Protein AF-0000000071994808 (afdb_homodimer)

Sequence (1308 aa):
MTLQGPCRPLPPLVLPRLFELAALTHPTTPALRDAAHNTWLTYHHLNHAANKLARSLLRRVSGESCANPDGDRVVAVCLPPTARLVTCLLAIHKVGGAYLPLEDSFPAARVSHILRDARPALLLAESSSRAAGVALEEGVAVVQLEDLQEEVESAGEEDLSEEEVGLSLTGDSIAVILYTSGSTGVPKGVRVPNRAVVNRLAWQWRTFPYAPSEMCCFKTALTFVDSVCEIFGPLLTGHSLVVVPKAMTQAVDDLVSVLDEAKVGRLVLVPSLLRSILLHCSSPDAPKLHSLRLWVCSGEVLPADLLHAFFATFTNGQSICNFYGSTEVMGDVTFLQFHNLCDASAGMVNNSVPIGRPIDNCLIYLMGSDGGQVEEGKMGELYAAGLNVAQGYVGGTQPDKFLPNQHVNDPTYSVLYRTGDYARVVDGVLVFEGRADSQIKVRGHRVDMTEVEMAVKKVKGVDKVMIICYKPGEVDQALLAFYTTDNDDLTPGHLKHQLTSLLQPYMQPQVIPLQDFPLLVNGKIDRQELLKIYEGRGAGDVQDIQIDVSGAAPGQQGAARDLLLTVGRLLGPAVARGTTLTLDTNFFHVGGNSLNSVLAVTSLKDLSYTIVVTELKVTTPSDPLQLMQGGAAEELPARIILRQQRYASILPLLMTLQGPCRPLPPLVLPRLFELAALTHPTTPALRDAAHNTWLTYHHLNHAANKLARSLLRRVSGESCANPDGDRVVAVCLPPTARLVTCLLAIHKVGGAYLPLEDSFPAARVSHILRDARPALLLAESSSRAAGVALEEGVAVVQLEDLQEEVESAGEEDLSEEEVGLSLTGDSIAVILYTSGSTGVPKGVRVPNRAVVNRLAWQWRTFPYAPSEMCCFKTALTFVDSVCEIFGPLLTGHSLVVVPKAMTQAVDDLVSVLDEAKVGRLVLVPSLLRSILLHCSSPDAPKLHSLRLWVCSGEVLPADLLHAFFATFTNGQSICNFYGSTEVMGDVTFLQFHNLCDASAGMVNNSVPIGRPIDNCLIYLMGSDGGQVEEGKMGELYAAGLNVAQGYVGGTQPDKFLPNQHVNDPTYSVLYRTGDYARVVDGVLVFEGRADSQIKVRGHRVDMTEVEMAVKKVKGVDKVMIICYKPGEVDQALLAFYTTDNDDLTPGHLKHQLTSLLQPYMQPQVIPLQDFPLLVNGKIDRQELLKIYEGRGAGDVQDIQIDVSGAAPGQQGAARDLLLTVGRLLGPAVARGTTLTLDTNFFHVGGNSLNSVLAVTSLKDLSYTIVVTELKVTTPSDPLQLMQGGAAEELPARIILRQQRYASILPLL

Nearest PDB structures (foldseek):
  1amu-assembly1_A  TM=7.575E-01  e=2.355E-41  Brevibacillus brevis
  1amu-assembly2_B  TM=7.606E-01  e=1.285E-40  Brevibacillus brevis
  8k4r-assembly1_A  TM=8.659E-01  e=3.417E-39  Streptomyces halstedii
  5n9x-assembly1_A  TM=7.462E-01  e=3.177E-40  Streptomyces sp.
  4d4h-assembly1_A  TM=9.132E-01  e=3.313E-34  Planktothrix agardhii

pLDDT: mean 83.25, std 19.02, range [18.09, 98.81]

InterPro domains:
  IPR000873 AMP-dependent synthetase/ligase domain [PF00501] (20-393)
  IPR006162 Phosphopantetheine attachment site [PS00012] (589-604)
  IPR020845 AMP-binding, conserved site [PS00455] (177-188)
  IPR042099 ANL, N-terminal domain [G3DSA:3.40.50.12780] (14-435)
  IPR045851 AMP-binding enzyme domain superfamily [G3DSA:3.30.300.30] (437-536)

Organism: Chionoecetes opilio (NCBI:txid41210)

Foldseek 3Di:
DKFAAAADDFPFDFQLVLLVVLCVVFVQFFAEFALVDDDTDGSVRLLLLLQLVLLVVLVQQVPDQDPFLVRAAEEEEEEWFGSVRLSPLSSQVLLLHAYEYDYLLAFLVLLLQVCVQGVHSAYEYAPPGPSQVSCVVSVHHYDYPVVCVVSSVPGGRDRDDCVRSVDDAGQQRFHYWAWAQDLQLHIWTFGFGRLLLRQVLVLCCVVPNDDPAAEAEQADDPNALVNSCRSSSQSSNNYYYYYYTPLQLQALLSVQVSLQVRLHAEDEFALLSLLLNLLQLQDPPHDLSLSHQEYEHELAFNALVSVQSNQVRHPNFHKYKQFYDGVQLSGGFAMDIDRHPVSSVVQDDPRGHFNWHGTHFKMKFFADPVRHGDDAPDKGFIKMFFSSGTPDTRPNPPVVQWDADPPDPDPRGGIIGGPQWMWHHDPRTIHTDGGDAQWAGQRSGIERQVSVLVLLVPDPFWDDWDWDWDPGRDNPTFIEIETEGPDPPCDQVNSQVSSSSRDRPSHRGLYHYDNDFDADPVGHGDVVVVVVVVVVLQPPPLVQQAEDAVPPPPPCSVVQVLLSSLLDNLQTSSLRHPDHDYLQDDSVVSRHGNNSVSVSQVVVVVVQWHWPQFSPVPDPPPGTNPCDDPDDDDDDPRHRDTDRPPPDPPPPPD/DKFAAAADDFPFDFQLVLLVVLCVVFVQFFAEFALVDDDTDGSVRLLLLLQLVLLVVLVQQVPDQDPFLVRAAEEEEEEWFGSVRLSPLSSQVLLLHAYEYDYLLAFLVLLLLVCVQGVHSAYEYAPPRPSQVSCVVSVHHYDYPVVCVVSSVPGGRDRDDCVNSVDDAGQARFHYWAWAQDLQLHIWTFGFGRLLLRQVLVLCCVVPNDDPAAEAEQADDPNALVNSCRSSSQSSNNYYYYYYTPLQLQALLSVQVSLQVRLHAEDEFALLSLLLNLLQLQDPPHDLSLSHAEYEHELAFHALVSVQSNQVRHPNFHKYKQFYDGVQLSGGFAMDIDRHPVSSVVQDDPRGHFNHHGTHFKMKFFADPVRHGDDAPDKGFIKMFFSSGTPDTRPNPPVVQWDADPPDPDPRGGIIGGPQWMWHHDPRTIHTDGGDAQWAGQRSGIERQVSVLVLLVPDPFWDDWDWDWDPGRDNPTFIEIETEGPDPPCDQVNSQVSSSSRDRPSHRGLYHYDNDFDADPVGHGDVVVVVVVVVVLQPPDLVQAAEDAVPPPPPCSVVQVLLSSLLDNLQTSSLRHPDHDYLQDDSVVSRHGNNSVSVSQVVVVVVQWHWPQACVVPDPPPGGNPCDDPDDDDDDPRHRDGDRPPPDPPDPCD

Radius of gyration: 38.71 Å; Cα contacts (8 Å, |Δi|>4): 2682; chains: 2; bounding box: 62×126×94 Å

Structure (mmCIF, N/CA/C/O backbone):
data_AF-0000000071994808-model_v1
#
loop_
_entity.id
_entity.type
_entity.pdbx_description
1 polymer 'Mycosubtilin synthase subunit C'
#
loop_
_atom_site.group_PDB
_atom_site.id
_atom_site.type_symbol
_atom_site.label_atom_id
_atom_site.label_alt_id
_atom_site.label_comp_id
_atom_site.label_asym_id
_atom_site.label_entity_id
_atom_site.label_seq_id
_atom_site.pdbx_PDB_ins_code
_atom_site.Cartn_x
_atom_site.Cartn_y
_atom_site.Cartn_z
_atom_site.occupancy
_atom_site.B_iso_or_equiv
_atom_site.auth_seq_id
_atom_site.auth_comp_id
_atom_site.auth_asym_id
_atom_site.auth_atom_id
_atom_site.pdbx_PDB_model_num
ATOM 1 N N . MET A 1 1 ? 25.094 -29.656 2.654 1 80.44 1 MET A N 1
ATOM 2 C CA . MET A 1 1 ? 25.266 -28.234 2.322 1 80.44 1 MET A CA 1
ATOM 3 C C . MET A 1 1 ? 23.938 -27.5 2.438 1 80.44 1 MET A C 1
ATOM 5 O O . MET A 1 1 ? 22.875 -28.078 2.207 1 80.44 1 MET A O 1
ATOM 9 N N . THR A 1 2 ? 24.094 -26.328 2.943 1 86.44 2 THR A N 1
ATOM 10 C CA . THR A 1 2 ? 22.906 -25.5 3.154 1 86.44 2 THR A CA 1
ATOM 11 C C . THR A 1 2 ? 23.062 -24.141 2.484 1 86.44 2 THR A C 1
ATOM 13 O O . THR A 1 2 ? 24.156 -23.562 2.514 1 86.44 2 THR A O 1
ATOM 16 N N . LEU A 1 3 ? 22.078 -23.844 1.647 1 93.81 3 LEU A N 1
ATOM 17 C CA . LEU A 1 3 ? 21.984 -22.5 1.087 1 93.81 3 LEU A CA 1
ATOM 18 C C . LEU A 1 3 ? 20.812 -21.719 1.701 1 93.81 3 LEU A C 1
ATOM 20 O O . LEU A 1 3 ? 19.734 -22.281 1.9 1 93.81 3 LEU A O 1
ATOM 24 N N . GLN A 1 4 ? 21.094 -20.484 2.074 1 93.69 4 GLN A N 1
ATOM 25 C CA . GLN A 1 4 ? 20.062 -19.672 2.732 1 93.69 4 GLN A CA 1
ATOM 26 C C . GLN A 1 4 ? 19.875 -18.344 2.027 1 93.69 4 GLN A C 1
ATOM 28 O O . GLN A 1 4 ? 20.844 -17.688 1.653 1 93.69 4 GLN A O 1
ATOM 33 N N . GLY A 1 5 ? 18.609 -18.031 1.772 1 93.5 5 GLY A N 1
ATOM 34 C CA . GLY A 1 5 ? 18.312 -16.688 1.291 1 93.5 5 GLY A CA 1
ATOM 35 C C . GLY A 1 5 ? 18.312 -15.648 2.393 1 93.5 5 GLY A C 1
ATOM 36 O O . GLY A 1 5 ? 18.391 -15.992 3.574 1 93.5 5 GLY A O 1
ATOM 37 N N . PRO A 1 6 ? 18.234 -14.406 2.006 1 92.31 6 PRO A N 1
ATOM 38 C CA . PRO A 1 6 ? 18.219 -13.328 2.998 1 92.31 6 PRO A CA 1
ATOM 39 C C . PRO A 1 6 ? 17.031 -13.422 3.949 1 92.31 6 PRO A C 1
ATOM 41 O O . PRO A 1 6 ? 15.922 -13.781 3.529 1 92.31 6 PRO A O 1
ATOM 44 N N . CYS A 1 7 ? 17.203 -13.156 5.176 1 90.25 7 CYS A N 1
ATOM 45 C CA . CYS A 1 7 ? 16.125 -13.047 6.152 1 90.25 7 CYS A CA 1
ATOM 46 C C . CYS A 1 7 ? 15.484 -11.672 6.098 1 90.25 7 CYS A C 1
ATOM 48 O O . CYS A 1 7 ? 16.156 -10.656 6.281 1 90.25 7 CYS A O 1
ATOM 50 N N . ARG A 1 8 ? 14.242 -11.664 5.742 1 89.25 8 ARG A N 1
ATOM 51 C CA . ARG A 1 8 ? 13.508 -10.406 5.598 1 89.25 8 ARG A CA 1
ATOM 52 C C . ARG A 1 8 ? 12.211 -10.438 6.402 1 89.25 8 ARG A C 1
ATOM 54 O O . ARG A 1 8 ? 11.531 -11.461 6.461 1 89.25 8 ARG A O 1
ATOM 61 N N . PRO A 1 9 ? 11.82 -9.242 7.012 1 86.12 9 PRO A N 1
ATOM 62 C CA . PRO A 1 9 ? 10.508 -9.195 7.66 1 86.12 9 PRO A CA 1
ATOM 63 C C . PRO A 1 9 ? 9.352 -9.234 6.664 1 86.12 9 PRO A C 1
ATOM 65 O O . PRO A 1 9 ? 9.445 -8.641 5.582 1 86.12 9 PRO A O 1
ATOM 68 N N . LEU A 1 10 ? 8.266 -9.867 7.113 1 89.19 10 LEU A N 1
ATOM 69 C CA . LEU A 1 10 ? 7.059 -9.906 6.293 1 89.19 10 LEU A CA 1
ATOM 70 C C . LEU A 1 10 ? 6.141 -8.734 6.629 1 89.19 10 LEU A C 1
ATOM 72 O O . LEU A 1 10 ? 6.086 -8.289 7.777 1 89.19 10 LEU A O 1
ATOM 76 N N . PRO A 1 11 ? 5.398 -8.227 5.535 1 84.12 11 PRO A N 1
ATOM 77 C CA . PRO A 1 11 ? 4.293 -7.344 5.898 1 84.12 11 PRO A CA 1
ATOM 78 C C . PRO A 1 11 ? 3.314 -7.992 6.875 1 84.12 11 PRO A C 1
ATOM 80 O O . PRO A 1 11 ? 2.984 -9.172 6.734 1 84.12 11 PRO A O 1
ATOM 83 N N . PRO A 1 12 ? 2.947 -7.234 7.836 1 79.31 12 PRO A N 1
ATOM 84 C CA . PRO A 1 12 ? 2.059 -7.812 8.844 1 79.31 12 PRO A CA 1
ATOM 85 C C . PRO A 1 12 ? 0.598 -7.832 8.406 1 79.31 12 PRO A C 1
ATOM 87 O O . PRO A 1 12 ? -0.281 -7.387 9.148 1 79.31 12 PRO A O 1
ATOM 90 N N . LEU A 1 13 ? 0.325 -8.148 7.141 1 81.69 13 LEU A N 1
ATOM 91 C CA . LEU A 1 13 ? -1.031 -8.188 6.605 1 81.69 13 LEU A CA 1
ATOM 92 C C . LEU A 1 13 ? -1.259 -9.453 5.789 1 81.69 13 LEU A C 1
ATOM 94 O O . LEU A 1 13 ? -0.322 -9.992 5.195 1 81.69 13 LEU A O 1
ATOM 98 N N . VAL A 1 14 ? -2.504 -9.883 5.848 1 92.94 14 VAL A N 1
ATOM 99 C CA . VAL A 1 14 ? -2.947 -10.992 5.016 1 92.94 14 VAL A CA 1
ATOM 100 C C . VAL A 1 14 ? -3.482 -10.469 3.686 1 92.94 14 VAL A C 1
ATOM 102 O O . VAL A 1 14 ? -3.664 -9.258 3.518 1 92.94 14 VAL A O 1
ATOM 105 N N . LEU A 1 15 ? -3.83 -11.336 2.758 1 96.62 15 LEU A N 1
ATOM 106 C CA . LEU A 1 15 ? -4.094 -11.016 1.36 1 96.62 15 LEU A CA 1
ATOM 107 C C . LEU A 1 15 ? -5.289 -10.078 1.235 1 96.62 15 LEU A C 1
ATOM 109 O O . LEU A 1 15 ? -5.207 -9.047 0.566 1 96.62 15 LEU A O 1
ATOM 113 N N . PRO A 1 16 ? -6.457 -10.375 1.882 1 96.62 16 PRO A N 1
ATOM 114 C CA . PRO A 1 16 ? -7.598 -9.469 1.7 1 96.62 16 PRO A CA 1
ATOM 115 C C . PRO A 1 16 ? -7.324 -8.062 2.227 1 96.62 16 PRO A C 1
ATOM 117 O O . PRO A 1 16 ? -7.785 -7.082 1.64 1 96.62 16 PRO A O 1
ATOM 120 N N . ARG A 1 17 ? -6.527 -7.98 3.311 1 95.5 17 ARG A N 1
ATOM 121 C CA . ARG A 1 17 ? -6.199 -6.68 3.889 1 95.5 17 ARG A CA 1
ATOM 122 C C . ARG A 1 17 ? -5.223 -5.918 3.002 1 95.5 17 ARG A C 1
ATOM 124 O O . ARG A 1 17 ? -5.316 -4.695 2.873 1 95.5 17 ARG A O 1
ATOM 131 N N . LEU A 1 18 ? -4.273 -6.617 2.41 1 96.12 18 LEU A N 1
ATOM 132 C CA . LEU A 1 18 ? -3.348 -6 1.47 1 96.12 18 LEU A CA 1
ATOM 133 C C . LEU A 1 18 ? -4.094 -5.422 0.271 1 96.12 18 LEU A C 1
ATOM 135 O O . LEU A 1 18 ? -3.791 -4.316 -0.181 1 96.12 18 LEU A O 1
ATOM 139 N N . PHE A 1 19 ? -5.066 -6.152 -0.204 1 97.94 19 PHE A N 1
ATOM 140 C CA . PHE A 1 19 ? -5.84 -5.656 -1.338 1 97.94 19 PHE A CA 1
ATOM 141 C C . PHE A 1 19 ? -6.656 -4.434 -0.942 1 97.94 19 PHE A C 1
ATOM 143 O O . PHE A 1 19 ? -6.746 -3.467 -1.702 1 97.94 19 PHE A O 1
ATOM 150 N N . GLU A 1 20 ? -7.273 -4.496 0.21 1 96.69 20 GLU A N 1
ATOM 151 C CA . GLU A 1 20 ? -8.078 -3.373 0.686 1 96.69 20 GLU A CA 1
ATOM 152 C C . GLU A 1 20 ? -7.234 -2.107 0.823 1 96.69 20 GLU A C 1
ATOM 154 O O . GLU A 1 20 ? -7.699 -1.009 0.513 1 96.69 20 GLU A O 1
ATOM 159 N N . LEU A 1 21 ? -6.039 -2.285 1.308 1 94.5 21 LEU A N 1
ATOM 160 C CA . LEU A 1 21 ? -5.133 -1.144 1.414 1 94.5 21 LEU A CA 1
ATOM 161 C C . LEU A 1 21 ? -4.801 -0.583 0.035 1 94.5 21 LEU A C 1
ATOM 163 O O . LEU A 1 21 ? -4.75 0.636 -0.147 1 94.5 21 LEU A O 1
ATOM 167 N N . ALA A 1 22 ? -4.547 -1.438 -0.946 1 95.44 22 ALA A N 1
ATOM 168 C CA . ALA A 1 22 ? -4.297 -0.994 -2.314 1 95.44 22 ALA A CA 1
ATOM 169 C C . ALA A 1 22 ? -5.496 -0.227 -2.869 1 95.44 22 ALA A C 1
ATOM 171 O O . ALA A 1 22 ? -5.332 0.808 -3.52 1 95.44 22 ALA A O 1
ATOM 172 N N . ALA A 1 23 ? -6.711 -0.738 -2.594 1 96.19 23 ALA A N 1
ATOM 173 C CA . ALA A 1 23 ? -7.934 -0.089 -3.064 1 96.19 23 ALA A CA 1
ATOM 174 C C . ALA A 1 23 ? -8.125 1.271 -2.398 1 96.19 23 ALA A C 1
ATOM 176 O O . ALA A 1 23 ? -8.641 2.205 -3.016 1 96.19 23 ALA A O 1
ATOM 177 N N . LEU A 1 24 ? -7.719 1.341 -1.16 1 94.31 24 LEU A N 1
ATOM 178 C CA . LEU A 1 24 ? -7.848 2.584 -0.409 1 94.31 24 LEU A CA 1
ATOM 179 C C . LEU A 1 24 ? -6.875 3.637 -0.927 1 94.31 24 LEU A C 1
ATOM 181 O O . LEU A 1 24 ? -7.23 4.809 -1.058 1 94.31 24 LEU A O 1
ATOM 185 N N . THR A 1 25 ? -5.676 3.207 -1.271 1 92.38 25 THR A N 1
ATOM 186 C CA . THR A 1 25 ? -4.609 4.145 -1.598 1 92.38 25 THR A CA 1
ATOM 187 C C . THR A 1 25 ? -4.605 4.461 -3.092 1 92.38 25 THR A C 1
ATOM 189 O O . THR A 1 25 ? -4.051 5.477 -3.514 1 92.38 25 THR A O 1
ATOM 192 N N . HIS A 1 26 ? -5.219 3.568 -3.895 1 93.5 26 HIS A N 1
ATOM 193 C CA . HIS A 1 26 ? -5.281 3.764 -5.34 1 93.5 26 HIS A CA 1
ATOM 194 C C . HIS A 1 26 ? -6.691 3.508 -5.867 1 93.5 26 HIS A C 1
ATOM 196 O O . HIS A 1 26 ? -6.871 2.756 -6.824 1 93.5 26 HIS A O 1
ATOM 202 N N . PRO A 1 27 ? -7.648 4.203 -5.402 1 93.44 27 PRO A N 1
ATOM 203 C CA . PRO A 1 27 ? -9.031 3.857 -5.727 1 93.44 27 PRO A CA 1
ATOM 204 C C . PRO A 1 27 ? -9.375 4.098 -7.195 1 93.44 27 PRO A C 1
ATOM 206 O O . PRO A 1 27 ? -10.156 3.346 -7.781 1 93.44 27 PRO A O 1
ATOM 209 N N . THR A 1 28 ? -8.789 5.098 -7.875 1 92.44 28 THR A N 1
ATOM 210 C CA . THR A 1 28 ? -9.195 5.469 -9.227 1 92.44 28 THR A CA 1
ATOM 211 C C . THR A 1 28 ? -8.312 4.785 -10.266 1 92.44 28 THR A C 1
ATOM 213 O O . THR A 1 28 ? -8.578 4.875 -11.469 1 92.44 28 THR A O 1
ATOM 216 N N . THR A 1 29 ? -7.281 4.113 -9.836 1 93.81 29 THR A N 1
ATOM 217 C CA . THR A 1 29 ? -6.387 3.41 -10.75 1 93.81 29 THR A CA 1
ATOM 218 C C . THR A 1 29 ? -7.098 2.23 -11.406 1 93.81 29 THR A C 1
ATOM 220 O O . THR A 1 29 ? -7.859 1.518 -10.75 1 93.81 29 THR A O 1
ATOM 223 N N . PRO A 1 30 ? -6.91 2.029 -12.766 1 95.56 30 PRO A N 1
ATOM 224 C CA . PRO A 1 30 ? -7.426 0.804 -13.375 1 95.56 30 PRO A CA 1
ATOM 225 C C . PRO A 1 30 ? -6.844 -0.46 -12.75 1 95.56 30 PRO A C 1
ATOM 227 O O . PRO A 1 30 ? -5.621 -0.587 -12.633 1 95.56 30 PRO A O 1
ATOM 230 N N . ALA A 1 31 ? -7.723 -1.348 -12.328 1 97.69 31 ALA A N 1
ATOM 231 C CA . ALA A 1 31 ? -7.27 -2.545 -11.625 1 97.69 31 ALA A CA 1
ATOM 232 C C . ALA A 1 31 ? -7.32 -3.768 -12.539 1 97.69 31 ALA A C 1
ATOM 234 O O . ALA A 1 31 ? -6.344 -4.512 -12.648 1 97.69 31 ALA A O 1
ATOM 235 N N . LEU A 1 32 ? -8.484 -3.943 -13.195 1 97.69 32 LEU A N 1
ATOM 236 C CA . LEU A 1 32 ? -8.766 -5.227 -13.828 1 97.69 32 LEU A CA 1
ATOM 237 C C . LEU A 1 32 ? -9.555 -5.035 -15.117 1 97.69 32 LEU A C 1
ATOM 239 O O . LEU A 1 32 ? -10.492 -4.238 -15.164 1 97.69 32 LEU A O 1
ATOM 243 N N . ARG A 1 33 ? -9.117 -5.734 -16.188 1 96.81 33 ARG A N 1
ATOM 244 C CA . ARG A 1 33 ? -9.883 -5.754 -17.422 1 96.81 33 ARG A CA 1
ATOM 245 C C . ARG A 1 33 ? -9.719 -7.09 -18.141 1 96.81 33 ARG A C 1
ATOM 247 O O . ARG A 1 33 ? -8.664 -7.715 -18.078 1 96.81 33 ARG A O 1
ATOM 254 N N . ASP A 1 34 ? -10.766 -7.52 -18.812 1 96.06 34 ASP A N 1
ATOM 255 C CA . ASP A 1 34 ? -10.656 -8.656 -19.719 1 96.06 34 ASP A CA 1
ATOM 256 C C . ASP A 1 34 ? -9.961 -8.258 -21.016 1 96.06 34 ASP A C 1
ATOM 258 O O . ASP A 1 34 ? -10.242 -7.195 -21.578 1 96.06 34 ASP A O 1
ATOM 262 N N . ALA A 1 35 ? -9.086 -9.078 -21.422 1 93.19 35 ALA A N 1
ATOM 263 C CA . ALA A 1 35 ? -8.352 -8.789 -22.641 1 93.19 35 ALA A CA 1
ATOM 264 C C . ALA A 1 35 ? -9.312 -8.547 -23.812 1 93.19 35 ALA A C 1
ATOM 266 O O . ALA A 1 35 ? -9.023 -7.742 -24.703 1 93.19 35 ALA A O 1
ATOM 267 N N . ALA A 1 36 ? -10.422 -9.195 -23.781 1 87.19 36 ALA A N 1
ATOM 268 C CA . ALA A 1 36 ? -11.383 -9.125 -24.875 1 87.19 36 ALA A CA 1
ATOM 269 C C . ALA A 1 36 ? -12.219 -7.852 -24.797 1 87.19 36 ALA A C 1
ATOM 271 O O . ALA A 1 36 ? -12.93 -7.504 -25.75 1 87.19 36 ALA A O 1
ATOM 272 N N . HIS A 1 37 ? -12.125 -7.16 -23.672 1 86.31 37 HIS A N 1
ATOM 273 C CA . HIS A 1 37 ? -12.938 -5.961 -23.469 1 86.31 37 HIS A CA 1
ATOM 274 C C . HIS A 1 37 ? -12.055 -4.738 -23.219 1 86.31 37 HIS A C 1
ATOM 276 O O . HIS A 1 37 ? -10.891 -4.871 -22.844 1 86.31 37 HIS A O 1
ATOM 282 N N . ASN A 1 38 ? -12.656 -3.572 -23.438 1 86.44 38 ASN A N 1
ATOM 283 C CA . ASN A 1 38 ? -11.883 -2.348 -23.266 1 86.44 38 ASN A CA 1
ATOM 284 C C . ASN A 1 38 ? -12.258 -1.619 -21.984 1 86.44 38 ASN A C 1
ATOM 286 O O . ASN A 1 38 ? -11.656 -0.599 -21.641 1 86.44 38 ASN A O 1
ATOM 290 N N . THR A 1 39 ? -13.086 -2.166 -21.281 1 91.44 39 THR A N 1
ATOM 291 C CA . THR A 1 39 ? -13.531 -1.468 -20.078 1 91.44 39 THR A CA 1
ATOM 292 C C . THR A 1 39 ? -12.742 -1.929 -18.859 1 91.44 39 THR A C 1
ATOM 294 O O . THR A 1 39 ? -12.586 -3.131 -18.641 1 91.44 39 THR A O 1
ATOM 297 N N . TRP A 1 40 ? -12.281 -0.925 -18.109 1 95.25 40 TRP A N 1
ATOM 298 C CA . TRP A 1 40 ? -11.508 -1.197 -16.891 1 95.25 40 TRP A CA 1
ATOM 299 C C . TRP A 1 40 ? -12.383 -1.108 -15.648 1 95.25 40 TRP A C 1
ATOM 301 O O . TRP A 1 40 ? -13.25 -0.236 -15.555 1 95.25 40 TRP A O 1
ATOM 311 N N . LEU A 1 41 ? -12.203 -2.047 -14.711 1 96.75 41 LEU A N 1
ATOM 312 C CA . LEU A 1 41 ? -12.617 -1.859 -13.328 1 96.75 41 LEU A CA 1
ATOM 313 C C . LEU A 1 41 ? -11.523 -1.148 -12.531 1 96.75 41 LEU A C 1
ATOM 315 O O . LEU A 1 41 ? -10.367 -1.564 -12.547 1 96.75 41 LEU A O 1
ATOM 319 N N . THR A 1 42 ? -11.906 -0.07 -11.891 1 96.88 42 THR A N 1
ATOM 320 C CA . THR A 1 42 ? -10.953 0.589 -11.008 1 96.88 42 THR A CA 1
ATOM 321 C C . THR A 1 42 ? -10.805 -0.188 -9.703 1 96.88 42 THR A C 1
ATOM 323 O O . THR A 1 42 ? -11.602 -1.079 -9.406 1 96.88 42 THR A O 1
ATOM 326 N N . TYR A 1 43 ? -9.773 0.097 -8.961 1 97.62 43 TYR A N 1
ATOM 327 C CA . TYR A 1 43 ? -9.594 -0.526 -7.652 1 97.62 43 TYR A CA 1
ATOM 328 C C . TYR A 1 43 ? -10.805 -0.29 -6.762 1 97.62 43 TYR A C 1
ATOM 330 O O . TYR A 1 43 ? -11.234 -1.188 -6.035 1 97.62 43 TYR A O 1
ATOM 338 N N . HIS A 1 44 ? -11.375 0.899 -6.836 1 95.56 44 HIS A N 1
ATOM 339 C CA . HIS A 1 44 ? -12.562 1.235 -6.062 1 95.56 44 HIS A CA 1
ATOM 340 C C . HIS A 1 44 ? -13.734 0.331 -6.434 1 95.56 44 HIS A C 1
ATOM 342 O O . HIS A 1 44 ? -14.359 -0.278 -5.559 1 95.56 44 HIS A O 1
ATOM 348 N N . HIS A 1 45 ? -13.992 0.199 -7.684 1 96.88 45 HIS A N 1
ATOM 349 C CA . HIS A 1 45 ? -15.125 -0.592 -8.148 1 96.88 45 HIS A CA 1
ATOM 350 C C . HIS A 1 45 ? -14.891 -2.082 -7.93 1 96.88 45 HIS A C 1
ATOM 352 O O . HIS A 1 45 ? -15.82 -2.824 -7.602 1 96.88 45 HIS A O 1
ATOM 358 N N . LEU A 1 46 ? -13.672 -2.531 -8.133 1 98.19 46 LEU A N 1
ATOM 359 C CA . LEU A 1 46 ? -13.336 -3.932 -7.902 1 98.19 46 LEU A CA 1
ATOM 360 C C . LEU A 1 46 ? -13.523 -4.305 -6.434 1 98.19 46 LEU A C 1
ATOM 362 O O . LEU A 1 46 ? -14.078 -5.355 -6.121 1 98.19 46 LEU A O 1
ATOM 366 N N . ASN A 1 47 ? -13.047 -3.443 -5.551 1 98.06 47 ASN A N 1
ATOM 367 C CA . ASN A 1 47 ? -13.195 -3.686 -4.121 1 98.06 47 ASN A CA 1
ATOM 368 C C . ASN A 1 47 ? -14.664 -3.73 -3.713 1 98.06 47 ASN A C 1
ATOM 370 O O . ASN A 1 47 ? -15.07 -4.59 -2.932 1 98.06 47 ASN A O 1
ATOM 374 N N . HIS A 1 48 ? -15.453 -2.779 -4.234 1 97.19 48 HIS A N 1
ATOM 375 C CA . HIS A 1 48 ? -16.875 -2.738 -3.938 1 97.19 48 HIS A CA 1
ATOM 376 C C . HIS A 1 48 ? -17.578 -4.004 -4.418 1 97.19 48 HIS A C 1
ATOM 378 O O . HIS A 1 48 ? -18.391 -4.586 -3.691 1 97.19 48 HIS A O 1
ATOM 384 N N . ALA A 1 49 ? -17.266 -4.402 -5.625 1 97.25 49 ALA A N 1
ATOM 385 C CA . ALA A 1 49 ? -17.859 -5.617 -6.184 1 97.25 49 ALA A CA 1
ATOM 386 C C . ALA A 1 49 ? -17.484 -6.84 -5.355 1 97.25 49 ALA A C 1
ATOM 388 O O . ALA A 1 49 ? -18.328 -7.699 -5.09 1 97.25 49 ALA A O 1
ATOM 389 N N . ALA A 1 50 ? -16.25 -6.945 -4.961 1 98.19 50 ALA A N 1
ATOM 390 C CA . ALA A 1 50 ? -15.781 -8.062 -4.145 1 98.19 50 ALA A CA 1
ATOM 391 C C . ALA A 1 50 ? -16.469 -8.07 -2.783 1 98.19 50 ALA A C 1
ATOM 393 O O . ALA A 1 50 ? -16.828 -9.133 -2.264 1 98.19 50 ALA A O 1
ATOM 394 N N . ASN A 1 51 ? -16.641 -6.867 -2.186 1 97.75 51 ASN A N 1
ATOM 395 C CA . ASN A 1 51 ? -17.312 -6.762 -0.892 1 97.75 51 ASN A CA 1
ATOM 396 C C . ASN A 1 51 ? -18.75 -7.234 -0.964 1 97.75 51 ASN A C 1
ATOM 398 O O . ASN A 1 51 ? -19.219 -7.949 -0.078 1 97.75 51 ASN A O 1
ATOM 402 N N . LYS A 1 52 ? -19.469 -6.797 -1.988 1 97.56 52 LYS A N 1
ATOM 403 C CA . LYS A 1 52 ? -20.859 -7.199 -2.178 1 97.56 52 LYS A CA 1
ATOM 404 C C . LYS A 1 52 ? -20.969 -8.711 -2.346 1 97.56 52 LYS A C 1
ATOM 406 O O . LYS A 1 52 ? -21.812 -9.352 -1.71 1 97.56 52 LYS A O 1
ATOM 411 N N . LEU A 1 53 ? -20.156 -9.227 -3.16 1 97.5 53 LEU A N 1
ATOM 412 C CA . LEU A 1 53 ? -20.156 -10.664 -3.375 1 97.5 53 LEU A CA 1
ATOM 413 C C . LEU A 1 53 ? -19.766 -11.406 -2.1 1 97.5 53 LEU A C 1
ATOM 415 O O . LEU A 1 53 ? -20.328 -12.469 -1.799 1 97.5 53 LEU A O 1
ATOM 419 N N . ALA A 1 54 ? -18.781 -10.914 -1.377 1 98 54 ALA A N 1
ATOM 420 C CA . ALA A 1 54 ? -18.328 -11.516 -0.126 1 98 54 ALA A CA 1
ATOM 421 C C . ALA A 1 54 ? -19.469 -11.641 0.872 1 98 54 ALA A C 1
ATOM 423 O O . ALA A 1 54 ? -19.609 -12.656 1.55 1 98 54 ALA A O 1
ATOM 424 N N . ARG A 1 55 ? -20.312 -10.633 0.986 1 97.12 55 ARG A N 1
ATOM 425 C CA . ARG A 1 55 ? -21.422 -10.672 1.92 1 97.12 55 ARG A CA 1
ATOM 426 C C . ARG A 1 55 ? -22.438 -11.742 1.52 1 97.12 55 ARG A C 1
ATOM 428 O O . ARG A 1 55 ? -23.016 -12.414 2.379 1 97.12 55 ARG A O 1
ATOM 435 N N . SER A 1 56 ? -22.625 -11.852 0.219 1 95.75 56 SER A N 1
ATOM 436 C CA . SER A 1 56 ? -23.5 -12.922 -0.26 1 95.75 56 SER A CA 1
ATOM 437 C C . SER A 1 56 ? -22.922 -14.297 0.078 1 95.75 56 SER A C 1
ATOM 439 O O . SER A 1 56 ? -23.656 -15.195 0.488 1 95.75 56 SER A O 1
ATOM 441 N N . LEU A 1 57 ? -21.625 -14.461 -0.091 1 95.44 57 LEU A N 1
ATOM 442 C CA . LEU A 1 57 ? -20.938 -15.711 0.228 1 95.44 57 LEU A CA 1
ATOM 443 C C . LEU A 1 57 ? -20.984 -15.984 1.728 1 95.44 57 LEU A C 1
ATOM 445 O O . LEU A 1 57 ? -21.172 -17.125 2.148 1 95.44 57 LEU A O 1
ATOM 449 N N . LEU A 1 58 ? -20.75 -14.906 2.471 1 95.56 58 LEU A N 1
ATOM 450 C CA . LEU A 1 58 ? -20.688 -15.039 3.924 1 95.56 58 LEU A CA 1
ATOM 451 C C . LEU A 1 58 ? -22 -15.617 4.461 1 95.56 58 LEU A C 1
ATOM 453 O O . LEU A 1 58 ? -21.984 -16.438 5.387 1 95.56 58 LEU A O 1
ATOM 457 N N . ARG A 1 59 ? -23.125 -15.273 3.936 1 92.94 59 ARG A N 1
ATOM 458 C CA . ARG A 1 59 ? -24.438 -15.789 4.34 1 92.94 59 ARG A CA 1
ATOM 459 C C . ARG A 1 59 ? -24.531 -17.297 4.117 1 92.94 59 ARG A C 1
ATOM 461 O O . ARG A 1 59 ? -25.25 -17.984 4.836 1 92.94 59 ARG A O 1
ATOM 468 N N . ARG A 1 60 ? -23.766 -17.797 3.295 1 92 60 ARG A N 1
ATOM 469 C CA . ARG A 1 60 ? -23.844 -19.203 2.908 1 92 60 ARG A CA 1
ATOM 470 C C . ARG A 1 60 ? -22.781 -20.031 3.623 1 92 60 ARG A C 1
ATOM 472 O O . ARG A 1 60 ? -22.984 -21.203 3.891 1 92 60 ARG A O 1
ATOM 479 N N . VAL A 1 61 ? -21.609 -19.406 3.986 1 91.62 61 VAL A N 1
ATOM 480 C CA . VAL A 1 61 ? -20.5 -20.172 4.539 1 91.62 61 VAL A CA 1
ATOM 481 C C . VAL A 1 61 ? -20.5 -20.047 6.062 1 91.62 61 VAL A C 1
ATOM 483 O O . VAL A 1 61 ? -19.875 -20.859 6.754 1 91.62 61 VAL A O 1
ATOM 486 N N . SER A 1 62 ? -20.969 -18.984 6.715 1 82.62 62 SER A N 1
ATOM 487 C CA . SER A 1 62 ? -20.922 -18.75 8.156 1 82.62 62 SER A CA 1
ATOM 488 C C . SER A 1 62 ? -21.797 -19.75 8.906 1 82.62 62 SER A C 1
ATOM 490 O O . SER A 1 62 ? -21.469 -20.141 10.023 1 82.62 62 SER A O 1
ATOM 492 N N . GLY A 1 63 ? -22.906 -20.125 8.547 1 67.25 63 GLY A N 1
ATOM 493 C CA . GLY A 1 63 ? -23.844 -20.938 9.305 1 67.25 63 GLY A CA 1
ATOM 494 C C . GLY A 1 63 ? -23.5 -22.422 9.281 1 67.25 63 GLY A C 1
ATOM 495 O O . GLY A 1 63 ? -24.047 -23.203 10.07 1 67.25 63 GLY A O 1
ATOM 496 N N . GLU A 1 64 ? -22.609 -22.75 8.531 1 63.19 64 GLU A N 1
ATOM 497 C CA . GLU A 1 64 ? -22.391 -24.188 8.375 1 63.19 64 GLU A CA 1
ATOM 498 C C . GLU A 1 64 ? -21.109 -24.625 9.078 1 63.19 64 GLU A C 1
ATOM 500 O O . GLU A 1 64 ? -20.172 -23.844 9.211 1 63.19 64 GLU A O 1
ATOM 505 N N . SER A 1 65 ? -21.297 -25.641 9.836 1 73.88 65 SER A N 1
ATOM 506 C CA . SER A 1 65 ? -20.109 -26.266 10.391 1 73.88 65 SER A CA 1
ATOM 507 C C . SER A 1 65 ? -19.062 -26.531 9.312 1 73.88 65 SER A C 1
ATOM 509 O O . SER A 1 65 ? -19.422 -26.859 8.172 1 73.88 65 SER A O 1
ATOM 511 N N . CYS A 1 66 ? -17.844 -26.266 9.625 1 79.25 66 CYS A N 1
ATOM 512 C CA . CYS A 1 66 ? -16.766 -26.5 8.672 1 79.25 66 CYS A CA 1
ATOM 513 C C . CYS A 1 66 ? -16.578 -27.984 8.422 1 79.25 66 CYS A C 1
ATOM 515 O O . CYS A 1 66 ? -16.219 -28.734 9.344 1 79.25 66 CYS A O 1
ATOM 517 N N . ALA A 1 67 ? -16.812 -28.422 7.227 1 87.62 67 ALA A N 1
ATOM 518 C CA . ALA A 1 67 ? -16.719 -29.844 6.871 1 87.62 67 ALA A CA 1
ATOM 519 C C . ALA A 1 67 ? -15.297 -30.219 6.496 1 87.62 67 ALA A C 1
ATOM 521 O O . ALA A 1 67 ? -14.93 -31.406 6.535 1 87.62 67 ALA A O 1
ATOM 522 N N . ASN A 1 68 ? -14.5 -29.297 6.109 1 95.5 68 ASN A N 1
ATOM 523 C CA . ASN A 1 68 ? -13.117 -29.578 5.727 1 95.5 68 ASN A CA 1
ATOM 524 C C . ASN A 1 68 ? -12.352 -30.266 6.852 1 95.5 68 ASN A C 1
ATOM 526 O O . ASN A 1 68 ? -12.453 -29.875 8.016 1 95.5 68 ASN A O 1
ATOM 530 N N . PRO A 1 69 ? -11.625 -31.297 6.527 1 96.25 69 PRO A N 1
ATOM 531 C CA . PRO A 1 69 ? -10.992 -32.094 7.578 1 96.25 69 PRO A CA 1
ATOM 532 C C . PRO A 1 69 ? -9.945 -31.297 8.359 1 96.25 69 PRO A C 1
ATOM 534 O O . PRO A 1 69 ? -9.617 -31.672 9.492 1 96.25 69 PRO A O 1
ATOM 537 N N . ASP A 1 70 ? -9.398 -30.297 7.824 1 97.06 70 ASP A N 1
ATOM 538 C CA . ASP A 1 70 ? -8.352 -29.516 8.477 1 97.06 70 ASP A CA 1
ATOM 539 C C . ASP A 1 70 ? -8.93 -28.281 9.172 1 97.06 70 ASP A C 1
ATOM 541 O O . ASP A 1 70 ? -8.195 -27.531 9.812 1 97.06 70 ASP A O 1
ATOM 545 N N . GLY A 1 71 ? -10.203 -28.031 8.992 1 94.88 71 GLY A N 1
ATOM 546 C CA . GLY A 1 71 ? -10.867 -26.906 9.633 1 94.88 71 GLY A CA 1
ATOM 547 C C . GLY A 1 71 ? -10.773 -25.625 8.828 1 94.88 71 GLY A C 1
ATOM 548 O O . GLY A 1 71 ? -11.094 -24.547 9.336 1 94.88 71 GLY A O 1
ATOM 549 N N . ASP A 1 72 ? -10.383 -25.688 7.582 1 95.81 72 ASP A N 1
ATOM 550 C CA . ASP A 1 72 ? -10.273 -24.516 6.715 1 95.81 72 ASP A CA 1
ATOM 551 C C . ASP A 1 72 ? -11.617 -24.172 6.086 1 95.81 72 ASP A C 1
ATOM 553 O O . ASP A 1 72 ? -12.391 -25.062 5.727 1 95.81 72 ASP A O 1
ATOM 557 N N . ARG A 1 73 ? -11.984 -22.922 6.082 1 94.88 73 ARG A N 1
ATOM 558 C CA . ARG A 1 73 ? -13.102 -22.484 5.25 1 94.88 73 ARG A CA 1
ATOM 559 C C . ARG A 1 73 ? -12.734 -22.531 3.771 1 94.88 73 ARG A C 1
ATOM 561 O O . ARG A 1 73 ? -11.914 -21.734 3.305 1 94.88 73 ARG A O 1
ATOM 568 N N . VAL A 1 74 ? -13.352 -23.5 3.049 1 97.56 74 VAL A N 1
ATOM 569 C CA . VAL A 1 74 ? -12.953 -23.719 1.662 1 97.56 74 VAL A CA 1
ATOM 570 C C . VAL A 1 74 ? -14.133 -23.438 0.733 1 97.56 74 VAL A C 1
ATOM 572 O O . VAL A 1 74 ? -15.25 -23.875 0.989 1 97.56 74 VAL A O 1
ATOM 575 N N . VAL A 1 75 ? -13.875 -22.641 -0.284 1 97.75 75 VAL A N 1
ATOM 576 C CA . VAL A 1 75 ? -14.852 -22.375 -1.339 1 97.75 75 VAL A CA 1
ATOM 577 C C . VAL A 1 75 ? -14.289 -22.828 -2.684 1 97.75 75 VAL A C 1
ATOM 579 O O . VAL A 1 75 ? -13.266 -22.328 -3.139 1 97.75 75 VAL A O 1
ATOM 582 N N . ALA A 1 76 ? -14.914 -23.812 -3.314 1 98.12 76 ALA A N 1
ATOM 583 C CA . ALA A 1 76 ? -14.508 -24.266 -4.637 1 98.12 76 ALA A CA 1
ATOM 584 C C . ALA A 1 76 ? -14.977 -23.297 -5.723 1 98.12 76 ALA A C 1
ATOM 586 O O . ALA A 1 76 ? -16.016 -22.656 -5.578 1 98.12 76 ALA A O 1
ATOM 587 N N . VAL A 1 77 ? -14.156 -23.172 -6.738 1 97.81 77 VAL A N 1
ATOM 588 C CA . VAL A 1 77 ? -14.477 -22.266 -7.828 1 97.81 77 VAL A CA 1
ATOM 589 C C . VAL A 1 77 ? -14.266 -22.969 -9.172 1 97.81 77 VAL A C 1
ATOM 591 O O . VAL A 1 77 ? -13.242 -23.609 -9.383 1 97.81 77 VAL A O 1
ATOM 594 N N . CYS A 1 78 ? -15.211 -22.922 -10.008 1 96.5 78 CYS A N 1
ATOM 595 C CA . CYS A 1 78 ? -15.125 -23.375 -11.391 1 96.5 78 CYS A CA 1
ATOM 596 C C . CYS A 1 78 ? -15.695 -22.328 -12.352 1 96.5 78 CYS A C 1
ATOM 598 O O . CYS A 1 78 ? -16.859 -22.406 -12.727 1 96.5 78 CYS A O 1
ATOM 600 N N . LEU A 1 79 ? -14.867 -21.375 -12.68 1 94.81 79 LEU A N 1
ATOM 601 C CA . LEU A 1 79 ? -15.211 -20.25 -13.555 1 94.81 79 LEU A CA 1
ATOM 602 C C . LEU A 1 79 ? -14.125 -20.031 -14.602 1 94.81 79 LEU A C 1
ATOM 604 O O . LEU A 1 79 ? -12.953 -20.344 -14.367 1 94.81 79 LEU A O 1
ATOM 608 N N . PRO A 1 80 ? -14.523 -19.562 -15.812 1 92.31 80 PRO A N 1
ATOM 609 C CA . PRO A 1 80 ? -13.492 -19.203 -16.797 1 92.31 80 PRO A CA 1
ATOM 610 C C . PRO A 1 80 ? -12.68 -17.984 -16.375 1 92.31 80 PRO A C 1
ATOM 612 O O . PRO A 1 80 ? -13.125 -17.203 -15.531 1 92.31 80 PRO A O 1
ATOM 615 N N . PRO A 1 81 ? -11.492 -17.844 -16.953 1 94.25 81 PRO A N 1
ATOM 616 C CA . PRO A 1 81 ? -10.664 -16.688 -16.609 1 94.25 81 PRO A CA 1
ATOM 617 C C . PRO A 1 81 ? -11.234 -15.367 -17.141 1 94.25 81 PRO A C 1
ATOM 619 O O . PRO A 1 81 ? -11.039 -15.023 -18.312 1 94.25 81 PRO A O 1
ATOM 622 N N . THR A 1 82 ? -11.898 -14.656 -16.359 1 94.62 82 THR A N 1
ATOM 623 C CA . THR A 1 82 ? -12.445 -13.328 -16.594 1 94.62 82 THR A CA 1
ATOM 624 C C . THR A 1 82 ? -12.305 -12.453 -15.344 1 94.62 82 THR A C 1
ATOM 626 O O . THR A 1 82 ? -11.859 -12.93 -14.297 1 94.62 82 THR A O 1
ATOM 629 N N . ALA A 1 83 ? -12.688 -11.227 -15.547 1 95.75 83 ALA A N 1
ATOM 630 C CA . ALA A 1 83 ? -12.688 -10.312 -14.414 1 95.75 83 ALA A CA 1
ATOM 631 C C . ALA A 1 83 ? -13.602 -10.82 -13.297 1 95.75 83 ALA A C 1
ATOM 633 O O . ALA A 1 83 ? -13.312 -10.617 -12.117 1 95.75 83 ALA A O 1
ATOM 634 N N . ARG A 1 84 ? -14.578 -11.539 -13.633 1 94.75 84 ARG A N 1
ATOM 635 C CA . ARG A 1 84 ? -15.508 -12.094 -12.656 1 94.75 84 ARG A CA 1
ATOM 636 C C . ARG A 1 84 ? -14.82 -13.125 -11.766 1 94.75 84 ARG A C 1
ATOM 638 O O . ARG A 1 84 ? -15.086 -13.195 -10.562 1 94.75 84 ARG A O 1
ATOM 645 N N . LEU A 1 85 ? -14.008 -13.945 -12.375 1 97.06 85 LEU A N 1
ATOM 646 C CA . LEU A 1 85 ? -13.266 -14.93 -11.602 1 97.06 85 LEU A CA 1
ATOM 647 C C . LEU A 1 85 ? -12.398 -14.25 -10.539 1 97.06 85 LEU A C 1
ATOM 649 O O . LEU A 1 85 ? -12.414 -14.648 -9.375 1 97.06 85 LEU A O 1
ATOM 653 N N . VAL A 1 86 ? -11.68 -13.242 -10.953 1 98.44 86 VAL A N 1
ATOM 654 C CA . VAL A 1 86 ? -10.781 -12.539 -10.039 1 98.44 86 VAL A CA 1
ATOM 655 C C . VAL A 1 86 ? -11.594 -11.898 -8.922 1 98.44 86 VAL A C 1
ATOM 657 O O . VAL A 1 86 ? -11.195 -11.938 -7.754 1 98.44 86 VAL A O 1
ATOM 660 N N . THR A 1 87 ? -12.75 -11.312 -9.242 1 97.88 87 THR A N 1
ATOM 661 C CA . THR A 1 87 ? -13.633 -10.727 -8.242 1 97.88 87 THR A CA 1
ATOM 662 C C . THR A 1 87 ? -14.078 -11.781 -7.23 1 97.88 87 THR A C 1
ATOM 664 O O . THR A 1 87 ? -14.125 -11.508 -6.027 1 97.88 87 THR A O 1
ATOM 667 N N . CYS A 1 88 ? -14.328 -12.977 -7.703 1 98.19 88 CYS A N 1
ATOM 668 C CA . CYS A 1 88 ? -14.742 -14.078 -6.852 1 98.19 88 CYS A CA 1
ATOM 669 C C . CYS A 1 88 ? -13.625 -14.484 -5.895 1 98.19 88 CYS A C 1
ATOM 671 O O . CYS A 1 88 ? -13.875 -14.734 -4.715 1 98.19 88 CYS A O 1
ATOM 673 N N . LEU A 1 89 ? -12.453 -14.555 -6.422 1 98.81 89 LEU A N 1
ATOM 674 C CA . LEU A 1 89 ? -11.32 -14.938 -5.582 1 98.81 89 LEU A CA 1
ATOM 675 C C . LEU A 1 89 ? -11.117 -13.93 -4.453 1 98.81 89 LEU A C 1
ATOM 677 O O . LEU A 1 89 ? -10.875 -14.32 -3.307 1 98.81 89 LEU A O 1
ATOM 681 N N . LEU A 1 90 ? -11.211 -12.648 -4.793 1 98.69 90 LEU A N 1
ATOM 682 C CA . LEU A 1 90 ? -11.094 -11.602 -3.785 1 98.69 90 LEU A CA 1
ATOM 683 C C . LEU A 1 90 ? -12.203 -11.719 -2.742 1 98.69 90 LEU A C 1
ATOM 685 O O . LEU A 1 90 ? -11.953 -11.562 -1.545 1 98.69 90 LEU A O 1
ATOM 689 N N . ALA A 1 91 ? -13.422 -11.977 -3.186 1 98.56 91 ALA A N 1
ATOM 690 C CA . ALA A 1 91 ? -14.555 -12.133 -2.281 1 98.56 91 ALA A CA 1
ATOM 691 C C . ALA A 1 91 ? -14.344 -13.297 -1.326 1 98.56 91 ALA A C 1
ATOM 693 O O . ALA A 1 91 ? -14.633 -13.195 -0.132 1 98.56 91 ALA A O 1
ATOM 694 N N . ILE A 1 92 ? -13.844 -14.383 -1.843 1 98.31 92 ILE A N 1
ATOM 695 C CA . ILE A 1 92 ? -13.586 -15.57 -1.038 1 98.31 92 ILE A CA 1
ATOM 696 C C . ILE A 1 92 ? -12.562 -15.25 0.049 1 98.31 92 ILE A C 1
ATOM 698 O O . ILE A 1 92 ? -12.75 -15.617 1.213 1 98.31 92 ILE A O 1
ATOM 702 N N . HIS A 1 93 ? -11.492 -14.57 -0.322 1 98.31 93 HIS A N 1
ATOM 703 C CA . HIS A 1 93 ? -10.484 -14.172 0.656 1 98.31 93 HIS A CA 1
ATOM 704 C C . HIS A 1 93 ? -11.078 -13.258 1.721 1 98.31 93 HIS A C 1
ATOM 706 O O . HIS A 1 93 ? -10.719 -13.352 2.896 1 98.31 93 HIS A O 1
ATOM 712 N N . LYS A 1 94 ? -12 -12.383 1.335 1 97.44 94 LYS A N 1
ATOM 713 C CA . LYS A 1 94 ? -12.586 -11.398 2.246 1 97.44 94 LYS A CA 1
ATOM 714 C C . LYS A 1 94 ? -13.469 -12.078 3.287 1 97.44 94 LYS A C 1
ATOM 716 O O . LYS A 1 94 ? -13.656 -11.547 4.387 1 97.44 94 LYS A O 1
ATOM 721 N N . VAL A 1 95 ? -13.984 -13.234 3.027 1 96.62 95 VAL A N 1
ATOM 722 C CA . VAL A 1 95 ? -14.805 -13.938 4.004 1 96.62 95 VAL A CA 1
ATOM 723 C C . VAL A 1 95 ? -13.953 -14.938 4.777 1 96.62 95 VAL A C 1
ATOM 725 O O . VAL A 1 95 ? -14.477 -15.789 5.5 1 96.62 95 VAL A O 1
ATOM 728 N N . GLY A 1 96 ? -12.609 -14.875 4.523 1 95.38 96 GLY A N 1
ATOM 729 C CA . GLY A 1 96 ? -11.68 -15.734 5.246 1 95.38 96 GLY A CA 1
ATOM 730 C C . GLY A 1 96 ? -11.57 -17.125 4.645 1 95.38 96 GLY A C 1
ATOM 731 O O . GLY A 1 96 ? -11.133 -18.062 5.32 1 95.38 96 GLY A O 1
ATOM 732 N N . GLY A 1 97 ? -11.938 -17.297 3.451 1 96.62 97 GLY A N 1
ATOM 733 C CA . GLY A 1 97 ? -11.914 -18.594 2.816 1 96.62 97 GLY A CA 1
ATOM 734 C C . GLY A 1 97 ? -10.695 -18.812 1.938 1 96.62 97 GLY A C 1
ATOM 735 O O . GLY A 1 97 ? -10.086 -17.859 1.47 1 96.62 97 GLY A O 1
ATOM 736 N N . ALA A 1 98 ? -10.344 -20.094 1.734 1 98.25 98 ALA A N 1
ATOM 737 C CA . ALA A 1 98 ? -9.406 -20.547 0.706 1 98.25 98 ALA A CA 1
ATOM 738 C C . ALA A 1 98 ? -10.141 -20.938 -0.57 1 98.25 98 ALA A C 1
ATOM 740 O O . ALA A 1 98 ? -11.148 -21.656 -0.516 1 98.25 98 ALA A O 1
ATOM 741 N N . TYR A 1 99 ? -9.703 -20.422 -1.653 1 98.69 99 TYR A N 1
ATOM 742 C CA . TYR A 1 99 ? -10.344 -20.891 -2.873 1 98.69 99 TYR A CA 1
ATOM 743 C C . TYR A 1 99 ? -9.719 -22.203 -3.342 1 98.69 99 TYR A C 1
ATOM 745 O O . TYR A 1 99 ? -8.531 -22.453 -3.109 1 98.69 99 TYR A O 1
ATOM 753 N N . LEU A 1 100 ? -10.516 -23.047 -3.891 1 98.69 100 LEU A N 1
ATOM 754 C CA . LEU A 1 100 ? -10.172 -24.344 -4.465 1 98.69 100 LEU A CA 1
ATOM 755 C C . LEU A 1 100 ? -10.609 -24.422 -5.926 1 98.69 100 LEU A C 1
ATOM 757 O O . LEU A 1 100 ? -11.789 -24.625 -6.223 1 98.69 100 LEU A O 1
ATOM 761 N N . PRO A 1 101 ? -9.625 -24.297 -6.816 1 97.81 101 PRO A N 1
ATOM 762 C CA . PRO A 1 101 ? -10 -24.234 -8.234 1 97.81 101 PRO A CA 1
ATOM 763 C C . PRO A 1 101 ? -10.328 -25.609 -8.812 1 97.81 101 PRO A C 1
ATOM 765 O O . PRO A 1 101 ? -9.664 -26.594 -8.484 1 97.81 101 PRO A O 1
ATOM 768 N N . LEU A 1 102 ? -11.336 -25.641 -9.562 1 95.06 102 LEU A N 1
ATOM 769 C CA . LEU A 1 102 ? -11.727 -26.766 -10.422 1 95.06 102 LEU A CA 1
ATOM 770 C C . LEU A 1 102 ? -11.805 -26.312 -11.883 1 95.06 102 LEU A C 1
ATOM 772 O O . LEU A 1 102 ? -11.883 -25.125 -12.164 1 95.06 102 LEU A O 1
ATOM 776 N N . GLU A 1 103 ? -11.656 -27.281 -12.719 1 88.69 103 GLU A N 1
ATOM 777 C CA . GLU A 1 103 ? -11.812 -27 -14.148 1 88.69 103 GLU A CA 1
ATOM 778 C C . GLU A 1 103 ? -12.875 -27.906 -14.766 1 88.69 103 GLU A C 1
ATOM 780 O O . GLU A 1 103 ? -13.008 -29.062 -14.391 1 88.69 103 GLU A O 1
ATOM 785 N N . ASP A 1 104 ? -13.523 -27.344 -15.695 1 85.88 104 ASP A N 1
ATOM 786 C CA . ASP A 1 104 ? -14.555 -28.109 -16.391 1 85.88 104 ASP A CA 1
ATOM 787 C C . ASP A 1 104 ? -13.93 -29.234 -17.203 1 85.88 104 ASP A C 1
ATOM 789 O O . ASP A 1 104 ? -14.594 -30.234 -17.5 1 85.88 104 ASP A O 1
ATOM 793 N N . SER A 1 105 ? -12.727 -29.062 -17.531 1 79.12 105 SER A N 1
ATOM 794 C CA . SER A 1 105 ? -12.047 -30.078 -18.328 1 79.12 105 SER A CA 1
ATOM 795 C C . SER A 1 105 ? -11.664 -31.281 -17.469 1 79.12 105 SER A C 1
ATOM 797 O O . SER A 1 105 ? -11.305 -32.344 -18.016 1 79.12 105 SER A O 1
ATOM 799 N N . PHE A 1 106 ? -11.859 -31.188 -16.172 1 84.62 106 PHE A N 1
ATOM 800 C CA . PHE A 1 106 ? -11.531 -32.312 -15.305 1 84.62 106 PHE A CA 1
ATOM 801 C C . PHE A 1 106 ? -12.516 -33.469 -15.508 1 84.62 106 PHE A C 1
ATOM 803 O O . PHE A 1 106 ? -13.719 -33.25 -15.633 1 84.62 106 PHE A O 1
ATOM 810 N N . PRO A 1 107 ? -11.938 -34.656 -15.523 1 83.19 107 PRO A N 1
ATOM 811 C CA . PRO A 1 107 ? -12.859 -35.812 -15.469 1 83.19 107 PRO A CA 1
ATOM 812 C C . PRO A 1 107 ? -13.719 -35.812 -14.211 1 83.19 107 PRO A C 1
ATOM 814 O O . PRO A 1 107 ? -13.258 -35.406 -13.141 1 83.19 107 PRO A O 1
ATOM 817 N N . ALA A 1 108 ? -14.906 -36.344 -14.32 1 87.62 108 ALA A N 1
ATOM 818 C CA . ALA A 1 108 ? -15.859 -36.344 -13.219 1 87.62 108 ALA A CA 1
ATOM 819 C C . ALA A 1 108 ? -15.273 -37.031 -11.992 1 87.62 108 ALA A C 1
ATOM 821 O O . ALA A 1 108 ? -15.5 -36.625 -10.859 1 87.62 108 ALA A O 1
ATOM 822 N N . ALA A 1 109 ? -14.562 -38.094 -12.25 1 84.81 109 ALA A N 1
ATOM 823 C CA . ALA A 1 109 ? -13.977 -38.875 -11.148 1 84.81 109 ALA A CA 1
ATOM 824 C C . ALA A 1 109 ? -12.984 -38.031 -10.367 1 84.81 109 ALA A C 1
ATOM 826 O O . ALA A 1 109 ? -12.883 -38.125 -9.141 1 84.81 109 ALA A O 1
ATOM 827 N N . ARG A 1 110 ? -12.242 -37.281 -11.062 1 87.25 110 ARG A N 1
ATOM 828 C CA . ARG A 1 110 ? -11.273 -36.406 -10.422 1 87.25 110 ARG A CA 1
ATOM 829 C C . ARG A 1 110 ? -11.969 -35.312 -9.602 1 87.25 110 ARG A C 1
ATOM 831 O O . ARG A 1 110 ? -11.57 -35.031 -8.461 1 87.25 110 ARG A O 1
ATOM 838 N N . VAL A 1 111 ? -12.992 -34.75 -10.195 1 92.94 111 VAL A N 1
ATOM 839 C CA . VAL A 1 111 ? -13.758 -33.719 -9.5 1 92.94 111 VAL A CA 1
ATOM 840 C C . VAL A 1 111 ? -14.359 -34.312 -8.227 1 92.94 111 VAL A C 1
ATOM 842 O O . VAL A 1 111 ? -14.281 -33.688 -7.156 1 92.94 111 VAL A O 1
ATOM 845 N N . SER A 1 112 ? -14.906 -35.469 -8.383 1 94 112 SER A N 1
ATOM 846 C CA . SER A 1 112 ? -15.516 -36.156 -7.242 1 94 112 SER A CA 1
ATOM 847 C C . SER A 1 112 ? -14.5 -36.375 -6.133 1 94 112 SER A C 1
ATOM 849 O O . SER A 1 112 ? -14.781 -36.125 -4.957 1 94 112 SER A O 1
ATOM 851 N N . HIS A 1 113 ? -13.383 -36.812 -6.512 1 90.56 113 HIS A N 1
ATOM 852 C CA . HIS A 1 113 ? -12.328 -37.062 -5.531 1 90.56 113 HIS A CA 1
ATOM 853 C C . HIS A 1 113 ? -11.961 -35.781 -4.793 1 90.56 113 HIS A C 1
ATOM 855 O O . HIS A 1 113 ? -11.859 -35.781 -3.562 1 90.56 113 HIS A O 1
ATOM 861 N N . ILE A 1 114 ? -11.719 -34.75 -5.523 1 95.06 114 ILE A N 1
ATOM 862 C CA . ILE A 1 114 ? -11.297 -33.469 -4.949 1 95.06 114 ILE A CA 1
ATOM 863 C C . ILE A 1 114 ? -12.367 -32.969 -3.979 1 95.06 114 ILE A C 1
ATOM 865 O O . ILE A 1 114 ? -12.047 -32.562 -2.863 1 95.06 114 ILE A O 1
ATOM 869 N N . LEU A 1 115 ? -13.602 -33.062 -4.328 1 96.75 115 LEU A N 1
ATOM 870 C CA . LEU A 1 115 ? -14.703 -32.594 -3.508 1 96.75 115 LEU A CA 1
ATOM 871 C C . LEU A 1 115 ? -14.852 -33.406 -2.238 1 96.75 115 LEU A C 1
ATOM 873 O O . LEU A 1 115 ? -15.125 -32.875 -1.165 1 96.75 115 LEU A O 1
ATOM 877 N N . ARG A 1 116 ? -14.641 -34.656 -2.359 1 95.88 116 ARG A N 1
ATOM 878 C CA . ARG A 1 116 ? -14.742 -35.562 -1.201 1 95.88 116 ARG A CA 1
ATOM 879 C C . ARG A 1 116 ? -13.578 -35.344 -0.242 1 95.88 116 ARG A C 1
ATOM 881 O O . ARG A 1 116 ? -13.734 -35.469 0.974 1 95.88 116 ARG A O 1
ATOM 888 N N . ASP A 1 117 ? -12.484 -35.062 -0.882 1 95.69 117 ASP A N 1
ATOM 889 C CA . ASP A 1 117 ? -11.266 -34.906 -0.094 1 95.69 117 ASP A CA 1
ATOM 890 C C . ASP A 1 117 ? -11.258 -33.562 0.631 1 95.69 117 ASP A C 1
ATOM 892 O O . ASP A 1 117 ? -11.023 -33.5 1.842 1 95.69 117 ASP A O 1
ATOM 896 N N . ALA A 1 118 ? -11.539 -32.469 -0.027 1 97.5 118 ALA A N 1
ATOM 897 C CA . ALA A 1 118 ? -11.43 -31.109 0.503 1 97.5 118 ALA A CA 1
ATOM 898 C C . ALA A 1 118 ? -12.711 -30.703 1.215 1 97.5 118 ALA A C 1
ATOM 900 O O . ALA A 1 118 ? -12.695 -29.812 2.07 1 97.5 118 ALA A O 1
ATOM 901 N N . ARG A 1 119 ? -13.836 -31.219 0.831 1 96.62 119 ARG A N 1
ATOM 902 C CA . ARG A 1 119 ? -15.148 -30.938 1.396 1 96.62 119 ARG A CA 1
ATOM 903 C C . ARG A 1 119 ? -15.383 -29.438 1.5 1 96.62 119 ARG A C 1
ATOM 905 O O . ARG A 1 119 ? -15.617 -28.922 2.592 1 96.62 119 ARG A O 1
ATOM 912 N N . PRO A 1 120 ? -15.391 -28.734 0.36 1 97.19 120 PRO A N 1
ATOM 913 C CA . PRO A 1 120 ? -15.656 -27.281 0.383 1 97.19 120 PRO A CA 1
ATOM 914 C C . PRO A 1 120 ? -17.078 -26.953 0.854 1 97.19 120 PRO A C 1
ATOM 916 O O . PRO A 1 120 ? -17.969 -27.797 0.749 1 97.19 120 PRO A O 1
ATOM 919 N N . ALA A 1 121 ? -17.219 -25.734 1.398 1 96 121 ALA A N 1
ATOM 920 C CA . ALA A 1 121 ? -18.531 -25.266 1.867 1 96 121 ALA A CA 1
ATOM 921 C C . ALA A 1 121 ? -19.516 -25.125 0.706 1 96 121 ALA A C 1
ATOM 923 O O . ALA A 1 121 ? -20.703 -25.391 0.857 1 96 121 ALA A O 1
ATOM 924 N N . LEU A 1 122 ? -19 -24.703 -0.398 1 95.69 122 LEU A N 1
ATOM 925 C CA . LEU A 1 122 ? -19.828 -24.547 -1.598 1 95.69 122 LEU A CA 1
ATOM 926 C C . LEU A 1 122 ? -18.953 -24.484 -2.846 1 95.69 122 LEU A C 1
ATOM 928 O O . LEU A 1 122 ? -17.719 -24.406 -2.748 1 95.69 122 LEU A O 1
ATOM 932 N N . LEU A 1 123 ? -19.594 -24.672 -4.012 1 96.69 123 LEU A N 1
ATOM 933 C CA . LEU A 1 123 ? -18.984 -24.484 -5.32 1 96.69 123 LEU A CA 1
ATOM 934 C C . LEU A 1 123 ? -19.594 -23.297 -6.047 1 96.69 123 LEU A C 1
ATOM 936 O O . LEU A 1 123 ? -20.797 -23.25 -6.262 1 96.69 123 LEU A O 1
ATOM 940 N N . LEU A 1 124 ? -18.703 -22.281 -6.297 1 96.38 124 LEU A N 1
ATOM 941 C CA . LEU A 1 124 ? -19.094 -21.172 -7.18 1 96.38 124 LEU A CA 1
ATOM 942 C C . LEU A 1 124 ? -18.859 -21.547 -8.641 1 96.38 124 LEU A C 1
ATOM 944 O O . LEU A 1 124 ? -17.734 -21.844 -9.039 1 96.38 124 LEU A O 1
ATOM 948 N N . ALA A 1 125 ? -19.922 -21.594 -9.43 1 94.94 125 ALA A N 1
ATOM 949 C CA . ALA A 1 125 ? -19.797 -22.016 -10.82 1 94.94 125 ALA A CA 1
ATOM 950 C C . ALA A 1 125 ? -20.75 -21.234 -11.727 1 94.94 125 ALA A C 1
ATOM 952 O O . ALA A 1 125 ? -21.641 -20.531 -11.242 1 94.94 125 ALA A O 1
ATOM 953 N N . GLU A 1 126 ? -20.375 -21.25 -12.93 1 88 126 GLU A N 1
ATOM 954 C CA . GLU A 1 126 ? -21.344 -20.766 -13.914 1 88 126 GLU A CA 1
ATOM 955 C C . GLU A 1 126 ? -22.422 -21.828 -14.195 1 88 126 GLU A C 1
ATOM 957 O O . GLU A 1 126 ? -22.234 -23 -13.867 1 88 126 GLU A O 1
ATOM 962 N N . SER A 1 127 ? -23.547 -21.469 -14.828 1 80.5 127 SER A N 1
ATOM 963 C CA . SER A 1 127 ? -24.703 -22.344 -15.055 1 80.5 127 SER A CA 1
ATOM 964 C C . SER A 1 127 ? -24.328 -23.531 -15.938 1 80.5 127 SER A C 1
ATOM 966 O O . SER A 1 127 ? -24.828 -24.641 -15.734 1 80.5 127 SER A O 1
ATOM 968 N N . SER A 1 128 ? -23.391 -23.438 -16.719 1 80.88 128 SER A N 1
ATOM 969 C CA . SER A 1 128 ? -23.094 -24.484 -17.688 1 80.88 128 SER A CA 1
ATOM 970 C C . SER A 1 128 ? -21.922 -25.344 -17.234 1 80.88 128 SER A C 1
ATOM 972 O O . SER A 1 128 ? -21.469 -26.234 -17.969 1 80.88 128 SER A O 1
ATOM 974 N N . SER A 1 129 ? -21.641 -25.344 -16.016 1 86.31 129 SER A N 1
ATOM 975 C CA . SER A 1 129 ? -20.438 -26.031 -15.555 1 86.31 129 SER A CA 1
ATOM 976 C C . SER A 1 129 ? -20.719 -27.516 -15.289 1 86.31 129 SER A C 1
ATOM 978 O O . SER A 1 129 ? -21.656 -27.844 -14.578 1 86.31 129 SER A O 1
ATOM 980 N N . ARG A 1 130 ? -19.906 -28.406 -15.805 1 86.25 130 ARG A N 1
ATOM 981 C CA . ARG A 1 130 ? -20 -29.844 -15.562 1 86.25 130 ARG A CA 1
ATOM 982 C C . ARG A 1 130 ? -19.641 -30.172 -14.117 1 86.25 130 ARG A C 1
ATOM 984 O O . ARG A 1 130 ? -20.203 -31.109 -13.539 1 86.25 130 ARG A O 1
ATOM 991 N N . ALA A 1 131 ? -18.781 -29.438 -13.602 1 90.31 131 ALA A N 1
ATOM 992 C CA . ALA A 1 131 ? -18.359 -29.641 -12.219 1 90.31 131 ALA A CA 1
ATOM 993 C C . ALA A 1 131 ? -19.531 -29.453 -11.258 1 90.31 131 ALA A C 1
ATOM 995 O O . ALA A 1 131 ? -19.578 -30.094 -10.211 1 90.31 131 ALA A O 1
ATOM 996 N N . ALA A 1 132 ? -20.484 -28.641 -11.625 1 92.31 132 ALA A N 1
ATOM 997 C CA . ALA A 1 132 ? -21.656 -28.391 -10.789 1 92.31 132 ALA A CA 1
ATOM 998 C C . ALA A 1 132 ? -22.469 -29.656 -10.586 1 92.31 132 ALA A C 1
ATOM 1000 O O . ALA A 1 132 ? -22.969 -29.922 -9.492 1 92.31 132 ALA A O 1
ATOM 1001 N N . GLY A 1 133 ? -22.625 -30.359 -11.695 1 91.56 133 GLY A N 1
ATOM 1002 C CA . GLY A 1 133 ? -23.359 -31.625 -11.586 1 91.56 133 GLY A CA 1
ATOM 1003 C C . GLY A 1 133 ? -22.703 -32.594 -10.633 1 91.56 133 GLY A C 1
ATOM 1004 O O . GLY A 1 133 ? -23.375 -33.25 -9.82 1 91.56 133 GLY A O 1
ATOM 1005 N N . VAL A 1 134 ? -21.422 -32.75 -10.758 1 93.12 134 VAL A N 1
ATOM 1006 C CA . VAL A 1 134 ? -20.672 -33.656 -9.898 1 93.12 134 VAL A CA 1
ATOM 1007 C C . VAL A 1 134 ? -20.781 -33.188 -8.445 1 93.12 134 VAL A C 1
ATOM 1009 O O . VAL A 1 134 ? -20.906 -34.031 -7.535 1 93.12 134 VAL A O 1
ATOM 1012 N N . ALA A 1 135 ? -20.719 -31.938 -8.203 1 94.44 135 ALA A N 1
ATOM 1013 C CA . ALA A 1 135 ? -20.781 -31.375 -6.859 1 94.44 135 ALA A CA 1
ATOM 1014 C C . ALA A 1 135 ? -22.109 -31.703 -6.184 1 94.44 135 ALA A C 1
ATOM 1016 O O . ALA A 1 135 ? -22.141 -32.094 -5.008 1 94.44 135 ALA A O 1
ATOM 1017 N N . LEU A 1 136 ? -23.156 -31.578 -6.875 1 93.38 136 LEU A N 1
ATOM 1018 C CA . LEU A 1 136 ? -24.469 -31.906 -6.332 1 93.38 136 LEU A CA 1
ATOM 1019 C C . LEU A 1 136 ? -24.547 -33.375 -5.93 1 93.38 136 LEU A C 1
ATOM 1021 O O . LEU A 1 136 ? -25.125 -33.719 -4.898 1 93.38 136 LEU A O 1
ATOM 1025 N N . GLU A 1 137 ? -23.984 -34.125 -6.742 1 94.19 137 GLU A N 1
ATOM 1026 C CA . GLU A 1 137 ? -23.969 -35.562 -6.453 1 94.19 137 GLU A CA 1
ATOM 1027 C C . GLU A 1 137 ? -23.156 -35.875 -5.188 1 94.19 137 GLU A C 1
ATOM 1029 O O . GLU A 1 137 ? -23.484 -36.812 -4.449 1 94.19 137 GLU A O 1
ATOM 1034 N N . GLU A 1 138 ? -22.141 -35.125 -4.98 1 93.94 138 GLU A N 1
ATOM 1035 C CA . GLU A 1 138 ? -21.266 -35.344 -3.826 1 93.94 138 GLU A CA 1
ATOM 1036 C C . GLU A 1 138 ? -21.797 -34.594 -2.602 1 93.94 138 GLU A C 1
ATOM 1038 O O . GLU A 1 138 ? -21.156 -34.594 -1.55 1 93.94 138 GLU A O 1
ATOM 1043 N N . GLY A 1 139 ? -22.938 -33.844 -2.727 1 92.88 139 GLY A N 1
ATOM 1044 C CA . GLY A 1 139 ? -23.578 -33.188 -1.603 1 92.88 139 GLY A CA 1
ATOM 1045 C C . GLY A 1 139 ? -23 -31.812 -1.321 1 92.88 139 GLY A C 1
ATOM 1046 O O . GLY A 1 139 ? -23.141 -31.281 -0.217 1 92.88 139 GLY A O 1
ATOM 1047 N N . VAL A 1 140 ? -22.266 -31.25 -2.223 1 94.31 140 VAL A N 1
ATOM 1048 C CA . VAL A 1 140 ? -21.703 -29.906 -2.068 1 94.31 140 VAL A CA 1
ATOM 1049 C C . VAL A 1 140 ? -22.672 -28.875 -2.641 1 94.31 140 VAL A C 1
ATOM 1051 O O . VAL A 1 140 ? -23.172 -29.031 -3.758 1 94.31 140 VAL A O 1
ATOM 1054 N N . ALA A 1 141 ? -23 -27.828 -1.867 1 93.56 141 ALA A N 1
ATOM 1055 C CA . ALA A 1 141 ? -23.891 -26.766 -2.344 1 93.56 141 ALA A CA 1
ATOM 1056 C C . ALA A 1 141 ? -23.297 -26.047 -3.555 1 93.56 141 ALA A C 1
ATOM 1058 O O . ALA A 1 141 ? -22.094 -25.797 -3.604 1 93.56 141 ALA A O 1
ATOM 1059 N N . VAL A 1 142 ? -24.125 -25.859 -4.586 1 95.19 142 VAL A N 1
ATOM 1060 C CA . VAL A 1 142 ? -23.688 -25.156 -5.789 1 95.19 142 VAL A CA 1
ATOM 1061 C C . VAL A 1 142 ? -24.375 -23.797 -5.875 1 95.19 142 VAL A C 1
ATOM 1063 O O . VAL A 1 142 ? -25.594 -23.688 -5.711 1 95.19 142 VAL A O 1
ATOM 1066 N N . VAL A 1 143 ? -23.578 -22.797 -6.035 1 94.19 143 VAL A N 1
ATOM 1067 C CA . VAL A 1 143 ? -24.078 -21.438 -6.219 1 94.19 143 VAL A CA 1
ATOM 1068 C C . VAL A 1 143 ? -23.672 -20.922 -7.598 1 94.19 143 VAL A C 1
ATOM 1070 O O . VAL A 1 143 ? -22.484 -20.828 -7.914 1 94.19 143 VAL A O 1
ATOM 1073 N N . GLN A 1 144 ? -24.703 -20.625 -8.359 1 92.56 144 GLN A N 1
ATOM 1074 C CA . GLN A 1 144 ? -24.438 -20.016 -9.656 1 92.56 144 GLN A CA 1
ATOM 1075 C C . GLN A 1 144 ? -24.328 -18.5 -9.539 1 92.56 144 GLN A C 1
ATOM 1077 O O . GLN A 1 144 ? -25.188 -17.859 -8.93 1 92.56 144 GLN A O 1
ATOM 1082 N N . LEU A 1 145 ? -23.266 -17.938 -10.086 1 89.62 145 LEU A N 1
ATOM 1083 C CA . LEU A 1 145 ? -23 -16.516 -9.93 1 89.62 145 LEU A CA 1
ATOM 1084 C C . LEU A 1 145 ? -24.172 -15.672 -10.438 1 89.62 145 LEU A C 1
ATOM 1086 O O . LEU A 1 145 ? -24.453 -14.609 -9.891 1 89.62 145 LEU A O 1
ATOM 1090 N N . GLU A 1 146 ? -24.766 -16.125 -11.453 1 88.06 146 GLU A N 1
ATOM 1091 C CA . GLU A 1 146 ? -25.891 -15.414 -12.039 1 88.06 146 GLU A CA 1
ATOM 1092 C C . GLU A 1 146 ? -27.062 -15.328 -11.062 1 88.06 146 GLU A C 1
ATOM 1094 O O . GLU A 1 146 ? -27.828 -14.367 -11.086 1 88.06 146 GLU A O 1
ATOM 1099 N N . ASP A 1 147 ? -27.141 -16.297 -10.227 1 90 147 ASP A N 1
ATOM 1100 C CA . ASP A 1 147 ? -28.234 -16.359 -9.266 1 90 147 ASP A CA 1
ATOM 1101 C C . ASP A 1 147 ? -28.031 -15.367 -8.125 1 90 147 ASP A C 1
ATOM 1103 O O . ASP A 1 147 ? -28.953 -15.055 -7.383 1 90 147 ASP A O 1
ATOM 1107 N N . LEU A 1 148 ? -26.828 -14.867 -7.996 1 92.06 148 LEU A N 1
ATOM 1108 C CA . LEU A 1 148 ? -26.5 -13.992 -6.875 1 92.06 148 LEU A CA 1
ATOM 1109 C C . LEU A 1 148 ? -26.672 -12.531 -7.25 1 92.06 148 LEU A C 1
ATOM 1111 O O . LEU A 1 148 ? -26.531 -11.641 -6.402 1 92.06 148 LEU A O 1
ATOM 1115 N N . GLN A 1 149 ? -27.016 -12.25 -8.43 1 89.88 149 GLN A N 1
ATOM 1116 C CA . GLN A 1 149 ? -26.984 -10.898 -8.961 1 89.88 149 GLN A CA 1
ATOM 1117 C C . GLN A 1 149 ? -27.828 -9.953 -8.109 1 89.88 149 GLN A C 1
ATOM 1119 O O . GLN A 1 149 ? -27.359 -8.891 -7.699 1 89.88 149 GLN A O 1
ATOM 1124 N N . GLU A 1 150 ? -29.031 -10.32 -7.781 1 90.31 150 GLU A N 1
ATOM 1125 C CA . GLU A 1 150 ? -29.922 -9.461 -7.004 1 90.31 150 GLU A CA 1
ATOM 1126 C C . GLU A 1 150 ? -29.391 -9.258 -5.586 1 90.31 150 GLU A C 1
ATOM 1128 O O . GLU A 1 150 ? -29.422 -8.141 -5.062 1 90.31 150 GLU A O 1
ATOM 1133 N N . GLU A 1 151 ? -29 -10.312 -5.055 1 93.12 151 GLU A N 1
ATOM 1134 C CA . GLU A 1 151 ? -28.469 -10.258 -3.697 1 93.12 151 GLU A CA 1
ATOM 1135 C C . GLU A 1 151 ? -27.219 -9.398 -3.631 1 93.12 151 GLU A C 1
ATOM 1137 O O . GLU A 1 151 ? -27.047 -8.609 -2.699 1 93.12 151 GLU A O 1
ATOM 1142 N N . VAL A 1 152 ? -26.359 -9.523 -4.559 1 93.31 152 VAL A N 1
ATOM 1143 C CA . VAL A 1 152 ? -25.094 -8.805 -4.609 1 93.31 152 VAL A CA 1
ATOM 1144 C C . VAL A 1 152 ? -25.359 -7.312 -4.828 1 93.31 152 VAL A C 1
ATOM 1146 O O . VAL A 1 152 ? -24.703 -6.465 -4.223 1 93.31 152 VAL A O 1
ATOM 1149 N N . GLU A 1 153 ? -26.297 -6.98 -5.621 1 91.56 153 GLU A N 1
ATOM 1150 C CA . GLU A 1 153 ? -26.609 -5.586 -5.914 1 91.56 153 GLU A CA 1
ATOM 1151 C C . GLU A 1 153 ? -27.141 -4.863 -4.676 1 91.56 153 GLU A C 1
ATOM 1153 O O . GLU A 1 153 ? -26.906 -3.666 -4.5 1 91.56 153 GLU A O 1
ATOM 1158 N N . SER A 1 154 ? -27.75 -5.586 -3.801 1 93.69 154 SER A N 1
ATOM 1159 C CA . SER A 1 154 ? -28.359 -4.973 -2.625 1 93.69 154 SER A CA 1
ATOM 1160 C C . SER A 1 154 ? -27.406 -4.973 -1.439 1 93.69 154 SER A C 1
ATOM 1162 O O . SER A 1 154 ? -27.672 -4.344 -0.416 1 93.69 154 SER A O 1
ATOM 1164 N N . ALA A 1 155 ? -26.297 -5.613 -1.607 1 93.38 155 ALA A N 1
ATOM 1165 C CA . ALA A 1 155 ? -25.359 -5.766 -0.492 1 93.38 155 ALA A CA 1
ATOM 1166 C C . ALA A 1 155 ? -24.516 -4.508 -0.301 1 93.38 155 ALA A C 1
ATOM 1168 O O . ALA A 1 155 ? -24.359 -3.713 -1.231 1 93.38 155 ALA A O 1
ATOM 1169 N N . GLY A 1 156 ? -23.984 -4.379 0.919 1 92.06 156 GLY A N 1
ATOM 1170 C CA . GLY A 1 156 ? -23.156 -3.227 1.244 1 92.06 156 GLY A CA 1
ATOM 1171 C C . GLY A 1 156 ? -21.828 -3.227 0.518 1 92.06 156 GLY A C 1
ATOM 1172 O O . GLY A 1 156 ? -21.234 -4.285 0.302 1 92.06 156 GLY A O 1
ATOM 1173 N N . GLU A 1 157 ? -21.297 -2.023 0.236 1 92.44 157 GLU A N 1
ATOM 1174 C CA . GLU A 1 157 ? -20.078 -1.869 -0.563 1 92.44 157 GLU A CA 1
ATOM 1175 C C . GLU A 1 157 ? -18.859 -1.729 0.325 1 92.44 157 GLU A C 1
ATOM 1177 O O . GLU A 1 157 ? -17.719 -1.821 -0.156 1 92.44 157 GLU A O 1
ATOM 1182 N N . GLU A 1 158 ? -19.047 -1.614 1.599 1 90.56 158 GLU A N 1
ATOM 1183 C CA . GLU A 1 158 ? -17.938 -1.358 2.516 1 90.56 158 GLU A CA 1
ATOM 1184 C C . GLU A 1 158 ? -17.172 -2.637 2.812 1 90.56 158 GLU A C 1
ATOM 1186 O O . GLU A 1 158 ? -17.703 -3.74 2.67 1 90.56 158 GLU A O 1
ATOM 1191 N N . ASP A 1 159 ? -15.891 -2.432 3.164 1 93.12 159 ASP A N 1
ATOM 1192 C CA . ASP A 1 159 ? -15.086 -3.582 3.564 1 93.12 159 ASP A CA 1
ATOM 1193 C C . ASP A 1 159 ? -15.719 -4.316 4.742 1 93.12 159 ASP A C 1
ATOM 1195 O O . ASP A 1 159 ? -16.328 -3.693 5.617 1 93.12 159 ASP A O 1
ATOM 1199 N N . LEU A 1 160 ? -15.602 -5.621 4.719 1 93.06 160 LEU A N 1
ATOM 1200 C CA . LEU A 1 160 ? -16.141 -6.43 5.809 1 93.06 160 LEU A CA 1
ATOM 1201 C C . LEU A 1 160 ? -15.25 -6.344 7.043 1 93.06 160 LEU A C 1
ATOM 1203 O O . LEU A 1 160 ? -14.031 -6.453 6.938 1 93.06 160 LEU A O 1
ATOM 1207 N N . SER A 1 161 ? -15.898 -6.184 8.195 1 88.44 161 SER A N 1
ATOM 1208 C CA . SER A 1 161 ? -15.156 -6.207 9.445 1 88.44 161 SER A CA 1
ATOM 1209 C C . SER A 1 161 ? -14.898 -7.637 9.914 1 88.44 161 SER A C 1
ATOM 1211 O O . SER A 1 161 ? -15.578 -8.57 9.469 1 88.44 161 SER A O 1
ATOM 1213 N N . GLU A 1 162 ? -13.914 -7.758 10.773 1 87.56 162 GLU A N 1
ATOM 1214 C CA . GLU A 1 162 ? -13.641 -9.078 11.344 1 87.56 162 GLU A CA 1
ATOM 1215 C C . GLU A 1 162 ? -14.852 -9.609 12.109 1 87.56 162 GLU A C 1
ATOM 1217 O O . GLU A 1 162 ? -15.102 -10.812 12.117 1 87.56 162 GLU A O 1
ATOM 1222 N N . GLU A 1 163 ? -15.531 -8.695 12.727 1 87.56 163 GLU A N 1
ATOM 1223 C CA . GLU A 1 163 ? -16.734 -9.078 13.461 1 87.56 163 GLU A CA 1
ATOM 1224 C C . GLU A 1 163 ? -17.797 -9.633 12.523 1 87.56 163 GLU A C 1
ATOM 1226 O O . GLU A 1 163 ? -18.453 -10.633 12.836 1 87.56 163 GLU A O 1
ATOM 1231 N N . GLU A 1 164 ? -17.953 -8.961 11.445 1 90.25 164 GLU A N 1
ATOM 1232 C CA . GLU A 1 164 ? -18.906 -9.406 10.445 1 90.25 164 GLU A CA 1
ATOM 1233 C C . GLU A 1 164 ? -18.531 -10.773 9.891 1 90.25 164 GLU A C 1
ATOM 1235 O O . GLU A 1 164 ? -19.406 -11.633 9.703 1 90.25 164 GLU A O 1
ATOM 1240 N N . VAL A 1 165 ? -17.266 -11.023 9.641 1 92.5 165 VAL A N 1
ATOM 1241 C CA . VAL A 1 165 ? -16.766 -12.25 9.023 1 92.5 165 VAL A CA 1
ATOM 1242 C C . VAL A 1 165 ? -16.766 -13.375 10.047 1 92.5 165 VAL A C 1
ATOM 1244 O O . VAL A 1 165 ? -16.938 -14.547 9.695 1 92.5 165 VAL A O 1
ATOM 1247 N N . GLY A 1 166 ? -16.562 -13.023 11.352 1 89.5 166 GLY A N 1
ATOM 1248 C CA . GLY A 1 166 ? -16.594 -14 12.43 1 89.5 166 GLY A CA 1
ATOM 1249 C C . GLY A 1 166 ? -15.297 -14.758 12.586 1 89.5 166 GLY A C 1
ATOM 1250 O O . GLY A 1 166 ? -15.258 -15.82 13.211 1 89.5 166 GLY A O 1
ATOM 1251 N N . LEU A 1 167 ? -14.305 -14.32 11.844 1 87.94 167 LEU A N 1
ATOM 1252 C CA . LEU A 1 167 ? -13 -14.969 11.914 1 87.94 167 LEU A CA 1
ATOM 1253 C C . LEU A 1 167 ? -11.875 -13.945 11.797 1 87.94 167 LEU A C 1
ATOM 1255 O O . LEU A 1 167 ? -12 -12.953 11.078 1 87.94 167 LEU A O 1
ATOM 1259 N N . SER A 1 168 ? -10.789 -14.219 12.578 1 88.44 168 SER A N 1
ATOM 1260 C CA . SER A 1 168 ? -9.578 -13.414 12.461 1 88.44 168 SER A CA 1
ATOM 1261 C C . SER A 1 168 ? -8.523 -14.125 11.617 1 88.44 168 SER A C 1
ATOM 1263 O O . SER A 1 168 ? -8.078 -15.227 11.961 1 88.44 168 SER A O 1
ATOM 1265 N N . LEU A 1 169 ? -8.172 -13.5 10.57 1 91.88 169 LEU A N 1
ATOM 1266 C CA . LEU A 1 169 ? -7.188 -14.086 9.672 1 91.88 169 LEU A CA 1
ATOM 1267 C C . LEU A 1 169 ? -5.77 -13.82 10.172 1 91.88 169 LEU A C 1
ATOM 1269 O O . LEU A 1 169 ? -5.484 -12.742 10.695 1 91.88 169 LEU A O 1
ATOM 1273 N N . THR A 1 170 ? -4.938 -14.805 10.047 1 92.75 170 THR A N 1
ATOM 1274 C CA . THR A 1 170 ? -3.518 -14.703 10.375 1 92.75 170 THR A CA 1
ATOM 1275 C C . THR A 1 170 ? -2.66 -15.18 9.203 1 92.75 170 THR A C 1
ATOM 1277 O O . THR A 1 170 ? -3.188 -15.609 8.172 1 92.75 170 THR A O 1
ATOM 1280 N N . GLY A 1 171 ? -1.391 -15.086 9.359 1 94.44 171 GLY A N 1
ATOM 1281 C CA . GLY A 1 171 ? -0.476 -15.578 8.344 1 94.44 171 GLY A CA 1
ATOM 1282 C C . GLY A 1 171 ? -0.632 -17.062 8.078 1 94.44 171 GLY A C 1
ATOM 1283 O O . GLY A 1 171 ? -0.344 -17.531 6.977 1 94.44 171 GLY A O 1
ATOM 1284 N N . ASP A 1 172 ? -1.185 -17.766 9.008 1 95 172 ASP A N 1
ATOM 1285 C CA . ASP A 1 172 ? -1.285 -19.219 8.891 1 95 172 ASP A CA 1
ATOM 1286 C C . ASP A 1 172 ? -2.633 -19.641 8.312 1 95 172 ASP A C 1
ATOM 1288 O O . ASP A 1 172 ? -2.84 -20.797 7.977 1 95 172 ASP A O 1
ATOM 1292 N N . SER A 1 173 ? -3.572 -18.672 8.164 1 97.06 173 SER A N 1
ATOM 1293 C CA . SER A 1 173 ? -4.82 -18.969 7.469 1 97.06 173 SER A CA 1
ATOM 1294 C C . SER A 1 173 ? -4.559 -19.375 6.02 1 97.06 173 SER A C 1
ATOM 1296 O O . SER A 1 173 ? -3.699 -18.797 5.355 1 97.06 173 SER A O 1
ATOM 1298 N N . ILE A 1 174 ? -5.305 -20.422 5.551 1 98.44 174 ILE A N 1
ATOM 1299 C CA . ILE A 1 174 ? -5.055 -20.953 4.219 1 98.44 174 ILE A CA 1
ATOM 1300 C C . ILE A 1 174 ? -5.656 -20.031 3.166 1 98.44 174 ILE A C 1
ATOM 1302 O O . ILE A 1 174 ? -6.809 -19.609 3.287 1 98.44 174 ILE A O 1
ATOM 1306 N N . ALA A 1 175 ? -4.863 -19.703 2.158 1 98.56 175 ALA A N 1
ATOM 1307 C CA . ALA A 1 175 ? -5.289 -18.781 1.097 1 98.56 175 ALA A CA 1
ATOM 1308 C C . ALA A 1 175 ? -5.832 -19.562 -0.101 1 98.56 175 ALA A C 1
ATOM 1310 O O . ALA A 1 175 ? -6.762 -19.094 -0.772 1 98.56 175 ALA A O 1
ATOM 1311 N N . VAL A 1 176 ? -5.23 -20.688 -0.365 1 98.75 176 VAL A N 1
ATOM 1312 C CA . VAL A 1 176 ? -5.609 -21.453 -1.542 1 98.75 176 VAL A CA 1
ATOM 1313 C C . VAL A 1 176 ? -5.262 -22.938 -1.327 1 98.75 176 VAL A C 1
ATOM 1315 O O . VAL A 1 176 ? -4.312 -23.25 -0.609 1 98.75 176 VAL A O 1
ATOM 1318 N N . ILE A 1 177 ? -6.062 -23.812 -1.846 1 98.75 177 ILE A N 1
ATOM 1319 C CA . ILE A 1 177 ? -5.785 -25.234 -1.909 1 98.75 177 ILE A CA 1
ATOM 1320 C C . ILE A 1 177 ? -5.664 -25.672 -3.367 1 98.75 17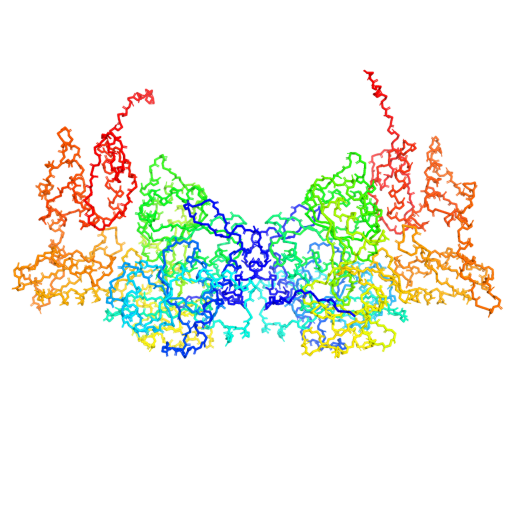7 ILE A C 1
ATOM 1322 O O . ILE A 1 177 ? -6.598 -25.5 -4.152 1 98.75 177 ILE A O 1
ATOM 1326 N N . LEU A 1 178 ? -4.523 -26.203 -3.709 1 97.94 178 LEU A N 1
ATOM 1327 C CA . LEU A 1 178 ? -4.258 -26.641 -5.074 1 97.94 178 LEU A CA 1
ATOM 1328 C C . LEU A 1 178 ? -3.973 -28.141 -5.125 1 97.94 178 LEU A C 1
ATOM 1330 O O . LEU A 1 178 ? -3.084 -28.625 -4.422 1 97.94 178 LEU A O 1
ATOM 1334 N N . TYR A 1 179 ? -4.68 -28.859 -5.938 1 94.31 179 TYR A N 1
ATOM 1335 C CA . TYR A 1 179 ? -4.477 -30.297 -6.055 1 94.31 179 TYR A CA 1
ATOM 1336 C C . TYR A 1 179 ? -3.42 -30.625 -7.105 1 94.31 179 TYR A C 1
ATOM 1338 O O . TYR A 1 179 ? -3.434 -30.047 -8.195 1 94.31 179 TYR A O 1
ATOM 1346 N N . THR A 1 180 ? -2.51 -31.422 -6.727 1 88.31 180 THR A N 1
ATOM 1347 C CA . THR A 1 180 ? -1.433 -31.891 -7.586 1 88.31 180 THR A CA 1
ATOM 1348 C C . THR A 1 180 ? -1.479 -33.406 -7.73 1 88.31 180 THR A C 1
ATOM 1350 O O . THR A 1 180 ? -2.186 -34.094 -6.98 1 88.31 180 THR A O 1
ATOM 1353 N N . SER A 1 181 ? -0.757 -33.938 -8.789 1 80.5 181 SER A N 1
ATOM 1354 C CA . SER A 1 181 ? -0.672 -35.375 -8.961 1 80.5 181 SER A CA 1
ATOM 1355 C C . SER A 1 181 ? 0.1 -36.031 -7.816 1 80.5 181 SER A C 1
ATOM 1357 O O . SER A 1 181 ? 1.003 -35.406 -7.246 1 80.5 181 SER A O 1
ATOM 1359 N N . GLY A 1 182 ? -0.39 -37.156 -7.301 1 67.56 182 GLY A N 1
ATOM 1360 C CA . GLY A 1 182 ? 0.24 -37.844 -6.176 1 67.56 182 GLY A CA 1
ATOM 1361 C C . GLY A 1 182 ? 0.961 -39.125 -6.57 1 67.56 182 GLY A C 1
ATOM 1362 O O . GLY A 1 182 ? 0.624 -39.75 -7.582 1 67.56 182 GLY A O 1
ATOM 1363 N N . SER A 1 183 ? 1.991 -39.406 -5.84 1 60.91 183 SER A N 1
ATOM 1364 C CA . SER A 1 183 ? 2.783 -40.594 -6.051 1 60.91 183 SER A CA 1
ATOM 1365 C C . SER A 1 183 ? 1.934 -41.875 -5.887 1 60.91 183 SER A C 1
ATOM 1367 O O . SER A 1 183 ? 2.283 -42.938 -6.398 1 60.91 183 SER A O 1
ATOM 1369 N N . THR A 1 184 ? 0.829 -41.688 -5.254 1 62.66 184 THR A N 1
ATOM 1370 C CA . THR A 1 184 ? -0.041 -42.844 -5.02 1 62.66 184 THR A CA 1
ATOM 1371 C C . THR A 1 184 ? -1.08 -42.969 -6.129 1 62.66 184 THR A C 1
ATOM 1373 O O . THR A 1 184 ? -1.896 -43.875 -6.121 1 62.66 184 THR A O 1
ATOM 1376 N N . GLY A 1 185 ? -0.96 -42.094 -6.977 1 68.12 185 GLY A N 1
ATOM 1377 C CA . GLY A 1 185 ? -1.928 -42.094 -8.062 1 68.12 185 GLY A CA 1
ATOM 1378 C C . GLY A 1 185 ? -3.17 -41.281 -7.773 1 68.12 185 GLY A C 1
ATOM 1379 O O . GLY A 1 185 ? -4.016 -41.094 -8.656 1 68.12 185 GLY A O 1
ATOM 1380 N N . VAL A 1 186 ? -3.242 -40.844 -6.57 1 76.75 186 VAL A N 1
ATOM 1381 C CA . VAL A 1 186 ? -4.395 -40.031 -6.164 1 76.75 186 VAL A CA 1
ATOM 1382 C C . VAL A 1 186 ? -3.98 -38.594 -5.98 1 76.75 186 VAL A C 1
ATOM 1384 O O . VAL A 1 186 ? -3.012 -38.281 -5.273 1 76.75 186 VAL A O 1
ATOM 1387 N N . PRO A 1 187 ? -4.762 -37.719 -6.582 1 86.31 187 PRO A N 1
ATOM 1388 C CA . PRO A 1 187 ? -4.418 -36.312 -6.418 1 86.31 187 PRO A CA 1
ATOM 1389 C C . PRO A 1 187 ? -4.477 -35.844 -4.965 1 86.31 187 PRO A C 1
ATOM 1391 O O . PRO A 1 187 ? -5.336 -36.312 -4.203 1 86.31 187 PRO A O 1
ATOM 1394 N N . LYS A 1 188 ? -3.551 -34.906 -4.539 1 92.44 188 LYS A N 1
ATOM 1395 C CA . LYS A 1 188 ? -3.479 -34.375 -3.178 1 92.44 188 LYS A CA 1
ATOM 1396 C C . LYS A 1 188 ? -3.605 -32.875 -3.172 1 92.44 188 LYS A C 1
ATOM 1398 O O . LYS A 1 188 ? -3.086 -32.188 -4.062 1 92.44 188 LYS A O 1
ATOM 1403 N N . GLY A 1 189 ? -4.324 -32.406 -2.195 1 97.12 189 GLY A N 1
ATOM 1404 C CA . GLY A 1 189 ? -4.535 -30.969 -2.088 1 97.12 189 GLY A CA 1
ATOM 1405 C C . GLY A 1 189 ? -3.502 -30.281 -1.217 1 97.12 189 GLY A C 1
ATOM 1406 O O . GLY A 1 189 ? -3.434 -30.531 -0.011 1 97.12 189 GLY A O 1
ATOM 1407 N N . VAL A 1 190 ? -2.707 -29.359 -1.799 1 98.06 190 VAL A N 1
ATOM 1408 C CA . VAL A 1 190 ? -1.693 -28.609 -1.07 1 98.06 190 VAL A CA 1
ATOM 1409 C C . VAL A 1 190 ? -2.342 -27.406 -0.369 1 98.06 190 VAL A C 1
ATOM 1411 O O . VAL A 1 190 ? -3 -26.594 -1.01 1 98.06 190 VAL A O 1
ATOM 1414 N N . ARG A 1 191 ? -2.18 -27.297 0.947 1 98.62 191 ARG A N 1
ATOM 1415 C CA . ARG A 1 191 ? -2.727 -26.203 1.743 1 98.62 191 ARG A CA 1
ATOM 1416 C C . ARG A 1 191 ? -1.733 -25.047 1.846 1 98.62 191 ARG A C 1
ATOM 1418 O O . ARG A 1 191 ? -0.812 -25.094 2.662 1 98.62 191 ARG A O 1
ATOM 1425 N N . VAL A 1 192 ? -1.938 -24 1.048 1 98.69 192 VAL A N 1
ATOM 1426 C CA . VAL A 1 192 ? -1.005 -22.875 0.976 1 98.69 192 VAL A CA 1
ATOM 1427 C C . VAL A 1 192 ? -1.487 -21.75 1.875 1 98.69 192 VAL A C 1
ATOM 1429 O O . VAL A 1 192 ? -2.545 -21.156 1.632 1 98.69 192 VAL A O 1
ATOM 1432 N N . PRO A 1 193 ? -0.738 -21.406 2.893 1 98.5 193 PRO A N 1
ATOM 1433 C CA . PRO A 1 193 ? -1.174 -20.359 3.818 1 98.5 193 PRO A CA 1
ATOM 1434 C C . PRO A 1 193 ? -0.875 -18.953 3.303 1 98.5 193 PRO A C 1
ATOM 1436 O O . PRO A 1 193 ? -0.078 -18.781 2.375 1 98.5 193 PRO A O 1
ATOM 1439 N N . ASN A 1 194 ? -1.492 -17.938 3.916 1 98.31 194 ASN A N 1
ATOM 1440 C CA . ASN A 1 194 ? -1.276 -16.531 3.578 1 98.31 194 ASN A CA 1
ATOM 1441 C C . ASN A 1 194 ? 0.196 -16.156 3.686 1 98.31 194 ASN A C 1
ATOM 1443 O O . ASN A 1 194 ? 0.726 -15.453 2.82 1 98.31 194 ASN A O 1
ATOM 1447 N N . ARG A 1 195 ? 0.884 -16.594 4.715 1 97.25 195 ARG A N 1
ATOM 1448 C CA . ARG A 1 195 ? 2.277 -16.219 4.938 1 97.25 195 ARG A CA 1
ATOM 1449 C C . ARG A 1 195 ? 3.154 -16.656 3.77 1 97.25 195 ARG A C 1
ATOM 1451 O O . ARG A 1 195 ? 4.09 -15.945 3.391 1 97.25 195 ARG A O 1
ATOM 1458 N N . ALA A 1 196 ? 2.912 -17.828 3.211 1 98.31 196 ALA A N 1
ATOM 1459 C CA . ALA A 1 196 ? 3.703 -18.312 2.082 1 98.31 196 ALA A CA 1
ATOM 1460 C C . ALA A 1 196 ? 3.496 -17.438 0.849 1 98.31 196 ALA A C 1
ATOM 1462 O O . ALA A 1 196 ? 4.457 -17.109 0.151 1 98.31 196 ALA A O 1
ATOM 1463 N N . VAL A 1 197 ? 2.24 -17.094 0.651 1 98.56 197 VAL A N 1
ATOM 1464 C CA . VAL A 1 197 ? 1.92 -16.234 -0.492 1 98.56 197 VAL A CA 1
ATOM 1465 C C . VAL A 1 197 ? 2.557 -14.859 -0.308 1 98.56 197 VAL A C 1
ATOM 1467 O O . VAL A 1 197 ? 3.201 -14.344 -1.222 1 98.56 197 VAL A O 1
ATOM 1470 N N . VAL A 1 198 ? 2.426 -14.305 0.867 1 97.81 198 VAL A N 1
ATOM 1471 C CA . VAL A 1 198 ? 2.93 -12.969 1.139 1 97.81 198 VAL A CA 1
ATOM 1472 C C . VAL A 1 198 ? 4.453 -12.953 1.037 1 97.81 198 VAL A C 1
ATOM 1474 O O . VAL A 1 198 ? 5.039 -12.008 0.509 1 97.81 198 VAL A O 1
ATOM 1477 N N . ASN A 1 199 ? 5.129 -13.969 1.535 1 97.75 199 ASN A N 1
ATOM 1478 C CA . ASN A 1 199 ? 6.582 -14.039 1.427 1 97.75 199 ASN A CA 1
ATOM 1479 C C . ASN A 1 199 ? 7.035 -14.062 -0.031 1 97.75 199 ASN A C 1
ATOM 1481 O O . ASN A 1 199 ? 7.969 -13.352 -0.408 1 97.75 199 ASN A O 1
ATOM 1485 N N . ARG A 1 200 ? 6.375 -14.898 -0.774 1 98.12 200 ARG A N 1
ATOM 1486 C CA . ARG A 1 200 ? 6.734 -15.008 -2.184 1 98.12 200 ARG A CA 1
ATOM 1487 C C . ARG A 1 200 ? 6.516 -13.688 -2.916 1 98.12 200 ARG A C 1
ATOM 1489 O O . ARG A 1 200 ? 7.328 -13.297 -3.754 1 98.12 200 ARG A O 1
ATOM 1496 N N . LEU A 1 201 ? 5.457 -13.078 -2.641 1 98 201 LEU A N 1
ATOM 1497 C CA . LEU A 1 201 ? 5.137 -11.82 -3.309 1 98 201 LEU A CA 1
ATOM 1498 C C . LEU A 1 201 ? 6.062 -10.703 -2.838 1 98 201 LEU A C 1
ATOM 1500 O O . LEU A 1 201 ? 6.543 -9.906 -3.646 1 98 201 LEU A O 1
ATOM 1504 N N . ALA A 1 202 ? 6.285 -10.633 -1.519 1 96.81 202 ALA A N 1
ATOM 1505 C CA . ALA A 1 202 ? 7.176 -9.609 -0.974 1 96.81 202 ALA A CA 1
ATOM 1506 C C . ALA A 1 202 ? 8.57 -9.727 -1.578 1 96.81 202 ALA A C 1
ATOM 1508 O O . ALA A 1 202 ? 9.195 -8.719 -1.919 1 96.81 202 ALA A O 1
ATOM 1509 N N . TRP A 1 203 ? 9.039 -10.922 -1.7 1 97.25 203 TRP A N 1
ATOM 1510 C CA . TRP A 1 203 ? 10.32 -11.148 -2.354 1 97.25 203 TRP A CA 1
ATOM 1511 C C . TRP A 1 203 ? 10.305 -10.633 -3.787 1 97.25 203 TRP A C 1
ATOM 1513 O O . TRP A 1 203 ? 11.242 -9.961 -4.227 1 97.25 203 TRP A O 1
ATOM 1523 N N . GLN A 1 204 ? 9.312 -10.93 -4.488 1 97.38 204 GLN A N 1
ATOM 1524 C CA . GLN A 1 204 ? 9.195 -10.5 -5.875 1 97.38 204 GLN A CA 1
ATOM 1525 C C . GLN A 1 204 ? 9.156 -8.977 -5.98 1 97.38 204 GLN A C 1
ATOM 1527 O O . GLN A 1 204 ? 9.766 -8.398 -6.883 1 97.38 204 GLN A O 1
ATOM 1532 N N . TRP A 1 205 ? 8.391 -8.32 -5.133 1 96.19 205 TRP A N 1
ATOM 1533 C CA . TRP A 1 205 ? 8.273 -6.867 -5.152 1 96.19 205 TRP A CA 1
ATOM 1534 C C . TRP A 1 205 ? 9.625 -6.207 -4.895 1 96.19 205 TRP A C 1
ATOM 1536 O O . TRP A 1 205 ? 9.914 -5.133 -5.434 1 96.19 205 TRP A O 1
ATOM 1546 N N . ARG A 1 206 ? 10.453 -6.848 -4.113 1 93.19 206 ARG A N 1
ATOM 1547 C CA . ARG A 1 206 ? 11.773 -6.332 -3.783 1 93.19 206 ARG A CA 1
ATOM 1548 C C . ARG A 1 206 ? 12.766 -6.609 -4.906 1 93.19 206 ARG A C 1
ATOM 1550 O O . ARG A 1 206 ? 13.547 -5.73 -5.285 1 93.19 206 ARG A O 1
ATOM 1557 N N . THR A 1 207 ? 12.727 -7.824 -5.398 1 95.94 207 THR A N 1
ATOM 1558 C CA . THR A 1 207 ? 13.742 -8.305 -6.328 1 95.94 207 THR A CA 1
ATOM 1559 C C . THR A 1 207 ? 13.445 -7.824 -7.75 1 95.94 207 THR A C 1
ATOM 1561 O O . THR A 1 207 ? 14.359 -7.52 -8.516 1 95.94 207 THR A O 1
ATOM 1564 N N . PHE A 1 208 ? 12.188 -7.848 -8.078 1 97 208 PHE A N 1
ATOM 1565 C CA . PHE A 1 208 ? 11.719 -7.418 -9.391 1 97 208 PHE A CA 1
ATOM 1566 C C . PHE A 1 208 ? 10.625 -6.359 -9.25 1 97 208 PHE A C 1
ATOM 1568 O O . PHE A 1 208 ? 9.477 -6.59 -9.633 1 97 208 PHE A O 1
ATOM 1575 N N . PRO A 1 209 ? 10.992 -5.203 -8.891 1 95.5 209 PRO A N 1
ATOM 1576 C CA . PRO A 1 209 ? 9.984 -4.164 -8.664 1 95.5 209 PRO A CA 1
ATOM 1577 C C . PRO A 1 209 ? 9.18 -3.848 -9.93 1 95.5 209 PRO A C 1
ATOM 1579 O O . PRO A 1 209 ? 9.734 -3.826 -11.031 1 95.5 209 PRO A O 1
ATOM 1582 N N . TYR A 1 210 ? 7.891 -3.578 -9.695 1 95.25 210 TYR A N 1
ATOM 1583 C CA . TYR A 1 210 ? 7.066 -3.098 -10.797 1 95.25 210 TYR A CA 1
ATOM 1584 C C . TYR A 1 210 ? 7.445 -1.671 -11.18 1 95.25 210 TYR A C 1
ATOM 1586 O O . TYR A 1 210 ? 7.727 -0.842 -10.312 1 95.25 210 TYR A O 1
ATOM 1594 N N . ALA A 1 211 ? 7.402 -1.454 -12.43 1 91.25 211 ALA A N 1
ATOM 1595 C CA . ALA A 1 211 ? 7.457 -0.062 -12.867 1 91.25 211 ALA A CA 1
ATOM 1596 C C . ALA A 1 211 ? 6.16 0.669 -12.539 1 91.25 211 ALA A C 1
ATOM 1598 O O . ALA A 1 211 ? 5.102 0.045 -12.406 1 91.25 211 ALA A O 1
ATOM 1599 N N . PRO A 1 212 ? 6.023 2.037 -12.219 1 82 212 PRO A N 1
ATOM 1600 C CA . PRO A 1 212 ? 4.824 2.779 -11.82 1 82 212 PRO A CA 1
ATOM 1601 C C . PRO A 1 212 ? 3.633 2.512 -12.742 1 82 212 PRO A C 1
ATOM 1603 O O . PRO A 1 212 ? 2.506 2.352 -12.266 1 82 212 PRO A O 1
ATOM 1606 N N . SER A 1 213 ? 3.645 2.156 -13.914 1 85.69 213 SER A N 1
ATOM 1607 C CA . SER A 1 213 ? 2.545 1.918 -14.836 1 85.69 213 SER A CA 1
ATOM 1608 C C . SER A 1 213 ? 2.738 0.611 -15.602 1 85.69 213 SER A C 1
ATOM 1610 O O . SER A 1 213 ? 2.27 0.47 -16.734 1 85.69 213 SER A O 1
ATOM 1612 N N . GLU A 1 214 ? 3.361 -0.237 -14.891 1 93.81 214 GLU A N 1
ATOM 1613 C CA . GLU A 1 214 ? 3.562 -1.529 -15.539 1 93.81 214 GLU A CA 1
ATOM 1614 C C . GLU A 1 214 ? 2.242 -2.277 -15.695 1 93.81 214 GLU A C 1
ATOM 1616 O O . GLU A 1 214 ? 1.412 -2.287 -14.789 1 93.81 214 GLU A O 1
ATOM 1621 N N . MET A 1 215 ? 2.045 -2.793 -16.938 1 97.19 215 MET A N 1
ATOM 1622 C CA . MET A 1 215 ? 0.881 -3.629 -17.219 1 97.19 215 MET A CA 1
ATOM 1623 C C . MET A 1 215 ? 1.199 -5.102 -16.984 1 97.19 215 MET A C 1
ATOM 1625 O O . MET A 1 215 ? 2.262 -5.582 -17.375 1 97.19 215 MET A O 1
ATOM 1629 N N . CYS A 1 216 ? 0.281 -5.805 -16.25 1 98.06 216 CYS A N 1
ATOM 1630 C CA . CYS A 1 216 ? 0.472 -7.223 -15.969 1 98.06 216 CYS A CA 1
ATOM 1631 C C . CYS A 1 216 ? -0.631 -8.055 -16.609 1 98.06 216 CYS A C 1
ATOM 1633 O O . CYS A 1 216 ? -1.617 -7.512 -17.109 1 98.06 216 CYS A O 1
ATOM 1635 N N . CYS A 1 217 ? -0.401 -9.383 -16.641 1 96.94 217 CYS A N 1
ATOM 1636 C CA . CYS A 1 217 ? -1.411 -10.25 -17.234 1 96.94 217 CYS A CA 1
ATOM 1637 C C . CYS A 1 217 ? -1.594 -11.523 -16.422 1 96.94 217 CYS A C 1
ATOM 1639 O O . CYS A 1 217 ? -0.651 -11.992 -15.781 1 96.94 217 CYS A O 1
ATOM 1641 N N . PHE A 1 218 ? -2.84 -11.953 -16.406 1 97.88 218 PHE A N 1
ATOM 1642 C CA . PHE A 1 218 ? -3.234 -13.25 -15.852 1 97.88 218 PHE A CA 1
ATOM 1643 C C . PHE A 1 218 ? -3.66 -14.203 -16.953 1 97.88 218 PHE A C 1
ATOM 1645 O O . PHE A 1 218 ? -4.711 -14.016 -17.578 1 97.88 218 PHE A O 1
ATOM 1652 N N . LYS A 1 219 ? -2.799 -15.203 -17.156 1 95.94 219 LYS A N 1
ATOM 1653 C CA . LYS A 1 219 ? -3.074 -16.141 -18.234 1 95.94 219 LYS A CA 1
ATOM 1654 C C . LYS A 1 219 ? -2.979 -17.594 -17.75 1 95.94 219 LYS A C 1
ATOM 1656 O O . LYS A 1 219 ? -3.531 -18.5 -18.375 1 95.94 219 LYS A O 1
ATOM 1661 N N . THR A 1 220 ? -2.301 -17.828 -16.688 1 93.94 220 THR A N 1
ATOM 1662 C CA . THR A 1 220 ? -2.057 -19.172 -16.172 1 93.94 220 THR A CA 1
ATOM 1663 C C . THR A 1 220 ? -3.342 -19.781 -15.625 1 93.94 220 THR A C 1
ATOM 1665 O O . THR A 1 220 ? -4.156 -19.078 -15.023 1 93.94 220 THR A O 1
ATOM 1668 N N . ALA A 1 221 ? -3.486 -21.141 -15.922 1 92.06 221 ALA A N 1
ATOM 1669 C CA . ALA A 1 221 ? -4.629 -21.844 -15.328 1 92.06 221 ALA A CA 1
ATOM 1670 C C . ALA A 1 221 ? -4.656 -21.656 -13.812 1 92.06 221 ALA A C 1
ATOM 1672 O O . ALA A 1 221 ? -3.611 -21.703 -13.156 1 92.06 221 ALA A O 1
ATOM 1673 N N . LEU A 1 222 ? -5.879 -21.469 -13.266 1 95.75 222 LEU A N 1
ATOM 1674 C CA . LEU A 1 222 ? -6.031 -21.172 -11.852 1 95.75 222 LEU A CA 1
ATOM 1675 C C . LEU A 1 222 ? -5.555 -22.344 -11 1 95.75 222 LEU A C 1
ATOM 1677 O O . LEU A 1 222 ? -5.254 -22.188 -9.812 1 95.75 222 LEU A O 1
ATOM 1681 N N . THR A 1 223 ? -5.48 -23.516 -11.57 1 93.69 223 THR A N 1
ATOM 1682 C CA . THR A 1 223 ? -5.094 -24.719 -10.852 1 93.69 223 THR A CA 1
ATOM 1683 C C . THR A 1 223 ? -3.576 -24.797 -10.695 1 93.69 223 THR A C 1
ATOM 1685 O O . THR A 1 223 ? -3.061 -25.656 -9.984 1 93.69 223 THR A O 1
ATOM 1688 N N . PHE A 1 224 ? -2.893 -23.844 -11.359 1 92.06 224 PHE A N 1
ATOM 1689 C CA . PHE A 1 224 ? -1.439 -23.766 -11.258 1 92.06 224 PHE A CA 1
ATOM 1690 C C . PHE A 1 224 ? -1.024 -22.672 -10.273 1 92.06 224 PHE A C 1
ATOM 1692 O O . PHE A 1 224 ? -1.594 -21.578 -10.273 1 92.06 224 PHE A O 1
ATOM 1699 N N . VAL A 1 225 ? -0.029 -23.016 -9.484 1 96.75 225 VAL A N 1
ATOM 1700 C CA . VAL A 1 225 ? 0.374 -22.156 -8.383 1 96.75 225 VAL A CA 1
ATOM 1701 C C . VAL A 1 225 ? 0.858 -20.812 -8.93 1 96.75 225 VAL A C 1
ATOM 1703 O O . VAL A 1 225 ? 0.729 -19.781 -8.273 1 96.75 225 VAL A O 1
ATOM 1706 N N . ASP A 1 226 ? 1.358 -20.75 -10.156 1 96.38 226 ASP A N 1
ATOM 1707 C CA . ASP A 1 226 ? 1.856 -19.516 -10.742 1 96.38 226 ASP A CA 1
ATOM 1708 C C . ASP A 1 226 ? 0.729 -18.5 -10.93 1 96.38 226 ASP A C 1
ATOM 1710 O O . ASP A 1 226 ? 0.98 -17.312 -11.07 1 96.38 226 ASP A O 1
ATOM 1714 N N . SER A 1 227 ? -0.516 -19 -10.953 1 97.56 227 SER A N 1
ATOM 1715 C CA . SER A 1 227 ? -1.654 -18.094 -11.062 1 97.56 227 SER A CA 1
ATOM 1716 C C . SER A 1 227 ? -1.715 -17.141 -9.875 1 97.56 227 SER A C 1
ATOM 1718 O O . SER A 1 227 ? -2.148 -16 -10.008 1 97.56 227 SER A O 1
ATOM 1720 N N . VAL A 1 228 ? -1.258 -17.594 -8.727 1 98.38 228 VAL A N 1
ATOM 1721 C CA . VAL A 1 228 ? -1.308 -16.797 -7.5 1 98.38 228 VAL A CA 1
ATOM 1722 C C . VAL A 1 228 ? -0.472 -15.539 -7.676 1 98.38 228 VAL A C 1
ATOM 1724 O O . VAL A 1 228 ? -0.938 -14.43 -7.383 1 98.38 228 VAL A O 1
ATOM 1727 N N . CYS A 1 229 ? 0.757 -15.695 -8.211 1 97.81 229 CYS A N 1
ATOM 1728 C CA . CYS A 1 229 ? 1.655 -14.555 -8.359 1 97.81 229 CYS A CA 1
ATOM 1729 C C . CYS A 1 229 ? 1.2 -13.648 -9.5 1 97.81 229 CYS A C 1
ATOM 1731 O O . CYS A 1 229 ? 1.395 -12.43 -9.445 1 97.81 229 CYS A O 1
ATOM 1733 N N . GLU A 1 230 ? 0.574 -14.266 -10.516 1 98 230 GLU A N 1
ATOM 1734 C CA . GLU A 1 230 ? 0.091 -13.469 -11.641 1 98 230 GLU A CA 1
ATOM 1735 C C . GLU A 1 230 ? -1.056 -12.555 -11.211 1 98 230 GLU A C 1
ATOM 1737 O O . GLU A 1 230 ? -1.143 -11.406 -11.664 1 98 230 GLU A O 1
ATOM 1742 N N . ILE A 1 231 ? -1.883 -13.047 -10.375 1 98.62 231 ILE A N 1
ATOM 1743 C CA . ILE A 1 231 ? -3.092 -12.32 -10 1 98.62 231 ILE A CA 1
ATOM 1744 C C . ILE A 1 231 ? -2.777 -11.336 -8.875 1 98.62 231 ILE A C 1
ATOM 1746 O O . ILE A 1 231 ? -3.006 -10.133 -9.008 1 98.62 231 ILE A O 1
ATOM 1750 N N . PHE A 1 232 ? -2.201 -11.844 -7.844 1 98.62 232 PHE A N 1
ATOM 1751 C CA . PHE A 1 232 ? -2.119 -11.055 -6.617 1 98.62 232 PHE A CA 1
ATOM 1752 C C . PHE A 1 232 ? -0.84 -10.227 -6.594 1 98.62 232 PHE A C 1
ATOM 1754 O O . PHE A 1 232 ? -0.754 -9.234 -5.875 1 98.62 232 PHE A O 1
ATOM 1761 N N . GLY A 1 233 ? 0.201 -10.602 -7.375 1 98 233 GLY A N 1
ATOM 1762 C CA . GLY A 1 233 ? 1.403 -9.781 -7.453 1 98 233 GLY A CA 1
ATOM 1763 C C . GLY A 1 233 ? 1.119 -8.328 -7.777 1 98 233 GLY A C 1
ATOM 1764 O O . GLY A 1 233 ? 1.445 -7.438 -6.988 1 98 233 GLY A O 1
ATOM 1765 N N . PRO A 1 234 ? 0.431 -8.102 -8.875 1 98 234 PRO A N 1
ATOM 1766 C CA . PRO A 1 234 ? 0.138 -6.723 -9.266 1 98 234 PRO A CA 1
ATOM 1767 C C . PRO A 1 234 ? -1.028 -6.125 -8.484 1 98 234 PRO A C 1
ATOM 1769 O O . PRO A 1 234 ? -0.962 -4.969 -8.062 1 98 234 PRO A O 1
ATOM 1772 N N . LEU A 1 235 ? -2.084 -6.859 -8.148 1 97.94 235 LEU A N 1
ATOM 1773 C CA . LEU A 1 235 ? -3.316 -6.316 -7.586 1 97.94 235 LEU A CA 1
ATOM 1774 C C . LEU A 1 235 ? -3.092 -5.828 -6.16 1 97.94 235 LEU A C 1
ATOM 1776 O O . LEU A 1 235 ? -3.779 -4.914 -5.695 1 97.94 235 LEU A O 1
ATOM 1780 N N . LEU A 1 236 ? -2.139 -6.414 -5.48 1 97.5 236 LEU A N 1
ATOM 1781 C CA . LEU A 1 236 ? -1.932 -6.031 -4.086 1 97.5 236 LEU A CA 1
ATOM 1782 C C . LEU A 1 236 ? -1.043 -4.797 -3.992 1 97.5 236 LEU A C 1
ATOM 1784 O O . LEU A 1 236 ? -0.833 -4.262 -2.9 1 97.5 236 LEU A O 1
ATOM 1788 N N . THR A 1 237 ? -0.531 -4.281 -5.121 1 95.06 237 THR A N 1
ATOM 1789 C CA . THR A 1 237 ? 0.371 -3.137 -5.098 1 95.06 237 THR A CA 1
ATOM 1790 C C . THR A 1 237 ? -0.199 -1.981 -5.918 1 95.06 237 THR A C 1
ATOM 1792 O O . THR A 1 237 ? 0.497 -1.001 -6.184 1 95.06 237 THR A O 1
ATOM 1795 N N . GLY A 1 238 ? -1.415 -2.111 -6.398 1 94.31 238 GLY A N 1
ATOM 1796 C CA . GLY A 1 238 ? -2.064 -1.025 -7.113 1 94.31 238 GLY A CA 1
ATOM 1797 C C . GLY A 1 238 ? -1.772 -1.034 -8.602 1 94.31 238 GLY A C 1
ATOM 1798 O O . GLY A 1 238 ? -1.976 -0.029 -9.289 1 94.31 238 GLY A O 1
ATOM 1799 N N . HIS A 1 239 ? -1.279 -2.133 -9.18 1 96.31 239 HIS A N 1
ATOM 1800 C CA . HIS A 1 239 ? -0.973 -2.229 -10.602 1 96.31 239 HIS A CA 1
ATOM 1801 C C . HIS A 1 239 ? -2.115 -2.885 -11.367 1 96.31 239 HIS A C 1
ATOM 1803 O O . HIS A 1 239 ? -2.967 -3.549 -10.773 1 96.31 239 HIS A O 1
ATOM 1809 N N . SER A 1 240 ? -2.107 -2.689 -12.641 1 97.12 240 SER A N 1
ATOM 1810 C CA . SER A 1 240 ? -3.209 -3.117 -13.5 1 97.12 240 SER A CA 1
ATOM 1811 C C . SER A 1 240 ? -2.984 -4.535 -14.023 1 97.12 240 SER A C 1
ATOM 1813 O O . SER A 1 240 ? -1.846 -4.945 -14.242 1 97.12 240 SER A O 1
ATOM 1815 N N . LEU A 1 241 ? -4.086 -5.215 -14.172 1 98.12 241 LEU A N 1
ATOM 1816 C CA . LEU A 1 241 ? -4.047 -6.613 -14.578 1 98.12 241 LEU A CA 1
ATOM 1817 C C . LEU A 1 241 ? -5.016 -6.879 -15.727 1 98.12 241 LEU A C 1
ATOM 1819 O O . LEU A 1 241 ? -6.203 -6.559 -15.625 1 98.12 241 LEU A O 1
ATOM 1823 N N . VAL A 1 242 ? -4.5 -7.441 -16.828 1 97.94 242 VAL A N 1
ATOM 1824 C CA . VAL A 1 242 ? -5.324 -7.887 -17.953 1 97.94 242 VAL A CA 1
ATOM 1825 C C . VAL A 1 242 ? -5.547 -9.391 -17.859 1 97.94 242 VAL A C 1
ATOM 1827 O O . VAL A 1 242 ? -4.586 -10.164 -17.766 1 97.94 242 VAL A O 1
ATOM 1830 N N . VAL A 1 243 ? -6.793 -9.852 -17.906 1 97.81 243 VAL A N 1
ATOM 1831 C CA . VAL A 1 243 ? -7.129 -11.266 -17.844 1 97.81 243 VAL A CA 1
ATOM 1832 C C . VAL A 1 243 ? -7.219 -11.836 -19.25 1 97.81 243 VAL A C 1
ATOM 1834 O O . VAL A 1 243 ? -8.023 -11.375 -20.062 1 97.81 243 VAL A O 1
ATOM 1837 N N . VAL A 1 244 ? -6.43 -12.836 -19.516 1 95.44 244 VAL A N 1
ATOM 1838 C CA . VAL A 1 244 ? -6.387 -13.453 -20.844 1 95.44 244 VAL A CA 1
ATOM 1839 C C . VAL A 1 244 ? -7.25 -14.711 -20.859 1 95.44 244 VAL A C 1
ATOM 1841 O O . VAL A 1 244 ? -7.031 -15.633 -20.062 1 95.44 244 VAL A O 1
ATOM 1844 N N . PRO A 1 245 ? -8.148 -14.805 -21.688 1 90.31 245 PRO A N 1
ATOM 1845 C CA . PRO A 1 245 ? -8.992 -16 -21.766 1 90.31 245 PRO A CA 1
ATOM 1846 C C . PRO A 1 245 ? -8.227 -17.234 -22.219 1 90.31 245 PRO A C 1
ATOM 1848 O O . PRO A 1 245 ? -7.223 -17.125 -22.922 1 90.31 245 PRO A O 1
ATOM 1851 N N . LYS A 1 246 ? -8.734 -18.375 -21.906 1 82.56 246 LYS A N 1
ATOM 1852 C CA . LYS A 1 246 ? -8.086 -19.656 -22.188 1 82.56 246 LYS A CA 1
ATOM 1853 C C . LYS A 1 246 ? -7.895 -19.859 -23.688 1 82.56 246 LYS A C 1
ATOM 1855 O O . LYS A 1 246 ? -6.867 -20.391 -24.125 1 82.56 246 LYS A O 1
ATOM 1860 N N . ALA A 1 247 ? -8.805 -19.453 -24.422 1 71.19 247 ALA A N 1
ATOM 1861 C CA . ALA A 1 247 ? -8.758 -19.625 -25.875 1 71.19 247 ALA A CA 1
ATOM 1862 C C . ALA A 1 247 ? -7.555 -18.922 -26.469 1 71.19 247 ALA A C 1
ATOM 1864 O O . ALA A 1 247 ? -6.941 -19.406 -27.422 1 71.19 247 ALA A O 1
ATOM 1865 N N . MET A 1 248 ? -7.203 -17.891 -25.922 1 72.62 248 MET A N 1
ATOM 1866 C CA . MET A 1 248 ? -6.105 -17.078 -26.453 1 72.62 248 MET A CA 1
ATOM 1867 C C . MET A 1 248 ? -4.758 -17.625 -25.984 1 72.62 248 MET A C 1
ATOM 1869 O O . MET A 1 248 ? -3.738 -17.406 -26.641 1 72.62 248 MET A O 1
ATOM 1873 N N . THR A 1 249 ? -4.73 -18.344 -24.953 1 74.38 249 THR A N 1
ATOM 1874 C CA . THR A 1 249 ? -3.482 -18.891 -24.422 1 74.38 249 THR A CA 1
ATOM 1875 C C . THR A 1 249 ? -3.082 -20.156 -25.188 1 74.38 249 THR A C 1
ATOM 1877 O O . THR A 1 249 ? -1.903 -20.516 -25.219 1 74.38 249 THR A O 1
ATOM 1880 N N . GLN A 1 250 ? -4.023 -20.703 -25.766 1 70.19 250 GLN A N 1
ATOM 1881 C CA . GLN A 1 250 ? -3.779 -21.969 -26.469 1 70.19 250 GLN A CA 1
ATOM 1882 C C . GLN A 1 250 ? -3.203 -21.703 -27.859 1 70.19 250 GLN A C 1
ATOM 1884 O O . GLN A 1 250 ? -2.525 -22.578 -28.422 1 70.19 250 GLN A O 1
ATOM 1889 N N . ALA A 1 251 ? -3.459 -20.5 -28.281 1 71.12 251 ALA A N 1
ATOM 1890 C CA . ALA A 1 251 ? -2.869 -20.062 -29.547 1 71.12 251 ALA A CA 1
ATOM 1891 C C . ALA A 1 251 ? -1.752 -19.062 -29.312 1 71.12 251 ALA A C 1
ATOM 1893 O O . ALA A 1 251 ? -2.008 -17.922 -28.891 1 71.12 251 ALA A O 1
ATOM 1894 N N . VAL A 1 252 ? -0.588 -19.422 -29.656 1 81.94 252 VAL A N 1
ATOM 1895 C CA . VAL A 1 252 ? 0.586 -18.609 -29.328 1 81.94 252 VAL A CA 1
ATOM 1896 C C . VAL A 1 252 ? 0.495 -17.25 -30.016 1 81.94 252 VAL A C 1
ATOM 1898 O O . VAL A 1 252 ? 0.911 -16.234 -29.453 1 81.94 252 VAL A O 1
ATOM 1901 N N . ASP A 1 253 ? -0.055 -17.25 -31.281 1 81.62 253 ASP A N 1
ATOM 1902 C CA . ASP A 1 253 ? -0.169 -15.992 -32 1 81.62 253 ASP A CA 1
ATOM 1903 C C . ASP A 1 253 ? -1.104 -15.016 -31.297 1 81.62 253 ASP A C 1
ATOM 1905 O O . ASP A 1 253 ? -0.802 -13.828 -31.172 1 81.62 253 ASP A O 1
ATOM 1909 N N . ASP A 1 254 ? -2.215 -15.609 -30.844 1 85.19 254 ASP A N 1
ATOM 1910 C CA . ASP A 1 254 ? -3.162 -14.789 -30.094 1 85.19 254 ASP A CA 1
ATOM 1911 C C . ASP A 1 254 ? -2.545 -14.289 -28.797 1 85.19 254 ASP A C 1
ATOM 1913 O O . ASP A 1 254 ? -2.738 -13.133 -28.422 1 85.19 254 ASP A O 1
ATOM 1917 N N . LEU A 1 255 ? -1.857 -15.141 -28.172 1 91.06 255 LEU A N 1
ATOM 1918 C CA . LEU A 1 255 ? -1.231 -14.758 -26.922 1 91.06 255 LEU A CA 1
ATOM 1919 C C . LEU A 1 255 ? -0.221 -13.633 -27.125 1 91.06 255 LEU A C 1
ATOM 1921 O O . LEU A 1 255 ? -0.225 -12.648 -26.391 1 91.06 255 LEU A O 1
ATOM 1925 N N . VAL A 1 256 ? 0.622 -13.758 -28.109 1 92.31 256 VAL A N 1
ATOM 1926 C CA . VAL A 1 256 ? 1.646 -12.766 -28.406 1 92.31 256 VAL A CA 1
ATOM 1927 C C . VAL A 1 256 ? 0.988 -11.43 -28.75 1 92.31 256 VAL A C 1
ATOM 1929 O O . VAL A 1 256 ? 1.464 -10.367 -28.344 1 92.31 256 VAL A O 1
ATOM 1932 N N . SER A 1 257 ? -0.099 -11.539 -29.469 1 91.19 257 SER A N 1
ATOM 1933 C CA . SER A 1 257 ? -0.825 -10.328 -29.844 1 91.19 257 SER A CA 1
ATOM 1934 C C . SER A 1 257 ? -1.365 -9.609 -28.609 1 91.19 257 SER A C 1
ATOM 1936 O O . SER A 1 257 ? -1.268 -8.391 -28.5 1 91.19 257 SER A O 1
ATOM 1938 N N . VAL A 1 258 ? -1.924 -10.352 -27.719 1 93.56 258 VAL A N 1
ATOM 1939 C CA . VAL A 1 258 ? -2.48 -9.773 -26.5 1 93.56 258 VAL A CA 1
ATOM 1940 C C . VAL A 1 258 ? -1.367 -9.141 -25.672 1 93.56 258 VAL A C 1
ATOM 1942 O O . VAL A 1 258 ? -1.528 -8.031 -25.156 1 93.56 258 VAL A O 1
ATOM 1945 N N . LEU A 1 259 ? -0.254 -9.781 -25.578 1 96.38 259 LEU A N 1
ATOM 1946 C CA . LEU A 1 259 ? 0.874 -9.281 -24.797 1 96.38 259 LEU A CA 1
ATOM 1947 C C . LEU A 1 259 ? 1.406 -7.98 -25.375 1 96.38 259 LEU A C 1
ATOM 1949 O O . LEU A 1 259 ? 1.731 -7.051 -24.641 1 96.38 259 LEU A O 1
ATOM 1953 N N . ASP A 1 260 ? 1.467 -7.969 -26.656 1 95.75 260 ASP A N 1
ATOM 1954 C CA . ASP A 1 260 ? 2.01 -6.801 -27.344 1 95.75 260 ASP A CA 1
ATOM 1955 C C . ASP A 1 260 ? 1.047 -5.621 -27.266 1 95.75 260 ASP A C 1
ATOM 1957 O O . ASP A 1 260 ? 1.46 -4.496 -26.984 1 95.75 260 ASP A O 1
ATOM 1961 N N . GLU A 1 261 ? -0.217 -5.887 -27.547 1 93.81 261 GLU A N 1
ATOM 1962 C CA . GLU A 1 261 ? -1.235 -4.844 -27.562 1 93.81 261 GLU A CA 1
ATOM 1963 C C . GLU A 1 261 ? -1.416 -4.23 -26.172 1 93.81 261 GLU A C 1
ATOM 1965 O O . GLU A 1 261 ? -1.576 -3.014 -26.047 1 93.81 261 GLU A O 1
ATOM 1970 N N . ALA A 1 262 ? -1.372 -5.031 -25.188 1 94.88 262 ALA A N 1
ATOM 1971 C CA . ALA A 1 262 ? -1.582 -4.559 -23.828 1 94.88 262 ALA A CA 1
ATOM 1972 C C . ALA A 1 262 ? -0.288 -4.008 -23.234 1 94.88 262 ALA A C 1
ATOM 1974 O O . ALA A 1 262 ? -0.297 -3.418 -22.141 1 94.88 262 ALA A O 1
ATOM 1975 N N . LYS A 1 263 ? 0.815 -4.211 -23.891 1 96.31 263 LYS A N 1
ATOM 1976 C CA . LYS A 1 263 ? 2.135 -3.77 -23.453 1 96.31 263 LYS A CA 1
ATOM 1977 C C . LYS A 1 263 ? 2.486 -4.375 -22.094 1 96.31 263 LYS A C 1
ATOM 1979 O O . LYS A 1 263 ? 2.875 -3.658 -21.172 1 96.31 263 LYS A O 1
ATOM 1984 N N . VAL A 1 264 ? 2.301 -5.66 -22 1 97.75 264 VAL A N 1
ATOM 1985 C CA . VAL A 1 264 ? 2.578 -6.391 -20.766 1 97.75 264 VAL A CA 1
ATOM 1986 C C . VAL A 1 264 ? 4.07 -6.316 -20.453 1 97.75 264 VAL A C 1
ATOM 1988 O O . VAL A 1 264 ? 4.91 -6.426 -21.344 1 97.75 264 VAL A O 1
ATOM 1991 N N . GLY A 1 265 ? 4.391 -6.172 -19.172 1 97.81 265 GLY A N 1
ATOM 1992 C CA . GLY A 1 265 ? 5.77 -5.91 -18.797 1 97.81 265 GLY A CA 1
ATOM 1993 C C . GLY A 1 265 ? 6.492 -7.141 -18.281 1 97.81 265 GLY A C 1
ATOM 1994 O O . GLY A 1 265 ? 7.727 -7.18 -18.266 1 97.81 265 GLY A O 1
ATOM 1995 N N . ARG A 1 266 ? 5.805 -8.156 -17.875 1 98.06 266 ARG A N 1
ATOM 1996 C CA . ARG A 1 266 ? 6.41 -9.383 -17.375 1 98.06 266 ARG A CA 1
ATOM 1997 C C . ARG A 1 266 ? 5.539 -10.594 -17.672 1 98.06 266 ARG A C 1
ATOM 1999 O O . ARG A 1 266 ? 4.32 -10.469 -17.828 1 98.06 266 ARG A O 1
ATOM 2006 N N . LEU A 1 267 ? 6.16 -11.734 -17.766 1 97.44 267 LEU A N 1
ATOM 2007 C CA . LEU A 1 267 ? 5.445 -12.961 -18.109 1 97.44 267 LEU A CA 1
ATOM 2008 C C . LEU A 1 267 ? 6.074 -14.172 -17.438 1 97.44 267 LEU A C 1
ATOM 2010 O O . LEU A 1 267 ? 7.289 -14.367 -17.5 1 97.44 267 LEU A O 1
ATOM 2014 N N . VAL A 1 268 ? 5.242 -14.93 -16.75 1 96.88 268 VAL A N 1
ATOM 2015 C CA . VAL A 1 268 ? 5.629 -16.234 -16.219 1 96.88 268 VAL A CA 1
ATOM 2016 C C . VAL A 1 268 ? 5.16 -17.328 -17.172 1 96.88 268 VAL A C 1
ATOM 2018 O O . VAL A 1 268 ? 4.008 -17.328 -17.609 1 96.88 268 VAL A O 1
ATOM 2021 N N . LEU A 1 269 ? 6.086 -18.219 -17.5 1 93.62 269 LEU A N 1
ATOM 2022 C CA . LEU A 1 269 ? 5.703 -19.266 -18.422 1 93.62 269 LEU A CA 1
ATOM 2023 C C . LEU A 1 269 ? 6.59 -20.5 -18.25 1 93.62 269 LEU A C 1
ATOM 2025 O O . LEU A 1 269 ? 7.66 -20.406 -17.641 1 93.62 269 LEU A O 1
ATOM 2029 N N . VAL A 1 270 ? 6.109 -21.578 -18.766 1 88.81 270 VAL A N 1
ATOM 2030 C CA . VAL A 1 270 ? 6.922 -22.781 -18.812 1 88.81 270 VAL A CA 1
ATOM 2031 C C . VAL A 1 270 ? 7.824 -22.766 -20.031 1 88.81 270 VAL A C 1
ATOM 2033 O O . VAL A 1 270 ? 7.477 -22.156 -21.062 1 88.81 270 VAL A O 1
ATOM 2036 N N . PRO A 1 271 ? 8.945 -23.391 -19.953 1 89.31 271 PRO A N 1
ATOM 2037 C CA . PRO A 1 271 ? 9.875 -23.406 -21.078 1 89.31 271 PRO A CA 1
ATOM 2038 C C . PRO A 1 271 ? 9.227 -23.906 -22.375 1 89.31 271 PRO A C 1
ATOM 2040 O O . PRO A 1 271 ? 9.547 -23.422 -23.453 1 89.31 271 PRO A O 1
ATOM 2043 N N . SER A 1 272 ? 8.258 -24.844 -22.281 1 80.44 272 SER A N 1
ATOM 2044 C CA . SER A 1 272 ? 7.566 -25.312 -23.484 1 80.44 272 SER A CA 1
ATOM 2045 C C . SER A 1 272 ? 6.809 -24.188 -24.172 1 80.44 272 SER A C 1
ATOM 2047 O O . SER A 1 272 ? 6.801 -24.109 -25.406 1 80.44 272 SER A O 1
ATOM 2049 N N . LEU A 1 273 ? 6.176 -23.375 -23.406 1 85.75 273 LEU A N 1
ATOM 2050 C CA . LEU A 1 273 ? 5.488 -22.219 -23.969 1 85.75 273 LEU A CA 1
ATOM 2051 C C . LEU A 1 273 ? 6.484 -21.203 -24.516 1 85.75 273 LEU A C 1
ATOM 2053 O O . LEU A 1 273 ? 6.238 -20.578 -25.547 1 85.75 273 LEU A O 1
ATOM 2057 N N . LEU A 1 274 ? 7.578 -21 -23.828 1 91.88 274 LEU A N 1
ATOM 2058 C CA . LEU A 1 274 ? 8.625 -20.125 -24.312 1 91.88 274 LEU A CA 1
ATOM 2059 C C . LEU A 1 274 ? 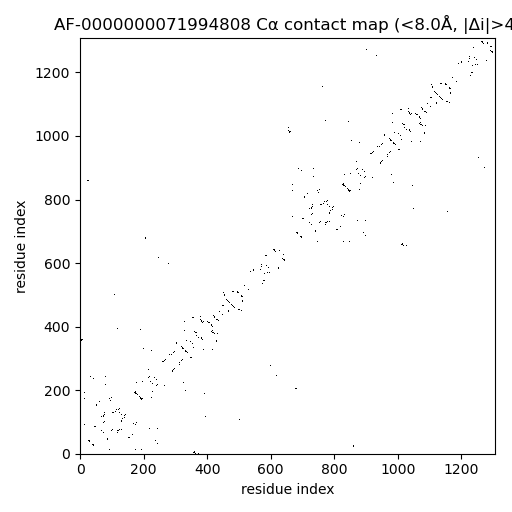9.094 -20.531 -25.703 1 91.88 274 LEU A C 1
ATOM 2061 O O . LEU A 1 274 ? 9.281 -19.688 -26.578 1 91.88 274 LEU A O 1
ATOM 2065 N N . ARG A 1 275 ? 9.32 -21.781 -25.844 1 85.19 275 ARG A N 1
ATOM 2066 C CA . ARG A 1 275 ? 9.766 -22.297 -27.125 1 85.19 275 ARG A CA 1
ATOM 2067 C C . ARG A 1 275 ? 8.789 -21.922 -28.25 1 85.19 275 ARG A C 1
ATOM 2069 O O . ARG A 1 275 ? 9.211 -21.484 -29.328 1 85.19 275 ARG A O 1
ATOM 2076 N N . SER A 1 276 ? 7.508 -22.078 -27.938 1 81.44 276 SER A N 1
ATOM 2077 C CA . SER A 1 276 ? 6.477 -21.734 -28.906 1 81.44 276 SER A CA 1
ATOM 2078 C C . SER A 1 276 ? 6.496 -20.25 -29.234 1 81.44 276 SER A C 1
ATOM 2080 O O . SER A 1 276 ? 6.352 -19.859 -30.406 1 81.44 276 SER A O 1
ATOM 2082 N N . ILE A 1 277 ? 6.707 -19.438 -28.266 1 89.44 277 ILE A N 1
ATOM 2083 C CA . ILE A 1 277 ? 6.715 -18 -28.469 1 89.44 277 ILE A CA 1
ATOM 2084 C C . ILE A 1 277 ? 7.941 -17.594 -29.281 1 89.44 277 ILE A C 1
ATOM 2086 O O . ILE A 1 277 ? 7.848 -16.75 -30.172 1 89.44 277 ILE A O 1
ATOM 2090 N N . LEU A 1 278 ? 9.062 -18.203 -28.984 1 89.25 278 LEU A N 1
ATOM 2091 C CA . LEU A 1 278 ? 10.297 -17.891 -29.703 1 89.25 278 LEU A CA 1
ATOM 2092 C C . LEU A 1 278 ? 10.18 -18.266 -31.172 1 89.25 278 LEU A C 1
ATOM 2094 O O . LEU A 1 278 ? 10.641 -17.531 -32.031 1 89.25 278 LEU A O 1
ATOM 2098 N N . LEU A 1 279 ? 9.602 -19.391 -31.406 1 79.5 279 LEU A N 1
ATOM 2099 C CA . LEU A 1 279 ? 9.406 -19.812 -32.781 1 79.5 279 LEU A CA 1
ATOM 2100 C C . LEU A 1 279 ? 8.547 -18.812 -33.531 1 79.5 279 LEU A C 1
ATOM 2102 O O . LEU A 1 279 ? 8.844 -18.484 -34.688 1 79.5 279 LEU A O 1
ATOM 2106 N N . HIS A 1 280 ? 7.531 -18.359 -32.875 1 81.81 280 HIS A N 1
ATOM 2107 C CA . HIS A 1 280 ? 6.645 -17.391 -33.5 1 81.81 280 HIS A CA 1
ATOM 2108 C C . HIS A 1 280 ? 7.352 -16.047 -33.688 1 81.81 280 HIS A C 1
ATOM 2110 O O . HIS A 1 280 ? 7.273 -15.445 -34.75 1 81.81 280 HIS A O 1
ATOM 2116 N N . CYS A 1 281 ? 8.062 -15.648 -32.719 1 90.62 281 CYS A N 1
ATOM 2117 C CA . CYS A 1 281 ? 8.648 -14.312 -32.688 1 90.62 281 CYS A CA 1
ATOM 2118 C C . CYS A 1 281 ? 9.953 -14.266 -33.469 1 90.62 281 CYS A C 1
ATOM 2120 O O . CYS A 1 281 ? 10.492 -13.188 -33.75 1 90.62 281 CYS A O 1
ATOM 2122 N 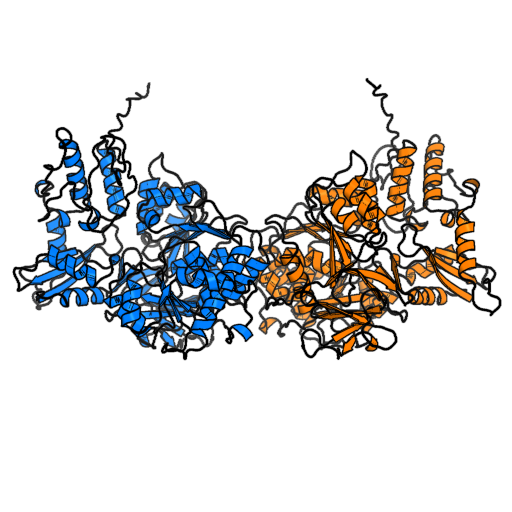N . SER A 1 282 ? 10.398 -15.43 -33.844 1 82.75 282 SER A N 1
ATOM 2123 C CA . SER A 1 282 ? 11.633 -15.477 -34.625 1 82.75 282 SER A CA 1
ATOM 2124 C C . SER A 1 282 ? 11.43 -14.922 -36.031 1 82.75 282 SER A C 1
ATOM 2126 O O . SER A 1 282 ? 12.383 -14.492 -36.688 1 82.75 282 SER A O 1
ATOM 2128 N N . SER A 1 283 ? 10.195 -14.93 -36.438 1 81 283 SER A N 1
ATOM 2129 C CA . SER A 1 283 ? 9.891 -14.312 -37.719 1 81 283 SER A CA 1
ATOM 2130 C C . SER A 1 283 ? 10.141 -12.805 -37.688 1 81 283 SER A C 1
ATOM 2132 O O . SER A 1 283 ? 9.812 -12.141 -36.688 1 81 283 SER A O 1
ATOM 2134 N N . PRO A 1 284 ? 10.734 -12.281 -38.75 1 80.56 284 PRO A N 1
ATOM 2135 C CA . PRO A 1 284 ? 11.078 -10.859 -38.781 1 80.56 284 PRO A CA 1
ATOM 2136 C C . PRO A 1 284 ? 9.867 -9.945 -38.625 1 80.56 284 PRO A C 1
ATOM 2138 O O . PRO A 1 284 ? 9.961 -8.875 -38.031 1 80.56 284 PRO A O 1
ATOM 2141 N N . ASP A 1 285 ? 8.711 -10.383 -39.094 1 83.44 285 ASP A N 1
ATOM 2142 C CA . ASP A 1 285 ? 7.531 -9.531 -39.062 1 83.44 285 ASP A CA 1
ATOM 2143 C C . ASP A 1 285 ? 6.719 -9.742 -37.781 1 83.44 285 ASP A C 1
ATOM 2145 O O . ASP A 1 285 ? 5.738 -9.031 -37.562 1 83.44 285 ASP A O 1
ATOM 2149 N N . ALA A 1 286 ? 7.18 -10.594 -37 1 87.25 286 ALA A N 1
ATOM 2150 C CA . ALA A 1 286 ? 6.445 -10.883 -35.781 1 87.25 286 ALA A CA 1
ATOM 2151 C C . ALA A 1 286 ? 6.766 -9.859 -34.688 1 87.25 286 ALA A C 1
ATOM 2153 O O . ALA A 1 286 ? 7.844 -9.266 -34.688 1 87.25 286 ALA A O 1
ATOM 2154 N N . PRO A 1 287 ? 5.773 -9.594 -33.781 1 91.19 287 PRO A N 1
ATOM 2155 C CA . PRO A 1 287 ? 6.055 -8.703 -32.656 1 91.19 287 PRO A CA 1
ATOM 2156 C C . PRO A 1 287 ? 7.258 -9.156 -31.828 1 91.19 287 PRO A C 1
ATOM 2158 O O . PRO A 1 287 ? 7.438 -10.359 -31.609 1 91.19 287 PRO A O 1
ATOM 2161 N N . LYS A 1 288 ? 8.055 -8.195 -31.375 1 93.69 288 LYS A N 1
ATOM 2162 C CA . LYS A 1 288 ? 9.227 -8.516 -30.578 1 93.69 288 LYS A CA 1
ATOM 2163 C C . LYS A 1 288 ? 8.977 -8.242 -29.094 1 93.69 288 LYS A C 1
ATOM 2165 O O . LYS A 1 288 ? 9.891 -8.352 -28.281 1 93.69 288 LYS A O 1
ATOM 2170 N N . LEU A 1 289 ? 7.789 -7.879 -28.719 1 96.12 289 LEU A N 1
ATOM 2171 C CA . LEU A 1 289 ? 7.352 -7.727 -27.344 1 96.12 289 LEU A CA 1
ATOM 2172 C C . LEU A 1 289 ? 8.305 -6.824 -26.562 1 96.12 289 LEU A C 1
ATOM 2174 O O . LEU A 1 289 ? 8.797 -7.199 -25.5 1 96.12 289 LEU A O 1
ATOM 2178 N N . HIS A 1 290 ? 8.516 -5.621 -26.984 1 94.75 290 HIS A N 1
ATOM 2179 C CA . HIS A 1 290 ? 9.516 -4.699 -26.453 1 94.75 290 HIS A CA 1
ATOM 2180 C C . HIS A 1 290 ? 9.156 -4.258 -25.047 1 94.75 290 HIS A C 1
ATOM 2182 O O . HIS A 1 290 ? 10.039 -3.936 -24.25 1 94.75 290 HIS A O 1
ATOM 2188 N N . SER A 1 291 ? 7.902 -4.281 -24.688 1 96.06 291 SER A N 1
ATOM 2189 C CA . SER A 1 291 ? 7.473 -3.873 -23.359 1 96.06 291 SER A CA 1
ATOM 2190 C C . SER A 1 291 ? 7.703 -4.984 -22.328 1 96.06 291 SER A C 1
ATOM 2192 O O . SER A 1 291 ? 7.723 -4.734 -21.125 1 96.06 291 SER A O 1
ATOM 2194 N N . LEU A 1 292 ? 7.793 -6.207 -22.844 1 97.56 292 LEU A N 1
ATOM 2195 C CA . LEU A 1 292 ? 7.953 -7.363 -21.969 1 97.56 292 LEU A CA 1
ATOM 2196 C C . LEU A 1 292 ? 9.406 -7.512 -21.531 1 97.56 292 LEU A C 1
ATOM 2198 O O . LEU A 1 292 ? 10.148 -8.312 -22.094 1 97.56 292 LEU A O 1
ATOM 2202 N N . ARG A 1 293 ? 9.727 -6.922 -20.438 1 96.81 293 ARG A N 1
ATOM 2203 C CA . ARG A 1 293 ? 11.117 -6.785 -20.016 1 96.81 293 ARG A CA 1
ATOM 2204 C C . ARG A 1 293 ? 11.555 -7.977 -19.172 1 96.81 293 ARG A C 1
ATOM 2206 O O . ARG A 1 293 ? 12.727 -8.336 -19.156 1 96.81 293 ARG A O 1
ATOM 2213 N N . LEU A 1 294 ? 10.617 -8.523 -18.391 1 98.06 294 LEU A N 1
ATOM 2214 C CA . LEU A 1 294 ? 10.977 -9.609 -17.484 1 98.06 294 LEU A CA 1
ATOM 2215 C C . LEU A 1 294 ? 10.258 -10.898 -17.859 1 98.06 294 LEU A C 1
ATOM 2217 O O . LEU A 1 294 ? 9.031 -10.953 -17.859 1 98.06 294 LEU A O 1
ATOM 2221 N N . TRP A 1 295 ? 11.023 -11.914 -18.234 1 98.25 295 TRP A N 1
ATOM 2222 C CA . TRP A 1 295 ? 10.516 -13.25 -18.516 1 98.25 295 TRP A CA 1
ATOM 2223 C C . TRP A 1 295 ? 10.891 -14.219 -17.406 1 98.25 295 TRP A C 1
ATOM 2225 O O . TRP A 1 295 ? 12.047 -14.266 -16.969 1 98.25 295 TRP A O 1
ATOM 2235 N N . VAL A 1 296 ? 9.922 -15 -16.922 1 98.19 296 VAL A N 1
ATOM 2236 C CA . VAL A 1 296 ? 10.172 -15.93 -15.828 1 98.19 296 VAL A CA 1
ATOM 2237 C C . VAL A 1 296 ? 9.797 -17.344 -16.266 1 98.19 296 VAL A C 1
ATOM 2239 O O . VAL A 1 296 ? 8.617 -17.641 -16.453 1 98.19 296 VAL A O 1
ATOM 2242 N N . CYS A 1 297 ? 10.781 -18.156 -16.375 1 96 297 CYS A N 1
ATOM 2243 C CA . CYS A 1 297 ? 10.539 -19.578 -16.641 1 96 297 CYS A CA 1
ATOM 2244 C C . CYS A 1 297 ? 10.469 -20.359 -15.336 1 96 297 CYS A C 1
ATOM 2246 O O . CYS A 1 297 ? 11.281 -20.141 -14.43 1 96 297 CYS A O 1
ATOM 2248 N N . SER A 1 298 ? 9.508 -21.188 -15.258 1 93.69 298 SER A N 1
ATOM 2249 C CA . SER A 1 298 ? 9.312 -22.078 -14.109 1 93.69 298 SER A CA 1
ATOM 2250 C C . SER A 1 298 ? 8.531 -23.328 -14.492 1 93.69 298 SER A C 1
ATOM 2252 O O . SER A 1 298 ? 8.008 -23.422 -15.602 1 93.69 298 SER A O 1
ATOM 2254 N N . GLY A 1 299 ? 8.633 -24.375 -13.727 1 87.88 299 GLY A N 1
ATOM 2255 C CA . GLY A 1 299 ? 7.766 -25.531 -13.875 1 87.88 299 GLY A CA 1
ATOM 2256 C C . GLY A 1 299 ? 8.391 -26.641 -14.688 1 87.88 299 GLY A C 1
ATOM 2257 O O . GLY A 1 299 ? 7.945 -27.797 -14.625 1 87.88 299 GLY A O 1
ATOM 2258 N N . GLU A 1 300 ? 9.375 -26.266 -15.547 1 84.5 300 GLU A N 1
ATOM 2259 C CA . GLU A 1 300 ? 10.156 -27.203 -16.344 1 84.5 300 GLU A CA 1
ATOM 2260 C C . GLU A 1 300 ? 11.633 -26.812 -16.359 1 84.5 300 GLU A C 1
ATOM 2262 O O . GLU A 1 300 ? 11.984 -25.688 -16 1 84.5 300 GLU A O 1
ATOM 2267 N N . VAL A 1 301 ? 12.398 -27.828 -16.672 1 87.25 301 VAL A N 1
ATOM 2268 C CA . VAL A 1 301 ? 13.812 -27.516 -16.844 1 87.25 301 VAL A CA 1
ATOM 2269 C C . VAL A 1 301 ? 13.977 -26.547 -18.031 1 87.25 301 VAL A C 1
ATOM 2271 O O . VAL A 1 301 ? 13.375 -26.75 -19.078 1 87.25 301 VAL A O 1
ATOM 2274 N N . LEU A 1 302 ? 14.695 -25.5 -17.828 1 91.56 302 LEU A N 1
ATOM 2275 C CA . LEU A 1 302 ? 15.031 -24.562 -18.906 1 91.56 302 LEU A CA 1
ATOM 2276 C C . LEU A 1 302 ? 16.281 -25.031 -19.641 1 91.56 302 LEU A C 1
ATOM 2278 O O . LEU A 1 302 ? 17.391 -24.969 -19.094 1 91.56 302 LEU A O 1
ATOM 2282 N N . PRO A 1 303 ? 16.125 -25.453 -20.875 1 87.38 303 PRO A N 1
ATOM 2283 C CA . PRO A 1 303 ? 17.297 -25.922 -21.609 1 87.38 303 PRO A CA 1
ATOM 2284 C C . PRO A 1 303 ? 18.219 -24.781 -22.047 1 87.38 303 PRO A C 1
ATOM 2286 O O . PRO A 1 303 ? 17.75 -23.672 -22.344 1 87.38 303 PRO A O 1
ATOM 2289 N N . ALA A 1 304 ? 19.484 -25.141 -22.141 1 89.81 304 ALA A N 1
ATOM 2290 C CA . ALA A 1 304 ? 20.484 -24.156 -22.531 1 89.81 304 ALA A CA 1
ATOM 2291 C C . ALA A 1 304 ? 20.203 -23.578 -23.922 1 89.81 304 ALA A C 1
ATOM 2293 O O . ALA A 1 304 ? 20.406 -22.391 -24.172 1 89.81 304 ALA A O 1
ATOM 2294 N N . ASP A 1 305 ? 19.812 -24.391 -24.781 1 87.12 305 ASP A N 1
ATOM 2295 C CA . ASP A 1 305 ? 19.547 -23.953 -26.141 1 87.12 305 ASP A CA 1
ATOM 2296 C C . ASP A 1 305 ? 18.391 -22.953 -26.188 1 87.12 305 ASP A C 1
ATOM 2298 O O . ASP A 1 305 ? 18.406 -22 -26.984 1 87.12 305 ASP A O 1
ATOM 2302 N N . LEU A 1 306 ? 17.422 -23.219 -25.391 1 90.88 306 LEU A N 1
ATOM 2303 C CA . LEU A 1 306 ? 16.297 -22.297 -25.312 1 90.88 306 LEU A CA 1
ATOM 2304 C C . LEU A 1 306 ? 16.719 -20.953 -24.766 1 90.88 306 LEU A C 1
ATOM 2306 O O . LEU A 1 306 ? 16.25 -19.906 -25.219 1 90.88 306 LEU A O 1
ATOM 2310 N N . LEU A 1 307 ? 17.547 -20.938 -23.766 1 95.25 307 LEU A N 1
ATOM 2311 C CA . LEU A 1 307 ? 18.094 -19.719 -23.188 1 95.25 307 LEU A CA 1
ATOM 2312 C C . LEU A 1 307 ? 18.844 -18.906 -24.25 1 95.25 307 LEU A C 1
ATOM 2314 O O . LEU A 1 307 ? 18.688 -17.688 -24.328 1 95.25 307 LEU A O 1
ATOM 2318 N N . HIS A 1 308 ? 19.656 -19.594 -25.062 1 91.81 308 HIS A N 1
ATOM 2319 C CA . HIS A 1 308 ? 20.391 -18.938 -26.141 1 91.81 308 HIS A CA 1
ATOM 2320 C C . HIS A 1 308 ? 19.438 -18.375 -27.188 1 91.81 308 HIS A C 1
ATOM 2322 O O . HIS A 1 308 ? 19.625 -17.234 -27.656 1 91.81 308 HIS A O 1
ATOM 2328 N N . ALA A 1 309 ? 18.453 -19.188 -27.531 1 91.12 309 ALA A N 1
ATOM 2329 C CA . ALA A 1 309 ? 17.469 -18.75 -28.516 1 91.12 309 ALA A CA 1
ATOM 2330 C C . ALA A 1 309 ? 16.734 -17.5 -28.047 1 91.12 309 ALA A C 1
ATOM 2332 O O . ALA A 1 309 ? 16.375 -16.625 -28.844 1 91.12 309 ALA A O 1
ATOM 2333 N N . PHE A 1 310 ? 16.484 -17.391 -26.797 1 96.56 310 PHE A N 1
ATOM 2334 C CA . PHE A 1 310 ? 15.812 -16.234 -26.219 1 96.56 310 PHE A CA 1
ATOM 2335 C C . PHE A 1 310 ? 16.578 -14.961 -26.5 1 96.56 310 PHE A C 1
ATOM 2337 O O . PHE A 1 310 ? 16.016 -13.992 -27.016 1 96.56 310 PHE A O 1
ATOM 2344 N N . PHE A 1 311 ? 17.859 -14.953 -26.219 1 96 311 PHE A N 1
ATOM 2345 C CA . PHE A 1 311 ? 18.656 -13.742 -26.359 1 96 311 PHE A CA 1
ATOM 2346 C C . PHE A 1 311 ? 18.953 -13.461 -27.828 1 96 311 PHE A C 1
ATOM 2348 O O . PHE A 1 311 ? 19.297 -12.336 -28.188 1 96 311 PHE A O 1
ATOM 2355 N N . ALA A 1 312 ? 18.812 -14.484 -28.641 1 91.94 312 ALA A N 1
ATOM 2356 C CA . ALA A 1 312 ? 18.938 -14.266 -30.078 1 91.94 312 ALA A CA 1
ATOM 2357 C C . ALA A 1 312 ? 17.703 -13.578 -30.641 1 91.94 312 ALA A C 1
ATOM 2359 O O . ALA A 1 312 ? 17.797 -12.789 -31.594 1 91.94 312 ALA A O 1
ATOM 2360 N N . THR A 1 313 ? 16.578 -13.875 -30.078 1 93.75 313 THR A N 1
ATOM 2361 C CA . THR A 1 313 ? 15.305 -13.375 -30.578 1 93.75 313 THR A CA 1
ATOM 2362 C C . THR A 1 313 ? 14.992 -12 -30 1 93.75 313 THR A C 1
ATOM 2364 O O . THR A 1 313 ? 14.516 -11.109 -30.703 1 93.75 313 THR A O 1
ATOM 2367 N N . PHE A 1 314 ? 15.203 -11.812 -28.734 1 95.12 314 PHE A N 1
ATOM 2368 C CA . PHE A 1 314 ? 14.883 -10.57 -28.031 1 95.12 314 PHE A CA 1
ATOM 2369 C C . PHE A 1 314 ? 16.156 -9.812 -27.672 1 95.12 314 PHE A C 1
ATOM 2371 O O . PHE A 1 314 ? 16.797 -10.102 -26.656 1 95.12 314 PHE A O 1
ATOM 2378 N N . THR A 1 315 ? 16.438 -8.695 -28.312 1 91.12 315 THR A N 1
ATOM 2379 C CA . THR A 1 315 ? 17.719 -8.031 -28.219 1 91.12 315 THR A CA 1
ATOM 2380 C C . THR A 1 315 ? 17.562 -6.625 -27.641 1 91.12 315 THR A C 1
ATOM 2382 O O . THR A 1 315 ? 18.484 -5.809 -27.719 1 91.12 315 THR A O 1
ATOM 2385 N N . ASN A 1 316 ? 16.422 -6.324 -27.109 1 92.56 316 ASN A N 1
ATOM 2386 C CA . ASN A 1 316 ? 16.172 -4.961 -26.641 1 92.56 316 ASN A CA 1
ATOM 2387 C C . ASN A 1 316 ? 16.172 -4.871 -25.125 1 92.56 316 ASN A C 1
ATOM 2389 O O . ASN A 1 316 ? 15.312 -4.211 -24.531 1 92.56 316 ASN A O 1
ATOM 2393 N N . GLY A 1 317 ? 17.016 -5.633 -24.453 1 93.06 317 GLY A N 1
ATOM 2394 C CA . GLY A 1 317 ? 17.219 -5.484 -23.016 1 93.06 317 GLY A CA 1
ATOM 2395 C C . GLY A 1 317 ? 16.281 -6.363 -22.203 1 93.06 317 GLY A C 1
ATOM 2396 O O . GLY A 1 317 ? 16.156 -6.184 -20.984 1 93.06 317 GLY A O 1
ATOM 2397 N N . GLN A 1 318 ? 15.609 -7.281 -22.812 1 96.44 318 GLN A N 1
ATOM 2398 C CA . GLN A 1 318 ? 14.766 -8.227 -22.078 1 96.44 318 GLN A CA 1
ATOM 2399 C C . GLN A 1 318 ? 15.617 -9.188 -21.25 1 96.44 318 GLN A C 1
ATOM 2401 O O . GLN A 1 318 ? 16.703 -9.594 -21.672 1 96.44 318 GLN A O 1
ATOM 2406 N N . SER A 1 319 ? 15.195 -9.453 -20.078 1 97.69 319 SER A N 1
ATOM 2407 C CA . SER A 1 319 ? 15.875 -10.406 -19.188 1 97.69 319 SER A CA 1
ATOM 2408 C C . SER A 1 319 ? 15.008 -11.633 -18.938 1 97.69 319 SER A C 1
ATOM 2410 O O . SER A 1 319 ? 13.781 -11.578 -19.094 1 97.69 319 SER A O 1
ATOM 2412 N N . ILE A 1 320 ? 15.656 -12.766 -18.562 1 98.06 320 ILE A N 1
ATOM 2413 C CA . ILE A 1 320 ? 14.938 -14.008 -18.344 1 98.06 320 ILE A CA 1
ATOM 2414 C C . ILE A 1 320 ? 15.438 -14.68 -17.062 1 98.06 320 ILE A C 1
ATOM 2416 O O . ILE A 1 320 ? 16.625 -14.602 -16.75 1 98.06 320 ILE A O 1
ATOM 2420 N N . CYS A 1 321 ? 14.5 -15.266 -16.328 1 98.31 321 CYS A N 1
ATOM 2421 C CA . CYS A 1 321 ? 14.82 -15.961 -15.078 1 98.31 321 CYS A CA 1
ATOM 2422 C C . CYS A 1 321 ? 14.484 -17.438 -15.188 1 98.31 321 CYS A C 1
ATOM 2424 O O . CYS A 1 321 ? 13.578 -17.828 -15.93 1 98.31 321 CYS A O 1
ATOM 2426 N N . ASN A 1 322 ? 15.234 -18.25 -14.477 1 97.75 322 ASN A N 1
ATOM 2427 C CA . ASN A 1 322 ? 14.906 -19.641 -14.18 1 97.75 322 ASN A CA 1
ATOM 2428 C C . ASN A 1 322 ? 14.539 -19.828 -12.719 1 97.75 322 ASN A C 1
ATOM 2430 O O . ASN A 1 322 ? 15.391 -19.703 -11.836 1 97.75 322 ASN A O 1
ATOM 2434 N N . PHE A 1 323 ? 13.289 -20.078 -12.492 1 98.06 323 PHE A N 1
ATOM 2435 C CA . PHE A 1 323 ? 12.773 -20.281 -11.148 1 98.06 323 PHE A CA 1
ATOM 2436 C C . PHE A 1 323 ? 12.594 -21.781 -10.867 1 98.06 323 PHE A C 1
ATOM 2438 O O . PHE A 1 323 ? 12.367 -22.562 -11.781 1 98.06 323 PHE A O 1
ATOM 2445 N N . TYR A 1 324 ? 12.75 -22.172 -9.602 1 97 324 TYR A N 1
ATOM 2446 C CA . TYR A 1 324 ? 12.539 -23.562 -9.195 1 97 324 TYR A CA 1
ATOM 2447 C C . TYR A 1 324 ? 11.641 -23.641 -7.961 1 97 324 TYR A C 1
ATOM 2449 O O . TYR A 1 324 ? 11.82 -22.875 -7.012 1 97 324 TYR A O 1
ATOM 2457 N N . GLY A 1 325 ? 10.727 -24.516 -8.062 1 95.88 325 GLY A N 1
ATOM 2458 C CA . GLY A 1 325 ? 9.844 -24.781 -6.934 1 95.88 325 GLY A CA 1
ATOM 2459 C C . GLY A 1 325 ? 8.719 -25.734 -7.262 1 95.88 325 GLY A C 1
ATOM 2460 O O . GLY A 1 325 ? 8.875 -26.609 -8.125 1 95.88 325 GLY A O 1
ATOM 2461 N N . SER A 1 326 ? 7.742 -25.75 -6.461 1 94.56 326 SER A N 1
ATOM 2462 C CA . SER A 1 326 ? 6.539 -26.562 -6.578 1 94.56 326 SER A CA 1
ATOM 2463 C C . SER A 1 326 ? 5.367 -25.922 -5.836 1 94.56 326 SER A C 1
ATOM 2465 O O . SER A 1 326 ? 5.527 -24.891 -5.188 1 94.56 326 SER A O 1
ATOM 2467 N N . THR A 1 327 ? 4.242 -26.5 -6.004 1 96.38 327 THR A N 1
ATOM 2468 C CA . THR A 1 327 ? 3.059 -26 -5.316 1 96.38 327 THR A CA 1
ATOM 2469 C C . THR A 1 327 ? 3.258 -26.047 -3.803 1 96.38 327 THR A C 1
ATOM 2471 O O . THR A 1 327 ? 2.807 -25.141 -3.086 1 96.38 327 THR A O 1
ATOM 2474 N N . GLU A 1 328 ? 3.998 -27.031 -3.301 1 97.19 328 GLU A N 1
ATOM 2475 C CA . GLU A 1 328 ? 4.195 -27.266 -1.874 1 97.19 328 GLU A CA 1
ATOM 2476 C C . GLU A 1 328 ? 5.031 -26.172 -1.236 1 97.19 328 GLU A C 1
ATOM 2478 O O . GLU A 1 328 ? 5.055 -26.031 -0.012 1 97.19 328 GLU A O 1
ATOM 2483 N N . VAL A 1 329 ? 5.719 -25.375 -2.057 1 97.94 329 VAL A N 1
ATOM 2484 C CA . VAL A 1 329 ? 6.52 -24.266 -1.535 1 97.94 329 VAL A CA 1
ATOM 2485 C C . VAL A 1 329 ? 6.059 -22.953 -2.164 1 97.94 329 VAL A C 1
ATOM 2487 O O . VAL A 1 329 ? 6.859 -22.031 -2.338 1 97.94 329 VAL A O 1
ATOM 2490 N N . MET A 1 330 ? 4.855 -22.953 -2.631 1 97.81 330 MET A N 1
ATOM 2491 C CA . MET A 1 330 ? 4.176 -21.781 -3.174 1 97.81 330 MET A CA 1
ATOM 2492 C C . MET A 1 330 ? 4.902 -21.25 -4.406 1 97.81 330 MET A C 1
ATOM 2494 O O . MET A 1 330 ? 5.234 -20.062 -4.477 1 97.81 330 MET A O 1
ATOM 2498 N N . GLY A 1 331 ? 5.25 -22.188 -5.293 1 94.81 331 GLY A N 1
ATOM 2499 C CA . GLY A 1 331 ? 5.719 -21.812 -6.621 1 94.81 331 GLY A CA 1
ATOM 2500 C C . GLY A 1 331 ? 7.23 -21.828 -6.742 1 94.81 331 GLY A C 1
ATOM 2501 O O . GLY A 1 331 ? 7.785 -22.531 -7.582 1 94.81 331 GLY A O 1
ATOM 2502 N N . ASP A 1 332 ? 7.961 -20.969 -5.863 1 96.62 332 ASP A N 1
ATOM 2503 C CA . ASP A 1 332 ? 9.398 -20.844 -6.098 1 96.62 332 ASP A CA 1
ATOM 2504 C C . ASP A 1 332 ? 10.156 -20.703 -4.781 1 96.62 332 ASP A C 1
ATOM 2506 O O . ASP A 1 332 ? 9.703 -20 -3.865 1 96.62 332 ASP A O 1
ATOM 2510 N N . VAL A 1 333 ? 11.375 -21.375 -4.762 1 97.81 333 VAL A N 1
ATOM 2511 C CA . VAL A 1 333 ? 12.227 -21.219 -3.59 1 97.81 333 VAL A CA 1
ATOM 2512 C C . VAL A 1 333 ? 13.633 -20.812 -4.023 1 97.81 333 VAL A C 1
ATOM 2514 O O . VAL A 1 333 ? 14.43 -20.344 -3.201 1 97.81 333 VAL A O 1
ATOM 2517 N N . THR A 1 334 ? 14.008 -20.969 -5.312 1 98.19 334 THR A N 1
ATOM 2518 C CA . THR A 1 334 ? 15.273 -20.469 -5.844 1 98.19 334 THR A CA 1
ATOM 2519 C C . THR A 1 334 ? 15.062 -19.781 -7.188 1 98.19 334 THR A C 1
ATOM 2521 O O . THR A 1 334 ? 14.016 -19.938 -7.812 1 98.19 334 THR A O 1
ATOM 2524 N N . PHE A 1 335 ? 16.047 -18.969 -7.586 1 98.25 335 PHE A N 1
ATOM 2525 C CA . PHE A 1 335 ? 15.938 -18.281 -8.867 1 98.25 335 PHE A CA 1
ATOM 2526 C C . PHE A 1 335 ? 17.312 -17.875 -9.375 1 98.25 335 PHE A C 1
ATOM 2528 O O . PHE A 1 335 ? 18.266 -17.781 -8.602 1 98.25 335 PHE A O 1
ATOM 2535 N N . LEU A 1 336 ? 17.422 -17.719 -10.625 1 97.44 336 LEU A N 1
ATOM 2536 C CA . LEU A 1 336 ? 18.578 -17.156 -11.289 1 97.44 336 LEU A CA 1
ATOM 2537 C C . LEU A 1 336 ? 18.156 -16.312 -12.484 1 97.44 336 LEU A C 1
ATOM 2539 O O . LEU A 1 336 ? 17.312 -16.734 -13.281 1 97.44 336 LEU A O 1
ATOM 2543 N N . GLN A 1 337 ? 18.719 -15.117 -12.578 1 97.31 337 GLN A N 1
ATOM 2544 C CA . GLN A 1 337 ? 18.344 -14.188 -13.648 1 97.31 337 GLN A CA 1
ATOM 2545 C C . GLN A 1 337 ? 19.5 -14.016 -14.641 1 97.31 337 GLN A C 1
ATOM 2547 O O . GLN A 1 337 ? 20.656 -13.93 -14.234 1 97.31 337 GLN A O 1
ATOM 2552 N N . PHE A 1 338 ? 19.172 -13.953 -15.914 1 97.38 338 PHE A N 1
ATOM 2553 C CA . PHE A 1 338 ? 20.109 -13.656 -17 1 97.38 338 PHE A CA 1
ATOM 2554 C C . PHE A 1 338 ? 19.703 -12.375 -17.719 1 97.38 338 PHE A C 1
ATOM 2556 O O . PHE A 1 338 ? 18.562 -12.227 -18.141 1 97.38 338 PHE A O 1
ATOM 2563 N N . HIS A 1 339 ? 20.672 -11.516 -17.969 1 96.06 339 HIS A N 1
ATOM 2564 C CA . HIS A 1 339 ? 20.344 -10.203 -18.531 1 96.06 339 HIS A CA 1
ATOM 2565 C C . HIS A 1 339 ? 20.719 -10.133 -20 1 96.06 339 HIS A C 1
ATOM 2567 O O . HIS A 1 339 ? 20.203 -9.281 -20.734 1 96.06 339 HIS A O 1
ATOM 2573 N N . ASN A 1 340 ? 21.672 -10.953 -20.359 1 94.44 340 ASN A N 1
ATOM 2574 C CA . ASN A 1 340 ? 22.156 -10.984 -21.734 1 94.44 340 ASN A CA 1
ATOM 2575 C C . ASN A 1 340 ? 22.859 -12.297 -22.062 1 94.44 340 ASN A C 1
ATOM 2577 O O . ASN A 1 340 ? 22.922 -13.195 -21.219 1 94.44 340 ASN A O 1
ATOM 2581 N N . LEU A 1 341 ? 23.328 -12.422 -23.25 1 91.56 341 LEU A N 1
ATOM 2582 C CA . LEU A 1 341 ? 23.953 -13.656 -23.719 1 91.56 341 LEU A CA 1
ATOM 2583 C C . LEU A 1 341 ? 25.25 -13.93 -22.953 1 91.56 341 LEU A C 1
ATOM 2585 O O . LEU A 1 341 ? 25.578 -15.086 -22.688 1 91.56 341 LEU A O 1
ATOM 2589 N N . CYS A 1 342 ? 25.906 -12.891 -22.609 1 90.81 342 CYS A N 1
ATOM 2590 C CA . CYS A 1 342 ? 27.141 -13.047 -21.859 1 90.81 342 CYS A CA 1
ATOM 2591 C C . CYS A 1 342 ? 26.875 -13.617 -20.484 1 90.81 342 CYS A C 1
ATOM 2593 O O . CYS A 1 342 ? 27.578 -14.523 -20.031 1 90.81 342 CYS A O 1
ATOM 2595 N N . ASP A 1 343 ? 25.828 -13.094 -19.875 1 89.81 343 ASP A N 1
ATOM 2596 C CA . ASP A 1 343 ? 25.391 -13.602 -18.578 1 89.81 343 ASP A CA 1
ATOM 2597 C C . ASP A 1 343 ? 24.984 -15.07 -18.672 1 89.81 343 ASP A C 1
ATOM 2599 O O . ASP A 1 343 ? 25.281 -15.867 -17.781 1 89.81 343 ASP A O 1
ATOM 2603 N N . ALA A 1 344 ? 24.344 -15.391 -19.75 1 91.56 344 ALA A N 1
ATOM 2604 C CA . ALA A 1 344 ? 23.859 -16.75 -19.953 1 91.56 344 ALA A CA 1
ATOM 2605 C C . ALA A 1 344 ? 25.031 -17.734 -20.094 1 91.56 344 ALA A C 1
ATOM 2607 O O . ALA A 1 344 ? 25.016 -18.797 -19.484 1 91.56 344 ALA A O 1
ATOM 2608 N N . SER A 1 345 ? 26 -17.359 -20.812 1 89.38 345 SER A N 1
ATOM 2609 C CA . SER A 1 345 ? 27.156 -18.219 -21.031 1 89.38 345 SER A CA 1
ATOM 2610 C C . SER A 1 345 ? 27.984 -18.391 -19.766 1 89.38 345 SER A C 1
ATOM 2612 O O . SER A 1 345 ? 28.453 -19.484 -19.453 1 89.38 345 SER A O 1
ATOM 2614 N N . ALA A 1 346 ? 28.078 -17.344 -19.062 1 88.31 346 ALA A N 1
ATOM 2615 C CA . ALA A 1 346 ? 28.875 -17.359 -17.828 1 88.31 346 ALA A CA 1
ATOM 2616 C C . ALA A 1 346 ? 28.141 -18.078 -16.703 1 88.31 346 ALA A C 1
ATOM 2618 O O . ALA A 1 346 ? 28.781 -18.688 -15.836 1 88.31 346 ALA A O 1
ATOM 2619 N N . GLY A 1 347 ? 26.906 -18.062 -16.812 1 87.81 347 GLY A N 1
ATOM 2620 C CA . GLY A 1 347 ? 26.109 -18.562 -15.711 1 87.81 347 GLY A CA 1
ATOM 2621 C C . GLY A 1 347 ? 25.766 -20.047 -15.859 1 87.81 347 GLY A C 1
ATOM 2622 O O . GLY A 1 347 ? 25.297 -20.672 -14.906 1 87.81 347 GLY A O 1
ATOM 2623 N N . MET A 1 348 ? 26.031 -20.656 -16.922 1 90.31 348 MET A N 1
ATOM 2624 C CA . MET A 1 348 ? 25.734 -22.062 -17.156 1 90.31 348 MET A CA 1
ATOM 2625 C C . MET A 1 348 ? 26.781 -22.953 -16.5 1 90.31 348 MET A C 1
ATOM 2627 O O . MET A 1 348 ? 27.922 -22.547 -16.328 1 90.31 348 MET A O 1
ATOM 2631 N N . VAL A 1 349 ? 26.297 -24.062 -16.047 1 89.06 349 VAL A N 1
ATOM 2632 C CA . VAL A 1 349 ? 27.172 -25.078 -15.477 1 89.06 349 VAL A CA 1
ATOM 2633 C C . VAL A 1 349 ? 27.094 -26.359 -16.312 1 89.06 349 VAL A C 1
ATOM 2635 O O . VAL A 1 349 ? 26.031 -27.016 -16.344 1 89.06 349 VAL A O 1
ATOM 2638 N N . ASN A 1 350 ? 28.156 -26.812 -16.969 1 83.81 350 ASN A N 1
ATOM 2639 C CA . ASN A 1 350 ? 28.203 -28 -17.812 1 83.81 350 ASN A CA 1
ATOM 2640 C C . ASN A 1 350 ? 27.047 -28 -18.812 1 83.81 350 ASN A C 1
ATOM 2642 O O . ASN A 1 350 ? 26.297 -28.984 -18.891 1 83.81 350 ASN A O 1
ATOM 2646 N N . ASN A 1 351 ? 26.75 -26.859 -19.406 1 82.12 351 ASN A N 1
ATOM 2647 C CA . ASN A 1 351 ? 25.75 -26.672 -20.438 1 82.12 351 ASN A CA 1
ATOM 2648 C C . ASN A 1 351 ? 24.344 -26.828 -19.906 1 82.12 351 ASN A C 1
ATOM 2650 O O . ASN A 1 351 ? 23.422 -27.172 -20.641 1 82.12 351 ASN A O 1
ATOM 2654 N N . SER A 1 352 ? 24.203 -26.688 -18.641 1 90.12 352 SER A N 1
ATOM 2655 C CA . SER A 1 352 ? 22.891 -26.703 -18 1 90.12 352 SER A CA 1
ATOM 2656 C C . SER A 1 352 ? 22.594 -25.391 -17.297 1 90.12 352 SER A C 1
ATOM 2658 O O . SER A 1 352 ? 23.5 -24.781 -16.719 1 90.12 352 SER A O 1
ATOM 2660 N N . VAL A 1 353 ? 21.344 -24.953 -17.406 1 93.81 353 VAL A N 1
ATOM 2661 C CA . VAL A 1 353 ? 20.938 -23.734 -16.719 1 93.81 353 VAL A CA 1
ATOM 2662 C C . VAL A 1 353 ? 20.672 -24.031 -15.25 1 93.81 353 VAL A C 1
ATOM 2664 O O . VAL A 1 353 ? 19.781 -24.812 -14.906 1 93.81 353 VAL A O 1
ATOM 2667 N N . PRO A 1 354 ? 21.406 -23.422 -14.352 1 96.06 354 PRO A N 1
ATOM 2668 C CA . PRO A 1 354 ? 21.203 -23.688 -12.922 1 96.06 354 PRO A CA 1
ATOM 2669 C C . PRO A 1 354 ? 19.859 -23.172 -12.422 1 96.06 354 PRO A C 1
ATOM 2671 O O . PRO A 1 354 ? 19.234 -22.328 -13.07 1 96.06 354 PRO A O 1
ATOM 2674 N N . ILE A 1 355 ? 19.422 -23.688 -11.266 1 96.56 355 ILE A N 1
ATOM 2675 C CA . ILE A 1 355 ? 18.172 -23.234 -10.672 1 96.56 355 ILE A CA 1
ATOM 2676 C C . ILE A 1 355 ? 18.453 -22.156 -9.625 1 96.56 355 ILE A C 1
ATOM 2678 O O . ILE A 1 355 ? 17.531 -21.656 -8.977 1 96.56 355 ILE A O 1
ATOM 2682 N N . GLY A 1 356 ? 19.656 -21.828 -9.445 1 96.81 356 GLY A N 1
ATOM 2683 C CA . GLY A 1 356 ? 20.016 -20.562 -8.828 1 96.81 356 GLY A CA 1
ATOM 2684 C C . GLY A 1 356 ? 20.156 -20.656 -7.32 1 96.81 356 GLY A C 1
ATOM 2685 O O . GLY A 1 356 ? 20.734 -21.609 -6.801 1 96.81 356 GLY A O 1
ATOM 2686 N N . ARG A 1 357 ? 19.766 -19.578 -6.656 1 97.5 357 ARG A N 1
ATOM 2687 C CA . ARG A 1 357 ? 19.953 -19.391 -5.219 1 97.5 357 ARG A CA 1
ATOM 2688 C C . ARG A 1 357 ? 18.609 -19.203 -4.523 1 97.5 357 ARG A C 1
ATOM 2690 O O . ARG A 1 357 ? 17.625 -18.766 -5.148 1 97.5 357 ARG A O 1
ATOM 2697 N N . PRO A 1 358 ? 18.547 -19.5 -3.211 1 98.19 358 PRO A N 1
ATOM 2698 C CA . PRO A 1 358 ? 17.281 -19.406 -2.484 1 98.19 358 PRO A CA 1
ATOM 2699 C C . PRO A 1 358 ? 16.734 -17.969 -2.424 1 98.19 358 PRO A C 1
ATOM 2701 O O . PRO A 1 358 ? 17.516 -17.016 -2.285 1 98.19 358 PRO A O 1
ATOM 2704 N N . ILE A 1 359 ? 15.422 -17.844 -2.445 1 98.06 359 ILE A N 1
ATOM 2705 C CA . ILE A 1 359 ? 14.758 -16.547 -2.297 1 98.06 359 ILE A CA 1
ATOM 2706 C C . ILE A 1 359 ? 14.688 -16.172 -0.818 1 98.06 359 ILE A C 1
ATOM 2708 O O . ILE A 1 359 ? 15.219 -16.891 0.037 1 98.06 359 ILE A O 1
ATOM 2712 N N . ASP A 1 360 ? 14.008 -15.062 -0.511 1 96.81 360 ASP A N 1
ATOM 2713 C CA . ASP A 1 360 ? 13.93 -14.555 0.856 1 96.81 360 ASP A CA 1
ATOM 2714 C C . ASP A 1 360 ? 13.297 -15.594 1.785 1 96.81 360 ASP A C 1
ATOM 2716 O O . ASP A 1 360 ? 12.312 -16.25 1.421 1 96.81 360 ASP A O 1
ATOM 2720 N N . ASN A 1 361 ? 13.867 -15.773 2.941 1 96.62 361 ASN A N 1
ATOM 2721 C CA . ASN A 1 361 ? 13.328 -16.547 4.047 1 96.62 361 ASN A CA 1
ATOM 2722 C C . ASN A 1 361 ? 13.195 -18.031 3.678 1 96.62 361 ASN A C 1
ATOM 2724 O O . ASN A 1 361 ? 12.273 -18.703 4.133 1 96.62 361 ASN A O 1
ATOM 2728 N N . CYS A 1 362 ? 14.07 -18.469 2.752 1 97.5 362 CYS A N 1
ATOM 2729 C CA . CYS A 1 362 ? 14.094 -19.875 2.348 1 97.5 362 CYS A CA 1
ATOM 2730 C C . CYS A 1 362 ? 15.461 -20.5 2.619 1 97.5 362 CYS A C 1
ATOM 2732 O O . CYS A 1 362 ? 16.484 -19.828 2.473 1 97.5 362 CYS A O 1
ATOM 2734 N N . LEU A 1 363 ? 15.406 -21.719 3.066 1 97.25 363 LEU A N 1
ATOM 2735 C CA . LEU A 1 363 ? 16.594 -22.547 3.266 1 97.25 363 LEU A CA 1
ATOM 2736 C C . LEU A 1 363 ? 16.516 -23.812 2.416 1 97.25 363 LEU A C 1
ATOM 2738 O O . LEU A 1 363 ? 15.461 -24.453 2.342 1 97.25 363 LEU A O 1
ATOM 2742 N N . ILE A 1 364 ? 17.641 -24.109 1.718 1 97.44 364 ILE A N 1
ATOM 2743 C CA . ILE A 1 364 ? 17.734 -25.312 0.896 1 97.44 364 ILE A CA 1
ATOM 2744 C C . ILE A 1 364 ? 18.797 -26.25 1.456 1 97.44 364 ILE A C 1
ATOM 2746 O O . ILE A 1 364 ? 19.922 -25.828 1.716 1 97.44 364 ILE A O 1
ATOM 2750 N N . TYR A 1 365 ? 18.422 -27.469 1.683 1 96.19 365 TYR A N 1
ATOM 2751 C CA . TYR A 1 365 ? 19.344 -28.5 2.115 1 96.19 365 TYR A CA 1
ATOM 2752 C C . TYR A 1 365 ? 19.562 -29.547 1.014 1 96.19 365 TYR A C 1
ATOM 2754 O O . TYR A 1 365 ? 18.625 -29.906 0.302 1 96.19 365 TYR A O 1
ATOM 2762 N N . LEU A 1 366 ? 20.734 -29.969 0.868 1 96.31 366 LEU A N 1
ATOM 2763 C CA . LEU A 1 366 ? 21.047 -31.156 0.099 1 96.31 366 LEU A CA 1
ATOM 2764 C C . LEU A 1 366 ? 21.484 -32.281 1.016 1 96.31 366 LEU A C 1
ATOM 2766 O O . LEU A 1 366 ? 22.516 -32.188 1.685 1 96.31 366 LEU A O 1
ATOM 2770 N N . MET A 1 367 ? 20.656 -33.312 0.973 1 94.5 367 MET A N 1
ATOM 2771 C CA . MET A 1 367 ? 20.891 -34.406 1.907 1 94.5 367 MET A CA 1
ATOM 2772 C C . MET A 1 367 ? 21.297 -35.656 1.165 1 94.5 367 MET A C 1
ATOM 2774 O O . MET A 1 367 ? 20.781 -35.969 0.087 1 94.5 367 MET A O 1
ATOM 2778 N N . GLY A 1 368 ? 22.188 -36.312 1.809 1 90.88 368 GLY A N 1
ATOM 2779 C CA . GLY A 1 368 ? 22.609 -37.594 1.264 1 90.88 368 GLY A CA 1
ATOM 2780 C C . GLY A 1 368 ? 21.766 -38.781 1.768 1 90.88 368 GLY A C 1
ATOM 2781 O O . GLY A 1 368 ? 20.812 -38.562 2.525 1 90.88 368 GLY A O 1
ATOM 2782 N N . SER A 1 369 ? 22.125 -40 1.32 1 86.25 369 SER A N 1
ATOM 2783 C CA . SER A 1 369 ? 21.391 -41.219 1.663 1 86.25 369 SER A CA 1
ATOM 2784 C C . SER A 1 369 ? 21.5 -41.531 3.152 1 86.25 369 SER A C 1
ATOM 2786 O O . SER A 1 369 ? 20.656 -42.219 3.713 1 86.25 369 SER A O 1
ATOM 2788 N N . ASP A 1 370 ? 22.5 -41.031 3.717 1 83.81 370 ASP A N 1
ATOM 2789 C CA . ASP A 1 370 ? 22.734 -41.281 5.137 1 83.81 370 ASP A CA 1
ATOM 2790 C C . ASP A 1 370 ? 21.969 -40.281 6.004 1 83.81 370 ASP A C 1
ATOM 2792 O O . ASP A 1 370 ? 22.016 -40.344 7.234 1 83.81 370 ASP A O 1
ATOM 2796 N N . GLY A 1 371 ? 21.297 -39.406 5.371 1 82.44 371 GLY A N 1
ATOM 2797 C CA . GLY A 1 371 ? 20.516 -38.438 6.113 1 82.44 371 GLY A CA 1
ATOM 2798 C C . GLY A 1 371 ? 21.297 -37.188 6.438 1 82.44 371 GLY A C 1
ATOM 2799 O O . GLY A 1 371 ? 20.719 -36.219 6.953 1 82.44 371 GLY A O 1
ATOM 2800 N N . GLY A 1 372 ? 22.562 -37.219 6.152 1 88.12 372 GLY A N 1
ATOM 2801 C CA . GLY A 1 372 ? 23.391 -36.031 6.406 1 88.12 372 GLY A CA 1
ATOM 2802 C C . GLY A 1 372 ? 23.5 -35.125 5.207 1 88.12 372 GLY A C 1
ATOM 2803 O O . GLY A 1 372 ? 23.125 -35.5 4.094 1 88.12 372 GLY A O 1
ATOM 2804 N N . GLN A 1 373 ? 23.906 -33.875 5.449 1 92.69 373 GLN A N 1
ATOM 2805 C CA . GLN A 1 373 ? 24.125 -32.906 4.391 1 92.69 373 GLN A CA 1
ATOM 2806 C C . GLN A 1 373 ? 25.312 -33.281 3.516 1 92.69 373 GLN A C 1
ATOM 2808 O O . GLN A 1 373 ? 26.328 -33.781 4.016 1 92.69 373 GLN A O 1
ATOM 2813 N N . VAL A 1 374 ? 25.188 -33.094 2.293 1 94.19 374 VAL A N 1
ATOM 2814 C CA . VAL A 1 374 ? 26.266 -33.438 1.375 1 94.19 374 VAL A CA 1
ATOM 2815 C C . VAL A 1 374 ? 27.203 -32.25 1.212 1 94.19 374 VAL A C 1
ATOM 2817 O O . VAL A 1 374 ? 26.844 -31.109 1.498 1 94.19 374 VAL A O 1
ATOM 2820 N N . GLU A 1 375 ? 28.453 -32.5 0.758 1 91.38 375 GLU A N 1
ATOM 2821 C CA . GLU A 1 375 ? 29.438 -31.453 0.489 1 91.38 375 GLU A CA 1
ATOM 2822 C C . GLU A 1 375 ? 29.172 -30.797 -0.865 1 91.38 375 GLU A C 1
ATOM 2824 O O . GLU A 1 375 ? 28.453 -31.344 -1.696 1 91.38 375 GLU A O 1
ATOM 2829 N N . GLU A 1 376 ? 29.75 -29.625 -1.019 1 91.19 376 GLU A N 1
ATOM 2830 C CA . GLU A 1 376 ? 29.641 -28.938 -2.301 1 91.19 376 GLU A CA 1
ATOM 2831 C C . GLU A 1 376 ? 30.125 -29.812 -3.443 1 91.19 376 GLU A C 1
ATOM 2833 O O . GLU A 1 376 ? 31.141 -30.516 -3.305 1 91.19 376 GLU A O 1
ATOM 2838 N N . GLY A 1 377 ? 29.422 -29.812 -4.52 1 91 377 GLY A N 1
ATOM 2839 C CA . GLY A 1 377 ? 29.797 -30.609 -5.688 1 91 377 GLY A CA 1
ATOM 2840 C C . GLY A 1 377 ? 29.141 -31.969 -5.711 1 91 377 GLY A C 1
ATOM 2841 O O . GLY A 1 377 ? 29.047 -32.594 -6.77 1 91 377 GLY A O 1
ATOM 2842 N N . LYS A 1 378 ? 28.703 -32.406 -4.586 1 92.75 378 LYS A N 1
ATOM 2843 C CA . LYS A 1 378 ? 28.094 -33.75 -4.504 1 92.75 378 LYS A CA 1
ATOM 2844 C C . LYS A 1 378 ? 26.578 -33.656 -4.656 1 92.75 378 LYS A C 1
ATOM 2846 O O . LYS A 1 378 ? 25.953 -32.719 -4.172 1 92.75 378 LYS A O 1
ATOM 2851 N N . MET A 1 379 ? 26.094 -34.688 -5.289 1 92.69 379 MET A N 1
ATOM 2852 C CA . MET A 1 379 ? 24.641 -34.75 -5.504 1 92.69 379 MET A CA 1
ATOM 2853 C C . MET A 1 379 ? 23.922 -35.156 -4.219 1 92.69 379 MET A C 1
ATOM 2855 O O . MET A 1 379 ? 24.391 -36 -3.479 1 92.69 379 MET A O 1
ATOM 2859 N N . GLY A 1 380 ? 22.812 -34.469 -3.922 1 94.5 380 GLY A N 1
ATOM 2860 C CA . GLY A 1 380 ? 21.938 -34.781 -2.795 1 94.5 380 GLY A CA 1
ATOM 2861 C C . GLY A 1 380 ? 20.469 -34.531 -3.078 1 94.5 380 GLY A C 1
ATOM 2862 O O . GLY A 1 380 ? 20.141 -33.875 -4.07 1 94.5 380 GLY A O 1
ATOM 2863 N N . GLU A 1 381 ? 19.625 -35.125 -2.211 1 94.88 381 GLU A N 1
ATOM 2864 C CA . GLU A 1 381 ? 18.203 -34.844 -2.297 1 94.88 381 GLU A CA 1
ATOM 2865 C C . GLU A 1 381 ? 17.891 -33.438 -1.784 1 94.88 381 GLU A C 1
ATOM 2867 O O . GLU A 1 381 ? 18.438 -33 -0.762 1 94.88 381 GLU A O 1
ATOM 2872 N N . LEU A 1 382 ? 17.109 -32.75 -2.557 1 96.12 382 LEU A N 1
ATOM 2873 C CA . LEU A 1 382 ? 16.812 -31.344 -2.256 1 96.12 382 LEU A CA 1
ATOM 2874 C C . LEU A 1 382 ? 15.648 -31.234 -1.277 1 96.12 382 LEU A C 1
ATOM 2876 O O . LEU A 1 382 ? 14.578 -31.797 -1.513 1 96.12 382 LEU A O 1
ATOM 2880 N N . TYR A 1 383 ? 15.867 -30.531 -0.13 1 96.5 383 TYR A N 1
ATOM 2881 C CA . TYR A 1 383 ? 14.852 -30.172 0.849 1 96.5 383 TYR A CA 1
ATOM 2882 C C . TYR A 1 383 ? 14.727 -28.656 0.966 1 96.5 383 TYR A C 1
ATOM 2884 O O . TYR A 1 383 ? 15.719 -27.938 0.874 1 96.5 383 TYR A O 1
ATOM 2892 N N . ALA A 1 384 ? 13.539 -28.25 1.136 1 97.75 384 ALA A N 1
ATOM 2893 C CA . ALA A 1 384 ? 13.305 -26.812 1.292 1 97.75 384 ALA A CA 1
ATOM 2894 C C . ALA A 1 384 ? 12.648 -26.5 2.639 1 97.75 384 ALA A C 1
ATOM 2896 O O . ALA A 1 384 ? 11.789 -27.266 3.104 1 97.75 384 ALA A O 1
ATOM 2897 N N . ALA A 1 385 ? 13.039 -25.422 3.271 1 97.94 385 ALA A N 1
ATOM 2898 C CA . ALA A 1 385 ? 12.453 -24.906 4.504 1 97.94 385 ALA A CA 1
ATOM 2899 C C . ALA A 1 385 ? 12.25 -23.391 4.422 1 97.94 385 ALA A C 1
ATOM 2901 O O . ALA A 1 385 ? 12.922 -22.719 3.645 1 97.94 385 ALA A O 1
ATOM 2902 N N . GLY A 1 386 ? 11.328 -22.922 5.211 1 97.62 386 GLY A N 1
ATOM 2903 C CA . GLY A 1 386 ? 11.133 -21.484 5.262 1 97.62 386 GLY A CA 1
ATOM 2904 C C . GLY A 1 386 ? 9.672 -21.078 5.184 1 97.62 386 GLY A C 1
ATOM 2905 O O . GLY A 1 386 ? 8.781 -21.922 5.352 1 97.62 386 GLY A O 1
ATOM 2906 N N . LEU A 1 387 ? 9.43 -19.812 4.953 1 96.94 387 LEU A N 1
ATOM 2907 C CA . LEU A 1 387 ? 8.094 -19.219 5.035 1 96.94 387 LEU A CA 1
ATOM 2908 C C . LEU A 1 387 ? 7.25 -19.625 3.832 1 96.94 387 LEU A C 1
ATOM 2910 O O . LEU A 1 387 ? 6.023 -19.484 3.855 1 96.94 387 LEU A O 1
ATOM 2914 N N . ASN A 1 388 ? 7.859 -20.141 2.781 1 97.56 388 ASN A N 1
ATOM 2915 C CA . ASN A 1 388 ? 7.148 -20.5 1.559 1 97.56 388 ASN A CA 1
ATOM 2916 C C . ASN A 1 388 ? 6.539 -21.891 1.658 1 97.56 388 ASN A C 1
ATOM 2918 O O . ASN A 1 388 ? 5.77 -22.297 0.788 1 97.56 388 ASN A O 1
ATOM 2922 N N . VAL A 1 389 ? 6.867 -22.625 2.721 1 98.31 389 VAL A N 1
ATOM 2923 C CA . VAL A 1 389 ? 6.434 -24.016 2.828 1 98.31 389 VAL A CA 1
ATOM 2924 C C . VAL A 1 389 ? 4.949 -24.062 3.18 1 98.31 389 VAL A C 1
ATOM 2926 O O . VAL A 1 389 ? 4.492 -23.359 4.082 1 98.31 389 VAL A O 1
ATOM 2929 N N . ALA A 1 390 ? 4.23 -24.906 2.439 1 98.38 390 ALA A N 1
ATOM 2930 C CA . ALA A 1 390 ? 2.801 -25.094 2.666 1 98.38 390 ALA A CA 1
ATOM 2931 C C . ALA A 1 390 ? 2.543 -25.781 4.004 1 98.38 390 ALA A C 1
ATOM 2933 O O . ALA A 1 390 ? 3.48 -26.234 4.668 1 98.38 390 ALA A O 1
ATOM 2934 N N . GLN A 1 391 ? 1.25 -25.797 4.402 1 97.56 391 GLN A N 1
ATOM 2935 C CA . GLN A 1 391 ? 0.853 -26.438 5.648 1 97.56 391 GLN A CA 1
ATOM 2936 C C . GLN A 1 391 ? 0.35 -27.859 5.398 1 97.56 391 GLN A C 1
ATOM 2938 O O . GLN A 1 391 ? -0.75 -28.219 5.82 1 97.56 391 GLN A O 1
ATOM 2943 N N . GLY A 1 392 ? 1.093 -28.578 4.629 1 97.38 392 GLY A N 1
ATOM 2944 C CA . GLY A 1 392 ? 0.783 -29.984 4.371 1 97.38 392 GLY A CA 1
ATOM 2945 C C . GLY A 1 392 ? -0.309 -30.172 3.332 1 97.38 392 GLY A C 1
ATOM 2946 O O . GLY A 1 392 ? -0.583 -29.266 2.543 1 97.38 392 GLY A O 1
ATOM 2947 N N . TYR A 1 393 ? -0.79 -31.438 3.289 1 97.12 393 TYR A N 1
ATOM 2948 C CA . TYR A 1 393 ? -1.856 -31.812 2.367 1 97.12 393 TYR A CA 1
ATOM 2949 C C . TYR A 1 393 ? -3.193 -31.922 3.09 1 97.12 393 TYR A C 1
ATOM 2951 O O . TYR A 1 393 ? -3.234 -32.156 4.301 1 97.12 393 TYR A O 1
ATOM 2959 N N . VAL A 1 394 ? -4.238 -31.734 2.33 1 97.75 394 VAL A N 1
ATOM 2960 C CA . VAL A 1 394 ? -5.582 -31.891 2.873 1 97.75 394 VAL A CA 1
ATOM 2961 C C . VAL A 1 394 ? -5.711 -33.25 3.568 1 97.75 394 VAL A C 1
ATOM 2963 O O . VAL A 1 394 ? -5.297 -34.25 3.023 1 97.75 394 VAL A O 1
ATOM 2966 N N . GLY A 1 395 ? -6.16 -33.188 4.789 1 96.12 395 GLY A N 1
ATOM 2967 C CA . GLY A 1 395 ? -6.383 -34.438 5.543 1 96.12 395 GLY A CA 1
ATOM 2968 C C . GLY A 1 395 ? -5.121 -34.969 6.184 1 96.12 395 GLY A C 1
ATOM 2969 O O . GLY A 1 395 ? -5.148 -36.031 6.82 1 96.12 395 GLY A O 1
ATOM 2970 N N . GLY A 1 396 ? -4.066 -34.312 5.98 1 93.56 396 GLY A N 1
ATOM 2971 C CA . GLY A 1 396 ? -2.812 -34.719 6.582 1 93.56 396 GLY A CA 1
ATOM 2972 C C . GLY A 1 396 ? -2.189 -35.938 5.891 1 93.56 396 GLY A C 1
ATOM 2973 O O . GLY A 1 396 ? -1.493 -36.719 6.523 1 93.56 396 GLY A O 1
ATOM 2974 N N . THR A 1 397 ? -2.467 -36.031 4.688 1 89.38 397 THR A N 1
ATOM 2975 C CA . THR A 1 397 ? -1.919 -37.156 3.941 1 89.38 397 THR A CA 1
ATOM 2976 C C . THR A 1 397 ? -0.431 -36.938 3.672 1 89.38 397 THR A C 1
ATOM 2978 O O . THR A 1 397 ? 0.076 -35.844 3.762 1 89.38 397 THR A O 1
ATOM 2981 N N . GLN A 1 398 ? 0.349 -38.062 3.564 1 89 398 GLN A N 1
ATOM 2982 C CA . GLN A 1 398 ? 1.769 -38.125 3.23 1 89 398 GLN A CA 1
ATOM 2983 C C . GLN A 1 398 ? 2.584 -37.25 4.203 1 89 398 GLN A C 1
ATOM 2985 O O . GLN A 1 398 ? 3.348 -36.406 3.785 1 89 398 GLN A O 1
ATOM 2990 N N . PRO A 1 399 ? 2.488 -37.5 5.422 1 90.12 399 PRO A N 1
ATOM 2991 C CA . PRO A 1 399 ? 3.236 -36.719 6.422 1 90.12 399 PRO A CA 1
ATOM 2992 C C . PRO A 1 399 ? 4.746 -36.844 6.227 1 90.12 399 PRO A C 1
ATOM 2994 O O . PRO A 1 399 ? 5.496 -36 6.754 1 90.12 399 PRO A O 1
ATOM 2997 N N . ASP A 1 400 ? 5.18 -37.781 5.48 1 91.69 400 ASP A N 1
ATOM 2998 C CA . ASP A 1 400 ? 6.605 -38 5.25 1 91.69 400 ASP A CA 1
ATOM 2999 C C . ASP A 1 400 ? 7.184 -36.938 4.328 1 91.69 400 ASP A C 1
ATOM 3001 O O . ASP A 1 400 ? 8.398 -36.781 4.219 1 91.69 400 ASP A O 1
ATOM 3005 N N . LYS A 1 401 ? 6.355 -36.188 3.725 1 93.5 401 LYS A N 1
ATOM 3006 C CA . LYS A 1 401 ? 6.816 -35.125 2.824 1 93.5 401 LYS A CA 1
ATOM 3007 C C . LYS A 1 401 ? 7.105 -33.844 3.586 1 93.5 401 LYS A C 1
ATOM 3009 O O . LYS A 1 401 ? 7.906 -33 3.139 1 93.5 401 LYS A O 1
ATOM 3014 N N . PHE A 1 402 ? 6.445 -33.625 4.684 1 96.94 402 PHE A N 1
ATOM 3015 C CA . PHE A 1 402 ? 6.637 -32.469 5.559 1 96.94 402 PHE A CA 1
ATOM 3016 C C . PHE A 1 402 ? 7.188 -32.906 6.91 1 96.94 402 PHE A C 1
ATOM 3018 O O . PHE A 1 402 ? 6.426 -33.312 7.793 1 96.94 402 PHE A O 1
ATOM 3025 N N . LEU A 1 403 ? 8.477 -32.688 7.098 1 95.25 403 LEU A N 1
ATOM 3026 C CA . LEU A 1 403 ? 9.172 -33.219 8.258 1 95.25 403 LEU A CA 1
ATOM 3027 C C . LEU A 1 403 ? 9.609 -32.094 9.203 1 95.25 403 LEU A C 1
ATOM 3029 O O . LEU A 1 403 ? 9.844 -30.984 8.766 1 95.25 403 LEU A O 1
ATOM 3033 N N . PRO A 1 404 ? 9.711 -32.438 10.43 1 94.69 404 PRO A N 1
ATOM 3034 C CA . PRO A 1 404 ? 10.359 -31.469 11.32 1 94.69 404 PRO A CA 1
ATOM 3035 C C . PRO A 1 404 ? 11.82 -31.219 10.953 1 94.69 404 PRO A C 1
ATOM 3037 O O . PRO A 1 404 ? 12.547 -32.156 10.633 1 94.69 404 PRO A O 1
ATOM 3040 N N . ASN A 1 405 ? 12.148 -29.984 10.906 1 94.06 405 ASN A N 1
ATOM 3041 C CA . ASN A 1 405 ? 13.531 -29.609 10.625 1 94.06 405 ASN A CA 1
ATOM 3042 C C . ASN A 1 405 ? 14.406 -29.688 11.867 1 94.06 405 ASN A C 1
ATOM 3044 O O . ASN A 1 405 ? 14.312 -28.844 12.758 1 94.06 405 ASN A O 1
ATOM 3048 N N . GLN A 1 406 ? 15.336 -30.562 11.961 1 90.31 406 GLN A N 1
ATOM 3049 C CA . GLN A 1 406 ? 16.172 -30.797 13.133 1 90.31 406 GLN A CA 1
ATOM 3050 C C . GLN A 1 406 ? 17.516 -30.062 12.992 1 90.31 406 GLN A C 1
ATOM 3052 O O . GLN A 1 406 ? 18.328 -30.062 13.922 1 90.31 406 GLN A O 1
ATOM 3057 N N . HIS A 1 407 ? 17.703 -29.438 11.922 1 89.25 407 HIS A N 1
ATOM 3058 C CA . HIS A 1 407 ? 19 -28.859 11.641 1 89.25 407 HIS A CA 1
ATOM 3059 C C . HIS A 1 407 ? 19.078 -27.422 12.164 1 89.25 407 HIS A C 1
ATOM 3061 O O . HIS A 1 407 ? 20.172 -26.859 12.258 1 89.25 407 HIS A O 1
ATOM 3067 N N . VAL A 1 408 ? 17.969 -26.781 12.383 1 87.5 408 VAL A N 1
ATOM 3068 C CA . VAL A 1 408 ? 17.969 -25.391 12.852 1 87.5 408 VAL A CA 1
ATOM 3069 C C . VAL A 1 408 ? 16.922 -25.219 13.945 1 87.5 408 VAL A C 1
ATOM 3071 O O . VAL A 1 408 ? 15.875 -25.891 13.922 1 87.5 408 VAL A O 1
ATOM 3074 N N . ASN A 1 409 ? 17.188 -24.281 14.977 1 85.75 409 ASN A N 1
ATOM 3075 C CA . ASN A 1 409 ? 16.234 -23.984 16.047 1 85.75 409 ASN A CA 1
ATOM 3076 C C . ASN A 1 409 ? 15.484 -22.688 15.781 1 85.75 409 ASN A C 1
ATOM 3078 O O . ASN A 1 409 ? 15.055 -22.016 16.719 1 85.75 409 ASN A O 1
ATOM 3082 N N . ASP A 1 410 ? 15.242 -22.297 14.656 1 89.56 410 ASP A N 1
ATOM 3083 C CA . ASP A 1 410 ? 14.477 -21.125 14.25 1 89.56 410 ASP A CA 1
ATOM 3084 C C . ASP A 1 410 ? 13.078 -21.531 13.773 1 89.56 410 ASP A C 1
ATOM 3086 O O . ASP A 1 410 ? 12.938 -22.281 12.812 1 89.56 410 ASP A O 1
ATOM 3090 N N . PRO A 1 411 ? 12.109 -21.016 14.461 1 88.5 411 PRO A N 1
ATOM 3091 C CA . PRO A 1 411 ? 10.734 -21.391 14.125 1 88.5 411 PRO A CA 1
ATOM 3092 C C . PRO A 1 411 ? 10.383 -21.094 12.664 1 88.5 411 PRO A C 1
ATOM 3094 O O . PRO A 1 411 ? 9.516 -21.75 12.086 1 88.5 411 PRO A O 1
ATOM 3097 N N . THR A 1 412 ? 11.008 -20.188 12.016 1 90.19 412 THR A N 1
ATOM 3098 C CA . THR A 1 412 ? 10.773 -19.812 10.625 1 90.19 412 THR A CA 1
ATOM 3099 C C . THR A 1 412 ? 11.055 -21 9.703 1 90.19 412 THR A C 1
ATOM 3101 O O . THR A 1 412 ? 10.414 -21.141 8.656 1 90.19 412 THR A O 1
ATOM 3104 N N . TYR A 1 413 ? 11.953 -21.844 10.117 1 94.94 413 TYR A N 1
ATOM 3105 C CA . TYR A 1 413 ? 12.406 -22.938 9.273 1 94.94 413 TYR A CA 1
ATOM 3106 C C . TYR A 1 413 ? 12.086 -24.281 9.898 1 94.94 413 TYR A C 1
ATOM 3108 O O . TYR A 1 413 ? 12.797 -25.266 9.68 1 94.94 413 TYR A O 1
ATOM 3116 N N . SER A 1 414 ? 11.055 -24.375 10.695 1 94.5 414 SER A N 1
ATOM 3117 C CA . SER A 1 414 ? 10.773 -25.531 11.531 1 94.5 414 SER A CA 1
ATOM 3118 C C . SER A 1 414 ? 10.312 -26.719 10.703 1 94.5 414 SER A C 1
ATOM 3120 O O . SER A 1 414 ? 10.375 -27.875 11.156 1 94.5 414 SER A O 1
ATOM 3122 N N . VAL A 1 415 ? 9.852 -26.562 9.492 1 96.56 415 VAL A N 1
ATOM 3123 C CA . VAL A 1 415 ? 9.336 -27.641 8.664 1 96.56 415 VAL A CA 1
ATOM 3124 C C . VAL A 1 415 ? 10.227 -27.812 7.434 1 96.56 415 VAL A C 1
ATOM 3126 O O . VAL A 1 415 ? 10.602 -26.828 6.789 1 96.56 415 VAL A O 1
ATOM 3129 N N . LEU A 1 416 ? 10.578 -29.062 7.184 1 95.81 416 LEU A N 1
ATOM 3130 C CA . LEU A 1 416 ? 11.328 -29.453 5.996 1 95.81 416 LEU A CA 1
ATOM 3131 C C . LEU A 1 416 ? 10.422 -30.125 4.977 1 95.81 416 LEU A C 1
ATOM 3133 O O . LEU A 1 416 ? 9.766 -31.125 5.285 1 95.81 416 LEU A O 1
ATOM 3137 N N . TYR A 1 417 ? 10.391 -29.547 3.809 1 97.31 417 TYR A N 1
ATOM 3138 C CA . TYR A 1 417 ? 9.672 -30.203 2.717 1 97.31 417 TYR A CA 1
ATOM 3139 C C . TYR A 1 417 ? 10.617 -31.047 1.87 1 97.31 417 TYR A C 1
ATOM 3141 O O . TYR A 1 417 ? 11.602 -30.547 1.328 1 97.31 417 TYR A O 1
ATOM 3149 N N . ARG A 1 418 ? 10.273 -32.25 1.792 1 95 418 ARG A N 1
ATOM 3150 C CA . ARG A 1 418 ? 11.031 -33.188 0.961 1 95 418 ARG A CA 1
ATOM 3151 C C . ARG A 1 418 ? 10.555 -33.125 -0.487 1 95 418 ARG A C 1
ATOM 3153 O O . ARG A 1 418 ? 9.539 -33.719 -0.832 1 95 418 ARG A O 1
ATOM 3160 N N . THR A 1 419 ? 11.344 -32.562 -1.398 1 92.94 419 THR A N 1
ATOM 3161 C CA . THR A 1 419 ? 10.875 -32.25 -2.748 1 92.94 419 THR A CA 1
ATOM 3162 C C . THR A 1 419 ? 10.883 -33.531 -3.609 1 92.94 419 THR A C 1
ATOM 3164 O O . THR A 1 419 ? 10.117 -33.625 -4.57 1 92.94 419 THR A O 1
ATOM 3167 N N . GLY A 1 420 ? 11.812 -34.469 -3.336 1 90.31 420 GLY A N 1
ATOM 3168 C CA . GLY A 1 420 ? 12.023 -35.625 -4.195 1 90.31 420 GLY A CA 1
ATOM 3169 C C . GLY A 1 420 ? 12.969 -35.344 -5.352 1 90.31 420 GLY A C 1
ATOM 3170 O O . GLY A 1 420 ? 13.312 -36.25 -6.113 1 90.31 420 GLY A O 1
ATOM 3171 N N . ASP A 1 421 ? 13.43 -34.125 -5.453 1 91.38 421 ASP A N 1
ATOM 3172 C CA . ASP A 1 421 ? 14.383 -33.75 -6.488 1 91.38 421 ASP A CA 1
ATOM 3173 C C . ASP A 1 421 ? 15.82 -33.844 -5.988 1 91.38 421 ASP A C 1
ATOM 3175 O O . ASP A 1 421 ? 16.078 -33.781 -4.781 1 91.38 421 ASP A O 1
ATOM 3179 N N . TYR A 1 422 ? 16.734 -34.031 -6.93 1 92.88 422 TYR A N 1
ATOM 3180 C CA . TYR A 1 422 ? 18.156 -34.094 -6.613 1 92.88 422 TYR A CA 1
ATOM 3181 C C . TYR A 1 422 ? 18.906 -32.906 -7.258 1 92.88 422 TYR A C 1
ATOM 3183 O O . TYR A 1 422 ? 18.547 -32.469 -8.344 1 92.88 422 TYR A O 1
ATOM 3191 N N . ALA A 1 423 ? 19.891 -32.406 -6.551 1 95 423 ALA A N 1
ATOM 3192 C CA . ALA A 1 423 ? 20.656 -31.281 -7.039 1 95 423 ALA A CA 1
ATOM 3193 C C . ALA A 1 423 ? 22.078 -31.312 -6.484 1 95 423 ALA A C 1
ATOM 3195 O O . ALA A 1 423 ? 22.422 -32.156 -5.668 1 95 423 ALA A O 1
ATOM 3196 N N . ARG A 1 424 ? 22.922 -30.516 -7.023 1 95.06 424 ARG A N 1
ATOM 3197 C CA . ARG A 1 424 ? 24.266 -30.25 -6.527 1 95.06 424 ARG A CA 1
ATOM 3198 C C . ARG A 1 424 ? 24.562 -28.75 -6.504 1 95.06 424 ARG A C 1
ATOM 3200 O O . ARG A 1 424 ? 23.969 -27.984 -7.266 1 95.06 424 ARG A O 1
ATOM 3207 N N . VAL A 1 425 ? 25.438 -28.391 -5.637 1 95.44 425 VAL A N 1
ATOM 3208 C CA . VAL A 1 425 ? 25.859 -27 -5.566 1 95.44 425 VAL A CA 1
ATOM 3209 C C . VAL A 1 425 ? 27.203 -26.828 -6.262 1 95.44 425 VAL A C 1
ATOM 3211 O O . VAL A 1 425 ? 28.156 -27.562 -5.973 1 95.44 425 VAL A O 1
ATOM 3214 N N . VAL A 1 426 ? 27.25 -25.953 -7.203 1 93.81 426 VAL A N 1
ATOM 3215 C CA . VAL A 1 426 ? 28.484 -25.594 -7.887 1 93.81 426 VAL A CA 1
ATOM 3216 C C . VAL A 1 426 ? 28.719 -24.094 -7.793 1 93.81 426 VAL A C 1
ATOM 3218 O O . VAL A 1 426 ? 27.922 -23.297 -8.305 1 93.81 426 VAL A O 1
ATOM 3221 N N . ASP A 1 427 ? 29.812 -23.625 -7.156 1 90.62 427 ASP A N 1
ATOM 3222 C CA . ASP A 1 427 ? 30.141 -22.203 -6.977 1 90.62 427 ASP A CA 1
ATOM 3223 C C . ASP A 1 427 ? 28.984 -21.438 -6.359 1 90.62 427 ASP A C 1
ATOM 3225 O O . ASP A 1 427 ? 28.609 -20.375 -6.844 1 90.62 427 ASP A O 1
ATOM 3229 N N . GLY A 1 428 ? 28.266 -22.062 -5.512 1 91.44 428 GLY A N 1
ATOM 3230 C CA . GLY A 1 428 ? 27.234 -21.406 -4.73 1 91.44 428 GLY A CA 1
ATOM 3231 C C . GLY A 1 428 ? 25.891 -21.391 -5.418 1 91.44 428 GLY A C 1
ATOM 3232 O O . GLY A 1 428 ? 24.938 -20.766 -4.926 1 91.44 428 GLY A O 1
ATOM 3233 N N . VAL A 1 429 ? 25.812 -22.078 -6.555 1 94.62 429 VAL A N 1
ATOM 3234 C CA . VAL A 1 429 ? 24.547 -22.094 -7.281 1 94.62 429 VAL A CA 1
ATOM 3235 C C . VAL A 1 429 ? 24.016 -23.531 -7.395 1 94.62 429 VAL A C 1
ATOM 3237 O O . VAL A 1 429 ? 24.812 -24.469 -7.527 1 94.62 429 VAL A O 1
ATOM 3240 N N . LEU A 1 430 ? 22.719 -23.688 -7.328 1 96.56 430 LEU A N 1
ATOM 3241 C CA . LEU A 1 430 ? 22.094 -25 -7.395 1 96.56 430 LEU A CA 1
ATOM 3242 C C . LEU A 1 430 ? 21.922 -25.453 -8.844 1 96.56 430 LEU A C 1
ATOM 3244 O O . LEU A 1 430 ? 21.422 -24.688 -9.672 1 96.56 430 LEU A O 1
ATOM 3248 N N . VAL A 1 431 ? 22.281 -26.656 -9.047 1 94.88 431 VAL A N 1
ATOM 3249 C CA . VAL A 1 431 ? 22.078 -27.281 -10.344 1 94.88 431 VAL A CA 1
ATOM 3250 C C . VAL A 1 431 ? 21.156 -28.484 -10.195 1 94.88 431 VAL A C 1
ATOM 3252 O O . VAL A 1 431 ? 21.406 -29.375 -9.375 1 94.88 431 VAL A O 1
ATOM 3255 N N . PHE A 1 432 ? 20.141 -28.516 -10.93 1 92.62 432 PHE A N 1
ATOM 3256 C CA . PHE A 1 432 ? 19.156 -29.594 -10.898 1 92.62 432 PHE A CA 1
ATOM 3257 C C . PHE A 1 432 ? 19.734 -30.859 -11.516 1 92.62 432 PHE A C 1
ATOM 3259 O O . PHE A 1 432 ? 20.328 -30.828 -12.586 1 92.62 432 PHE A O 1
ATOM 3266 N N . GLU A 1 433 ? 19.516 -31.984 -10.867 1 87.62 433 GLU A N 1
ATOM 3267 C CA . GLU A 1 433 ? 20.094 -33.219 -11.336 1 87.62 433 GLU A CA 1
ATOM 3268 C C . GLU A 1 433 ? 19.016 -34.25 -11.703 1 87.62 433 GLU A C 1
ATOM 3270 O O . GLU A 1 433 ? 19.312 -35.312 -12.227 1 87.62 433 GLU A O 1
ATOM 3275 N N . GLY A 1 434 ? 17.859 -33.969 -11.477 1 84.31 434 GLY A N 1
ATOM 3276 C CA . GLY A 1 434 ? 16.766 -34.875 -11.828 1 84.31 434 GLY A CA 1
ATOM 3277 C C . GLY A 1 434 ? 15.922 -35.281 -10.641 1 84.31 434 GLY A C 1
ATOM 3278 O O . GLY A 1 434 ? 16.016 -34.656 -9.57 1 84.31 434 GLY A O 1
ATOM 3279 N N . ARG A 1 435 ? 14.945 -36.219 -10.875 1 80.19 435 ARG A N 1
ATOM 3280 C CA . ARG A 1 435 ? 14.047 -36.688 -9.828 1 80.19 435 ARG A CA 1
ATOM 3281 C C . ARG A 1 435 ? 14.211 -38.188 -9.57 1 80.19 435 ARG A C 1
ATOM 3283 O O . ARG A 1 435 ? 14.594 -38.938 -10.477 1 80.19 435 ARG A O 1
ATOM 3290 N N . ALA A 1 436 ? 13.977 -38.469 -8.312 1 67.88 436 ALA A N 1
ATOM 3291 C CA . ALA A 1 436 ? 14.062 -39.844 -7.891 1 67.88 436 ALA A CA 1
ATOM 3292 C C . ALA A 1 436 ? 12.789 -40.625 -8.242 1 67.88 436 ALA A C 1
ATOM 3294 O O . ALA A 1 436 ? 12.828 -41.812 -8.477 1 67.88 436 ALA A O 1
ATOM 3295 N N . ASP A 1 437 ? 11.719 -39.938 -8.273 1 67 437 ASP A N 1
ATOM 3296 C CA . ASP A 1 437 ? 10.438 -40.625 -8.375 1 67 437 ASP A CA 1
ATOM 3297 C C . ASP A 1 437 ? 9.922 -40.625 -9.812 1 67 437 ASP A C 1
ATOM 3299 O O . ASP A 1 437 ? 10.664 -40.281 -10.742 1 67 437 ASP A O 1
ATOM 3303 N N . SER A 1 438 ? 8.781 -41.25 -9.906 1 71.06 438 SER A N 1
ATOM 3304 C CA . SER A 1 438 ? 8.172 -41.438 -11.211 1 71.06 438 SER A CA 1
ATOM 3305 C C . SER A 1 438 ? 7.426 -40.219 -11.688 1 71.06 438 SER A C 1
ATOM 3307 O O . SER A 1 438 ? 6.629 -40.281 -12.625 1 71.06 438 SER A O 1
ATOM 3309 N N . GLN A 1 439 ? 7.773 -39.188 -11.055 1 79.56 439 GLN A N 1
ATOM 3310 C CA . GLN A 1 439 ? 7.051 -37.969 -11.43 1 79.56 439 GLN A CA 1
ATOM 3311 C C . GLN A 1 439 ? 7.824 -37.188 -12.469 1 79.56 439 GLN A C 1
ATOM 3313 O O . GLN A 1 439 ? 9.055 -37.125 -12.43 1 79.56 439 GLN A O 1
ATOM 3318 N N . ILE A 1 440 ? 7.125 -36.688 -13.438 1 80.31 440 ILE A N 1
ATOM 3319 C CA . ILE A 1 440 ? 7.707 -35.875 -14.492 1 80.31 440 ILE A CA 1
ATOM 3320 C C . ILE A 1 440 ? 6.863 -34.594 -14.695 1 80.31 440 ILE A C 1
ATOM 3322 O O . ILE A 1 440 ? 5.715 -34.531 -14.234 1 80.31 440 ILE A O 1
ATOM 3326 N N . LYS A 1 441 ? 7.457 -33.625 -15.234 1 78.88 441 LYS A N 1
ATOM 3327 C CA . LYS A 1 441 ? 6.695 -32.406 -15.602 1 78.88 441 LYS A CA 1
ATOM 3328 C C . LYS A 1 441 ? 6.309 -32.438 -17.078 1 78.88 441 LYS A C 1
ATOM 3330 O O . LYS A 1 441 ? 7.145 -32.719 -17.938 1 78.88 441 LYS A O 1
ATOM 3335 N N . VAL A 1 442 ? 5.02 -32.344 -17.328 1 78.94 442 VAL A N 1
ATOM 3336 C CA . VAL A 1 442 ? 4.473 -32.25 -18.688 1 78.94 442 VAL A CA 1
ATOM 3337 C C . VAL A 1 442 ? 3.814 -30.906 -18.875 1 78.94 442 VAL A C 1
ATOM 3339 O O . VAL A 1 442 ? 2.738 -30.641 -18.344 1 78.94 442 VAL A O 1
ATOM 3342 N N . ARG A 1 443 ? 4.465 -30.062 -19.641 1 76.31 443 ARG A N 1
ATOM 3343 C CA . ARG A 1 443 ? 3.957 -28.719 -19.891 1 76.31 443 ARG A CA 1
ATOM 3344 C C . ARG A 1 443 ? 3.703 -27.984 -18.578 1 76.31 443 ARG A C 1
ATOM 3346 O O . ARG A 1 443 ? 2.625 -27.422 -18.375 1 76.31 443 ARG A O 1
ATOM 3353 N N . GLY A 1 444 ? 4.574 -28.266 -17.734 1 77.69 444 GLY A N 1
ATOM 3354 C CA . GLY A 1 444 ? 4.559 -27.516 -16.484 1 77.69 444 GLY A CA 1
ATOM 3355 C C . GLY A 1 444 ? 3.771 -28.219 -15.398 1 77.69 444 GLY A C 1
ATOM 3356 O O . GLY A 1 444 ? 3.855 -27.844 -14.227 1 77.69 444 GLY A O 1
ATOM 3357 N N . HIS A 1 445 ? 3.033 -29.203 -15.828 1 77.88 445 HIS A N 1
ATOM 3358 C CA . HIS A 1 445 ? 2.23 -29.922 -14.844 1 77.88 445 HIS A CA 1
ATOM 3359 C C . HIS A 1 445 ? 2.98 -31.125 -14.305 1 77.88 445 HIS A C 1
ATOM 3361 O O . HIS A 1 445 ? 3.67 -31.828 -15.055 1 77.88 445 HIS A O 1
ATOM 3367 N N . ARG A 1 446 ? 2.84 -31.219 -13.055 1 80.31 446 ARG A N 1
ATOM 3368 C CA . ARG A 1 446 ? 3.396 -32.438 -12.461 1 80.31 446 ARG A CA 1
ATOM 3369 C C . ARG A 1 446 ? 2.506 -33.625 -12.742 1 80.31 446 ARG A C 1
ATOM 3371 O O . ARG A 1 446 ? 1.292 -33.562 -12.539 1 80.31 446 ARG A O 1
ATOM 3378 N N . VAL A 1 447 ? 3.178 -34.688 -13.32 1 84.56 447 VAL A N 1
ATOM 3379 C CA . VAL A 1 447 ? 2.451 -35.906 -13.664 1 84.56 447 VAL A CA 1
ATOM 3380 C C . VAL A 1 447 ? 3.139 -37.094 -13.023 1 84.56 447 VAL A C 1
ATOM 3382 O O . VAL A 1 447 ? 4.348 -37.281 -13.18 1 84.56 447 VAL A O 1
ATOM 3385 N N . ASP A 1 448 ? 2.426 -37.781 -12.188 1 85.88 448 ASP A N 1
ATOM 3386 C CA . ASP A 1 448 ? 2.939 -39.062 -11.656 1 85.88 448 ASP A CA 1
ATOM 3387 C C . ASP A 1 448 ? 2.631 -40.219 -12.602 1 85.88 448 ASP A C 1
ATOM 3389 O O . ASP A 1 448 ? 1.466 -40.562 -12.812 1 85.88 448 ASP A O 1
ATOM 3393 N N . MET A 1 449 ? 3.678 -40.812 -13.102 1 85.75 449 MET A N 1
ATOM 3394 C CA . MET A 1 449 ? 3.498 -41.906 -14.062 1 85.75 449 MET A CA 1
ATOM 3395 C C . MET A 1 449 ? 2.705 -43.031 -13.445 1 85.75 449 MET A C 1
ATOM 3397 O O . MET A 1 449 ? 1.985 -43.75 -14.156 1 85.75 449 MET A O 1
ATOM 3401 N N . THR A 1 450 ? 2.701 -43.094 -12.109 1 83.12 450 THR A N 1
ATOM 3402 C CA . THR A 1 450 ? 1.906 -44.094 -11.438 1 83.12 450 THR A CA 1
ATOM 3403 C C . THR A 1 450 ? 0.416 -43.812 -11.586 1 83.12 450 THR A C 1
ATOM 3405 O O . THR A 1 450 ? -0.391 -44.719 -11.734 1 83.12 450 THR A O 1
ATOM 3408 N N . GLU A 1 451 ? 0.128 -42.594 -11.492 1 84.75 451 GLU A N 1
ATOM 3409 C CA . GLU A 1 451 ? -1.262 -42.188 -11.703 1 84.75 451 GLU A CA 1
ATOM 3410 C C . GLU A 1 451 ? -1.735 -42.562 -13.102 1 84.75 451 GLU A C 1
ATOM 3412 O O . GLU A 1 451 ? -2.852 -43.062 -13.281 1 84.75 451 GLU A O 1
ATOM 3417 N N . VAL A 1 452 ? -0.918 -42.375 -14.016 1 89.25 452 VAL A N 1
ATOM 3418 C CA . VAL A 1 452 ? -1.241 -42.688 -15.398 1 89.25 452 VAL A CA 1
ATOM 3419 C C . VAL A 1 452 ? -1.35 -44.219 -15.562 1 89.25 452 VAL A C 1
ATOM 3421 O O . VAL A 1 452 ? -2.27 -44.719 -16.219 1 89.25 452 VAL A O 1
ATOM 3424 N N . GLU A 1 453 ? -0.446 -44.906 -14.977 1 89.31 453 GLU A N 1
ATOM 3425 C CA . GLU A 1 453 ? -0.445 -46.344 -15.039 1 89.31 453 GLU A CA 1
ATOM 3426 C C . GLU A 1 453 ? -1.736 -46.938 -14.461 1 89.31 453 GLU A C 1
ATOM 3428 O O . GLU A 1 453 ? -2.346 -47.812 -15.062 1 89.31 453 GLU A O 1
ATOM 3433 N N . MET A 1 454 ? -2.09 -46.406 -13.352 1 86.38 454 MET A N 1
ATOM 3434 C CA . MET A 1 454 ? -3.303 -46.875 -12.695 1 86.38 454 MET A CA 1
ATOM 3435 C C . MET A 1 454 ? -4.531 -46.594 -13.555 1 86.38 454 MET A C 1
ATOM 3437 O O . MET A 1 454 ? -5.453 -47.406 -13.609 1 86.38 454 MET A O 1
ATOM 3441 N N . ALA A 1 455 ? -4.551 -45.5 -14.148 1 88.75 455 ALA A N 1
ATOM 3442 C CA . ALA A 1 455 ? -5.668 -45.156 -15.016 1 88.75 455 ALA A CA 1
ATOM 3443 C C . ALA A 1 455 ? -5.77 -46.125 -16.203 1 88.75 455 ALA A C 1
ATOM 3445 O O . ALA A 1 455 ? -6.863 -46.562 -16.547 1 88.75 455 ALA A O 1
ATOM 3446 N N . VAL A 1 456 ? -4.645 -46.438 -16.828 1 91.44 456 VAL A N 1
ATOM 3447 C CA . VAL A 1 456 ? -4.625 -47.344 -17.969 1 91.44 456 VAL A CA 1
ATOM 3448 C C . VAL A 1 456 ? -5.059 -48.75 -17.531 1 91.44 456 VAL A C 1
ATOM 3450 O O . VAL A 1 456 ? -5.816 -49.406 -18.234 1 91.44 456 VAL A O 1
ATOM 3453 N N . LYS A 1 457 ? -4.66 -49.094 -16.391 1 89.69 457 LYS A N 1
ATOM 3454 C CA . LYS A 1 457 ? -4.98 -50.438 -15.859 1 89.69 457 LYS A CA 1
ATOM 3455 C C . LYS A 1 457 ? -6.473 -50.562 -15.562 1 89.69 457 LYS A C 1
ATOM 3457 O O . LYS A 1 457 ? -7.023 -51.656 -15.578 1 89.69 457 LYS A O 1
ATOM 3462 N N . LYS A 1 458 ? -7.047 -49.531 -15.305 1 87.94 458 LYS A N 1
ATOM 3463 C CA . LYS A 1 458 ? -8.469 -49.531 -14.961 1 87.94 458 LYS A CA 1
ATOM 3464 C C . LYS A 1 458 ? -9.328 -49.781 -16.188 1 87.94 458 LYS A C 1
ATOM 3466 O O . LYS A 1 458 ? -10.492 -50.156 -16.078 1 87.94 458 LYS A O 1
ATOM 3471 N N . VAL A 1 459 ? -8.773 -49.562 -17.312 1 90.38 459 VAL A N 1
ATOM 3472 C CA . VAL A 1 459 ? -9.531 -49.781 -18.547 1 90.38 459 VAL A CA 1
ATOM 3473 C C . VAL A 1 459 ? -9.703 -51.281 -18.797 1 90.38 459 VAL A C 1
ATOM 3475 O O . VAL A 1 459 ? -8.719 -52.031 -18.797 1 90.38 459 VAL A O 1
ATOM 3478 N N . LYS A 1 460 ? -10.93 -51.656 -19.078 1 89.25 460 LYS A N 1
ATOM 3479 C CA . LYS A 1 460 ? -11.227 -53.062 -19.328 1 89.25 460 LYS A CA 1
ATOM 3480 C C . LYS A 1 460 ? -10.516 -53.562 -20.578 1 89.25 460 LYS A C 1
ATOM 3482 O O . LYS A 1 460 ? -10.578 -52.938 -21.625 1 89.25 460 LYS A O 1
ATOM 3487 N N . GLY A 1 461 ? -9.867 -54.719 -20.422 1 89.88 461 GLY A N 1
ATOM 3488 C CA . GLY A 1 461 ? -9.203 -55.312 -21.562 1 89.88 461 GLY A CA 1
ATOM 3489 C C . GLY A 1 461 ? -7.695 -55.156 -21.531 1 89.88 461 GLY A C 1
ATOM 3490 O O . GLY A 1 461 ? -6.98 -55.844 -22.266 1 89.88 461 GLY A O 1
ATOM 3491 N N . VAL A 1 462 ? -7.223 -54.25 -20.703 1 93 462 VAL A N 1
ATOM 3492 C CA . VAL A 1 462 ? -5.777 -54.094 -20.578 1 93 462 VAL A CA 1
ATOM 3493 C C . VAL A 1 462 ? -5.207 -55.188 -19.688 1 93 462 VAL A C 1
ATOM 3495 O O . VAL A 1 462 ? -5.68 -55.406 -18.578 1 93 462 VAL A O 1
ATOM 3498 N N . ASP A 1 463 ? -4.258 -55.875 -20.172 1 89.75 463 ASP A N 1
ATOM 3499 C CA . ASP A 1 463 ? -3.615 -56.969 -19.406 1 89.75 463 ASP A CA 1
ATOM 3500 C C . ASP A 1 463 ? -2.389 -56.438 -18.656 1 89.75 463 ASP A C 1
ATOM 3502 O O . ASP A 1 463 ? -2.361 -56.438 -17.422 1 89.75 463 ASP A O 1
ATOM 3506 N N . LYS A 1 464 ? -1.441 -55.938 -19.406 1 90.69 464 LYS A N 1
ATOM 3507 C CA . LYS A 1 464 ? -0.235 -55.344 -18.844 1 90.69 464 LYS A CA 1
ATOM 3508 C C . LYS A 1 464 ? -0.01 -53.938 -19.406 1 90.69 464 LYS A C 1
ATOM 3510 O O . LYS A 1 464 ? -0.432 -53.625 -20.516 1 90.69 464 LYS A O 1
ATOM 3515 N N . VAL A 1 465 ? 0.548 -53.094 -18.547 1 93.06 465 VAL A N 1
ATOM 3516 C CA . VAL A 1 465 ? 0.826 -51.719 -18.984 1 93.06 465 VAL A CA 1
ATOM 3517 C C . VAL A 1 465 ? 2.146 -51.25 -18.391 1 93.06 465 VAL A C 1
ATOM 3519 O O . VAL A 1 465 ? 2.51 -51.625 -17.281 1 93.06 465 VAL A O 1
ATOM 3522 N N . MET A 1 466 ? 2.904 -50.469 -19.188 1 90.75 466 MET A N 1
ATOM 3523 C CA . MET A 1 466 ? 4.113 -49.781 -18.734 1 90.75 466 MET A CA 1
ATOM 3524 C C . MET A 1 466 ? 4.152 -48.375 -19.25 1 90.75 466 MET A C 1
ATOM 3526 O O . MET A 1 466 ? 4.012 -48.125 -20.453 1 90.75 466 MET A O 1
ATOM 3530 N N . ILE A 1 467 ? 4.297 -47.406 -18.25 1 90.69 467 ILE A N 1
ATOM 3531 C CA . ILE A 1 467 ? 4.383 -46 -18.609 1 90.69 467 ILE A CA 1
ATOM 3532 C C . ILE A 1 467 ? 5.848 -45.562 -18.656 1 90.69 467 ILE A C 1
ATOM 3534 O O . ILE A 1 467 ? 6.594 -45.781 -17.703 1 90.69 467 ILE A O 1
ATOM 3538 N N . ILE A 1 468 ? 6.281 -44.969 -19.766 1 86.62 468 ILE A N 1
ATOM 3539 C CA . ILE A 1 468 ? 7.645 -44.469 -19.922 1 86.62 468 ILE A CA 1
ATOM 3540 C C . ILE A 1 468 ? 7.613 -43.031 -20.438 1 86.62 468 ILE A C 1
ATOM 3542 O O . ILE A 1 468 ? 6.801 -42.688 -21.312 1 86.62 468 ILE A O 1
ATOM 3546 N N . CYS A 1 469 ? 8.375 -42.25 -19.828 1 86.56 469 CYS A N 1
ATOM 3547 C CA . CYS A 1 469 ? 8.57 -40.906 -20.375 1 86.56 469 CYS A CA 1
ATOM 3548 C C . CYS A 1 469 ? 9.742 -40.875 -21.359 1 86.56 469 CYS A C 1
ATOM 3550 O O . CYS A 1 469 ? 10.883 -41.156 -20.969 1 86.56 469 CYS A O 1
ATOM 3552 N N . TYR A 1 470 ? 9.375 -40.625 -22.609 1 81.88 470 TYR A N 1
ATOM 3553 C CA . TYR A 1 470 ? 10.398 -40.5 -23.641 1 81.88 470 TYR A CA 1
ATOM 3554 C C . TYR A 1 470 ? 11.062 -39.156 -23.609 1 81.88 470 TYR A C 1
ATOM 3556 O O . TYR A 1 470 ? 10.383 -38.125 -23.641 1 81.88 470 TYR A O 1
ATOM 3564 N N . LYS A 1 471 ? 12.398 -39.031 -23.484 1 75.75 471 LYS A N 1
ATOM 3565 C CA . LYS A 1 471 ? 13.234 -37.812 -23.516 1 75.75 471 LYS A CA 1
ATOM 3566 C C . LYS A 1 471 ? 12.695 -36.781 -22.547 1 75.75 471 LYS A C 1
ATOM 3568 O O . LYS A 1 471 ? 12.367 -35.656 -22.953 1 75.75 471 LYS A O 1
ATOM 3573 N N . PRO A 1 472 ? 12.648 -37.219 -21.281 1 72.5 472 PRO A N 1
ATOM 3574 C CA . PRO A 1 472 ? 12.125 -36.312 -20.281 1 72.5 472 PRO A CA 1
ATOM 3575 C C . PRO A 1 472 ? 12.859 -34.969 -20.281 1 72.5 472 PRO A C 1
ATOM 3577 O O . PRO A 1 472 ? 14.094 -34.938 -20.25 1 72.5 472 PRO A O 1
ATOM 3580 N N . GLY A 1 473 ? 12.047 -33.906 -20.344 1 65.62 473 GLY A N 1
ATOM 3581 C CA . GLY A 1 473 ? 12.633 -32.594 -20.25 1 65.62 473 GLY A CA 1
ATOM 3582 C C . GLY A 1 473 ? 13.031 -32 -21.594 1 65.62 473 GLY A C 1
ATOM 3583 O O . GLY A 1 473 ? 13.391 -30.828 -21.688 1 65.62 473 GLY A O 1
ATOM 3584 N N . GLU A 1 474 ? 12.977 -32.781 -22.562 1 65.5 474 GLU A N 1
ATOM 3585 C CA . GLU A 1 474 ? 13.352 -32.344 -23.906 1 65.5 474 GLU A CA 1
ATOM 3586 C C . GLU A 1 474 ? 12.125 -31.938 -24.703 1 65.5 474 GLU A C 1
ATOM 3588 O O . GLU A 1 474 ? 10.984 -32.094 -24.25 1 65.5 474 GLU A O 1
ATOM 3593 N N . VAL A 1 475 ? 12.453 -31.344 -25.812 1 61.78 475 VAL A N 1
ATOM 3594 C CA . VAL A 1 475 ? 11.414 -30.812 -26.688 1 61.78 475 VAL A CA 1
ATOM 3595 C C . VAL A 1 475 ? 10.5 -31.953 -27.141 1 61.78 475 VAL A C 1
ATOM 3597 O O . VAL A 1 475 ? 9.289 -31.766 -27.266 1 61.78 475 VAL A O 1
ATOM 3600 N N . ASP A 1 476 ? 11.086 -33 -27.328 1 63.72 476 ASP A N 1
ATOM 3601 C CA . ASP A 1 476 ? 10.336 -34.125 -27.891 1 63.72 476 ASP A CA 1
ATOM 3602 C C . ASP A 1 476 ? 9.852 -35.062 -26.781 1 63.72 476 ASP A C 1
ATOM 3604 O O . ASP A 1 476 ? 9.57 -36.25 -27.031 1 63.72 476 ASP A O 1
ATOM 3608 N N . GLN A 1 477 ? 9.766 -34.5 -25.641 1 78.25 477 GLN A N 1
ATOM 3609 C CA . GLN A 1 477 ? 9.273 -35.312 -24.531 1 78.25 477 GLN A CA 1
ATOM 3610 C C . GLN A 1 477 ? 7.891 -35.875 -24.844 1 78.25 477 GLN A C 1
ATOM 3612 O O . GLN A 1 477 ? 7.043 -35.188 -25.422 1 78.25 477 GLN A O 1
ATOM 3617 N N . ALA A 1 478 ? 7.707 -37.188 -24.594 1 80.94 478 ALA A N 1
ATOM 3618 C CA . ALA A 1 478 ? 6.414 -37.844 -24.797 1 80.94 478 ALA A CA 1
ATOM 3619 C C . ALA A 1 478 ? 6.137 -38.875 -23.688 1 80.94 478 ALA A C 1
ATOM 3621 O O . ALA A 1 478 ? 7.039 -39.594 -23.266 1 80.94 478 ALA A O 1
ATOM 3622 N N . LEU A 1 479 ? 4.941 -38.781 -23.203 1 86.94 479 LEU A N 1
ATOM 3623 C CA . LEU A 1 479 ? 4.48 -39.844 -22.281 1 86.94 479 LEU A CA 1
ATOM 3624 C C . LEU A 1 479 ? 3.932 -41.031 -23.047 1 86.94 479 LEU A C 1
ATOM 3626 O O . LEU A 1 479 ? 3.01 -40.875 -23.859 1 86.94 479 LEU A O 1
ATOM 3630 N N . LEU A 1 480 ? 4.555 -42.219 -22.797 1 88.06 480 LEU A N 1
ATOM 3631 C CA . LEU A 1 480 ? 4.211 -43.406 -23.562 1 88.06 480 LEU A CA 1
ATOM 3632 C C . LEU A 1 480 ? 3.57 -44.469 -22.656 1 88.06 480 LEU A C 1
ATOM 3634 O O . LEU A 1 480 ? 4.023 -44.688 -21.531 1 88.06 480 LEU A O 1
ATOM 3638 N N . ALA A 1 481 ? 2.498 -44.969 -23.141 1 92.75 481 ALA A N 1
ATOM 3639 C CA . ALA A 1 481 ? 1.88 -46.125 -22.484 1 92.75 481 ALA A CA 1
ATOM 3640 C C . ALA A 1 481 ? 1.945 -47.375 -23.375 1 92.75 481 ALA A C 1
ATOM 3642 O O . ALA A 1 481 ? 1.157 -47.5 -24.312 1 92.75 481 ALA A O 1
ATOM 3643 N N . PHE A 1 482 ? 2.859 -48.219 -23.016 1 91.81 482 PHE A N 1
ATOM 3644 C CA . PHE A 1 482 ? 2.898 -49.531 -23.672 1 91.81 482 PHE A CA 1
ATOM 3645 C C . PHE A 1 482 ? 1.927 -50.5 -23 1 91.81 482 PHE A C 1
ATOM 3647 O O . PHE A 1 482 ? 1.885 -50.594 -21.781 1 91.81 482 PHE A O 1
ATOM 3654 N N . TYR A 1 483 ? 1.092 -51.188 -23.859 1 92.81 483 TYR A N 1
ATOM 3655 C CA . TYR A 1 483 ? 0.121 -52.062 -23.219 1 92.81 483 TYR A CA 1
ATOM 3656 C C . TYR A 1 483 ? -0.099 -53.344 -24.047 1 92.81 483 TYR A C 1
ATOM 3658 O O . TYR A 1 483 ? 0.201 -53.375 -25.234 1 92.81 483 TYR A O 1
ATOM 3666 N N . THR A 1 484 ? -0.528 -54.406 -23.344 1 91.06 484 THR A N 1
ATOM 3667 C CA . THR A 1 484 ? -1.007 -55.625 -23.984 1 91.06 484 THR A CA 1
ATOM 3668 C C . THR A 1 484 ? -2.48 -55.875 -23.672 1 91.06 484 THR A C 1
ATOM 3670 O O . THR A 1 484 ? -3.008 -55.312 -22.703 1 91.06 484 THR A O 1
ATOM 3673 N N . THR A 1 485 ? -3.146 -56.438 -24.531 1 89.94 485 THR A N 1
ATOM 3674 C CA . THR A 1 485 ? -4.57 -56.688 -24.328 1 89.94 485 THR A CA 1
ATOM 3675 C C . THR A 1 485 ? -4.934 -58.125 -24.688 1 89.94 485 THR A C 1
ATOM 3677 O O . THR A 1 485 ? -4.305 -58.719 -25.562 1 89.94 485 THR A O 1
ATOM 3680 N N . ASP A 1 486 ? -5.816 -58.719 -23.938 1 79.75 486 ASP A N 1
ATOM 3681 C CA . ASP A 1 486 ? -6.391 -60 -24.266 1 79.75 486 ASP A CA 1
ATOM 3682 C C . ASP A 1 486 ? -7.688 -59.844 -25.062 1 79.75 486 ASP A C 1
ATOM 3684 O O . ASP A 1 486 ? -8.32 -60.844 -25.422 1 79.75 486 ASP A O 1
ATOM 3688 N N . ASN A 1 487 ? -8.062 -58.656 -25.203 1 80.56 487 ASN A N 1
ATOM 3689 C CA . ASN A 1 487 ? -9.273 -58.312 -25.938 1 80.56 487 ASN A CA 1
ATOM 3690 C C . ASN A 1 487 ? -8.938 -57.656 -27.281 1 80.56 487 ASN A C 1
ATOM 3692 O O . ASN A 1 487 ? -8.469 -56.531 -27.328 1 80.56 487 ASN A O 1
ATOM 3696 N N . ASP A 1 488 ? -9.195 -58.312 -28.312 1 71.06 488 ASP A N 1
ATOM 3697 C CA . ASP A 1 488 ? -8.859 -57.875 -29.656 1 71.06 488 ASP A CA 1
ATOM 3698 C C . ASP A 1 488 ? -9.609 -56.562 -30 1 71.06 488 ASP A C 1
ATOM 3700 O O . ASP A 1 488 ? -9.203 -55.844 -30.891 1 71.06 488 ASP A O 1
ATOM 3704 N N . ASP A 1 489 ? -10.555 -56.25 -29.219 1 77.12 489 ASP A N 1
ATOM 3705 C CA . ASP A 1 489 ? -11.383 -55.094 -29.531 1 77.12 489 ASP A CA 1
ATOM 3706 C C . ASP A 1 489 ? -10.789 -53.812 -28.938 1 77.12 489 ASP A C 1
ATOM 3708 O O . ASP A 1 489 ? -11.203 -52.719 -29.281 1 77.12 489 ASP A O 1
ATOM 3712 N N . LEU A 1 490 ? -9.805 -53.969 -28.141 1 84.81 490 LEU A N 1
ATOM 3713 C CA . LEU A 1 490 ? -9.234 -52.781 -27.516 1 84.81 490 LEU A CA 1
ATOM 3714 C C . LEU A 1 490 ? -8.156 -52.156 -28.391 1 84.81 490 LEU A C 1
ATOM 3716 O O . LEU A 1 490 ? -6.965 -52.375 -28.172 1 84.81 490 LEU A O 1
ATOM 3720 N N . THR A 1 491 ? -8.555 -51.281 -29.312 1 79.94 491 THR A N 1
ATOM 3721 C CA . THR A 1 491 ? -7.652 -50.562 -30.188 1 79.94 491 THR A CA 1
ATOM 3722 C C . THR A 1 491 ? -7.043 -49.344 -29.469 1 79.94 491 THR A C 1
ATOM 3724 O O . THR A 1 491 ? -7.566 -48.906 -28.438 1 79.94 491 THR A O 1
ATOM 3727 N N . PRO A 1 492 ? -5.883 -48.938 -29.938 1 82.12 492 PRO A N 1
ATOM 3728 C CA . PRO A 1 492 ? -5.305 -47.719 -29.359 1 82.12 492 PRO A CA 1
ATOM 3729 C C . PRO A 1 492 ? -6.293 -46.562 -29.297 1 82.12 492 PRO A C 1
ATOM 3731 O O . PRO A 1 492 ? -6.312 -45.812 -28.312 1 82.12 492 PRO A O 1
ATOM 3734 N N . GLY A 1 493 ? -7.086 -46.438 -30.266 1 79.62 493 GLY A N 1
ATOM 3735 C CA . GLY A 1 493 ? -8.086 -45.375 -30.281 1 79.62 493 GLY A CA 1
ATOM 3736 C C . GLY A 1 493 ? -9.117 -45.531 -29.172 1 79.62 493 GLY A C 1
ATOM 3737 O O . GLY A 1 493 ? -9.477 -44.531 -28.531 1 79.62 493 GLY A O 1
ATOM 3738 N N . HIS A 1 494 ? -9.531 -46.688 -29.016 1 82.44 494 HIS A N 1
ATOM 3739 C CA . HIS A 1 494 ? -10.508 -46.969 -27.953 1 82.44 494 HIS A CA 1
ATOM 3740 C C . HIS A 1 494 ? -9.906 -46.719 -26.578 1 82.44 494 HIS A C 1
ATOM 3742 O O . HIS A 1 494 ? -10.57 -46.156 -25.703 1 82.44 494 HIS A O 1
ATOM 3748 N N . LEU A 1 495 ? -8.742 -47.188 -26.422 1 87.62 495 LEU A N 1
ATOM 3749 C CA . LEU A 1 495 ? -8.062 -47 -25.156 1 87.62 495 LEU A CA 1
ATOM 3750 C C . LEU A 1 495 ? -7.891 -45.5 -24.875 1 87.62 495 LEU A C 1
ATOM 3752 O O . LEU A 1 495 ? -8.148 -45.031 -23.766 1 87.62 495 LEU A O 1
ATOM 3756 N N . LYS A 1 496 ? -7.516 -44.75 -25.844 1 85.19 496 LYS A N 1
ATOM 3757 C CA . LYS A 1 496 ? -7.34 -43.312 -25.688 1 85.19 496 LYS A CA 1
ATOM 3758 C C . LYS A 1 496 ? -8.656 -42.625 -25.312 1 85.19 496 LYS A C 1
ATOM 3760 O O . LYS A 1 496 ? -8.672 -41.75 -24.453 1 85.19 496 LYS A O 1
ATOM 3765 N N . HIS A 1 497 ? -9.602 -43.031 -25.906 1 81.81 497 HIS A N 1
ATOM 3766 C CA . HIS A 1 497 ? -10.922 -42.5 -25.609 1 81.81 497 HIS A CA 1
ATOM 3767 C C . HIS A 1 497 ? -11.328 -42.75 -24.172 1 81.81 497 HIS A C 1
ATOM 3769 O O . HIS A 1 497 ? -11.859 -41.875 -23.5 1 81.81 497 HIS A O 1
ATOM 3775 N N . GLN A 1 498 ? -11.078 -43.875 -23.719 1 84.94 498 GLN A N 1
ATOM 3776 C CA . GLN A 1 498 ? -11.422 -44.219 -22.328 1 84.94 498 GLN A CA 1
ATOM 3777 C C . GLN A 1 498 ? -10.57 -43.438 -21.344 1 84.94 498 GLN A C 1
ATOM 3779 O O . GLN A 1 498 ? -11.047 -43.062 -20.266 1 84.94 498 GLN A O 1
ATOM 3784 N N . LEU A 1 499 ? -9.391 -43.188 -21.734 1 88.06 499 LEU A N 1
ATOM 3785 C CA . LEU A 1 499 ? -8.469 -42.5 -20.844 1 88.06 499 LEU A CA 1
ATOM 3786 C C . LEU A 1 499 ? -8.859 -41.031 -20.703 1 88.06 499 LEU A C 1
ATOM 3788 O O . LEU A 1 499 ? -8.5 -40.375 -19.703 1 88.06 499 LEU A O 1
ATOM 3792 N N . THR A 1 500 ? -9.602 -40.5 -21.641 1 82.06 500 THR A N 1
ATOM 3793 C CA . THR A 1 500 ? -10.039 -39.094 -21.578 1 82.06 500 THR A CA 1
ATOM 3794 C C . THR A 1 500 ? -10.961 -38.875 -20.391 1 82.06 500 THR A C 1
ATOM 3796 O O . THR A 1 500 ? -11.031 -37.781 -19.844 1 82.06 500 THR A O 1
ATOM 3799 N N . SER A 1 501 ? -11.508 -39.906 -19.938 1 82.38 501 SER A N 1
ATOM 3800 C CA . SER A 1 501 ? -12.43 -39.812 -18.812 1 82.38 501 SER A CA 1
ATOM 3801 C C . SER A 1 501 ? -11.703 -40.031 -17.484 1 82.38 501 SER A C 1
ATOM 3803 O O . SER A 1 501 ? -12.25 -39.75 -16.422 1 82.38 501 SER A O 1
ATOM 3805 N N . LEU A 1 502 ? -10.5 -40.469 -17.578 1 84.06 502 LEU A N 1
ATOM 3806 C CA . LEU A 1 502 ? -9.789 -40.844 -16.375 1 84.06 502 LEU A CA 1
ATOM 3807 C C . LEU A 1 502 ? -8.633 -39.906 -16.094 1 84.06 502 LEU A C 1
ATOM 3809 O O . LEU A 1 502 ? -8.203 -39.75 -14.945 1 84.06 502 LEU A O 1
ATOM 3813 N N . LEU A 1 503 ? -8.102 -39.344 -17.141 1 86.06 503 LEU A N 1
ATOM 3814 C CA . LEU A 1 503 ? -6.898 -38.531 -17.016 1 86.06 503 LEU A CA 1
ATOM 3815 C C . LEU A 1 503 ? -7.121 -37.156 -17.594 1 86.06 503 LEU A C 1
ATOM 3817 O O . LEU A 1 503 ? -7.887 -36.969 -18.547 1 86.06 503 LEU A O 1
ATOM 3821 N N . GLN A 1 504 ? -6.441 -36.188 -16.969 1 82.44 504 GLN A N 1
ATOM 3822 C CA . GLN A 1 504 ? -6.418 -34.844 -17.516 1 82.44 504 GLN A CA 1
ATOM 3823 C C . GLN A 1 504 ? -5.727 -34.844 -18.875 1 82.44 504 GLN A C 1
ATOM 3825 O O . GLN A 1 504 ? -4.926 -35.719 -19.188 1 82.44 504 GLN A O 1
ATOM 3830 N N . PRO A 1 505 ? -6.062 -33.781 -19.641 1 75.12 505 PRO A N 1
ATOM 3831 C CA . PRO A 1 505 ? -5.504 -33.719 -21 1 75.12 505 PRO A CA 1
ATOM 3832 C C . PRO A 1 505 ? -3.979 -33.75 -21 1 75.12 505 PRO A C 1
ATOM 3834 O O . PRO A 1 505 ? -3.379 -34.469 -21.812 1 75.12 505 PRO A O 1
ATOM 3837 N N . TYR A 1 506 ? -3.389 -33.156 -20.078 1 77.5 506 TYR A N 1
ATOM 3838 C CA . TYR A 1 506 ? -1.931 -33.062 -20.094 1 77.5 506 TYR A CA 1
ATOM 3839 C C . TYR A 1 506 ? -1.321 -34.375 -19.609 1 77.5 506 TYR A C 1
ATOM 3841 O O . TYR A 1 506 ? -0.13 -34.625 -19.812 1 77.5 506 TYR A O 1
ATOM 3849 N N . MET A 1 507 ? -2.098 -35.188 -19.078 1 83.94 507 MET A N 1
ATOM 3850 C CA . MET A 1 507 ? -1.64 -36.469 -18.531 1 83.94 507 MET A CA 1
ATOM 3851 C C . MET A 1 507 ? -1.828 -37.594 -19.547 1 83.94 507 MET A C 1
ATOM 3853 O O . MET A 1 507 ? -1.366 -38.719 -19.344 1 83.94 507 MET A O 1
ATOM 3857 N N . GLN A 1 508 ? -2.441 -37.312 -20.672 1 84.25 508 GLN A N 1
ATOM 3858 C CA . GLN A 1 508 ? -2.771 -38.344 -21.641 1 84.25 508 GLN A CA 1
ATOM 3859 C C . GLN A 1 508 ? -1.516 -38.906 -22.312 1 84.25 508 GLN A C 1
ATOM 3861 O O . GLN A 1 508 ? -0.776 -38.156 -22.953 1 84.25 508 GLN A O 1
ATOM 3866 N N . PRO A 1 509 ? -1.23 -40.188 -22.234 1 88.56 509 PRO A N 1
ATOM 3867 C CA . PRO A 1 509 ? -0.061 -40.781 -22.891 1 88.56 509 PRO A CA 1
ATOM 3868 C C . PRO A 1 509 ? -0.344 -41.219 -24.328 1 88.56 509 PRO A C 1
ATOM 3870 O O . PRO A 1 509 ? -1.504 -41.406 -24.703 1 88.56 509 PRO A O 1
ATOM 3873 N N . GLN A 1 510 ? 0.703 -41.25 -25.125 1 83.62 510 GLN A N 1
ATOM 3874 C CA . GLN A 1 510 ? 0.617 -42.031 -26.359 1 83.62 510 GLN A CA 1
ATOM 3875 C C . GLN A 1 510 ? 0.502 -43.5 -26.078 1 83.62 510 GLN A C 1
ATOM 3877 O O . GLN A 1 510 ? 1.251 -44.062 -25.266 1 83.62 510 GLN A O 1
ATOM 3882 N N . VAL A 1 511 ? -0.511 -44.156 -26.672 1 88.44 511 VAL A N 1
ATOM 3883 C CA . VAL A 1 511 ? -0.753 -45.562 -26.359 1 88.44 511 VAL A CA 1
ATOM 3884 C C . VAL A 1 511 ? -0.169 -46.438 -27.453 1 88.44 511 VAL A C 1
ATOM 3886 O O . VAL A 1 511 ? -0.398 -46.188 -28.641 1 88.44 511 VAL A O 1
ATOM 3889 N N . ILE A 1 512 ? 0.66 -47.375 -27.062 1 86.69 512 ILE A N 1
ATOM 3890 C CA . ILE A 1 512 ? 1.35 -48.281 -27.984 1 86.69 512 ILE A CA 1
ATOM 3891 C C . ILE A 1 512 ? 1.024 -49.719 -27.656 1 86.69 512 ILE A C 1
ATOM 3893 O O . ILE A 1 512 ? 1.476 -50.25 -26.625 1 86.69 512 ILE A O 1
ATOM 3897 N N . PRO A 1 513 ? 0.226 -50.406 -28.5 1 88.44 513 PRO A N 1
ATOM 3898 C CA . PRO A 1 513 ? -0.089 -51.812 -28.234 1 88.44 513 PRO A CA 1
ATOM 3899 C C . PRO A 1 513 ? 1.087 -52.75 -28.531 1 88.44 513 PRO A C 1
ATOM 3901 O O . PRO A 1 513 ? 1.831 -52.531 -29.484 1 88.44 513 PRO A O 1
ATOM 3904 N N . LEU A 1 514 ? 1.24 -53.719 -27.672 1 87.44 514 LEU A N 1
ATOM 3905 C CA . LEU A 1 514 ? 2.252 -54.75 -27.828 1 87.44 514 LEU A CA 1
ATOM 3906 C C . LEU A 1 514 ? 1.621 -56.125 -27.766 1 87.44 514 LEU A C 1
ATOM 3908 O O . LEU A 1 514 ? 0.583 -56.312 -27.125 1 87.44 514 LEU A O 1
ATOM 3912 N N . GLN A 1 515 ? 2.221 -57 -28.578 1 85.12 515 GLN A N 1
ATOM 3913 C CA . GLN A 1 515 ? 1.795 -58.375 -28.438 1 85.12 515 GLN A CA 1
ATOM 3914 C C . GLN A 1 515 ? 2.273 -58.969 -27.109 1 85.12 515 GLN A C 1
ATOM 3916 O O . GLN A 1 515 ? 1.521 -59.656 -26.422 1 85.12 515 GLN A O 1
ATOM 3921 N N . ASP A 1 516 ? 3.51 -58.75 -26.828 1 85.06 516 ASP A N 1
ATOM 3922 C CA . ASP A 1 516 ? 4.117 -59.125 -25.547 1 85.06 516 ASP A CA 1
ATOM 3923 C C . ASP A 1 516 ? 5.199 -58.125 -25.156 1 85.06 516 ASP A C 1
ATOM 3925 O O . ASP A 1 516 ? 5.84 -57.5 -26.016 1 85.06 516 ASP A O 1
ATOM 3929 N N . PHE A 1 517 ? 5.434 -58.062 -23.891 1 91.19 517 PHE A N 1
ATOM 3930 C CA . PHE A 1 517 ? 6.48 -57.156 -23.422 1 91.19 517 PHE A CA 1
ATOM 3931 C C . PHE A 1 517 ? 7.855 -57.812 -23.547 1 91.19 517 PHE A C 1
ATOM 3933 O O . PHE A 1 517 ? 8.031 -58.969 -23.219 1 91.19 517 PHE A O 1
ATOM 3940 N N . PRO A 1 518 ? 8.719 -57.031 -24.141 1 88.88 518 PRO A N 1
ATOM 3941 C CA . PRO A 1 518 ? 10.086 -57.562 -24.141 1 88.88 518 PRO A CA 1
ATOM 3942 C C . PRO A 1 518 ? 10.672 -57.688 -22.734 1 88.88 518 PRO A C 1
ATOM 3944 O O . PRO A 1 518 ? 10.531 -56.75 -21.922 1 88.88 518 PRO A O 1
ATOM 3947 N N . LEU A 1 519 ? 11.242 -58.781 -22.438 1 84.12 519 LEU A N 1
ATOM 3948 C CA . LEU A 1 519 ? 11.766 -59.031 -21.094 1 84.12 519 LEU A CA 1
ATOM 3949 C C . LEU A 1 519 ? 13.289 -59.156 -21.125 1 84.12 519 LEU A C 1
ATOM 3951 O O . LEU A 1 519 ? 13.859 -59.594 -22.125 1 84.12 519 LEU A O 1
ATOM 3955 N N . LEU A 1 520 ? 13.875 -58.656 -20.156 1 77.69 520 LEU A N 1
ATOM 3956 C CA . LEU A 1 520 ? 15.289 -58.938 -19.938 1 77.69 520 LEU A CA 1
ATOM 3957 C C . LEU A 1 520 ? 15.5 -60.375 -19.484 1 77.69 520 LEU A C 1
ATOM 3959 O O . LEU A 1 520 ? 14.539 -61.094 -19.172 1 77.69 520 LEU A O 1
ATOM 3963 N N . VAL A 1 521 ? 16.797 -60.781 -19.438 1 74.31 521 VAL A N 1
ATOM 3964 C CA . VAL A 1 521 ? 17.156 -62.156 -19.062 1 74.31 521 VAL A CA 1
ATOM 3965 C C . VAL A 1 521 ? 16.609 -62.469 -17.672 1 74.31 521 VAL A C 1
ATOM 3967 O O . VAL A 1 521 ? 16.203 -63.594 -17.406 1 74.31 521 VAL A O 1
ATOM 3970 N N . ASN A 1 522 ? 16.562 -61.469 -16.812 1 73.38 522 ASN A N 1
ATOM 3971 C CA . ASN A 1 522 ? 16.109 -61.656 -15.438 1 73.38 522 ASN A CA 1
ATOM 3972 C C . ASN A 1 522 ? 14.594 -61.562 -15.32 1 73.38 522 ASN A C 1
ATOM 3974 O O . ASN A 1 522 ? 14.055 -61.656 -14.219 1 73.38 522 ASN A O 1
ATOM 3978 N N . GLY A 1 523 ? 13.828 -61.344 -16.359 1 73.31 523 GLY A N 1
ATOM 3979 C CA . GLY A 1 523 ? 12.375 -61.375 -16.359 1 73.31 523 GLY A CA 1
ATOM 3980 C C . GLY A 1 523 ? 11.742 -60 -16.281 1 73.31 523 GLY A C 1
ATOM 3981 O O . GLY A 1 523 ? 10.516 -59.875 -16.344 1 73.31 523 GLY A O 1
ATOM 3982 N N . LYS A 1 524 ? 12.555 -58.938 -15.992 1 78.69 524 LYS A N 1
ATOM 3983 C CA . LYS A 1 524 ? 12.008 -57.594 -15.93 1 78.69 524 LYS A CA 1
ATOM 3984 C C . LYS A 1 524 ? 11.75 -57.031 -17.328 1 78.69 524 LYS A C 1
ATOM 3986 O O . LYS A 1 524 ? 12.336 -57.5 -18.312 1 78.69 524 LYS A O 1
ATOM 3991 N N . ILE A 1 525 ? 10.812 -56.156 -17.375 1 84.81 525 ILE A N 1
ATOM 3992 C CA . ILE A 1 525 ? 10.477 -55.531 -18.656 1 84.81 525 ILE A CA 1
ATOM 3993 C C . ILE A 1 525 ? 11.68 -54.75 -19.188 1 84.81 525 ILE A C 1
ATOM 3995 O O . ILE A 1 525 ? 12.344 -54.062 -18.422 1 84.81 525 ILE A O 1
ATOM 3999 N N . ASP A 1 526 ? 12.102 -54.906 -20.406 1 82.81 526 ASP A N 1
ATOM 4000 C CA . ASP A 1 526 ? 13.195 -54.219 -21.078 1 82.81 526 ASP A CA 1
ATOM 4001 C C . ASP A 1 526 ? 12.75 -52.812 -21.547 1 82.81 526 ASP A C 1
ATOM 4003 O O . ASP A 1 526 ? 12.289 -52.656 -22.672 1 82.81 526 ASP A O 1
ATOM 4007 N N . ARG A 1 527 ? 12.977 -51.875 -20.766 1 85.94 527 ARG A N 1
ATOM 4008 C CA . ARG A 1 527 ? 12.562 -50.5 -21.047 1 85.94 527 ARG A CA 1
ATOM 4009 C C . ARG A 1 527 ? 13.273 -49.969 -22.281 1 85.94 527 ARG A C 1
ATOM 4011 O O . ARG A 1 527 ? 12.688 -49.219 -23.047 1 85.94 527 ARG A O 1
ATOM 4018 N N . GLN A 1 528 ? 14.5 -50.312 -22.438 1 83.94 528 GLN A N 1
ATOM 4019 C CA . GLN A 1 528 ? 15.281 -49.812 -23.578 1 83.94 528 GLN A CA 1
ATOM 4020 C C . GLN A 1 528 ? 14.703 -50.344 -24.891 1 83.94 528 GLN A C 1
ATOM 4022 O O . GLN A 1 528 ? 14.664 -49.625 -25.891 1 83.94 528 GLN A O 1
ATOM 4027 N N . GLU A 1 529 ? 14.383 -51.562 -24.812 1 83.88 529 GLU A N 1
ATOM 4028 C CA . GLU A 1 529 ? 13.773 -52.156 -26 1 83.88 529 GLU A CA 1
ATOM 4029 C C . GLU A 1 529 ? 12.438 -51.469 -26.328 1 83.88 529 GLU A C 1
ATOM 4031 O O . GLU A 1 529 ? 12.094 -51.281 -27.484 1 83.88 529 GLU A O 1
ATOM 4036 N N . LEU A 1 530 ? 11.695 -51.156 -25.328 1 87.25 530 LEU A N 1
ATOM 4037 C CA . LEU A 1 530 ? 10.43 -50.469 -25.531 1 87.25 530 LEU A CA 1
ATOM 4038 C C . LEU A 1 530 ? 10.656 -49.094 -26.188 1 87.25 530 LEU A C 1
ATOM 4040 O O . LEU A 1 530 ? 9.914 -48.719 -27.094 1 87.25 530 LEU A O 1
ATOM 4044 N N . LEU A 1 531 ? 11.641 -48.375 -25.781 1 87.31 531 LEU A N 1
ATOM 4045 C CA . LEU A 1 531 ? 11.961 -47.062 -26.344 1 87.31 531 LEU A CA 1
ATOM 4046 C C . LEU A 1 531 ? 12.406 -47.219 -27.797 1 87.31 531 LEU A C 1
ATOM 4048 O O . LEU A 1 531 ? 12.078 -46.375 -28.641 1 87.31 531 LEU A O 1
ATOM 4052 N N . LYS A 1 532 ? 13.164 -48.25 -28.016 1 80.88 532 LYS A N 1
ATOM 4053 C CA . LYS A 1 532 ? 13.57 -48.531 -29.391 1 80.88 532 LYS A CA 1
ATOM 4054 C C . LYS A 1 532 ? 12.367 -48.812 -30.281 1 80.88 532 LYS A C 1
ATOM 4056 O O . LYS A 1 532 ? 12.336 -48.406 -31.438 1 80.88 532 LYS A O 1
ATOM 4061 N N . ILE A 1 533 ? 11.469 -49.562 -29.719 1 80.75 533 ILE A N 1
ATOM 4062 C CA . ILE A 1 533 ? 10.234 -49.844 -30.438 1 80.75 533 ILE A CA 1
ATOM 4063 C C . ILE A 1 533 ? 9.531 -48.531 -30.797 1 80.75 533 ILE A C 1
ATOM 4065 O O . ILE A 1 533 ? 9.062 -48.375 -31.938 1 80.75 533 ILE A O 1
ATOM 4069 N N . TYR A 1 534 ? 9.461 -47.688 -29.906 1 83.75 534 TYR A N 1
ATOM 4070 C CA . TYR A 1 534 ? 8.828 -46.375 -30.141 1 83.75 534 TYR A CA 1
ATOM 4071 C C . TYR A 1 534 ? 9.609 -45.594 -31.172 1 83.75 534 TYR A C 1
ATOM 4073 O O . TYR A 1 534 ? 9.023 -45 -32.094 1 83.75 534 TYR A O 1
ATOM 4081 N N . GLU A 1 535 ? 10.898 -45.531 -31.031 1 77.38 535 GLU A N 1
ATOM 4082 C CA . GLU A 1 535 ? 11.742 -44.781 -31.953 1 77.38 535 GLU A CA 1
ATOM 4083 C C . GLU A 1 535 ? 11.672 -45.375 -33.375 1 77.38 535 GLU A C 1
ATOM 4085 O O . GLU A 1 535 ? 11.719 -44.625 -34.344 1 77.38 535 GLU A O 1
ATOM 4090 N N . GLY A 1 536 ? 11.75 -46.688 -33.406 1 63.78 536 GLY A N 1
ATOM 4091 C CA . GLY A 1 536 ? 11.648 -47.375 -34.656 1 63.78 536 GLY A CA 1
ATOM 4092 C C . GLY A 1 536 ? 10.328 -47.156 -35.375 1 63.78 536 GLY A C 1
ATOM 4093 O O . GLY A 1 536 ? 10.258 -47.188 -36.594 1 63.78 536 GLY A O 1
ATOM 4094 N N . ARG A 1 537 ? 9.32 -47.125 -34.594 1 60.56 537 ARG A N 1
ATOM 4095 C CA . ARG A 1 537 ? 8.008 -46.812 -35.188 1 60.56 537 ARG A CA 1
ATOM 4096 C C . ARG A 1 537 ? 7.977 -45.438 -35.812 1 60.56 537 ARG A C 1
ATOM 4098 O O . ARG A 1 537 ? 7.258 -45.188 -36.781 1 60.56 537 ARG A O 1
ATOM 4105 N N . GLY A 1 538 ? 8.688 -44.562 -35.25 1 51.28 538 GLY A N 1
ATOM 4106 C CA . GLY A 1 538 ? 8.812 -43.188 -35.719 1 51.28 538 GLY A CA 1
ATOM 4107 C C . GLY A 1 538 ? 9.586 -43.062 -37.031 1 51.28 538 GLY A C 1
ATOM 4108 O O . GLY A 1 538 ? 9.438 -42.094 -37.75 1 51.28 538 GLY A O 1
ATOM 4109 N N . ALA A 1 539 ? 10.727 -43.844 -37.188 1 42.31 539 ALA A N 1
ATOM 4110 C CA . ALA A 1 539 ? 11.531 -43.875 -38.406 1 42.31 539 ALA A CA 1
ATOM 4111 C C . ALA A 1 539 ? 10.734 -44.406 -39.594 1 42.31 539 ALA A C 1
ATOM 4113 O O . ALA A 1 539 ? 11.297 -44.656 -40.656 1 42.31 539 ALA A O 1
ATOM 4114 N N . GLY A 1 540 ? 9.633 -44.812 -39.375 1 40.28 540 GLY A N 1
ATOM 4115 C CA . GLY A 1 540 ? 8.922 -45.25 -40.562 1 40.28 540 GLY A CA 1
ATOM 4116 C C . GLY A 1 540 ? 8.891 -44.188 -41.656 1 40.28 540 GLY A C 1
ATOM 4117 O O . GLY A 1 540 ? 9.047 -43 -41.375 1 40.28 540 GLY A O 1
ATOM 4118 N N . ASP A 1 541 ? 9.273 -44.594 -42.844 1 38.84 541 ASP A N 1
ATOM 4119 C CA . ASP A 1 541 ? 9.391 -43.844 -44.125 1 38.84 541 ASP A CA 1
ATOM 4120 C C . ASP A 1 541 ? 8.188 -42.938 -44.312 1 38.84 541 ASP A C 1
ATOM 4122 O O . ASP A 1 541 ? 7.066 -43.281 -43.938 1 38.84 541 ASP A O 1
ATOM 4126 N N . VAL A 1 542 ? 8.344 -41.625 -44.469 1 46.19 542 VAL A N 1
ATOM 4127 C CA . VAL A 1 542 ? 7.391 -40.688 -45.062 1 46.19 542 VAL A CA 1
ATOM 4128 C C . VAL A 1 542 ? 6.324 -41.469 -45.844 1 46.19 542 VAL A C 1
ATOM 4130 O O . VAL A 1 542 ? 5.207 -40.969 -46.031 1 46.19 542 VAL A O 1
ATOM 4133 N N . GLN A 1 543 ? 6.707 -42.594 -46.281 1 46.69 543 GLN A N 1
ATOM 4134 C CA . GLN A 1 543 ? 5.887 -43.375 -47.219 1 46.69 543 GLN A CA 1
ATOM 4135 C C . GLN A 1 543 ? 4.719 -44.031 -46.469 1 46.69 543 GLN A C 1
ATOM 4137 O O . GLN A 1 543 ? 3.738 -44.438 -47.094 1 46.69 543 GLN A O 1
ATOM 4142 N N . ASP A 1 544 ? 4.695 -44 -45.156 1 50.69 544 ASP A N 1
ATOM 4143 C CA . ASP A 1 544 ? 3.672 -44.781 -44.438 1 50.69 544 ASP A CA 1
ATOM 4144 C C . ASP A 1 544 ? 2.582 -43.844 -43.906 1 50.69 544 ASP A C 1
ATOM 4146 O O . ASP A 1 544 ? 1.734 -44.25 -43.125 1 50.69 544 ASP A O 1
ATOM 4150 N N . ILE A 1 545 ? 2.643 -42.625 -44 1 60.59 545 ILE A N 1
ATOM 4151 C CA . ILE A 1 545 ? 1.561 -41.719 -43.625 1 60.59 545 ILE A CA 1
ATOM 4152 C C . ILE A 1 545 ? 0.387 -41.906 -44.594 1 60.59 545 ILE A C 1
ATOM 4154 O O . ILE A 1 545 ? 0.532 -41.719 -45.781 1 60.59 545 ILE A O 1
ATOM 4158 N N . GLN A 1 546 ? -0.611 -42.5 -44.125 1 66.31 546 GLN A N 1
ATOM 4159 C CA . GLN A 1 546 ? -1.824 -42.594 -44.906 1 66.31 546 GLN A CA 1
ATOM 4160 C C . GLN A 1 546 ? -2.631 -41.312 -44.906 1 66.31 546 GLN A C 1
ATOM 4162 O O . GLN A 1 546 ? -2.965 -40.812 -43.812 1 66.31 546 GLN A O 1
ATOM 4167 N N . ILE A 1 547 ? -2.596 -40.656 -45.906 1 72.25 547 ILE A N 1
ATOM 4168 C CA . ILE A 1 547 ? -3.398 -39.469 -46.031 1 72.25 547 ILE A CA 1
ATOM 4169 C C . ILE A 1 547 ? -4.574 -39.688 -46.969 1 72.25 547 ILE A C 1
ATOM 4171 O O . ILE A 1 547 ? -4.48 -40.531 -47.875 1 72.25 547 ILE A O 1
ATOM 4175 N N . ASP A 1 548 ? -5.715 -39.219 -46.656 1 74.88 548 ASP A N 1
ATOM 4176 C CA . ASP A 1 548 ? -6.898 -39.188 -47.5 1 74.88 548 ASP A CA 1
ATOM 4177 C C . ASP A 1 548 ? -7.293 -37.781 -47.875 1 74.88 548 ASP A C 1
ATOM 4179 O O . ASP A 1 548 ? -7.754 -37 -47 1 74.88 548 ASP A O 1
ATOM 4183 N N . VAL A 1 549 ? -7.012 -37.438 -49.062 1 74.56 549 VAL A N 1
ATOM 4184 C CA . VAL A 1 549 ? -7.281 -36.094 -49.5 1 74.56 549 VAL A CA 1
ATOM 4185 C C . VAL A 1 549 ? -8.617 -36.031 -50.25 1 74.56 549 VAL A C 1
ATOM 4187 O O . VAL A 1 549 ? -8.883 -35.062 -51 1 74.56 549 VAL A O 1
ATOM 4190 N N . SER A 1 550 ? -9.383 -37.125 -50.188 1 74.81 550 SER A N 1
ATOM 4191 C CA . SER A 1 550 ? -10.633 -37.219 -50.906 1 74.81 550 SER A CA 1
ATOM 4192 C C . SER A 1 550 ? -11.594 -36.094 -50.531 1 74.81 550 SER A C 1
ATOM 4194 O O . SER A 1 550 ? -12.453 -35.688 -51.312 1 74.81 550 SER A O 1
ATOM 4196 N N . GLY A 1 551 ? -11.398 -35.562 -49.344 1 69.5 551 GLY A N 1
ATOM 4197 C CA . GLY A 1 551 ? -12.266 -34.5 -48.844 1 69.5 551 GLY A CA 1
ATOM 4198 C C . GLY A 1 551 ? -11.867 -33.125 -49.375 1 69.5 551 GLY A C 1
ATOM 4199 O O . GLY A 1 551 ? -12.578 -32.156 -49.156 1 69.5 551 GLY A O 1
ATOM 4200 N N . ALA A 1 552 ? -10.867 -33.125 -50.031 1 67.31 552 ALA A N 1
ATOM 4201 C CA . ALA A 1 552 ? -10.398 -31.844 -50.562 1 67.31 552 ALA A CA 1
ATOM 4202 C C . ALA A 1 552 ? -11.117 -31.484 -51.875 1 67.31 552 ALA A C 1
ATOM 4204 O O . ALA A 1 552 ? -11.484 -32.375 -52.656 1 67.31 552 ALA A O 1
ATOM 4205 N N . ALA A 1 553 ? -11.469 -30.25 -52 1 66.19 553 ALA A N 1
ATOM 4206 C CA . ALA A 1 553 ? -12.062 -29.781 -53.25 1 66.19 553 ALA A CA 1
ATOM 4207 C C . ALA A 1 553 ? -11.156 -30.094 -54.438 1 66.19 553 ALA A C 1
ATOM 4209 O O . ALA A 1 553 ? -9.938 -30.188 -54.281 1 66.19 553 ALA A O 1
ATOM 4210 N N . PRO A 1 554 ? -11.812 -30.25 -55.625 1 66.19 554 PRO A N 1
ATOM 4211 C CA . PRO A 1 554 ? -11.008 -30.438 -56.812 1 66.19 554 PRO A CA 1
ATOM 4212 C C . PRO A 1 554 ? -10.008 -29.297 -57.062 1 66.19 554 PRO A C 1
ATOM 4214 O O . PRO A 1 554 ? -10.352 -28.125 -56.906 1 66.19 554 PRO A O 1
ATOM 4217 N N . GLY A 1 555 ? -8.664 -29.453 -57.281 1 66 555 GLY A N 1
ATOM 4218 C CA . GLY A 1 555 ? -7.609 -28.469 -57.469 1 66 555 GLY A CA 1
ATOM 4219 C C . GLY A 1 555 ? -6.82 -28.188 -56.219 1 66 555 GLY A C 1
ATOM 4220 O O . GLY A 1 555 ? -5.766 -27.547 -56.25 1 66 555 GLY A O 1
ATOM 4221 N N . GLN A 1 556 ? -7.438 -28.578 -55.094 1 65.94 556 GLN A N 1
ATOM 4222 C CA . GLN A 1 556 ? -6.754 -28.281 -53.844 1 65.94 556 GLN A CA 1
ATOM 4223 C C . GLN A 1 556 ? -6.121 -29.547 -53.25 1 65.94 556 GLN A C 1
ATOM 4225 O O . GLN A 1 556 ? -5.691 -29.547 -52.094 1 65.94 556 GLN A O 1
ATOM 4230 N N . GLN A 1 557 ? -6.172 -30.516 -53.969 1 71.44 557 GLN A N 1
ATOM 4231 C CA . GLN A 1 557 ? -5.672 -31.797 -53.469 1 71.44 557 GLN A CA 1
ATOM 4232 C C . GLN A 1 557 ? -4.18 -31.734 -53.188 1 71.44 557 GLN A C 1
ATOM 4234 O O . GLN A 1 557 ? -3.701 -32.344 -52.219 1 71.44 557 GLN A O 1
ATOM 4239 N N . GLY A 1 558 ? -3.564 -30.938 -53.906 1 72.56 558 GLY A N 1
ATOM 4240 C CA . GLY A 1 558 ? -2.145 -30.766 -53.656 1 72.56 558 GLY A CA 1
ATOM 4241 C C . GLY A 1 558 ? -1.854 -30.094 -52.344 1 72.56 558 GLY A C 1
ATOM 4242 O O . GLY A 1 558 ? -1.004 -30.547 -51.562 1 72.56 558 GLY A O 1
ATOM 4243 N N . ALA A 1 559 ? -2.529 -29.078 -52.125 1 73.44 559 ALA A N 1
ATOM 4244 C CA . ALA A 1 559 ? -2.355 -28.344 -50.875 1 73.44 559 ALA A CA 1
ATOM 4245 C C . ALA A 1 559 ? -2.746 -29.203 -49.656 1 73.44 559 ALA A C 1
ATOM 4247 O O . ALA A 1 559 ? -2.068 -29.188 -48.625 1 73.44 559 ALA A O 1
ATOM 4248 N N . ALA A 1 560 ? -3.807 -29.906 -49.875 1 74.62 560 ALA A N 1
ATOM 4249 C CA . ALA A 1 560 ? -4.27 -30.797 -48.812 1 74.62 560 ALA A CA 1
ATOM 4250 C C . ALA A 1 560 ? -3.225 -31.875 -48.5 1 74.62 560 ALA A C 1
ATOM 4252 O O . ALA A 1 560 ? -2.984 -32.188 -47.344 1 74.62 560 ALA A O 1
ATOM 4253 N N . ARG A 1 561 ? -2.713 -32.281 -49.469 1 74.88 561 ARG A N 1
ATOM 4254 C CA . ARG A 1 561 ? -1.673 -33.312 -49.312 1 74.88 561 ARG A CA 1
ATOM 4255 C C . ARG A 1 561 ? -0.473 -32.75 -48.562 1 74.88 561 ARG A C 1
ATOM 4257 O O . ARG A 1 561 ? 0.029 -33.375 -47.625 1 74.88 561 ARG A O 1
ATOM 4264 N N . ASP A 1 562 ? -0.095 -31.641 -48.906 1 73.44 562 ASP A N 1
ATOM 4265 C CA . ASP A 1 562 ? 1.04 -31 -48.25 1 73.44 562 ASP A CA 1
ATOM 4266 C C . ASP A 1 562 ? 0.741 -30.75 -46.781 1 73.44 562 ASP A C 1
ATOM 4268 O O . ASP A 1 562 ? 1.599 -30.969 -45.906 1 73.44 562 ASP A O 1
ATOM 4272 N N . LEU A 1 563 ? -0.359 -30.328 -46.594 1 74.94 563 LEU A N 1
ATOM 4273 C CA . LEU A 1 563 ? -0.788 -30.078 -45.219 1 74.94 563 LEU A CA 1
ATOM 4274 C C . LEU A 1 563 ? -0.753 -31.359 -44.375 1 74.94 563 LEU A C 1
ATOM 4276 O O . LEU A 1 563 ? -0.134 -31.391 -43.312 1 74.94 563 LEU A O 1
ATOM 4280 N N . LEU A 1 564 ? -1.425 -32.344 -44.906 1 74.75 564 LEU A N 1
ATOM 4281 C CA . LEU A 1 564 ? -1.575 -33.594 -44.156 1 74.75 564 LEU A CA 1
ATOM 4282 C C . LEU A 1 564 ? -0.232 -34.281 -44 1 74.75 564 LEU A C 1
ATOM 4284 O O . LEU A 1 564 ? 0.045 -34.875 -42.938 1 74.75 564 LEU A O 1
ATOM 4288 N N . LEU A 1 565 ? 0.481 -34.125 -44.938 1 72.06 565 LEU A N 1
ATOM 4289 C CA . LEU A 1 565 ? 1.806 -34.719 -44.844 1 72.06 565 LEU A CA 1
ATOM 4290 C C . LEU A 1 565 ? 2.672 -33.969 -43.844 1 72.06 565 LEU A C 1
ATOM 4292 O O . LEU A 1 565 ? 3.41 -34.594 -43.062 1 72.06 565 LEU A O 1
ATOM 4296 N N . THR A 1 566 ? 2.617 -32.656 -43.875 1 71.19 566 THR A N 1
ATOM 4297 C CA . THR A 1 566 ? 3.354 -31.859 -42.906 1 71.19 566 THR A CA 1
ATOM 4298 C C . THR A 1 566 ? 2.922 -32.188 -41.5 1 71.19 566 THR A C 1
ATOM 4300 O O . THR A 1 566 ? 3.764 -32.406 -40.625 1 71.19 566 THR A O 1
ATOM 4303 N N . VAL A 1 567 ? 1.682 -32.219 -41.344 1 71.75 567 VAL A N 1
ATOM 4304 C CA . VAL A 1 567 ? 1.126 -32.562 -40.031 1 71.75 567 VAL A CA 1
ATOM 4305 C C . VAL A 1 567 ? 1.558 -33.969 -39.625 1 71.75 567 VAL A C 1
ATOM 4307 O O . VAL A 1 567 ? 1.969 -34.219 -38.5 1 71.75 567 VAL A O 1
ATOM 4310 N N . GLY A 1 568 ? 1.403 -34.781 -40.562 1 68.31 568 GLY A N 1
ATOM 4311 C CA . GLY A 1 568 ? 1.794 -36.156 -40.312 1 68.31 568 GLY A CA 1
ATOM 4312 C C . GLY A 1 568 ? 3.25 -36.312 -39.906 1 68.31 568 GLY A C 1
ATOM 4313 O O . GLY A 1 568 ? 3.576 -37.062 -39 1 68.31 568 GLY A O 1
ATOM 4314 N N . ARG A 1 569 ? 4.008 -35.5 -40.594 1 65.62 569 ARG A N 1
ATOM 4315 C CA . ARG A 1 569 ? 5.438 -35.531 -40.312 1 65.62 569 ARG A CA 1
ATOM 4316 C C . ARG A 1 569 ? 5.727 -34.969 -38.906 1 65.62 569 ARG A C 1
ATOM 4318 O O . ARG A 1 569 ? 6.578 -35.5 -38.188 1 65.62 569 ARG A O 1
ATOM 4325 N N . LEU A 1 570 ? 5.09 -33.875 -38.594 1 63.69 570 LEU A N 1
ATOM 4326 C CA . LEU A 1 570 ? 5.309 -33.188 -37.344 1 63.69 570 LEU A CA 1
ATOM 4327 C C . LEU A 1 570 ? 4.824 -34.031 -36.156 1 63.69 570 LEU A C 1
ATOM 4329 O O . LEU A 1 570 ? 5.43 -34.031 -35.094 1 63.69 570 LEU A O 1
ATOM 4333 N N . LEU A 1 571 ? 3.664 -34.562 -36.438 1 62.34 571 LEU A N 1
ATOM 4334 C CA . LEU A 1 571 ? 3.068 -35.344 -35.344 1 62.34 571 LEU A CA 1
ATOM 4335 C C . LEU A 1 571 ? 3.752 -36.719 -35.219 1 62.34 571 LEU A C 1
ATOM 4337 O O . LEU A 1 571 ? 3.613 -37.406 -34.219 1 62.34 571 LEU A O 1
ATOM 4341 N N . GLY A 1 572 ? 4.621 -36.969 -36 1 52.28 572 GLY A N 1
ATOM 4342 C CA . GLY A 1 572 ? 5.473 -38.156 -35.969 1 52.28 572 GLY A CA 1
ATOM 4343 C C . GLY A 1 572 ? 4.734 -39.438 -36.312 1 52.28 572 GLY A C 1
ATOM 4344 O O . GLY A 1 572 ? 3.57 -39.406 -36.719 1 52.28 572 GLY A O 1
ATOM 4345 N N . PRO A 1 573 ? 5.5 -40.562 -36.312 1 45.94 573 PRO A N 1
ATOM 4346 C CA . PRO A 1 573 ? 4.977 -41.906 -36.656 1 45.94 573 PRO A CA 1
ATOM 4347 C C . PRO A 1 573 ? 3.785 -42.281 -35.781 1 45.94 573 PRO A C 1
ATOM 4349 O O . PRO A 1 573 ? 3.018 -43.188 -36.156 1 45.94 573 PRO A O 1
ATOM 4352 N N . ALA A 1 574 ? 3.662 -41.812 -34.781 1 44.19 574 ALA A N 1
ATOM 4353 C CA . ALA A 1 574 ? 2.582 -42.219 -33.875 1 44.19 574 ALA A CA 1
ATOM 4354 C C . ALA A 1 574 ? 1.218 -41.969 -34.531 1 44.19 574 ALA A C 1
ATOM 4356 O O . ALA A 1 574 ? 0.271 -42.719 -34.312 1 44.19 574 ALA A O 1
ATOM 4357 N N . VAL A 1 575 ? 1.072 -40.875 -35.156 1 46.97 575 VAL A N 1
ATOM 4358 C CA . VAL A 1 575 ? -0.18 -40.594 -35.844 1 46.97 575 VAL A CA 1
ATOM 4359 C C . VAL A 1 575 ? -0.214 -41.312 -37.188 1 46.97 575 VAL A C 1
ATOM 4361 O O . VAL A 1 575 ? -1.289 -41.594 -37.719 1 46.97 575 VAL A O 1
ATOM 4364 N N . ALA A 1 576 ? 0.909 -41.656 -37.625 1 43.41 576 ALA A N 1
ATOM 4365 C CA . ALA A 1 576 ? 0.967 -42.125 -39 1 43.41 576 ALA A CA 1
ATOM 4366 C C . ALA A 1 576 ? 0.442 -43.562 -39.094 1 43.41 576 ALA A C 1
ATOM 4368 O O . ALA A 1 576 ? -0.164 -43.938 -40.094 1 43.41 576 ALA A O 1
ATOM 4369 N N . ARG A 1 577 ? 0.737 -44.438 -38.062 1 44.16 577 ARG A N 1
ATOM 4370 C CA . ARG A 1 577 ? 0.437 -45.844 -38.281 1 44.16 577 ARG A CA 1
ATOM 4371 C C . ARG A 1 577 ? -0.946 -46.219 -37.75 1 44.16 577 ARG A C 1
ATOM 4373 O O . ARG A 1 577 ? -1.226 -46.031 -36.562 1 44.16 577 ARG A O 1
ATOM 4380 N N . GLY A 1 578 ? -2.037 -46.062 -38.625 1 50 578 GLY A N 1
ATOM 4381 C CA . GLY A 1 578 ? -3.391 -46.594 -38.5 1 50 578 GLY A CA 1
ATOM 4382 C C . GLY A 1 578 ? -4.453 -45.531 -38.688 1 50 578 GLY A C 1
ATOM 4383 O O . GLY A 1 578 ? -5.637 -45.844 -38.812 1 50 578 GLY A O 1
ATOM 4384 N N . THR A 1 579 ? -4.004 -44.312 -38.438 1 55.5 579 THR A N 1
ATOM 4385 C CA . THR A 1 579 ? -5.016 -43.312 -38.656 1 55.5 579 THR A CA 1
ATOM 4386 C C . THR A 1 579 ? -4.754 -42.562 -39.969 1 55.5 579 THR A C 1
ATOM 4388 O O . THR A 1 579 ? -3.648 -42.062 -40.188 1 55.5 579 THR A O 1
ATOM 4391 N N . THR A 1 580 ? -5.617 -42.75 -40.844 1 67.75 580 THR A N 1
ATOM 4392 C CA . THR A 1 580 ? -5.578 -41.969 -42.062 1 67.75 580 THR A CA 1
ATOM 4393 C C . THR A 1 580 ? -5.891 -40.5 -41.781 1 67.75 580 THR A C 1
ATOM 4395 O O . THR A 1 580 ? -6.934 -40.188 -41.219 1 67.75 580 THR A O 1
ATOM 4398 N N . LEU A 1 581 ? -4.887 -39.625 -41.969 1 72.5 581 LEU A N 1
ATOM 4399 C CA . LEU A 1 581 ? -5.098 -38.188 -41.781 1 72.5 581 LEU A CA 1
ATOM 4400 C C . LEU A 1 581 ? -5.992 -37.625 -42.875 1 72.5 581 LEU A C 1
ATOM 4402 O O . LEU A 1 581 ? -5.762 -37.906 -44.062 1 72.5 581 LEU A O 1
ATOM 4406 N N . THR A 1 582 ? -6.98 -37.156 -42.469 1 72.75 582 THR A N 1
ATOM 4407 C CA . THR A 1 582 ? -7.879 -36.469 -43.406 1 72.75 582 THR A CA 1
ATOM 4408 C C . THR A 1 582 ? -8 -34.969 -43.062 1 72.75 582 THR A C 1
ATOM 4410 O O . THR A 1 582 ? -7.477 -34.531 -42.031 1 72.75 582 THR A O 1
ATOM 4413 N N . LEU A 1 583 ? -8.562 -34.281 -43.875 1 71.25 583 LEU A N 1
ATOM 4414 C CA . LEU A 1 583 ? -8.766 -32.844 -43.625 1 71.25 583 LEU A CA 1
ATOM 4415 C C . LEU A 1 583 ? -9.695 -32.625 -42.438 1 71.25 583 LEU A C 1
ATOM 4417 O O . LEU A 1 583 ? -9.727 -31.531 -41.875 1 71.25 583 LEU A O 1
ATOM 4421 N N . ASP A 1 584 ? -10.258 -33.688 -42 1 63.53 584 ASP A N 1
ATOM 4422 C CA . ASP A 1 584 ? -11.18 -33.594 -40.875 1 63.53 584 ASP A CA 1
ATOM 4423 C C . ASP A 1 584 ? -10.508 -34.062 -39.594 1 63.53 584 ASP A C 1
ATOM 4425 O O . ASP A 1 584 ? -11.117 -34 -38.5 1 63.53 584 ASP A O 1
ATOM 4429 N N . THR A 1 585 ? -9.359 -34.438 -39.75 1 64.56 585 THR A N 1
ATOM 4430 C CA . THR A 1 585 ? -8.625 -34.906 -38.594 1 64.56 585 THR A CA 1
ATOM 4431 C C . THR A 1 585 ? -8.312 -33.75 -37.625 1 64.56 585 THR A C 1
ATOM 4433 O O . THR A 1 585 ? -7.805 -32.719 -38.062 1 64.56 585 THR A O 1
ATOM 4436 N N . ASN A 1 586 ? -8.773 -33.812 -36.406 1 60.41 586 ASN A N 1
ATOM 4437 C CA . ASN A 1 586 ? -8.398 -32.844 -35.406 1 60.41 586 ASN A CA 1
ATOM 4438 C C . ASN A 1 586 ? -6.93 -32.969 -35 1 60.41 586 ASN A C 1
ATOM 4440 O O . ASN A 1 586 ? -6.512 -34 -34.5 1 60.41 586 ASN A O 1
ATOM 4444 N N . PHE A 1 587 ? -6.25 -31.859 -35.281 1 63.88 587 PHE A N 1
ATOM 4445 C CA . PHE A 1 587 ? -4.805 -31.797 -35.094 1 63.88 587 PHE A CA 1
ATOM 4446 C C . PHE A 1 587 ? -4.434 -32.219 -33.688 1 63.88 587 PHE A C 1
ATOM 4448 O O . PHE A 1 587 ? -3.512 -33 -33.469 1 63.88 587 PHE A O 1
ATOM 4455 N N . PHE A 1 588 ? -5.188 -31.828 -32.781 1 58.84 588 PHE A N 1
ATOM 4456 C CA . PHE A 1 588 ? -4.828 -32 -31.375 1 58.84 588 PHE A CA 1
ATOM 4457 C C . PHE A 1 588 ? -5.148 -33.438 -30.922 1 58.84 588 PHE A C 1
ATOM 4459 O O . PHE A 1 588 ? -4.504 -33.969 -30.016 1 58.84 588 PHE A O 1
ATOM 4466 N N . HIS A 1 589 ? -6.059 -34.031 -31.719 1 56.12 589 HIS A N 1
ATOM 4467 C CA . HIS A 1 589 ? -6.461 -35.375 -31.359 1 56.12 589 HIS A CA 1
ATOM 4468 C C . HIS A 1 589 ? -5.426 -36.406 -31.812 1 56.12 589 HIS A C 1
ATOM 4470 O O . HIS A 1 589 ? -5.328 -37.5 -31.25 1 56.12 589 HIS A O 1
ATOM 4476 N N . VAL A 1 590 ? -4.77 -35.938 -32.781 1 57.44 590 VAL A N 1
ATOM 4477 C CA . VAL A 1 590 ? -3.83 -36.906 -33.312 1 57.44 590 VAL A CA 1
ATOM 4478 C C . VAL A 1 590 ? -2.418 -36.594 -32.812 1 57.44 590 VAL A C 1
ATOM 4480 O O . VAL A 1 590 ? -1.433 -37.031 -33.438 1 57.44 590 VAL A O 1
ATOM 4483 N N . GLY A 1 591 ? -2.434 -35.844 -31.797 1 56.44 591 GLY A N 1
ATOM 4484 C CA . GLY A 1 591 ? -1.142 -35.625 -31.156 1 56.44 591 GLY A CA 1
ATOM 4485 C C . GLY A 1 591 ? -0.614 -34.219 -31.344 1 56.44 591 GLY A C 1
ATOM 4486 O O . GLY A 1 591 ? 0.532 -33.906 -31 1 56.44 591 GLY A O 1
ATOM 4487 N N . GLY A 1 592 ? -1.473 -33.5 -31.969 1 56.81 592 GLY A N 1
ATOM 4488 C CA . GLY A 1 592 ? -1.08 -32.125 -32.156 1 56.81 592 GLY A CA 1
ATOM 4489 C C . GLY A 1 592 ? -1.005 -31.328 -30.844 1 56.81 592 GLY A C 1
ATOM 4490 O O . GLY A 1 592 ? -1.757 -31.609 -29.906 1 56.81 592 GLY A O 1
ATOM 4491 N N . ASN A 1 593 ? 0.029 -30.594 -30.656 1 53.19 593 ASN A N 1
ATOM 4492 C CA . ASN A 1 593 ? 0.18 -29.641 -29.562 1 53.19 593 ASN A CA 1
ATOM 4493 C C . ASN A 1 593 ? 0.586 -28.266 -30.062 1 53.19 593 ASN A C 1
ATOM 4495 O O . ASN A 1 593 ? 0.743 -28.047 -31.266 1 53.19 593 ASN A O 1
ATOM 4499 N N . SER A 1 594 ? 0.549 -27.391 -29.094 1 54.22 594 SER A N 1
ATOM 4500 C CA . SER A 1 594 ? 0.814 -26 -29.453 1 54.22 594 SER A CA 1
ATOM 4501 C C . SER A 1 594 ? 2.164 -25.844 -30.141 1 54.22 594 SER A C 1
ATOM 4503 O O . SER A 1 594 ? 2.293 -25.094 -31.109 1 54.22 594 SER A O 1
ATOM 4505 N N . LEU A 1 595 ? 3.006 -26.609 -29.703 1 53.19 595 LEU A N 1
ATOM 4506 C CA . LEU A 1 595 ? 4.336 -26.5 -30.297 1 53.19 595 LEU A CA 1
ATOM 4507 C C . LEU A 1 595 ? 4.34 -27.016 -31.734 1 53.19 595 LEU A C 1
ATOM 4509 O O . LEU A 1 595 ? 4.836 -26.344 -32.625 1 53.19 595 LEU A O 1
ATOM 4513 N N . ASN A 1 596 ? 3.756 -28.172 -31.891 1 60.41 596 ASN A N 1
ATOM 4514 C CA . ASN A 1 596 ? 3.803 -28.734 -33.219 1 60.41 596 ASN A CA 1
ATOM 4515 C C . ASN A 1 596 ? 2.854 -28.016 -34.188 1 60.41 596 ASN A C 1
ATOM 4517 O O . ASN A 1 596 ? 3.027 -28.062 -35.406 1 60.41 596 ASN A O 1
ATOM 4521 N N . SER A 1 597 ? 1.977 -27.328 -33.531 1 61.47 597 SER A N 1
ATOM 4522 C CA . SER A 1 597 ? 1.15 -26.469 -34.375 1 61.47 597 SER A CA 1
ATOM 4523 C C . SER A 1 597 ? 1.967 -25.344 -35 1 61.47 597 SER A C 1
ATOM 4525 O O . SER A 1 597 ? 1.842 -25.047 -36.188 1 61.47 597 SER A O 1
ATOM 4527 N N . VAL A 1 598 ? 2.775 -24.812 -34.156 1 60.38 598 VAL A N 1
ATOM 4528 C CA . VAL A 1 598 ? 3.607 -23.734 -34.656 1 60.38 598 VAL A CA 1
ATOM 4529 C C . VAL A 1 598 ? 4.582 -24.266 -35.688 1 60.38 598 VAL A C 1
ATOM 4531 O O . VAL A 1 598 ? 4.785 -23.641 -36.75 1 60.38 598 VAL A O 1
ATOM 4534 N N . LEU A 1 599 ? 5.07 -25.422 -35.375 1 62.91 599 LEU A N 1
ATOM 4535 C CA . LEU A 1 599 ? 6 -26.031 -36.312 1 62.91 599 LEU A CA 1
ATOM 4536 C C . LEU A 1 599 ? 5.301 -26.375 -37.625 1 62.91 599 LEU A C 1
ATOM 4538 O O . LEU A 1 599 ? 5.883 -26.219 -38.688 1 62.91 599 LEU A O 1
ATOM 4542 N N . ALA A 1 600 ? 4.051 -26.75 -37.5 1 65.06 600 ALA A N 1
ATOM 4543 C CA . ALA A 1 600 ? 3.273 -27.047 -38.719 1 65.06 600 ALA A CA 1
ATOM 4544 C C . ALA A 1 600 ? 3.082 -25.797 -39.562 1 65.06 600 ALA A C 1
ATOM 4546 O O . ALA A 1 600 ? 3.285 -25.828 -40.781 1 65.06 600 ALA A O 1
ATOM 4547 N N . VAL A 1 601 ? 2.828 -24.781 -38.844 1 62.94 601 VAL A N 1
ATOM 4548 C CA . VAL A 1 601 ? 2.596 -23.531 -39.531 1 62.94 601 VAL A CA 1
ATOM 4549 C C . VAL A 1 601 ? 3.891 -23.047 -40.188 1 62.94 601 VAL A C 1
ATOM 4551 O O . VAL A 1 601 ? 3.893 -22.656 -41.344 1 62.94 601 VAL A O 1
ATOM 4554 N N . THR A 1 602 ? 4.918 -23.156 -39.438 1 63.75 602 THR A N 1
ATOM 4555 C CA . THR A 1 602 ? 6.207 -22.719 -39.969 1 63.75 602 THR A CA 1
ATOM 4556 C C . THR A 1 602 ? 6.641 -23.609 -41.125 1 63.75 602 THR A C 1
ATOM 4558 O O . THR A 1 602 ? 7.121 -23.109 -42.156 1 63.75 602 THR A O 1
ATOM 4561 N N . SER A 1 603 ? 6.434 -24.891 -41 1 66 603 SER A N 1
ATOM 4562 C CA . SER A 1 603 ? 6.801 -25.844 -42.031 1 66 603 SER A CA 1
ATOM 4563 C C . SER A 1 603 ? 5.977 -25.609 -43.312 1 66 603 SER A C 1
ATOM 4565 O O . SER A 1 603 ? 6.496 -25.719 -44.438 1 66 603 SER A O 1
ATOM 4567 N N . LEU A 1 604 ? 4.789 -25.203 -43.094 1 66.44 604 LEU A N 1
ATOM 4568 C CA . LEU A 1 604 ? 3.91 -24.953 -44.219 1 66.44 604 LEU A CA 1
ATOM 4569 C C . LEU A 1 604 ? 4.262 -23.625 -44.875 1 66.44 604 LEU A C 1
ATOM 4571 O O . LEU A 1 604 ? 4.133 -23.469 -46.094 1 66.44 604 LEU A O 1
ATOM 4575 N N . LYS A 1 605 ? 4.699 -22.75 -44.062 1 63.75 605 LYS A N 1
ATOM 4576 C CA . LYS A 1 605 ? 5.195 -21.5 -44.656 1 63.75 605 LYS A CA 1
ATOM 4577 C C . LYS A 1 605 ? 6.406 -21.75 -45.531 1 63.75 605 LYS A C 1
ATOM 4579 O O . LYS A 1 605 ? 6.535 -21.141 -46.594 1 63.75 605 LYS A O 1
ATOM 4584 N N . ASP A 1 606 ? 7.203 -22.625 -45.094 1 64.06 606 ASP A N 1
ATOM 4585 C CA . ASP A 1 606 ? 8.375 -22.984 -45.906 1 64.06 606 ASP A CA 1
ATOM 4586 C C . ASP A 1 606 ? 7.957 -23.609 -47.219 1 64.06 606 ASP A C 1
ATOM 4588 O O . ASP A 1 606 ? 8.703 -23.531 -48.219 1 64.06 606 ASP A O 1
ATOM 4592 N N . LEU A 1 607 ? 6.777 -24.203 -47.281 1 60.59 607 LEU A N 1
ATOM 4593 C CA . LEU A 1 607 ? 6.234 -24.766 -48.5 1 60.59 607 LEU A CA 1
ATOM 4594 C C . LEU A 1 607 ? 5.406 -23.734 -49.25 1 60.59 607 LEU A C 1
ATOM 4596 O O . LEU A 1 607 ? 4.645 -24.078 -50.156 1 60.59 607 LEU A O 1
ATOM 4600 N N . SER A 1 608 ? 5.629 -22.453 -48.688 1 58.72 608 SER A N 1
ATOM 4601 C CA . SER A 1 608 ? 5.074 -21.266 -49.312 1 58.72 608 SER A CA 1
ATOM 4602 C C . SER A 1 608 ? 3.566 -21.172 -49.094 1 58.72 608 SER A C 1
ATOM 4604 O O . SER A 1 608 ? 2.838 -20.703 -49.969 1 58.72 608 SER A O 1
ATOM 4606 N N . TYR A 1 609 ? 3.123 -21.844 -48.062 1 60.34 609 TYR A N 1
ATOM 4607 C CA . TYR A 1 609 ? 1.724 -21.688 -47.688 1 60.34 609 TYR A CA 1
ATOM 4608 C C . TYR A 1 609 ? 1.57 -20.641 -46.594 1 60.34 609 TYR A C 1
ATOM 4610 O O . TYR A 1 609 ? 2.461 -20.469 -45.75 1 60.34 609 TYR A O 1
ATOM 4618 N N . THR A 1 610 ? 0.726 -19.641 -46.75 1 56.03 610 THR A N 1
ATOM 4619 C CA . THR A 1 610 ? 0.35 -18.734 -45.656 1 56.03 610 THR A CA 1
ATOM 4620 C C . THR A 1 610 ? -0.874 -19.266 -44.906 1 56.03 610 THR A C 1
ATOM 4622 O O . THR A 1 610 ? -1.896 -19.562 -45.531 1 56.03 610 THR A O 1
ATOM 4625 N N . ILE A 1 611 ? -0.665 -19.672 -43.75 1 48.66 611 ILE A N 1
ATOM 4626 C CA . ILE A 1 611 ? -1.78 -20.172 -42.969 1 48.66 611 ILE A CA 1
ATOM 4627 C C . ILE A 1 611 ? -2.275 -19.078 -42.031 1 48.66 611 ILE A C 1
ATOM 4629 O O . ILE A 1 611 ? -1.479 -18.438 -41.344 1 48.66 611 ILE A O 1
ATOM 4633 N N . VAL A 1 612 ? -3.414 -18.422 -42.281 1 40.81 612 VAL A N 1
ATOM 4634 C CA . VAL A 1 612 ? -4.047 -17.547 -41.312 1 40.81 612 VAL A CA 1
ATOM 4635 C C . VAL A 1 612 ? -4.777 -18.391 -40.25 1 40.81 612 VAL A C 1
ATOM 4637 O O . VAL A 1 612 ? -5.672 -19.172 -40.594 1 40.81 612 VAL A O 1
ATOM 4640 N N . VAL A 1 613 ? -4.109 -18.688 -39.312 1 37.84 613 VAL A N 1
ATOM 4641 C CA . VAL A 1 613 ? -4.723 -19.406 -38.219 1 37.84 613 VAL A CA 1
ATOM 4642 C C . VAL A 1 613 ? -5.93 -18.641 -37.688 1 37.84 613 VAL A C 1
ATOM 4644 O O . VAL A 1 613 ? -5.781 -17.547 -37.125 1 37.84 613 VAL A O 1
ATOM 4647 N N . THR A 1 614 ? -7.035 -18.391 -38.438 1 32.91 614 THR A N 1
ATOM 4648 C CA . THR A 1 614 ? -8.195 -17.719 -37.844 1 32.91 614 THR A CA 1
ATOM 4649 C C . THR A 1 614 ? -8.586 -18.359 -36.531 1 32.91 614 THR A C 1
ATOM 4651 O O . THR A 1 614 ? -8.094 -19.422 -36.188 1 32.91 614 THR A O 1
ATOM 4654 N N . GLU A 1 615 ? -10.023 -18.094 -36.156 1 31.3 615 GLU A N 1
ATOM 4655 C CA . GLU A 1 615 ? -10.734 -18.422 -34.906 1 31.3 615 GLU A CA 1
ATOM 4656 C C . GLU A 1 615 ? -10.68 -19.922 -34.625 1 31.3 615 GLU A C 1
ATOM 4658 O O . GLU A 1 615 ? -11.305 -20.719 -35.344 1 31.3 615 GLU A O 1
ATOM 4663 N N . LEU A 1 616 ? -9.609 -20.391 -34.5 1 29.39 616 LEU A N 1
ATOM 4664 C CA . LEU A 1 616 ? -9.719 -21.75 -33.969 1 29.39 616 LEU A CA 1
ATOM 4665 C C . LEU A 1 616 ? -10.805 -21.828 -32.906 1 29.39 616 LEU A C 1
ATOM 4667 O O . LEU A 1 616 ? -10.586 -21.391 -31.781 1 29.39 616 LEU A O 1
ATOM 4671 N N . LYS A 1 617 ? -11.977 -21.344 -33.219 1 30.17 617 LYS A N 1
ATOM 4672 C CA . LYS A 1 617 ? -13.102 -21.625 -32.31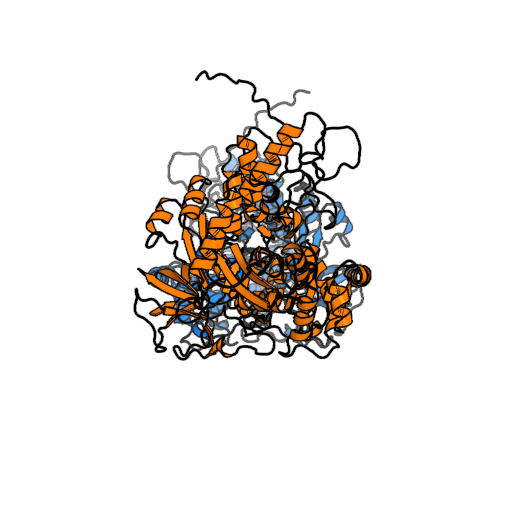2 1 30.17 617 LYS A CA 1
ATOM 4673 C C . LYS A 1 617 ? -13.148 -23.094 -31.938 1 30.17 617 LYS A C 1
ATOM 4675 O O . LYS A 1 617 ? -13.273 -23.953 -32.812 1 30.17 617 LYS A O 1
ATOM 4680 N N . VAL A 1 618 ? -12.375 -23.406 -31.078 1 30.05 618 VAL A N 1
ATOM 4681 C CA . VAL A 1 618 ? -12.602 -24.703 -30.438 1 30.05 618 VAL A CA 1
ATOM 4682 C C . VAL A 1 618 ? -14.102 -24.906 -30.203 1 30.05 618 VAL A C 1
ATOM 4684 O O . VAL A 1 618 ? -14.695 -24.25 -29.344 1 30.05 618 VAL A O 1
ATOM 4687 N N . THR A 1 619 ? -15.031 -24.938 -31.25 1 27.58 619 THR A N 1
ATOM 4688 C CA . THR A 1 619 ? -16.375 -25.438 -31 1 27.58 619 THR A CA 1
ATOM 4689 C C . THR A 1 619 ? -16.328 -26.766 -30.234 1 27.58 619 THR A C 1
ATOM 4691 O O . THR A 1 619 ? -15.25 -27.344 -30.062 1 27.58 619 THR A O 1
ATOM 4694 N N . THR A 1 620 ? -17.609 -27.5 -30.047 1 27.36 620 THR A N 1
ATOM 4695 C CA . THR A 1 620 ? -17.75 -28.781 -29.359 1 27.36 620 THR A CA 1
ATOM 4696 C C . THR A 1 620 ? -16.781 -29.812 -29.938 1 27.36 620 THR A C 1
ATOM 4698 O O . THR A 1 620 ? -16.375 -29.703 -31.094 1 27.36 620 THR A O 1
ATOM 4701 N N . PRO A 1 621 ? -16.188 -30.672 -29.062 1 27.88 621 PRO A N 1
ATOM 4702 C CA . PRO A 1 621 ? -15.328 -31.812 -29.406 1 27.88 621 PRO A CA 1
ATOM 4703 C C . PRO A 1 621 ? -15.68 -32.406 -30.766 1 27.88 621 PRO A C 1
ATOM 4705 O O . PRO A 1 621 ? -14.875 -33.156 -31.344 1 27.88 621 PRO A O 1
ATOM 4708 N N . SER A 1 622 ? -16.969 -32.344 -31.266 1 28.33 622 SER A N 1
ATOM 4709 C CA . SER A 1 622 ? -17.375 -33.156 -32.406 1 28.33 622 SER A CA 1
ATOM 4710 C C . SER A 1 622 ? -17.078 -32.469 -33.719 1 28.33 622 SER A C 1
ATOM 4712 O O . SER A 1 622 ? -17.406 -32.969 -34.781 1 28.33 622 SER A O 1
ATOM 4714 N N . ASP A 1 623 ? -16.875 -31.156 -33.75 1 28.14 623 ASP A N 1
ATOM 4715 C CA . ASP A 1 623 ? -16.984 -30.625 -35.094 1 28.14 623 ASP A CA 1
ATOM 4716 C C . ASP A 1 623 ? -15.68 -30.828 -35.875 1 28.14 623 ASP A C 1
ATOM 4718 O O . ASP A 1 623 ? -14.586 -30.672 -35.312 1 28.14 623 ASP A O 1
ATOM 4722 N N . PRO A 1 624 ? -15.719 -31.516 -37.062 1 26.83 624 PRO A N 1
ATOM 4723 C CA . PRO A 1 624 ? -14.609 -31.844 -37.969 1 26.83 624 PRO A CA 1
ATOM 4724 C C . PRO A 1 624 ? -13.781 -30.625 -38.344 1 26.83 624 PRO A C 1
ATOM 4726 O O . PRO A 1 624 ? -14.281 -29.5 -38.344 1 26.83 624 PRO A O 1
ATOM 4729 N N . LEU A 1 625 ? -12.5 -30.688 -38.25 1 29.59 625 LEU A N 1
ATOM 4730 C CA . LEU A 1 625 ? -11.508 -29.766 -38.781 1 29.59 625 LEU A CA 1
ATOM 4731 C C . LEU A 1 625 ? -11.898 -29.312 -40.188 1 29.59 625 LEU A C 1
ATOM 4733 O O . LEU A 1 625 ? -11.891 -30.109 -41.125 1 29.59 625 LEU A O 1
ATOM 4737 N N . GLN A 1 626 ? -13.102 -28.578 -40.469 1 28.42 626 GLN A N 1
ATOM 4738 C CA . GLN A 1 626 ? -13.367 -28.234 -41.875 1 28.42 626 GLN A CA 1
ATOM 4739 C C . GLN A 1 626 ? -12.336 -27.25 -42.406 1 28.42 626 GLN A C 1
ATOM 4741 O O . GLN A 1 626 ? -12.117 -26.188 -41.812 1 28.42 626 GLN A O 1
ATOM 4746 N N . LEU A 1 627 ? -11.328 -27.703 -43 1 28.92 627 LEU A N 1
ATOM 4747 C CA . LEU A 1 627 ? -10.406 -26.969 -43.875 1 28.92 627 LEU A CA 1
ATOM 4748 C C . LEU A 1 627 ? -11.164 -26.047 -44.812 1 28.92 627 LEU A C 1
ATOM 4750 O O . LEU A 1 627 ? -12 -26.516 -45.594 1 28.92 627 LEU A O 1
ATOM 4754 N N . MET A 1 628 ? -11.656 -24.766 -44.438 1 29.66 628 MET A N 1
ATOM 4755 C CA . MET A 1 628 ? -12.516 -23.828 -45.125 1 29.66 628 MET A CA 1
ATOM 4756 C C . MET A 1 628 ? -11.914 -23.469 -46.5 1 29.66 628 MET A C 1
ATOM 4758 O O . MET A 1 628 ? -10.727 -23.156 -46.594 1 29.66 628 MET A O 1
ATOM 4762 N N . GLN A 1 629 ? -12.398 -24.016 -47.562 1 26.8 629 GLN A N 1
ATOM 4763 C CA . GLN A 1 629 ? -12.305 -23.516 -48.938 1 26.8 629 GLN A CA 1
ATOM 4764 C C . GLN A 1 629 ? -12.836 -22.094 -49.062 1 26.8 629 GLN A C 1
ATOM 4766 O O . GLN A 1 629 ? -13.734 -21.703 -48.312 1 26.8 629 GLN A O 1
ATOM 4771 N N . GLY A 1 630 ? -12.109 -21.109 -49.656 1 28.23 630 GLY A N 1
ATOM 4772 C CA . GLY A 1 630 ? -12.312 -19.719 -50 1 28.23 630 GLY A CA 1
ATOM 4773 C C . GLY A 1 630 ? -13.75 -19.406 -50.375 1 28.23 630 GLY A C 1
ATOM 4774 O O . GLY A 1 630 ? -14.023 -18.359 -51 1 28.23 630 GLY A O 1
ATOM 4775 N N . GLY A 1 631 ? -14.766 -20.25 -50.312 1 26.44 631 GLY A N 1
ATOM 4776 C CA . GLY A 1 631 ? -15.914 -19.625 -50.938 1 26.44 631 GLY A CA 1
ATOM 4777 C C . GLY A 1 631 ? -16.453 -18.438 -50.156 1 26.44 631 GLY A C 1
ATOM 4778 O O . GLY A 1 631 ? -15.906 -18.078 -49.125 1 26.44 631 GLY A O 1
ATOM 4779 N N . ALA A 1 632 ? -17.812 -18.078 -50.281 1 25.11 632 ALA A N 1
ATOM 4780 C CA . ALA A 1 632 ? -18.703 -16.938 -50.031 1 25.11 632 ALA A CA 1
ATOM 4781 C C . ALA A 1 632 ? -18.719 -16.547 -48.562 1 25.11 632 ALA A C 1
ATOM 4783 O O . ALA A 1 632 ? -18.312 -17.328 -47.719 1 25.11 632 ALA A O 1
ATOM 4784 N N . ALA A 1 633 ? -19.688 -15.648 -48.188 1 27.69 633 ALA A N 1
ATOM 4785 C CA . ALA A 1 633 ? -19.906 -14.617 -47.156 1 27.69 633 ALA A CA 1
ATOM 4786 C C . ALA A 1 633 ? -19.906 -15.227 -45.75 1 27.69 633 ALA A C 1
ATOM 4788 O O . ALA A 1 633 ? -19.484 -14.57 -44.812 1 27.69 633 ALA A O 1
ATOM 4789 N N . GLU A 1 634 ? -20.844 -16.125 -45.562 1 26.12 634 GLU A N 1
ATOM 4790 C CA . GLU A 1 634 ? -21.531 -16.188 -44.281 1 26.12 634 GLU A CA 1
ATOM 4791 C C . GLU A 1 634 ? -20.578 -16.656 -43.188 1 26.12 634 GLU A C 1
ATOM 4793 O O . GLU A 1 634 ? -19.453 -17.078 -43.469 1 26.12 634 GLU A O 1
ATOM 4798 N N . GLU A 1 635 ? -21.188 -17.359 -42.156 1 27.98 635 GLU A N 1
ATOM 4799 C CA . GLU A 1 635 ? -20.969 -17.656 -40.75 1 27.98 635 GLU A CA 1
ATOM 4800 C C . GLU A 1 635 ? -19.781 -18.594 -40.562 1 27.98 635 GLU A C 1
ATOM 4802 O O . GLU A 1 635 ? -19.922 -19.656 -39.938 1 27.98 635 GLU A O 1
ATOM 4807 N N . LEU A 1 636 ? -18.891 -18.562 -41.625 1 27.88 636 LEU A N 1
ATOM 4808 C CA . LEU A 1 636 ? -18.094 -19.781 -41.594 1 27.88 636 LEU A CA 1
ATOM 4809 C C . LEU A 1 636 ? -17.078 -19.75 -40.469 1 27.88 636 LEU A C 1
ATOM 4811 O O . LEU A 1 636 ? -16.453 -18.703 -40.188 1 27.88 636 LEU A O 1
ATOM 4815 N N . PRO A 1 637 ? -17.078 -20.812 -39.656 1 28.22 637 PRO A N 1
ATOM 4816 C CA . PRO A 1 637 ? -16.188 -21.109 -38.531 1 28.22 637 PRO A CA 1
ATOM 4817 C C . PRO A 1 637 ? -14.711 -20.953 -38.875 1 28.22 637 PRO A C 1
ATOM 4819 O O . PRO A 1 637 ? -14.367 -20.859 -40.062 1 28.22 637 PRO A O 1
ATOM 4822 N N . ALA A 1 638 ? -13.766 -21.297 -38.031 1 29.8 638 ALA A N 1
ATOM 4823 C CA . ALA A 1 638 ? -12.328 -21.109 -37.938 1 29.8 638 ALA A CA 1
ATOM 4824 C C . ALA A 1 638 ? -11.602 -21.672 -39.156 1 29.8 638 ALA A C 1
ATOM 4826 O O . ALA A 1 638 ? -11.633 -22.875 -39.406 1 29.8 638 ALA A O 1
ATOM 4827 N N . ARG A 1 639 ? -11.586 -21.016 -40.438 1 31.89 639 ARG A N 1
ATOM 4828 C CA . ARG A 1 639 ? -11.039 -21.453 -41.719 1 31.89 639 ARG A CA 1
ATOM 4829 C C . ARG A 1 639 ? -9.531 -21.188 -41.781 1 31.89 639 ARG A C 1
ATOM 4831 O O . ARG A 1 639 ? -9.062 -20.109 -41.406 1 31.89 639 ARG A O 1
ATOM 4838 N N . ILE A 1 640 ? -8.82 -22.281 -41.625 1 28.39 640 ILE A N 1
ATOM 4839 C CA . ILE A 1 640 ? -7.406 -22.172 -41.969 1 28.39 640 ILE A CA 1
ATOM 4840 C C . ILE A 1 640 ? -7.25 -21.859 -43.438 1 28.39 640 ILE A C 1
ATOM 4842 O O . ILE A 1 640 ? -7.734 -22.625 -44.312 1 28.39 640 ILE A O 1
ATOM 4846 N N . ILE A 1 641 ? -7.27 -20.578 -43.906 1 31.41 641 ILE A N 1
ATOM 4847 C CA . ILE A 1 641 ? -7.09 -20.172 -45.281 1 31.41 641 ILE A CA 1
ATOM 4848 C C . ILE A 1 641 ? -5.605 -20.188 -45.656 1 31.41 641 ILE A C 1
ATOM 4850 O O . ILE A 1 641 ? -4.793 -19.547 -45 1 31.41 641 ILE A O 1
ATOM 4854 N N . LEU A 1 642 ? -5.152 -21.25 -46.281 1 28.02 642 LEU A N 1
ATOM 4855 C CA . LEU A 1 642 ? -3.805 -21.328 -46.844 1 28.02 642 LEU A CA 1
ATOM 4856 C C . LEU A 1 642 ? -3.652 -20.406 -48.031 1 28.02 642 LEU A C 1
ATOM 4858 O O . LEU A 1 642 ? -4.441 -20.469 -49 1 28.02 642 LEU A O 1
ATOM 4862 N N . ARG A 1 643 ? -3.17 -19.188 -47.781 1 30.39 643 ARG A N 1
ATOM 4863 C CA . ARG A 1 643 ? -2.902 -18.328 -48.938 1 30.39 643 ARG A CA 1
ATOM 4864 C C . ARG A 1 643 ? -1.452 -18.453 -49.406 1 30.39 643 ARG A C 1
ATOM 4866 O O . ARG A 1 643 ? -0.539 -18.5 -48.562 1 30.39 643 ARG A O 1
ATOM 4873 N N . GLN A 1 644 ? -1.266 -18.984 -50.531 1 25.16 644 GLN A N 1
ATOM 4874 C CA . GLN A 1 644 ? 0.043 -18.984 -51.188 1 25.16 644 GLN A CA 1
ATOM 4875 C C . GLN A 1 644 ? 0.536 -17.562 -51.438 1 25.16 644 GLN A C 1
ATOM 4877 O O . GLN A 1 644 ? -0.185 -16.734 -52 1 25.16 644 GLN A O 1
ATOM 4882 N N . GLN A 1 645 ? 1.292 -17.062 -50.438 1 27.62 645 GLN A N 1
ATOM 4883 C CA . GLN A 1 645 ? 1.858 -15.75 -50.75 1 27.62 645 GLN A CA 1
ATOM 4884 C C . GLN A 1 645 ? 2.766 -15.82 -52 1 27.62 645 GLN A C 1
ATOM 4886 O O . GLN A 1 645 ? 3.674 -16.656 -52.031 1 27.62 645 GLN A O 1
ATOM 4891 N N . ARG A 1 646 ? 2.188 -15.484 -53.125 1 26.8 646 ARG A N 1
ATOM 4892 C CA . ARG A 1 646 ? 3.102 -15.211 -54.219 1 26.8 646 ARG A CA 1
ATOM 4893 C C . ARG A 1 646 ? 4.047 -14.062 -53.875 1 26.8 646 ARG A C 1
ATOM 4895 O O . ARG A 1 646 ? 3.6 -12.969 -53.531 1 26.8 646 ARG A O 1
ATOM 4902 N N . TYR A 1 647 ? 5.184 -14.422 -53.281 1 22.23 647 TYR A N 1
ATOM 4903 C CA . TYR A 1 647 ? 6.285 -13.477 -53.156 1 22.23 647 TYR A CA 1
ATOM 4904 C C . TYR A 1 647 ? 6.594 -12.82 -54.5 1 22.23 647 TYR A C 1
ATOM 4906 O O . TYR A 1 647 ? 6.734 -13.508 -55.5 1 22.23 647 TYR A O 1
ATOM 4914 N N . ALA A 1 648 ? 5.988 -11.711 -54.781 1 25.83 648 ALA A N 1
ATOM 4915 C CA . ALA A 1 648 ? 6.633 -10.914 -55.812 1 25.83 648 ALA A CA 1
ATOM 4916 C C . ALA A 1 648 ? 8.141 -10.844 -55.594 1 25.83 648 ALA A C 1
ATOM 4918 O O . ALA A 1 648 ? 8.609 -10.781 -54.469 1 25.83 648 ALA A O 1
ATOM 4919 N N . SER A 1 649 ? 8.93 -11.383 -56.562 1 19.92 649 SER A N 1
ATOM 4920 C CA . SER A 1 649 ? 10.344 -11.375 -56.906 1 19.92 649 SER A CA 1
ATOM 4921 C C . SER A 1 649 ? 10.961 -10 -56.688 1 19.92 649 SER A C 1
ATOM 4923 O O . SER A 1 649 ? 10.695 -9.062 -57.438 1 19.92 649 SER A O 1
ATOM 4925 N N . ILE A 1 650 ? 10.758 -9.242 -55.594 1 22.28 650 ILE A N 1
ATOM 4926 C CA . ILE A 1 650 ? 11.695 -8.125 -55.594 1 22.28 650 ILE A CA 1
ATOM 4927 C C . ILE A 1 650 ? 13.133 -8.648 -55.656 1 22.28 650 ILE A C 1
ATOM 4929 O O . ILE A 1 650 ? 13.578 -9.352 -54.75 1 22.28 650 ILE A O 1
ATOM 4933 N N . LEU A 1 651 ? 13.672 -8.898 -56.969 1 19.92 651 LEU A N 1
ATOM 4934 C CA . LEU A 1 651 ? 15.078 -8.961 -57.344 1 19.92 651 LEU A CA 1
ATOM 4935 C C . LEU A 1 651 ? 15.891 -7.871 -56.656 1 19.92 651 LEU A C 1
ATOM 4937 O O . LEU A 1 651 ? 15.453 -6.719 -56.562 1 19.92 651 LEU A O 1
ATOM 4941 N N . PRO A 1 652 ? 16.703 -8.242 -55.656 1 21.16 652 PRO A N 1
ATOM 4942 C CA . PRO A 1 652 ? 17.828 -7.348 -55.375 1 21.16 652 PRO A CA 1
ATOM 4943 C C . PRO A 1 652 ? 18.469 -6.82 -56.656 1 21.16 652 PRO A C 1
ATOM 4945 O O . PRO A 1 652 ? 18.562 -7.543 -57.656 1 21.16 652 PRO A O 1
ATOM 4948 N N . LEU A 1 653 ? 18.109 -5.617 -57.219 1 19.72 653 LEU A N 1
ATOM 4949 C CA . LEU A 1 653 ? 19.234 -5.023 -57.969 1 19.72 653 LEU A CA 1
ATOM 4950 C C . LEU A 1 653 ? 20.547 -5.273 -57.25 1 19.72 653 LEU A C 1
ATOM 4952 O O . LEU A 1 653 ? 20.578 -5.305 -56 1 19.72 653 LEU A O 1
ATOM 4956 N N . LEU A 1 654 ? 21.672 -5.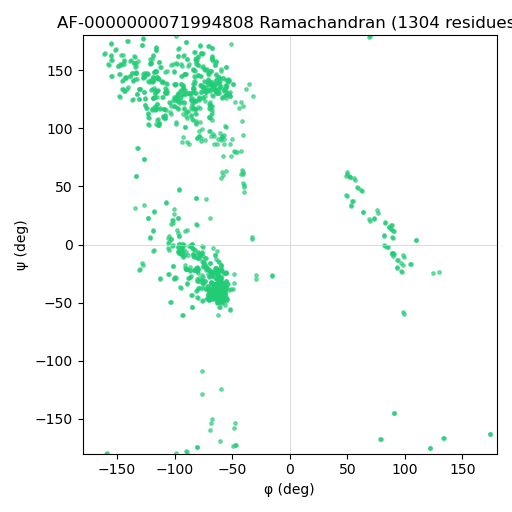723 -57.969 1 18.81 654 LEU A N 1
ATOM 4957 C CA . LEU A 1 654 ? 23.078 -5.77 -57.594 1 18.81 654 LEU A CA 1
ATOM 4958 C C . LEU A 1 654 ? 23.469 -4.512 -56.812 1 18.81 654 LEU A C 1
ATOM 4960 O O . LEU A 1 654 ? 23.031 -3.412 -57.156 1 18.81 654 LEU A O 1
ATOM 4964 N N . MET B 1 1 ? -28 18.438 19.047 1 80.44 1 MET B N 1
ATOM 4965 C CA . MET B 1 1 ? -27.938 17.844 17.719 1 80.44 1 MET B CA 1
ATOM 4966 C C . MET B 1 1 ? -26.594 17.156 17.484 1 80.44 1 MET B C 1
ATOM 4968 O O . MET B 1 1 ? -25.578 17.578 18.047 1 80.44 1 MET B O 1
ATOM 4972 N N . THR B 1 2 ? -26.719 16.078 16.828 1 86.62 2 THR B N 1
ATOM 4973 C CA . THR B 1 2 ? -25.531 15.289 16.562 1 86.62 2 THR B CA 1
ATOM 4974 C C . THR B 1 2 ? -25.375 15.008 15.07 1 86.62 2 THR B C 1
ATOM 4976 O O . THR B 1 2 ? -26.375 14.75 14.383 1 86.62 2 THR B O 1
ATOM 4979 N N . LEU B 1 3 ? -24.188 15.367 14.57 1 93.75 3 LEU B N 1
ATOM 4980 C CA . LEU B 1 3 ? -23.828 14.984 13.211 1 93.75 3 LEU B CA 1
ATOM 4981 C C . LEU B 1 3 ? -22.75 13.906 13.227 1 93.75 3 LEU B C 1
ATOM 4983 O O . LEU B 1 3 ? -21.812 13.961 14.031 1 93.75 3 LEU B O 1
ATOM 4987 N N . GLN B 1 4 ? -22.969 12.883 12.391 1 93.62 4 GLN B N 1
ATOM 4988 C CA . GLN B 1 4 ? -22.031 11.758 12.367 1 93.62 4 GLN B CA 1
ATOM 4989 C C . GLN B 1 4 ? -21.531 11.484 10.953 1 93.62 4 GLN B C 1
ATOM 4991 O O . GLN B 1 4 ? -22.328 11.484 10 1 93.62 4 GLN B O 1
ATOM 4996 N N . GLY B 1 5 ? -20.219 11.359 10.852 1 93.56 5 GLY B N 1
ATOM 4997 C CA . GLY B 1 5 ? -19.672 10.891 9.594 1 93.56 5 GLY B CA 1
ATOM 4998 C C . GLY B 1 5 ? -19.797 9.391 9.398 1 93.56 5 GLY B C 1
ATOM 4999 O O . GLY B 1 5 ? -20.188 8.68 10.328 1 93.56 5 GLY B O 1
ATOM 5000 N N . PRO B 1 6 ? -19.484 8.938 8.219 1 92.31 6 PRO B N 1
ATOM 5001 C CA . PRO B 1 6 ? -19.578 7.5 7.941 1 92.31 6 PRO B CA 1
ATOM 5002 C C . PRO B 1 6 ? -18.656 6.668 8.828 1 92.31 6 PRO B C 1
ATOM 5004 O O . PRO B 1 6 ? -17.531 7.09 9.117 1 92.31 6 PRO B O 1
ATOM 5007 N N . CYS B 1 7 ? -19.094 5.562 9.281 1 90.31 7 CYS B N 1
ATOM 5008 C CA . CYS B 1 7 ? -18.266 4.602 10 1 90.31 7 CYS B CA 1
ATOM 5009 C C . CYS B 1 7 ? -17.469 3.738 9.031 1 90.31 7 CYS B C 1
ATOM 5011 O O . CYS B 1 7 ? -18.047 3.061 8.18 1 90.31 7 CYS B O 1
ATOM 5013 N N . ARG B 1 8 ? -16.188 3.867 9.109 1 89.25 8 ARG B N 1
ATOM 5014 C CA . ARG B 1 8 ? -15.297 3.137 8.203 1 89.25 8 ARG B CA 1
ATOM 5015 C C . ARG B 1 8 ? -14.234 2.367 8.984 1 89.25 8 ARG B C 1
ATOM 5017 O O . ARG B 1 8 ? -13.711 2.863 9.977 1 89.25 8 ARG B O 1
ATOM 5024 N N . PRO B 1 9 ? -13.859 1.119 8.461 1 86.19 9 PRO B N 1
ATOM 5025 C CA . PRO B 1 9 ? -12.734 0.427 9.102 1 86.19 9 PRO B CA 1
ATOM 5026 C C . PRO B 1 9 ? -11.391 1.102 8.828 1 86.19 9 PRO B C 1
ATOM 5028 O O . PRO B 1 9 ? -11.164 1.608 7.723 1 86.19 9 PRO B O 1
ATOM 5031 N N . LEU B 1 10 ? -10.516 1.017 9.836 1 89.06 10 LEU B N 1
ATOM 5032 C CA . LEU B 1 10 ? -9.164 1.55 9.672 1 89.06 10 LEU B CA 1
ATOM 5033 C C . LEU B 1 10 ? -8.219 0.476 9.148 1 89.06 10 LEU B C 1
ATOM 5035 O O . LEU B 1 10 ? -8.375 -0.705 9.469 1 89.06 10 LEU B O 1
ATOM 5039 N N . PRO B 1 11 ? -7.195 0.946 8.297 1 84.25 11 PRO B N 1
ATOM 5040 C CA . PRO B 1 11 ? -6.105 0 8.055 1 84.25 11 PRO B CA 1
ATOM 5041 C C . PRO B 1 11 ? -5.457 -0.494 9.344 1 84.25 11 PRO B C 1
ATOM 5043 O O . PRO B 1 11 ? -5.238 0.292 10.273 1 84.25 11 PRO B O 1
ATOM 5046 N N . PRO B 1 12 ? -5.23 -1.751 9.383 1 79.19 12 PRO B N 1
ATOM 5047 C CA . PRO B 1 12 ? -4.668 -2.305 10.617 1 79.19 12 PRO B CA 1
ATOM 5048 C C . PRO B 1 12 ? -3.156 -2.113 10.711 1 79.19 12 PRO B C 1
ATOM 5050 O O . PRO B 1 12 ? -2.426 -3.072 10.977 1 79.19 12 PRO B O 1
ATOM 5053 N N . LEU B 1 13 ? -2.643 -0.956 10.305 1 82.06 13 LEU B N 1
ATOM 5054 C CA . LEU B 1 13 ? -1.213 -0.668 10.336 1 82.06 13 LEU B CA 1
ATOM 5055 C C . LEU B 1 13 ? -0.95 0.716 10.914 1 82.06 13 LEU B C 1
ATOM 5057 O O . LEU B 1 13 ? -1.778 1.619 10.781 1 82.06 13 LEU B O 1
ATOM 5061 N N . VAL B 1 14 ? 0.189 0.786 11.586 1 93 14 VAL B N 1
ATOM 5062 C CA . VAL B 1 14 ? 0.681 2.066 12.086 1 93 14 VAL B CA 1
ATOM 5063 C C . VAL B 1 14 ? 1.562 2.729 11.031 1 93 14 VAL B C 1
ATOM 5065 O O . VAL B 1 14 ? 1.916 2.105 10.023 1 93 14 VAL B O 1
ATOM 5068 N N . LEU B 1 15 ? 2.006 3.941 11.266 1 96.69 15 LEU B N 1
ATOM 5069 C CA . LEU B 1 15 ? 2.617 4.816 10.266 1 96.69 15 LEU B CA 1
ATOM 5070 C C . LEU B 1 15 ? 3.908 4.207 9.727 1 96.69 15 LEU B C 1
ATOM 5072 O O . LEU B 1 15 ? 4.098 4.117 8.516 1 96.69 15 LEU B O 1
ATOM 5076 N N . PRO B 1 16 ? 4.863 3.756 10.602 1 96.69 16 PRO B N 1
ATOM 5077 C CA . PRO B 1 16 ? 6.109 3.221 10.047 1 96.69 16 PRO B CA 1
ATOM 5078 C C . PRO B 1 16 ? 5.883 1.982 9.188 1 96.69 16 PRO B C 1
ATOM 5080 O O . PRO B 1 16 ? 6.574 1.794 8.18 1 96.69 16 PRO B O 1
ATOM 5083 N N . ARG B 1 17 ? 4.871 1.169 9.555 1 95.56 17 ARG B N 1
ATOM 5084 C CA . ARG B 1 17 ? 4.57 -0.037 8.789 1 95.56 17 ARG B CA 1
ATOM 5085 C C . ARG B 1 17 ? 3.918 0.31 7.453 1 95.56 17 ARG B C 1
ATOM 5087 O O . ARG B 1 17 ? 4.18 -0.342 6.441 1 95.56 17 ARG B O 1
ATOM 5094 N N . LEU B 1 18 ? 3.061 1.305 7.445 1 96.19 18 LEU B N 1
ATOM 5095 C CA . LEU B 1 18 ? 2.451 1.772 6.203 1 96.19 18 LEU B CA 1
ATOM 5096 C C . LEU B 1 18 ? 3.512 2.279 5.234 1 96.19 18 LEU B C 1
ATOM 5098 O O . LEU B 1 18 ? 3.449 1.996 4.035 1 96.19 18 LEU B O 1
ATOM 5102 N N . PHE B 1 19 ? 4.477 2.996 5.762 1 97.94 19 PHE B N 1
ATOM 5103 C CA . PHE B 1 19 ? 5.539 3.496 4.898 1 97.94 19 PHE B CA 1
ATOM 5104 C C . PHE B 1 19 ? 6.379 2.35 4.352 1 97.94 19 PHE B C 1
ATOM 5106 O O . PHE B 1 19 ? 6.746 2.348 3.176 1 97.94 19 PHE B O 1
ATOM 5113 N N . GLU B 1 20 ? 6.703 1.41 5.203 1 96.75 20 GLU B N 1
ATOM 5114 C CA . GLU B 1 20 ? 7.5 0.265 4.777 1 96.75 20 GLU B CA 1
ATOM 5115 C C . GLU B 1 20 ? 6.797 -0.516 3.672 1 96.75 20 GLU B C 1
ATOM 5117 O O . GLU B 1 20 ? 7.441 -0.996 2.736 1 96.75 20 GLU B O 1
ATOM 5122 N N . LEU B 1 21 ? 5.512 -0.657 3.811 1 94.56 21 LEU B N 1
ATOM 5123 C CA . LEU B 1 21 ? 4.746 -1.33 2.77 1 94.56 21 LEU B CA 1
ATOM 5124 C C . LEU B 1 21 ? 4.801 -0.548 1.461 1 94.56 21 LEU B C 1
ATOM 5126 O O . LEU B 1 21 ? 4.93 -1.137 0.385 1 94.56 21 LEU B O 1
ATOM 5130 N N . ALA B 1 22 ? 4.672 0.777 1.508 1 95.5 22 ALA B N 1
ATOM 5131 C CA . ALA B 1 22 ? 4.793 1.612 0.316 1 95.5 22 ALA B CA 1
ATOM 5132 C C . ALA B 1 22 ? 6.164 1.447 -0.334 1 95.5 22 ALA B C 1
ATOM 5134 O O . ALA B 1 22 ? 6.27 1.358 -1.56 1 95.5 22 ALA B O 1
ATOM 5135 N N . ALA B 1 23 ? 7.223 1.404 0.509 1 96.25 23 ALA B N 1
ATOM 5136 C CA . ALA B 1 23 ? 8.586 1.241 0.006 1 96.25 23 ALA B CA 1
ATOM 5137 C C . ALA B 1 23 ? 8.773 -0.129 -0.639 1 96.25 23 ALA B C 1
ATOM 5139 O O . ALA B 1 23 ? 9.516 -0.269 -1.612 1 96.25 23 ALA B O 1
ATOM 5140 N N . LEU B 1 24 ? 8.102 -1.096 -0.078 1 94.31 24 LEU B N 1
ATOM 5141 C CA . LEU B 1 24 ? 8.203 -2.455 -0.597 1 94.31 24 LEU B CA 1
ATOM 5142 C C . LEU B 1 24 ? 7.496 -2.576 -1.943 1 94.31 24 LEU B C 1
ATOM 5144 O O . LEU B 1 24 ? 8.008 -3.223 -2.861 1 94.31 24 LEU B O 1
ATOM 5148 N N . THR B 1 25 ? 6.367 -1.907 -2.078 1 92.44 25 THR B N 1
ATOM 5149 C CA . THR B 1 25 ? 5.516 -2.096 -3.246 1 92.44 25 THR B CA 1
ATOM 5150 C C . THR B 1 25 ? 5.887 -1.112 -4.352 1 92.44 25 THR B C 1
ATOM 5152 O O . THR B 1 25 ? 5.559 -1.329 -5.52 1 92.44 25 THR B O 1
ATOM 5155 N N . HIS B 1 26 ? 6.566 -0.015 -3.973 1 93.5 26 HIS B N 1
ATOM 5156 C CA . HIS B 1 26 ? 6.984 0.995 -4.938 1 93.5 26 HIS B CA 1
ATOM 5157 C C . HIS B 1 26 ? 8.438 1.403 -4.719 1 93.5 26 HIS B C 1
ATOM 5159 O O . HIS B 1 26 ? 8.742 2.594 -4.633 1 93.5 26 HIS B O 1
ATOM 5165 N N . PRO B 1 27 ? 9.336 0.512 -4.785 1 93.44 27 PRO B N 1
ATOM 5166 C CA . PRO B 1 27 ? 10.711 0.817 -4.383 1 93.44 27 PRO B CA 1
ATOM 5167 C C . PRO B 1 27 ? 11.406 1.79 -5.332 1 93.44 27 PRO B C 1
ATOM 5169 O O . PRO B 1 27 ? 12.211 2.615 -4.898 1 93.44 27 PRO B O 1
ATOM 5172 N N . THR B 1 28 ? 11.102 1.792 -6.633 1 92.38 28 THR B N 1
ATOM 5173 C CA . THR B 1 28 ? 11.844 2.58 -7.605 1 92.38 28 THR B CA 1
ATOM 5174 C C . THR B 1 28 ? 11.156 3.916 -7.863 1 92.38 28 THR B C 1
ATOM 5176 O O . THR B 1 28 ? 11.695 4.777 -8.555 1 92.38 28 THR B O 1
ATOM 5179 N N . THR B 1 29 ? 9.984 4.098 -7.32 1 93.88 29 THR B N 1
ATOM 5180 C CA . THR B 1 29 ? 9.25 5.344 -7.496 1 93.88 29 THR B CA 1
ATOM 5181 C C . THR B 1 29 ? 9.953 6.496 -6.781 1 93.88 29 THR B C 1
ATOM 5183 O O . THR B 1 29 ? 10.461 6.324 -5.676 1 93.88 29 THR B O 1
ATOM 5186 N N . PRO B 1 30 ? 10.055 7.711 -7.445 1 95.56 30 PRO B N 1
ATOM 5187 C CA . PRO B 1 30 ? 10.555 8.875 -6.715 1 95.56 30 PRO B CA 1
ATOM 5188 C C . PRO B 1 30 ? 9.711 9.211 -5.492 1 95.56 30 PRO B C 1
ATOM 5190 O O . PRO B 1 30 ? 8.484 9.336 -5.598 1 95.56 30 PRO B O 1
ATOM 5193 N N . ALA B 1 31 ? 10.359 9.312 -4.352 1 97.75 31 ALA B N 1
ATOM 5194 C CA . ALA B 1 31 ? 9.625 9.539 -3.107 1 97.75 31 ALA B CA 1
ATOM 5195 C C . ALA B 1 31 ? 9.75 10.992 -2.656 1 97.75 31 ALA B C 1
ATOM 5197 O O . ALA B 1 31 ? 8.75 11.641 -2.348 1 97.75 31 ALA B O 1
ATOM 5198 N N . LEU B 1 32 ? 11 11.484 -2.639 1 97.69 32 LEU B N 1
ATOM 5199 C CA . LEU B 1 32 ? 11.273 12.727 -1.927 1 97.69 32 LEU B CA 1
ATOM 5200 C C . LEU B 1 32 ? 12.359 13.539 -2.639 1 97.69 32 LEU B C 1
ATOM 5202 O O . LEU B 1 32 ? 13.367 12.977 -3.078 1 97.69 32 LEU B O 1
ATOM 5206 N N . ARG B 1 33 ? 12.109 14.844 -2.789 1 96.75 33 ARG B N 1
ATOM 5207 C CA . ARG B 1 33 ? 13.133 15.742 -3.309 1 96.75 33 ARG B CA 1
ATOM 5208 C C . ARG B 1 33 ? 12.984 17.141 -2.709 1 96.75 33 ARG B C 1
ATOM 5210 O O . ARG B 1 33 ? 11.875 17.578 -2.412 1 96.75 33 ARG B O 1
ATOM 5217 N N . ASP B 1 34 ? 14.086 17.812 -2.52 1 96 34 ASP B N 1
ATOM 5218 C CA . ASP B 1 34 ? 14.062 19.219 -2.17 1 96 34 ASP B CA 1
ATOM 5219 C C . ASP B 1 34 ? 13.734 20.078 -3.389 1 96 34 ASP B C 1
ATOM 5221 O O . ASP B 1 34 ? 14.242 19.844 -4.484 1 96 34 ASP B O 1
ATOM 5225 N N . ALA B 1 35 ? 12.898 21 -3.162 1 93.12 35 ALA B N 1
ATOM 5226 C CA . ALA B 1 35 ? 12.5 21.875 -4.266 1 93.12 35 ALA B CA 1
ATOM 5227 C C . ALA B 1 35 ? 13.727 22.531 -4.91 1 93.12 35 ALA B C 1
ATOM 5229 O O . ALA B 1 35 ? 13.742 22.766 -6.121 1 93.12 35 ALA B O 1
ATOM 5230 N N . ALA B 1 36 ? 14.719 22.766 -4.141 1 86.81 36 ALA B N 1
ATOM 5231 C CA . ALA B 1 36 ? 15.906 23.469 -4.613 1 86.81 36 ALA B CA 1
ATOM 5232 C C . ALA B 1 36 ? 16.828 22.531 -5.375 1 86.81 36 ALA B C 1
ATOM 5234 O O . ALA B 1 36 ? 17.781 22.984 -6.031 1 86.81 36 ALA B O 1
ATOM 5235 N N . HIS B 1 37 ? 16.562 21.25 -5.293 1 86.25 37 HIS B N 1
ATOM 5236 C CA . HIS B 1 37 ? 17.422 20.25 -5.934 1 86.25 37 HIS B CA 1
ATOM 5237 C C . HIS B 1 37 ? 16.641 19.438 -6.957 1 86.25 37 HIS B C 1
ATOM 5239 O O . HIS B 1 37 ? 15.422 19.359 -6.895 1 86.25 37 HIS B O 1
ATOM 5245 N N . ASN B 1 38 ? 17.406 18.828 -7.855 1 86.44 38 ASN B N 1
ATOM 5246 C CA . ASN B 1 38 ? 16.75 18.047 -8.898 1 86.44 38 ASN B CA 1
ATOM 5247 C C . ASN B 1 38 ? 16.906 16.547 -8.648 1 86.44 38 ASN B C 1
ATOM 5249 O O . ASN B 1 38 ? 16.344 15.727 -9.391 1 86.44 38 ASN B O 1
ATOM 5253 N N . THR B 1 39 ? 17.5 16.234 -7.641 1 91.31 39 THR B N 1
ATOM 5254 C CA . THR B 1 39 ? 17.734 14.812 -7.398 1 91.31 39 THR B CA 1
ATOM 5255 C C . THR B 1 39 ? 16.641 14.227 -6.512 1 91.31 39 THR B C 1
ATOM 5257 O O . THR B 1 39 ? 16.312 14.789 -5.469 1 91.31 39 THR B O 1
ATOM 5260 N N . TRP B 1 40 ? 16.141 13.07 -6.965 1 95.25 40 TRP B N 1
ATOM 5261 C CA . TRP B 1 40 ? 15.078 12.375 -6.234 1 95.25 40 TRP B CA 1
ATOM 5262 C C . TRP B 1 40 ? 15.656 11.242 -5.391 1 95.25 40 TRP B C 1
ATOM 5264 O O . TRP B 1 40 ? 16.578 10.539 -5.82 1 95.25 40 TRP B O 1
ATOM 5274 N N . LEU B 1 41 ? 15.172 11.102 -4.152 1 96.81 41 LEU B N 1
ATOM 5275 C CA . LEU B 1 41 ? 15.266 9.852 -3.412 1 96.81 41 LEU B CA 1
ATOM 5276 C C . LEU B 1 41 ? 14.117 8.914 -3.766 1 96.81 41 LEU B C 1
ATOM 5278 O O . LEU B 1 41 ? 12.945 9.32 -3.713 1 96.81 41 LEU B O 1
ATOM 5282 N N . THR B 1 42 ? 14.453 7.719 -4.16 1 96.94 42 THR B N 1
ATOM 5283 C CA . THR B 1 42 ? 13.406 6.73 -4.387 1 96.94 42 THR B CA 1
ATOM 5284 C C . THR B 1 42 ? 12.875 6.195 -3.062 1 96.94 42 THR B C 1
ATOM 5286 O O . THR B 1 42 ? 13.477 6.414 -2.01 1 96.94 42 THR B O 1
ATOM 5289 N N . TYR B 1 43 ? 11.742 5.547 -3.102 1 97.69 43 TYR B N 1
ATOM 5290 C CA . TYR B 1 43 ? 11.195 4.922 -1.902 1 97.69 43 TYR B CA 1
ATOM 5291 C C . TYR B 1 43 ? 12.188 3.939 -1.298 1 97.69 43 TYR B C 1
ATOM 5293 O O . TYR B 1 43 ? 12.336 3.865 -0.075 1 97.69 43 TYR B O 1
ATOM 5301 N N . HIS B 1 44 ? 12.898 3.223 -2.141 1 95.62 44 HIS B N 1
ATOM 5302 C CA . HIS B 1 44 ? 13.906 2.271 -1.689 1 95.62 44 HIS B CA 1
ATOM 5303 C C . HIS B 1 44 ? 15.023 2.977 -0.924 1 95.62 44 HIS B C 1
ATOM 5305 O O . HIS B 1 44 ? 15.352 2.586 0.198 1 95.62 44 HIS B O 1
ATOM 5311 N N . HIS B 1 45 ? 15.547 4.004 -1.484 1 96.88 45 HIS B N 1
ATOM 5312 C CA . HIS B 1 45 ? 16.656 4.723 -0.872 1 96.88 45 HIS B CA 1
ATOM 5313 C C . HIS B 1 45 ? 16.203 5.48 0.372 1 96.88 45 HIS B C 1
ATOM 5315 O O . HIS B 1 45 ? 16.938 5.566 1.354 1 96.88 45 HIS B O 1
ATOM 5321 N N . LEU B 1 46 ? 15.023 6.051 0.336 1 98.19 46 LEU B N 1
ATOM 5322 C CA . LEU B 1 46 ? 14.484 6.758 1.491 1 98.19 46 LEU B CA 1
ATOM 5323 C C . LEU B 1 46 ? 14.289 5.809 2.668 1 98.19 46 LEU B C 1
ATOM 5325 O O . LEU B 1 46 ? 14.641 6.141 3.805 1 98.19 46 LEU B O 1
ATOM 5329 N N . ASN B 1 47 ? 13.727 4.648 2.385 1 98.06 47 ASN B N 1
ATOM 5330 C CA . ASN B 1 47 ? 13.516 3.656 3.432 1 98.06 47 ASN B CA 1
ATOM 5331 C C . ASN B 1 47 ? 14.836 3.189 4.035 1 98.06 47 ASN B C 1
ATOM 5333 O O . ASN B 1 47 ? 14.953 3.051 5.254 1 98.06 47 ASN B O 1
ATOM 5337 N N . HIS B 1 48 ? 15.82 2.934 3.17 1 97.19 48 HIS B N 1
ATOM 5338 C CA . HIS B 1 48 ? 17.141 2.512 3.631 1 97.19 48 HIS B CA 1
ATOM 5339 C C . HIS B 1 48 ? 17.781 3.578 4.512 1 97.19 48 HIS B C 1
ATOM 5341 O O . HIS B 1 48 ? 18.328 3.266 5.57 1 97.19 48 HIS B O 1
ATOM 5347 N N . ALA B 1 49 ? 17.703 4.797 4.062 1 97.25 49 ALA B N 1
ATOM 5348 C CA . ALA B 1 49 ? 18.266 5.906 4.832 1 97.25 49 ALA B CA 1
ATOM 5349 C C . ALA B 1 49 ? 17.578 6.035 6.188 1 97.25 49 ALA B C 1
ATOM 5351 O O . ALA B 1 49 ? 18.25 6.254 7.207 1 97.25 49 ALA B O 1
ATOM 5352 N N . ALA B 1 50 ? 16.281 5.93 6.207 1 98.25 50 ALA B N 1
ATOM 5353 C CA . ALA B 1 50 ? 15.516 6.016 7.449 1 98.25 50 ALA B CA 1
ATOM 5354 C C . ALA B 1 50 ? 15.867 4.871 8.391 1 98.25 50 ALA B C 1
ATOM 5356 O O . ALA B 1 50 ? 15.969 5.066 9.609 1 98.25 50 ALA B O 1
ATOM 5357 N N . ASN B 1 51 ? 16.031 3.66 7.828 1 97.81 51 ASN B N 1
ATOM 5358 C CA . ASN B 1 51 ? 16.391 2.5 8.633 1 97.81 51 ASN B CA 1
ATOM 5359 C C . ASN B 1 51 ? 17.766 2.68 9.297 1 97.81 51 ASN B C 1
ATOM 5361 O O . ASN B 1 51 ? 17.922 2.357 10.477 1 97.81 51 ASN B O 1
ATOM 5365 N N . LYS B 1 52 ? 18.734 3.137 8.531 1 97.56 52 LYS B N 1
ATOM 5366 C CA . LYS B 1 52 ? 20.078 3.367 9.062 1 97.56 52 LYS B CA 1
ATOM 5367 C C . LYS B 1 52 ? 20.062 4.406 10.18 1 97.56 52 LYS B C 1
ATOM 5369 O O . LYS B 1 52 ? 20.656 4.195 11.234 1 97.56 52 LYS B O 1
ATOM 5374 N N . LEU B 1 53 ? 19.406 5.445 9.93 1 97.5 53 LEU B N 1
ATOM 5375 C CA . LEU B 1 53 ? 19.297 6.488 10.938 1 97.5 53 LEU B CA 1
ATOM 5376 C C . LEU B 1 53 ? 18.547 5.98 12.164 1 97.5 53 LEU B C 1
ATOM 5378 O O . LEU B 1 53 ? 18.875 6.328 13.297 1 97.5 53 LEU B O 1
ATOM 5382 N N . ALA B 1 54 ? 17.469 5.219 11.961 1 97.94 54 ALA B N 1
ATOM 5383 C CA . ALA B 1 54 ? 16.672 4.656 13.047 1 97.94 54 ALA B CA 1
ATOM 5384 C C . ALA B 1 54 ? 17.531 3.811 13.977 1 97.94 54 ALA B C 1
ATOM 5386 O O . ALA B 1 54 ? 17.406 3.879 15.203 1 97.94 54 ALA B O 1
ATOM 5387 N N . ARG B 1 55 ? 18.438 3.025 13.445 1 97.06 55 ARG B N 1
ATOM 5388 C CA . ARG B 1 55 ? 19.297 2.188 14.266 1 97.06 55 ARG B CA 1
ATOM 5389 C C . ARG B 1 55 ? 20.25 3.037 15.109 1 97.06 55 ARG B C 1
ATOM 5391 O O . ARG B 1 55 ? 20.531 2.701 16.266 1 97.06 55 ARG B O 1
ATOM 5398 N N . SER B 1 56 ? 20.719 4.098 14.5 1 95.69 56 SER B N 1
ATOM 5399 C CA . SER B 1 56 ? 21.547 5.027 15.266 1 95.69 56 SER B CA 1
ATOM 5400 C C . SER B 1 56 ? 20.75 5.656 16.406 1 95.69 56 SER B C 1
ATOM 5402 O O . SER B 1 56 ? 21.266 5.809 17.516 1 95.69 56 SER B O 1
ATOM 5404 N N . LEU B 1 57 ? 19.516 6.039 16.141 1 95.38 57 LEU B N 1
ATOM 5405 C CA . LEU B 1 57 ? 18.641 6.625 17.156 1 95.38 57 LEU B CA 1
ATOM 5406 C C . LEU B 1 57 ? 18.312 5.605 18.234 1 95.38 57 LEU B C 1
ATOM 5408 O O . LEU B 1 57 ? 18.266 5.945 19.422 1 95.38 57 LEU B O 1
ATOM 5412 N N . LEU B 1 58 ? 18.031 4.395 17.766 1 95.56 58 LEU B N 1
ATOM 5413 C CA . LEU B 1 58 ? 17.641 3.336 18.688 1 95.56 58 LEU B CA 1
ATOM 5414 C C . LEU B 1 58 ? 18.703 3.117 19.75 1 95.56 58 LEU B C 1
ATOM 5416 O O . LEU B 1 58 ? 18.391 2.883 20.922 1 95.56 58 LEU B O 1
ATOM 5420 N N . ARG B 1 59 ? 19.969 3.203 19.438 1 92.94 59 ARG B N 1
ATOM 5421 C CA . ARG B 1 59 ? 21.078 3.047 20.359 1 92.94 59 ARG B CA 1
ATOM 5422 C C . ARG B 1 59 ? 21.047 4.121 21.453 1 92.94 59 ARG B C 1
ATOM 5424 O O . ARG B 1 59 ? 21.5 3.895 22.562 1 92.94 59 ARG B O 1
ATOM 5431 N N . ARG B 1 60 ? 20.438 5.156 21.203 1 91.88 60 ARG B N 1
ATOM 5432 C CA . ARG B 1 60 ? 20.438 6.301 22.094 1 91.88 60 ARG B CA 1
ATOM 5433 C C . ARG B 1 60 ? 19.156 6.359 22.922 1 91.88 60 ARG B C 1
ATOM 5435 O O . ARG B 1 60 ? 19.156 6.84 24.047 1 91.88 60 ARG B O 1
ATOM 5442 N N . VAL B 1 61 ? 18.016 5.836 22.375 1 91.56 61 VAL B N 1
ATOM 5443 C CA . VAL B 1 61 ? 16.734 5.992 23.047 1 91.56 61 VAL B CA 1
ATOM 5444 C C . VAL B 1 61 ? 16.391 4.719 23.812 1 91.56 61 VAL B C 1
ATOM 5446 O O . VAL B 1 61 ? 15.539 4.73 24.703 1 91.56 61 VAL B O 1
ATOM 5449 N N . SER B 1 62 ? 16.828 3.502 23.453 1 82.62 62 SER B N 1
ATOM 5450 C CA . SER B 1 62 ? 16.469 2.234 24.094 1 82.62 62 SER B CA 1
ATOM 5451 C C . SER B 1 62 ? 17.016 2.154 25.516 1 82.62 62 SER B C 1
ATOM 5453 O O . SER B 1 62 ? 16.406 1.553 26.391 1 82.62 62 SER B O 1
ATOM 5455 N N . GLY B 1 63 ? 18.141 2.531 25.844 1 67.06 63 GLY B N 1
ATOM 5456 C CA . GLY B 1 63 ? 18.781 2.307 27.141 1 67.06 63 GLY B CA 1
ATOM 5457 C C . GLY B 1 63 ? 18.281 3.252 28.219 1 67.06 63 GLY B C 1
ATOM 5458 O O . GLY B 1 63 ? 18.547 3.039 29.406 1 67.06 63 GLY B O 1
ATOM 5459 N N . GLU B 1 64 ? 17.547 4.145 27.844 1 62.88 64 GLU B N 1
ATOM 5460 C CA . GLU B 1 64 ? 17.219 5.152 28.844 1 62.88 64 GLU B CA 1
ATOM 5461 C C . GLU B 1 64 ? 15.766 5.027 29.297 1 62.88 64 GLU B C 1
ATOM 5463 O O . GLU B 1 64 ? 14.914 4.574 28.547 1 62.88 64 GLU B O 1
ATOM 5468 N N . SER B 1 65 ? 15.656 5.023 30.562 1 73.81 65 SER B N 1
ATOM 5469 C CA . SER B 1 65 ? 14.305 5.105 31.109 1 73.81 65 SER B CA 1
ATOM 5470 C C . SER B 1 65 ? 13.516 6.242 30.453 1 73.81 65 SER B C 1
ATOM 5472 O O . SER B 1 65 ? 14.086 7.293 30.141 1 73.81 65 SER B O 1
ATOM 5474 N N . CYS B 1 66 ? 12.297 5.977 30.156 1 79.31 66 CYS B N 1
ATOM 5475 C CA . CYS B 1 66 ? 11.453 6.996 29.531 1 79.31 66 CYS B CA 1
ATOM 5476 C C . CYS B 1 66 ? 11.148 8.117 30.531 1 79.31 66 CYS B C 1
ATOM 5478 O O . CYS B 1 66 ? 10.523 7.887 31.562 1 79.31 66 CYS B O 1
ATOM 5480 N N . ALA B 1 67 ? 11.602 9.297 30.234 1 87.44 67 ALA B N 1
ATOM 5481 C CA . ALA B 1 67 ? 11.438 10.438 31.125 1 87.44 67 ALA B CA 1
ATOM 5482 C C . ALA B 1 67 ? 10.102 11.133 30.891 1 87.44 67 ALA B C 1
ATOM 5484 O O . ALA B 1 67 ? 9.602 11.852 31.766 1 87.44 67 ALA B O 1
ATOM 5485 N N . ASN B 1 68 ? 9.531 10.977 29.75 1 95.5 68 ASN B N 1
ATOM 5486 C CA . ASN B 1 68 ? 8.25 11.602 29.438 1 95.5 68 ASN B CA 1
ATOM 5487 C C . ASN B 1 68 ? 7.176 11.219 30.453 1 95.5 68 ASN B C 1
ATOM 5489 O O . ASN B 1 68 ? 7.059 10.055 30.828 1 95.5 68 ASN B O 1
ATOM 5493 N N . PRO B 1 69 ? 6.434 12.188 30.906 1 96.19 69 PRO B N 1
ATOM 5494 C CA . PRO B 1 69 ? 5.488 11.914 32 1 96.19 69 PRO B CA 1
ATOM 5495 C C . PRO B 1 69 ? 4.383 10.945 31.594 1 96.19 69 PRO B C 1
ATOM 5497 O O . PRO B 1 69 ? 3.768 10.305 32.469 1 96.19 69 PRO B O 1
ATOM 5500 N N . ASP B 1 70 ? 4.098 10.812 30.359 1 97.06 70 ASP B N 1
ATOM 5501 C CA . ASP B 1 70 ? 3.021 9.945 29.891 1 97.06 70 ASP B CA 1
ATOM 5502 C C . ASP B 1 70 ? 3.562 8.586 29.453 1 97.06 70 ASP B C 1
ATOM 5504 O O . ASP B 1 70 ? 2.797 7.707 29.062 1 97.06 70 ASP B O 1
ATOM 5508 N N . GLY B 1 71 ? 4.859 8.445 29.438 1 94.81 71 GLY B N 1
ATOM 5509 C CA . GLY B 1 71 ? 5.484 7.18 29.078 1 94.81 71 GLY B CA 1
ATOM 5510 C C . GLY B 1 71 ? 5.73 7.043 27.578 1 94.81 71 GLY B C 1
ATOM 5511 O O . GLY B 1 71 ? 6.051 5.957 27.094 1 94.81 71 GLY B O 1
ATOM 5512 N N . ASP B 1 72 ? 5.625 8.094 26.828 1 95.81 72 ASP B N 1
ATOM 5513 C CA . ASP B 1 72 ? 5.844 8.078 25.391 1 95.81 72 ASP B CA 1
ATOM 5514 C C . ASP B 1 72 ? 7.328 8.211 25.047 1 95.81 72 ASP B C 1
ATOM 5516 O O . ASP B 1 72 ? 8.062 8.945 25.734 1 95.81 72 ASP B O 1
ATOM 5520 N N . ARG B 1 73 ? 7.832 7.43 24.156 1 94.81 73 ARG B N 1
ATOM 5521 C CA . ARG B 1 73 ? 9.156 7.684 23.594 1 94.81 73 ARG B CA 1
ATOM 5522 C C . ARG B 1 73 ? 9.133 8.922 22.688 1 94.81 73 ARG B C 1
ATOM 5524 O O . ARG B 1 73 ? 8.539 8.898 21.609 1 94.81 73 ARG B O 1
ATOM 5531 N N . VAL B 1 74 ? 9.781 10 23.172 1 97.56 74 VAL B N 1
ATOM 5532 C CA . VAL B 1 74 ? 9.688 11.273 22.469 1 97.56 74 VAL B CA 1
ATOM 5533 C C . VAL B 1 74 ? 11.07 11.688 21.969 1 97.56 74 VAL B C 1
ATOM 5535 O O . VAL B 1 74 ? 12.055 11.617 22.719 1 97.56 74 VAL B O 1
ATOM 5538 N N . VAL B 1 75 ? 11.148 12.039 20.703 1 97.69 75 VAL B N 1
ATOM 5539 C CA . VAL B 1 75 ? 12.359 12.594 20.125 1 97.69 75 VAL B CA 1
ATOM 5540 C C . VAL B 1 75 ? 12.07 14 19.578 1 97.69 75 VAL B C 1
ATOM 5542 O O . VAL B 1 75 ? 11.242 14.172 18.688 1 97.69 75 VAL B O 1
ATOM 5545 N N . ALA B 1 76 ? 12.711 15.008 20.125 1 98.12 76 ALA B N 1
ATOM 5546 C CA . ALA B 1 76 ? 12.562 16.375 19.641 1 98.12 76 ALA B CA 1
ATOM 5547 C C . ALA B 1 76 ? 13.375 16.594 18.359 1 98.12 76 ALA B C 1
ATOM 5549 O O . ALA B 1 76 ? 14.422 15.961 18.172 1 98.12 76 ALA B O 1
ATOM 5550 N N . VAL B 1 77 ? 12.828 17.406 17.5 1 97.81 77 VAL B N 1
ATOM 5551 C CA . VAL B 1 77 ? 13.492 17.672 16.234 1 97.81 77 VAL B CA 1
ATOM 5552 C C . VAL B 1 77 ? 13.516 19.172 15.961 1 97.81 77 VAL B C 1
ATOM 5554 O O . VAL B 1 77 ? 12.492 19.859 16.109 1 97.81 77 VAL B O 1
ATOM 5557 N N . CYS B 1 78 ? 14.625 19.703 15.656 1 96.38 78 CYS B N 1
ATOM 5558 C CA . CYS B 1 78 ? 14.805 21.078 15.203 1 96.38 78 CYS B CA 1
ATOM 5559 C C . CYS B 1 78 ? 15.688 21.125 13.969 1 96.38 78 CYS B C 1
ATOM 5561 O O . CYS B 1 78 ? 16.906 21.328 14.07 1 96.38 78 CYS B O 1
ATOM 5563 N N . LEU B 1 79 ? 15.078 20.906 12.836 1 94.75 79 LEU B N 1
ATOM 5564 C CA . LEU B 1 79 ? 15.734 20.875 11.531 1 94.75 79 LEU B CA 1
ATOM 5565 C C . LEU B 1 79 ? 14.953 21.688 10.508 1 94.75 79 LEU B C 1
ATOM 5567 O O . LEU B 1 79 ? 13.734 21.828 10.617 1 94.75 79 LEU B O 1
ATOM 5571 N N . PRO B 1 80 ? 15.672 22.312 9.531 1 92.19 80 PRO B N 1
ATOM 5572 C CA . PRO B 1 80 ? 14.945 22.984 8.453 1 92.19 80 PRO B CA 1
ATOM 5573 C C . PRO B 1 80 ? 14.203 22 7.543 1 92.19 80 PRO B C 1
ATOM 5575 O O . PRO B 1 80 ? 14.531 20.812 7.508 1 92.19 80 PRO B O 1
ATOM 5578 N N . PRO B 1 81 ? 13.203 22.516 6.824 1 94.25 81 PRO B N 1
ATOM 5579 C CA . PRO B 1 81 ? 12.445 21.641 5.922 1 94.25 81 PRO B CA 1
ATOM 5580 C C . PRO B 1 81 ? 13.266 21.188 4.715 1 94.25 81 PRO B C 1
ATOM 5582 O O . PRO B 1 81 ? 13.383 21.922 3.73 1 94.25 81 PRO B O 1
ATOM 5585 N N . THR B 1 82 ? 13.805 20.062 4.762 1 94.56 82 THR B N 1
ATOM 5586 C CA . THR B 1 82 ? 14.539 19.391 3.699 1 94.56 82 THR B CA 1
ATOM 5587 C C . THR B 1 82 ? 14.219 17.891 3.693 1 94.56 82 THR B C 1
ATOM 5589 O O . THR B 1 82 ? 13.492 17.406 4.562 1 94.56 82 THR B O 1
ATOM 5592 N N . ALA B 1 83 ? 14.781 17.266 2.695 1 95.62 83 ALA B N 1
ATOM 5593 C CA . ALA B 1 83 ? 14.625 15.812 2.629 1 95.62 83 ALA B CA 1
ATOM 5594 C C . ALA B 1 83 ? 15.195 15.141 3.877 1 95.62 83 ALA B C 1
ATOM 5596 O O . ALA B 1 83 ? 14.672 14.125 4.332 1 95.62 83 ALA B O 1
ATOM 5597 N N . ARG B 1 84 ? 16.141 15.734 4.477 1 94.69 84 ARG B N 1
ATOM 5598 C CA . ARG B 1 84 ? 16.75 15.188 5.684 1 94.69 84 ARG B CA 1
ATOM 5599 C C . ARG B 1 84 ? 15.766 15.195 6.848 1 94.69 84 ARG B C 1
ATOM 5601 O O . ARG B 1 84 ? 15.742 14.266 7.652 1 94.69 84 ARG B O 1
ATOM 5608 N N . LEU B 1 85 ? 15.023 16.266 6.957 1 97 85 LEU B N 1
ATOM 5609 C CA . LEU B 1 85 ? 14.016 16.344 8.008 1 97 85 LEU B CA 1
ATOM 5610 C C . LEU B 1 85 ? 13.016 15.195 7.883 1 97 85 LEU B C 1
ATOM 5612 O O . LEU B 1 85 ? 12.719 14.523 8.867 1 97 85 LEU B O 1
ATOM 5616 N N . VAL B 1 86 ? 12.523 15 6.684 1 98.44 86 VAL B N 1
ATOM 5617 C CA . VAL B 1 86 ? 11.531 13.953 6.453 1 98.44 86 VAL B CA 1
ATOM 5618 C C . VAL B 1 86 ? 12.133 12.586 6.777 1 98.44 86 VAL B C 1
ATOM 5620 O O . VAL B 1 86 ? 11.469 11.742 7.383 1 98.44 86 VAL B O 1
ATOM 5623 N N . THR B 1 87 ? 13.383 12.359 6.395 1 97.88 87 THR B N 1
ATOM 5624 C CA . THR B 1 87 ? 14.086 11.117 6.707 1 97.88 87 THR B CA 1
ATOM 5625 C C . THR B 1 87 ? 14.164 10.906 8.219 1 97.88 87 THR B C 1
ATOM 5627 O O . THR B 1 87 ? 13.961 9.789 8.703 1 97.88 87 THR B O 1
ATOM 5630 N N . CYS B 1 88 ? 14.375 11.969 8.945 1 98.19 88 CYS B N 1
ATOM 5631 C CA . CYS B 1 88 ? 14.453 11.922 10.398 1 98.19 88 CYS B CA 1
ATOM 5632 C C . CYS B 1 88 ? 13.109 11.539 11.008 1 98.19 88 CYS B C 1
ATOM 5634 O O . CYS B 1 88 ? 13.047 10.742 11.945 1 98.19 88 CYS B O 1
ATOM 5636 N N . LEU B 1 89 ? 12.094 12.141 10.492 1 98.81 89 LEU B N 1
ATOM 5637 C CA . LEU B 1 89 ? 10.758 11.836 11.008 1 98.81 89 LEU B CA 1
ATOM 5638 C C . LEU B 1 89 ? 10.422 10.359 10.82 1 98.81 89 LEU B C 1
ATOM 5640 O O . LEU B 1 89 ? 9.883 9.727 11.727 1 98.81 89 LEU B O 1
ATOM 5644 N N . LEU B 1 90 ? 10.742 9.844 9.641 1 98.69 90 LEU B N 1
ATOM 5645 C CA . LEU B 1 90 ? 10.516 8.43 9.367 1 98.69 90 LEU B CA 1
ATOM 5646 C C . LEU B 1 90 ? 11.328 7.555 10.312 1 98.69 90 LEU B C 1
ATOM 5648 O O . LEU B 1 90 ? 10.828 6.547 10.82 1 98.69 90 LEU B O 1
ATOM 5652 N N . ALA B 1 91 ? 12.578 7.91 10.539 1 98.56 91 ALA B N 1
ATOM 5653 C CA . ALA B 1 91 ? 13.453 7.164 11.445 1 98.56 91 ALA B CA 1
ATOM 5654 C C . ALA B 1 91 ? 12.891 7.148 12.859 1 98.56 91 ALA B C 1
ATOM 5656 O O . ALA B 1 91 ? 12.906 6.113 13.531 1 98.56 91 ALA B O 1
ATOM 5657 N N . ILE B 1 92 ? 12.406 8.273 13.305 1 98.31 92 ILE B N 1
ATOM 5658 C CA . ILE B 1 92 ? 11.836 8.391 14.648 1 98.31 92 ILE B CA 1
ATOM 5659 C C . ILE B 1 92 ? 10.641 7.457 14.781 1 98.31 92 ILE B C 1
ATOM 5661 O O . ILE B 1 92 ? 10.508 6.742 15.781 1 98.31 92 ILE B O 1
ATOM 5665 N N . HIS B 1 93 ? 9.766 7.461 13.789 1 98.31 93 HIS B N 1
ATOM 5666 C CA . HIS B 1 93 ? 8.609 6.566 13.812 1 98.31 93 HIS B CA 1
ATOM 5667 C C . HIS B 1 93 ? 9.047 5.105 13.836 1 98.31 93 HIS B C 1
ATOM 5669 O O . HIS B 1 93 ? 8.414 4.277 14.5 1 98.31 93 HIS B O 1
ATOM 5675 N N . LYS B 1 94 ? 10.117 4.773 13.133 1 97.44 94 LYS B N 1
ATOM 5676 C CA . LYS B 1 94 ? 10.586 3.393 13.016 1 97.44 94 LYS B CA 1
ATOM 5677 C C . LYS B 1 94 ? 11.125 2.881 14.344 1 97.44 94 LYS B C 1
ATOM 5679 O O . LYS B 1 94 ? 11.117 1.676 14.602 1 97.44 94 LYS B O 1
ATOM 5684 N N . VAL B 1 95 ? 11.555 3.723 15.227 1 96.56 95 VAL B N 1
ATOM 5685 C CA . VAL B 1 95 ? 12.055 3.283 16.531 1 96.56 95 VAL B CA 1
ATOM 5686 C C . VAL B 1 95 ? 10.938 3.381 17.562 1 96.56 95 VAL B C 1
ATOM 5688 O O . VAL B 1 95 ? 11.188 3.273 18.766 1 96.56 95 VAL B O 1
ATOM 5691 N N . GLY B 1 96 ? 9.688 3.689 17.062 1 95.38 96 GLY B N 1
ATOM 5692 C CA . GLY B 1 96 ? 8.539 3.75 17.938 1 95.38 96 GLY B CA 1
ATOM 5693 C C . GLY B 1 96 ? 8.406 5.078 18.656 1 95.38 96 GLY B C 1
ATOM 5694 O O . GLY B 1 96 ? 7.73 5.168 19.688 1 95.38 96 GLY B O 1
ATOM 5695 N N . GLY B 1 97 ? 9.023 6.078 18.203 1 96.62 97 GLY B N 1
ATOM 5696 C CA . GLY B 1 97 ? 9 7.375 18.859 1 96.62 97 GLY B CA 1
ATOM 5697 C C . GLY B 1 97 ? 8 8.336 18.25 1 96.62 97 GLY B C 1
ATOM 5698 O O . GLY B 1 97 ? 7.629 8.195 17.078 1 96.62 97 GLY B O 1
ATOM 5699 N N . ALA B 1 98 ? 7.551 9.312 19.062 1 98.25 98 ALA B N 1
ATOM 5700 C CA . ALA B 1 98 ? 6.828 10.492 18.609 1 98.25 98 ALA B CA 1
ATOM 5701 C C . ALA B 1 98 ? 7.785 11.656 18.359 1 98.25 98 ALA B C 1
ATOM 5703 O O . ALA B 1 98 ? 8.672 11.93 19.172 1 98.25 98 ALA B O 1
ATOM 5704 N N . TYR B 1 99 ? 7.672 12.242 17.219 1 98.69 99 TYR B N 1
ATOM 5705 C CA . TYR B 1 99 ? 8.516 13.422 17.031 1 98.69 99 TYR B CA 1
ATOM 5706 C C . TYR B 1 99 ? 7.875 14.656 17.656 1 98.69 99 TYR B C 1
ATOM 5708 O O . TYR B 1 99 ? 6.648 14.758 17.719 1 98.69 99 TYR B O 1
ATOM 5716 N N . LEU B 1 100 ? 8.672 15.508 18.203 1 98.62 100 LEU B N 1
ATOM 5717 C CA . LEU B 1 100 ? 8.328 16.781 18.812 1 98.62 100 LEU B CA 1
ATOM 5718 C C . LEU B 1 100 ? 9.07 17.922 18.141 1 98.62 100 LEU B C 1
ATOM 5720 O O . LEU B 1 100 ? 10.258 18.141 18.391 1 98.62 100 LEU B O 1
ATOM 5724 N N . PRO B 1 101 ? 8.344 18.656 17.297 1 97.75 101 PRO B N 1
ATOM 5725 C CA . PRO B 1 101 ? 9.031 19.703 16.531 1 97.75 101 PRO B CA 1
ATOM 5726 C C . PRO B 1 101 ? 9.328 20.953 17.359 1 97.75 101 PRO B C 1
ATOM 5728 O O . PRO B 1 101 ? 8.5 21.359 18.172 1 97.75 101 PRO B O 1
ATOM 5731 N N . LEU B 1 102 ? 10.469 21.453 17.188 1 94.94 102 LEU B N 1
ATOM 5732 C CA . LEU B 1 102 ? 10.914 22.75 17.656 1 94.94 102 LEU B CA 1
ATOM 5733 C C . LEU B 1 102 ? 11.375 23.625 16.484 1 94.94 102 LEU B C 1
ATOM 5735 O O . LEU B 1 102 ? 11.664 23.109 15.406 1 94.94 102 LEU B O 1
ATOM 5739 N N . GLU B 1 103 ? 11.312 24.875 16.719 1 88.62 103 GLU B N 1
ATOM 5740 C CA . GLU B 1 103 ? 11.82 25.812 15.727 1 88.62 103 GLU B CA 1
ATOM 5741 C C . GLU B 1 103 ? 12.891 26.719 16.328 1 88.62 103 GLU B C 1
ATOM 5743 O O . GLU B 1 103 ? 12.805 27.125 17.484 1 88.62 103 GLU B O 1
ATOM 5748 N N . ASP B 1 104 ? 13.797 27.047 15.5 1 85.69 104 ASP B N 1
ATOM 5749 C CA . ASP B 1 104 ? 14.859 27.938 15.945 1 85.69 104 ASP B CA 1
ATOM 5750 C C . ASP B 1 104 ? 14.32 29.344 16.234 1 85.69 104 ASP B C 1
ATOM 5752 O O . ASP B 1 104 ? 14.914 30.109 17 1 85.69 104 ASP B O 1
ATOM 5756 N N . SER B 1 105 ? 13.25 29.625 15.625 1 79.06 105 SER B N 1
ATOM 5757 C CA . SER B 1 105 ? 12.664 30.938 15.805 1 79.06 105 SER B CA 1
ATOM 5758 C C . SER B 1 105 ? 11.969 31.047 17.156 1 79.06 105 SER B C 1
ATOM 5760 O O . SER B 1 105 ? 11.625 32.156 17.609 1 79.06 105 SER B O 1
ATOM 5762 N N . PHE B 1 106 ? 11.875 29.938 17.859 1 84.56 106 PHE B N 1
ATOM 5763 C CA . PHE B 1 106 ? 11.227 29.969 19.172 1 84.56 106 PHE B CA 1
ATOM 5764 C C . PHE B 1 106 ? 12.094 30.703 20.188 1 84.56 106 PHE B C 1
ATOM 5766 O O . PHE B 1 106 ? 13.312 30.531 20.203 1 84.56 106 PHE B O 1
ATOM 5773 N N . PRO B 1 107 ? 11.406 31.531 21 1 83.19 107 PRO B N 1
ATOM 5774 C CA . PRO B 1 107 ? 12.156 32.062 22.125 1 83.19 107 PRO B CA 1
ATOM 5775 C C . PRO B 1 107 ? 12.695 30.984 23.047 1 83.19 107 PRO B C 1
ATOM 5777 O O . PRO B 1 107 ? 12.055 29.953 23.234 1 83.19 107 PRO B O 1
ATOM 5780 N N . ALA B 1 108 ? 13.805 31.266 23.688 1 87.62 108 ALA B N 1
ATOM 5781 C CA . ALA B 1 108 ? 14.477 30.297 24.547 1 87.62 108 ALA B CA 1
ATOM 5782 C C . ALA B 1 108 ? 13.547 29.812 25.656 1 87.62 108 ALA B C 1
ATOM 5784 O O . ALA B 1 108 ? 13.555 28.641 26.016 1 87.62 108 ALA B O 1
ATOM 5785 N N . ALA B 1 109 ? 12.797 30.75 26.188 1 84.88 109 ALA B N 1
ATOM 5786 C CA . ALA B 1 109 ? 11.891 30.406 27.281 1 84.88 109 ALA B CA 1
ATOM 5787 C C . ALA B 1 109 ? 10.836 29.391 26.844 1 84.88 109 ALA B C 1
ATOM 5789 O O . ALA B 1 109 ? 10.453 28.5 27.609 1 84.88 109 ALA B O 1
ATOM 5790 N N . ARG B 1 110 ? 10.375 29.562 25.672 1 87.31 110 ARG B N 1
ATOM 5791 C CA . ARG B 1 110 ? 9.391 28.641 25.125 1 87.31 110 ARG B CA 1
ATOM 5792 C C . ARG B 1 110 ? 9.992 27.266 24.906 1 87.31 110 ARG B C 1
ATOM 5794 O O . ARG B 1 110 ? 9.383 26.25 25.25 1 87.31 110 ARG B O 1
ATOM 5801 N N . VAL B 1 111 ? 11.188 27.266 24.359 1 92.94 111 VAL B N 1
ATOM 5802 C CA . VAL B 1 111 ? 11.883 26 24.125 1 92.94 111 VAL B CA 1
ATOM 5803 C C . VAL B 1 111 ? 12.109 25.281 25.453 1 92.94 111 VAL B C 1
ATOM 5805 O O . VAL B 1 111 ? 11.867 24.078 25.562 1 92.94 111 VAL B O 1
ATOM 5808 N N . SER B 1 112 ? 12.539 26.062 26.406 1 93.94 112 SER B N 1
ATOM 5809 C CA . SER B 1 112 ? 12.789 25.5 27.719 1 93.94 112 SER B CA 1
ATOM 5810 C C . SER B 1 112 ? 11.523 24.891 28.312 1 93.94 112 SER B C 1
ATOM 5812 O O . SER B 1 112 ? 11.562 23.781 28.859 1 93.94 112 SER B O 1
ATOM 5814 N N . HIS B 1 113 ? 10.484 25.594 28.203 1 90.56 113 HIS B N 1
ATOM 5815 C CA . HIS B 1 113 ? 9.219 25.094 28.719 1 90.56 113 HIS B CA 1
ATOM 5816 C C . HIS B 1 113 ? 8.828 23.781 28.047 1 90.56 113 HIS B C 1
ATOM 5818 O O . HIS B 1 113 ? 8.453 22.812 28.719 1 90.56 113 HIS B O 1
ATOM 5824 N N . ILE B 1 114 ? 8.883 23.75 26.75 1 95.06 114 ILE B N 1
ATOM 5825 C CA . ILE B 1 114 ? 8.492 22.578 25.984 1 95.06 114 ILE B CA 1
ATOM 5826 C C . ILE B 1 114 ? 9.352 21.375 26.375 1 95.06 114 ILE B C 1
ATOM 5828 O O . ILE B 1 114 ? 8.836 20.281 26.609 1 95.06 114 ILE B O 1
ATOM 5832 N N . LEU B 1 115 ? 10.617 21.578 26.531 1 96.75 115 LEU B N 1
ATOM 5833 C CA . LEU B 1 115 ? 11.555 20.5 26.859 1 96.75 115 LEU B CA 1
ATOM 5834 C C . LEU B 1 115 ? 11.312 19.984 28.281 1 96.75 115 LEU B C 1
ATOM 5836 O O . LEU B 1 115 ? 11.391 18.781 28.531 1 96.75 115 LEU B O 1
ATOM 5840 N N . ARG B 1 116 ? 10.992 20.875 29.156 1 95.81 116 ARG B N 1
ATOM 5841 C CA . ARG B 1 116 ? 10.727 20.484 30.547 1 95.81 116 ARG B CA 1
ATOM 5842 C C . ARG B 1 116 ? 9.406 19.734 30.656 1 95.81 116 ARG B C 1
ATOM 5844 O O . ARG B 1 116 ? 9.266 18.828 31.484 1 95.81 116 ARG B O 1
ATOM 5851 N N . ASP B 1 117 ? 8.523 20.203 29.828 1 95.62 117 ASP B N 1
ATOM 5852 C CA . ASP B 1 117 ? 7.188 19.625 29.875 1 95.62 117 ASP B CA 1
ATOM 5853 C C . ASP B 1 117 ? 7.16 18.25 29.234 1 95.62 117 ASP B C 1
ATOM 5855 O O . ASP B 1 117 ? 6.668 17.281 29.828 1 95.62 117 ASP B O 1
ATOM 5859 N N . ALA B 1 118 ? 7.711 18.062 28.062 1 97.5 118 ALA B N 1
ATOM 5860 C CA . ALA B 1 118 ? 7.637 16.844 27.266 1 97.5 118 ALA B CA 1
ATOM 5861 C C . ALA B 1 118 ? 8.766 15.883 27.641 1 97.5 118 ALA B C 1
ATOM 5863 O O . ALA B 1 118 ? 8.648 14.672 27.438 1 97.5 118 ALA B O 1
ATOM 5864 N N . ARG B 1 119 ? 9.875 16.375 28.094 1 96.56 119 ARG B N 1
ATOM 5865 C CA . ARG B 1 119 ? 11.047 15.602 28.5 1 96.56 119 ARG B CA 1
ATOM 5866 C C . ARG B 1 119 ? 11.43 14.586 27.422 1 96.56 119 ARG B C 1
ATOM 5868 O O . ARG B 1 119 ? 11.469 13.383 27.688 1 96.56 119 ARG B O 1
ATOM 5875 N N . PRO B 1 120 ? 11.766 15.047 26.219 1 97.12 120 PRO B N 1
ATOM 5876 C CA . PRO B 1 120 ? 12.18 14.125 25.156 1 97.12 120 PRO B CA 1
ATOM 5877 C C . PRO B 1 120 ? 13.484 13.398 25.484 1 97.12 120 PRO B C 1
ATOM 5879 O O . PRO B 1 120 ? 14.281 13.883 26.297 1 97.12 120 PRO B O 1
ATOM 5882 N N . ALA B 1 121 ? 13.656 12.211 24.875 1 95.94 121 ALA B N 1
ATOM 5883 C CA . ALA B 1 121 ? 14.867 11.414 25.078 1 95.94 121 ALA B CA 1
ATOM 5884 C C . ALA B 1 121 ? 16.094 12.125 24.516 1 95.94 121 ALA B C 1
ATOM 5886 O O . ALA B 1 121 ? 17.188 12.023 25.078 1 95.94 121 ALA B O 1
ATOM 5887 N N . LEU B 1 122 ? 15.898 12.781 23.438 1 95.62 122 LEU B N 1
ATOM 5888 C CA . LEU B 1 122 ? 16.984 13.539 22.812 1 95.62 122 LEU B CA 1
ATOM 5889 C C . LEU B 1 122 ? 16.422 14.586 21.859 1 95.62 122 LEU B C 1
ATOM 5891 O O . LEU B 1 122 ? 15.227 14.602 21.578 1 95.62 122 LEU B O 1
ATOM 5895 N N . LEU B 1 123 ? 17.297 15.539 21.484 1 96.62 123 LEU B N 1
ATOM 5896 C CA . LEU B 1 123 ? 17.016 16.531 20.453 1 96.62 123 LEU B CA 1
ATOM 5897 C C . LEU B 1 123 ? 17.906 16.312 19.234 1 96.62 123 LEU B C 1
ATOM 5899 O O . LEU B 1 123 ? 19.141 16.312 19.344 1 96.62 123 LEU B O 1
ATOM 5903 N N . LEU B 1 124 ? 17.234 16 18.078 1 96.31 124 LEU B N 1
ATOM 5904 C CA . LEU B 1 124 ? 17.922 15.984 16.797 1 96.31 124 LEU B CA 1
ATOM 5905 C C . LEU B 1 124 ? 18 17.391 16.203 1 96.31 124 LEU B C 1
ATOM 5907 O O . LEU B 1 124 ? 16.969 18.016 15.953 1 96.31 124 LEU B O 1
ATOM 5911 N N . ALA B 1 125 ? 19.188 17.906 16.016 1 94.81 125 ALA B N 1
ATOM 5912 C CA . ALA B 1 125 ? 19.344 19.266 15.539 1 94.81 125 ALA B CA 1
ATOM 5913 C C . ALA B 1 125 ? 20.547 19.391 14.609 1 94.81 125 ALA B C 1
ATOM 5915 O O . ALA B 1 125 ? 21.391 18.5 14.539 1 94.81 125 ALA B O 1
ATOM 5916 N N . GLU B 1 126 ? 20.469 20.391 13.852 1 87.88 126 GLU B N 1
ATOM 5917 C CA . GLU B 1 126 ? 21.688 20.766 13.133 1 87.88 126 GLU B CA 1
ATOM 5918 C C . GLU B 1 126 ? 22.672 21.5 14.047 1 87.88 126 GLU B C 1
ATOM 5920 O O . GLU B 1 126 ? 22.281 21.984 15.117 1 87.88 126 GLU B O 1
ATOM 5925 N N . SER B 1 127 ? 23.953 21.656 13.672 1 80 127 SER B N 1
ATOM 5926 C CA . SER B 1 127 ? 25.016 22.234 14.484 1 80 127 SER B CA 1
ATOM 5927 C C . SER B 1 127 ? 24.719 23.688 14.836 1 80 127 SER B C 1
ATOM 5929 O O . SER B 1 127 ? 25.047 24.141 15.93 1 80 127 SER B O 1
ATOM 5931 N N . SER B 1 128 ? 24.016 24.344 14.078 1 80.69 128 SER B N 1
ATOM 5932 C CA . SER B 1 128 ? 23.844 25.781 14.289 1 80.69 128 SER B CA 1
ATOM 5933 C C . SER B 1 128 ? 22.5 26.078 14.953 1 80.69 128 SER B C 1
ATOM 5935 O O . SER B 1 128 ? 22.141 27.234 15.141 1 80.69 128 SER B O 1
ATOM 5937 N N . SER B 1 129 ? 21.938 25.156 15.586 1 86 129 SER B N 1
ATOM 5938 C CA . SER B 1 129 ? 20.594 25.344 16.125 1 86 129 SER B CA 1
ATOM 5939 C C . SER B 1 129 ? 20.641 26.016 17.5 1 86 129 SER B C 1
ATOM 5941 O O . SER B 1 129 ? 21.344 25.547 18.391 1 86 129 SER B O 1
ATOM 5943 N N . ARG B 1 130 ? 19.875 27.047 17.719 1 85.94 130 ARG B N 1
ATOM 5944 C CA . ARG B 1 130 ? 19.75 27.719 19.016 1 85.94 130 ARG B CA 1
ATOM 5945 C C . ARG B 1 130 ? 19.047 26.812 20.031 1 85.94 130 ARG B C 1
ATOM 5947 O O . ARG B 1 130 ? 19.328 26.875 21.219 1 85.94 130 ARG B O 1
ATOM 5954 N N . ALA B 1 131 ? 18.156 26.062 19.531 1 90.12 131 ALA B N 1
ATOM 5955 C CA . ALA B 1 131 ? 17.422 25.141 20.406 1 90.12 131 ALA B CA 1
ATOM 5956 C C . ALA B 1 131 ? 18.344 24.141 21.062 1 90.12 131 ALA B C 1
ATOM 5958 O O . ALA B 1 131 ? 18.094 23.703 22.188 1 90.12 131 ALA B O 1
ATOM 5959 N N . ALA B 1 132 ? 19.453 23.828 20.422 1 92.25 132 ALA B N 1
ATOM 5960 C CA . ALA B 1 132 ? 20.422 22.891 20.969 1 92.25 132 ALA B CA 1
ATOM 5961 C C . ALA B 1 132 ? 21.016 23.406 22.281 1 92.25 132 ALA B C 1
ATOM 5963 O O . ALA B 1 132 ? 21.219 22.641 23.219 1 92.25 132 ALA B O 1
ATOM 5964 N N . GLY B 1 133 ? 21.359 24.688 22.25 1 91.44 133 GLY B N 1
ATOM 5965 C CA . GLY B 1 133 ? 21.891 25.281 23.469 1 91.44 133 GLY B CA 1
ATOM 5966 C C . GLY B 1 133 ? 20.922 25.203 24.625 1 91.44 133 GLY B C 1
ATOM 5967 O O . GLY B 1 133 ? 21.328 24.859 25.75 1 91.44 133 GLY B O 1
ATOM 5968 N N . VAL B 1 134 ? 19.703 25.531 24.391 1 93 134 VAL B N 1
ATOM 5969 C CA . VAL B 1 134 ? 18.672 25.5 25.422 1 93 134 VAL B CA 1
ATOM 5970 C C . VAL B 1 134 ? 18.484 24.062 25.922 1 93 134 VAL B C 1
ATOM 5972 O O . VAL B 1 134 ? 18.312 23.828 27.125 1 93 134 VAL B O 1
ATOM 5975 N N . ALA B 1 135 ? 18.516 23.109 25.047 1 94.31 135 ALA B N 1
ATOM 5976 C CA . ALA B 1 135 ? 18.328 21.703 25.391 1 94.31 135 ALA B CA 1
ATOM 5977 C C . ALA B 1 135 ? 19.422 21.219 26.344 1 94.31 135 ALA B C 1
ATOM 5979 O O . ALA B 1 135 ? 19.141 20.516 27.312 1 94.31 135 ALA B O 1
ATOM 5980 N N . LEU B 1 136 ? 20.609 21.562 26.078 1 93.31 136 LEU B N 1
ATOM 5981 C CA . LEU B 1 136 ? 21.719 21.188 26.938 1 93.31 136 LEU B CA 1
ATOM 5982 C C . LEU B 1 136 ? 21.547 21.75 28.344 1 93.31 136 LEU B C 1
ATOM 5984 O O . LEU B 1 136 ? 21.828 21.078 29.328 1 93.31 136 LEU B O 1
ATOM 5988 N N . GLU B 1 137 ? 21.094 22.922 28.359 1 94.06 137 GLU B N 1
ATOM 5989 C CA . GLU B 1 137 ? 20.844 23.562 29.641 1 94.06 137 GLU B CA 1
ATOM 5990 C C . GLU B 1 137 ? 19.75 22.844 30.422 1 94.06 137 GLU B C 1
ATOM 5992 O O . GLU B 1 137 ? 19.781 22.781 31.656 1 94.06 137 GLU B O 1
ATOM 5997 N N . GLU B 1 138 ? 18.797 22.359 29.734 1 93.88 138 GLU B N 1
ATOM 5998 C CA . GLU B 1 138 ? 17.672 21.672 30.359 1 93.88 138 GLU B CA 1
ATOM 5999 C C . GLU B 1 138 ? 17.984 20.188 30.594 1 93.88 138 GLU B C 1
ATOM 6001 O O . GLU B 1 138 ? 17.125 19.438 31.047 1 93.88 138 GLU B O 1
ATOM 6006 N N . GLY B 1 139 ? 19.188 19.703 30.203 1 92.88 139 GLY B N 1
ATOM 6007 C CA . GLY B 1 139 ? 19.625 18.344 30.469 1 92.88 139 GLY B CA 1
ATOM 6008 C C . GLY B 1 139 ? 19.156 17.359 29.406 1 92.88 139 GLY B C 1
ATOM 6009 O O . GLY B 1 139 ? 19.109 16.156 29.656 1 92.88 139 GLY B O 1
ATOM 6010 N N . VAL B 1 140 ? 18.719 17.812 28.281 1 94.31 140 VAL B N 1
ATOM 6011 C CA . VAL B 1 140 ? 18.297 16.938 27.188 1 94.31 140 VAL B CA 1
ATOM 6012 C C . VAL B 1 140 ? 19.484 16.656 26.266 1 94.31 140 VAL B C 1
ATOM 6014 O O . VAL B 1 140 ? 20.203 17.562 25.875 1 94.31 140 VAL B O 1
ATOM 6017 N N . ALA B 1 141 ? 19.734 15.367 25.969 1 93.56 141 ALA B N 1
ATOM 6018 C CA . ALA B 1 141 ? 20.828 15 25.062 1 93.56 141 ALA B CA 1
ATOM 6019 C C . ALA B 1 141 ? 20.609 15.594 23.672 1 93.56 141 ALA B C 1
ATOM 6021 O O . ALA B 1 141 ? 19.484 15.617 23.172 1 93.56 141 ALA B O 1
ATOM 6022 N N . VAL B 1 142 ? 21.688 16.172 23.125 1 95.12 142 VAL B N 1
ATOM 6023 C CA . VAL B 1 142 ? 21.609 16.75 21.781 1 95.12 142 VAL B CA 1
ATOM 6024 C C . VAL B 1 142 ? 22.438 15.922 20.812 1 95.12 142 VAL B C 1
ATOM 6026 O O . VAL B 1 142 ? 23.594 15.586 21.094 1 95.12 142 VAL B O 1
ATOM 6029 N N . VAL B 1 143 ? 21.812 15.531 19.75 1 94.06 143 VAL B N 1
ATOM 6030 C CA . VAL B 1 143 ? 22.5 14.797 18.688 1 94.06 143 VAL B CA 1
ATOM 6031 C C . VAL B 1 143 ? 22.484 15.617 17.406 1 94.06 143 VAL B C 1
ATOM 6033 O O . VAL B 1 143 ? 21.422 15.945 16.875 1 94.06 143 VAL B O 1
ATOM 6036 N N . GLN B 1 144 ? 23.688 15.93 16.984 1 92.38 144 GLN B N 1
ATOM 6037 C CA . GLN B 1 144 ? 23.797 16.609 15.688 1 92.38 144 GLN B CA 1
ATOM 6038 C C . GLN B 1 144 ? 23.844 15.602 14.539 1 92.38 144 GLN B C 1
ATOM 6040 O O . GLN B 1 144 ? 24.609 14.641 14.578 1 92.38 144 GLN B O 1
ATOM 6045 N N . LEU B 1 145 ? 23 15.812 13.539 1 89.56 145 LEU B N 1
ATOM 6046 C CA . LEU B 1 145 ? 22.859 14.859 12.438 1 89.56 145 LEU B CA 1
ATOM 6047 C C . LEU B 1 145 ? 24.188 14.617 11.75 1 89.56 145 LEU B C 1
ATOM 6049 O O . LEU B 1 145 ? 24.469 13.508 11.289 1 89.56 145 LEU B O 1
ATOM 6053 N N . GLU B 1 146 ? 24.953 15.625 11.656 1 88 146 GLU B N 1
ATOM 6054 C CA . GLU B 1 146 ? 26.266 15.531 11.016 1 88 146 GLU B CA 1
ATOM 6055 C C . GLU B 1 146 ? 27.188 14.578 11.773 1 88 146 GLU B C 1
ATOM 6057 O O . GLU B 1 146 ? 28.031 13.922 11.164 1 88 146 GLU B O 1
ATOM 6062 N N . ASP B 1 147 ? 26.969 14.492 13.031 1 89.94 147 ASP B N 1
ATOM 6063 C CA . ASP B 1 147 ? 27.797 13.648 13.875 1 89.94 147 ASP B CA 1
ATOM 6064 C C . ASP B 1 147 ? 27.438 12.18 13.711 1 89.94 147 ASP B C 1
ATOM 6066 O O . ASP B 1 147 ? 28.219 11.297 14.102 1 89.94 147 ASP B O 1
ATOM 6070 N N . LEU B 1 148 ? 26.312 11.906 13.109 1 92 148 LEU B N 1
ATOM 6071 C CA . LEU B 1 148 ? 25.828 10.531 12.992 1 92 148 LEU B CA 1
ATOM 6072 C C . LEU B 1 148 ? 26.25 9.914 11.664 1 92 148 LEU B C 1
ATOM 6074 O O . LEU B 1 148 ? 26.016 8.734 11.422 1 92 148 LEU B O 1
ATOM 6078 N N . GLN B 1 149 ? 26.875 10.648 10.844 1 89.88 149 GLN B N 1
ATOM 6079 C CA . GLN B 1 149 ? 27.125 10.242 9.469 1 89.88 149 GLN B CA 1
ATOM 6080 C C . GLN B 1 149 ? 27.844 8.898 9.406 1 89.88 149 GLN B C 1
ATOM 6082 O O . GLN B 1 149 ? 27.422 7.984 8.703 1 89.88 149 GLN B O 1
ATOM 6087 N N . GLU B 1 150 ? 28.906 8.734 10.164 1 90.25 150 GLU B N 1
ATOM 6088 C CA . GLU B 1 150 ? 29.688 7.504 10.141 1 90.25 150 GLU B CA 1
ATOM 6089 C C . GLU B 1 150 ? 28.875 6.328 10.672 1 90.25 150 GLU B C 1
ATOM 6091 O O . GLU B 1 150 ? 28.906 5.234 10.102 1 90.25 1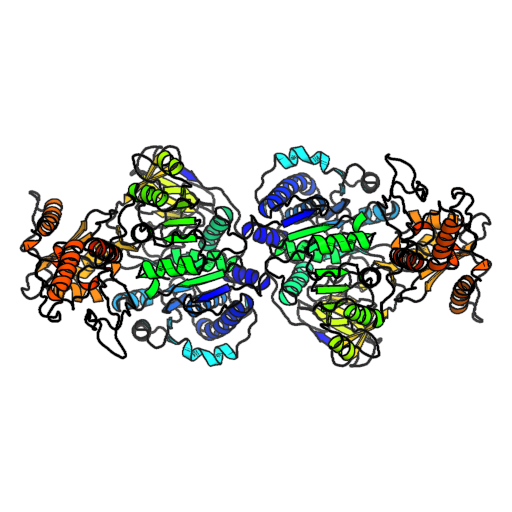50 GLU B O 1
ATOM 6096 N N . GLU B 1 151 ? 28.266 6.586 11.727 1 93.12 151 GLU B N 1
ATOM 6097 C CA . GLU B 1 151 ? 27.453 5.547 12.344 1 93.12 151 GLU B CA 1
ATOM 6098 C C . GLU B 1 151 ? 26.312 5.113 11.414 1 93.12 151 GLU B C 1
ATOM 6100 O O . GLU B 1 151 ? 26.016 3.924 11.297 1 93.12 151 GLU B O 1
ATOM 6105 N N . VAL B 1 152 ? 25.688 6.023 10.781 1 93.38 152 VAL B N 1
ATOM 6106 C CA . VAL B 1 152 ? 24.547 5.773 9.898 1 93.38 152 VAL B CA 1
ATOM 6107 C C . VAL B 1 152 ? 25.016 5.008 8.664 1 93.38 152 VAL B C 1
ATOM 6109 O O . VAL B 1 152 ? 24.344 4.094 8.195 1 93.38 152 VAL B O 1
ATOM 6112 N N . GLU B 1 153 ? 26.156 5.32 8.156 1 91.56 153 GLU B N 1
ATOM 6113 C CA . GLU B 1 153 ? 26.672 4.668 6.965 1 91.56 153 GLU B CA 1
ATOM 6114 C C . GLU B 1 153 ? 26.984 3.199 7.23 1 91.56 153 GLU B C 1
ATOM 6116 O O . GLU B 1 153 ? 26.859 2.361 6.332 1 91.56 153 GLU B O 1
ATOM 6121 N N . SER B 1 154 ? 27.281 2.883 8.438 1 93.69 154 SER B N 1
ATOM 6122 C CA . SER B 1 154 ? 27.688 1.519 8.766 1 93.69 154 SER B CA 1
ATOM 6123 C C . SER B 1 154 ? 26.484 0.693 9.234 1 93.69 154 SER B C 1
ATOM 6125 O O . SER B 1 154 ? 26.594 -0.525 9.391 1 93.69 154 SER B O 1
ATOM 6127 N N . ALA B 1 155 ? 25.375 1.335 9.375 1 93.44 155 ALA B N 1
ATOM 6128 C CA . ALA B 1 155 ? 24.203 0.658 9.93 1 93.44 155 ALA B CA 1
ATOM 6129 C C . ALA B 1 155 ? 23.5 -0.161 8.852 1 93.44 155 ALA B C 1
ATOM 6131 O O . ALA B 1 155 ? 23.641 0.109 7.66 1 93.44 155 ALA B O 1
ATOM 6132 N N . GLY B 1 156 ? 22.719 -1.136 9.336 1 92.12 156 GLY B N 1
ATOM 6133 C CA . GLY B 1 156 ? 21.969 -1.993 8.43 1 92.12 156 GLY B CA 1
ATOM 6134 C C . GLY B 1 156 ? 20.859 -1.269 7.707 1 92.12 156 GLY B C 1
ATOM 6135 O O . GLY B 1 156 ? 20.203 -0.392 8.281 1 92.12 156 GLY B O 1
ATOM 6136 N N . GLU B 1 157 ? 20.547 -1.714 6.473 1 92.5 157 GLU B N 1
ATOM 6137 C CA . GLU B 1 157 ? 19.578 -1.039 5.617 1 92.5 157 GLU B CA 1
ATOM 6138 C C . GLU B 1 157 ? 18.203 -1.681 5.734 1 92.5 157 GLU B C 1
ATOM 6140 O O . GLU B 1 157 ? 17.203 -1.121 5.266 1 92.5 157 GLU B O 1
ATOM 6145 N N . GLU B 1 158 ? 18.109 -2.773 6.426 1 90.62 158 GLU B N 1
ATOM 6146 C CA . GLU B 1 158 ? 16.859 -3.525 6.496 1 90.62 158 GLU B CA 1
ATOM 6147 C C . GLU B 1 158 ? 15.883 -2.895 7.496 1 90.62 158 GLU B C 1
ATOM 6149 O O . GLU B 1 158 ? 16.312 -2.176 8.406 1 90.62 158 GLU B O 1
ATOM 6154 N N . ASP B 1 159 ? 14.594 -3.154 7.246 1 93.12 159 ASP B N 1
ATOM 6155 C CA . ASP B 1 159 ? 13.594 -2.68 8.195 1 93.12 159 ASP B CA 1
ATOM 6156 C C . ASP B 1 159 ? 13.859 -3.236 9.594 1 93.12 159 ASP B C 1
ATOM 6158 O O . ASP B 1 159 ? 14.312 -4.375 9.742 1 93.12 159 ASP B O 1
ATOM 6162 N N . LEU B 1 160 ? 13.609 -2.412 10.586 1 93.12 160 LEU B N 1
ATOM 6163 C CA . LEU B 1 160 ? 13.789 -2.844 11.969 1 93.12 160 LEU B CA 1
ATOM 6164 C C . LEU B 1 160 ? 12.656 -3.764 12.406 1 93.12 160 LEU B C 1
ATOM 6166 O O . LEU B 1 160 ? 11.484 -3.477 12.148 1 93.12 160 LEU B O 1
ATOM 6170 N N . SER B 1 161 ? 13.031 -4.84 13.078 1 88.5 161 SER B N 1
ATOM 6171 C CA . SER B 1 161 ? 12.023 -5.727 13.648 1 88.5 161 SER B CA 1
ATOM 6172 C C . SER B 1 161 ? 11.508 -5.195 14.984 1 88.5 161 SER B C 1
ATOM 6174 O O . SER B 1 161 ? 12.156 -4.359 15.617 1 88.5 161 SER B O 1
ATOM 6176 N N . GLU B 1 162 ? 10.352 -5.691 15.344 1 87.62 162 GLU B N 1
ATOM 6177 C CA . GLU B 1 162 ? 9.805 -5.309 16.641 1 87.62 162 GLU B CA 1
ATOM 6178 C C . GLU B 1 162 ? 10.734 -5.723 17.781 1 87.62 162 GLU B C 1
ATOM 6180 O O . GLU B 1 162 ? 10.844 -5.027 18.797 1 87.62 162 GLU B O 1
ATOM 6185 N N . GLU B 1 163 ? 11.367 -6.832 17.578 1 87.62 163 GLU B N 1
ATOM 6186 C CA . GLU B 1 163 ? 12.312 -7.312 18.578 1 87.62 163 GLU B CA 1
ATOM 6187 C C . GLU B 1 163 ? 13.5 -6.367 18.703 1 87.62 163 GLU B C 1
ATOM 6189 O O . GLU B 1 163 ? 13.945 -6.078 19.828 1 87.62 163 GLU B O 1
ATOM 6194 N N . GLU B 1 164 ? 13.961 -5.945 17.594 1 90.31 164 GLU B N 1
ATOM 6195 C CA . GLU B 1 164 ? 15.07 -5 17.578 1 90.31 164 GLU B CA 1
ATOM 6196 C C . GLU B 1 164 ? 14.68 -3.688 18.266 1 90.31 164 GLU B C 1
ATOM 6198 O O . GLU B 1 164 ? 15.469 -3.121 19.031 1 90.31 164 GLU B O 1
ATOM 6203 N N . VAL B 1 165 ? 13.484 -3.207 18.016 1 92.5 165 VAL B N 1
ATOM 6204 C CA . VAL B 1 165 ? 13.008 -1.92 18.516 1 92.5 165 VAL B CA 1
ATOM 6205 C C . VAL B 1 165 ? 12.641 -2.041 20 1 92.5 165 VAL B C 1
ATOM 6207 O O . VAL B 1 165 ? 12.758 -1.073 20.75 1 92.5 165 VAL B O 1
ATOM 6210 N N . GLY B 1 166 ? 12.188 -3.252 20.422 1 89.5 166 GLY B N 1
ATOM 6211 C CA . GLY B 1 166 ? 11.859 -3.516 21.812 1 89.5 166 GLY B CA 1
ATOM 6212 C C . GLY B 1 166 ? 10.477 -3.029 22.203 1 89.5 166 GLY B C 1
ATOM 6213 O O . GLY B 1 166 ? 10.18 -2.879 23.391 1 89.5 166 GLY B O 1
ATOM 6214 N N . LEU B 1 167 ? 9.734 -2.6 21.219 1 87.94 167 LEU B N 1
ATOM 6215 C CA . LEU B 1 167 ? 8.383 -2.117 21.469 1 87.94 167 LEU B CA 1
ATOM 6216 C C . LEU B 1 167 ? 7.438 -2.516 20.344 1 87.94 167 LEU B C 1
ATOM 6218 O O . LEU B 1 167 ? 7.84 -2.562 19.172 1 87.94 167 LEU B O 1
ATOM 6222 N N . SER B 1 168 ? 6.176 -2.83 20.734 1 88.56 168 SER B N 1
ATOM 6223 C CA . SER B 1 168 ? 5.125 -3.078 19.766 1 88.56 168 SER B CA 1
ATOM 6224 C C . SER B 1 168 ? 4.219 -1.863 19.594 1 88.56 168 SER B C 1
ATOM 6226 O O . SER B 1 168 ? 3.6 -1.413 20.562 1 88.56 168 SER B O 1
ATOM 6228 N N . LEU B 1 169 ? 4.188 -1.385 18.422 1 91.94 169 LEU B N 1
ATOM 6229 C CA . LEU B 1 169 ? 3.369 -0.208 18.156 1 91.94 169 LEU B CA 1
ATOM 6230 C C . LEU B 1 169 ? 1.916 -0.6 17.906 1 91.94 169 LEU B C 1
ATOM 6232 O O . LEU B 1 169 ? 1.641 -1.635 17.297 1 91.94 169 LEU B O 1
ATOM 6236 N N . THR B 1 170 ? 1.028 0.188 18.422 1 92.81 170 THR B N 1
ATOM 6237 C CA . THR B 1 170 ? -0.406 0.035 18.203 1 92.81 170 THR B CA 1
ATOM 6238 C C . THR B 1 170 ? -1.021 1.342 17.719 1 92.81 170 THR B C 1
ATOM 6240 O O . THR B 1 170 ? -0.326 2.352 17.578 1 92.81 170 THR B O 1
ATOM 6243 N N . GLY B 1 171 ? -2.283 1.301 17.438 1 94.44 171 GLY B N 1
ATOM 6244 C CA . GLY B 1 171 ? -2.992 2.506 17.047 1 94.44 171 GLY B CA 1
ATOM 6245 C C . GLY B 1 171 ? -2.945 3.6 18.094 1 94.44 171 GLY B C 1
ATOM 6246 O O . GLY B 1 171 ? -3.031 4.785 17.766 1 94.44 171 GLY B O 1
ATOM 6247 N N . ASP B 1 172 ? -2.701 3.238 19.312 1 95 172 ASP B N 1
ATOM 6248 C CA . ASP B 1 172 ? -2.742 4.195 20.406 1 95 172 ASP B CA 1
ATOM 6249 C C . ASP B 1 172 ? -1.352 4.75 20.703 1 95 172 ASP B C 1
ATOM 6251 O O . ASP B 1 172 ? -1.209 5.695 21.484 1 95 172 ASP B O 1
ATOM 6255 N N . SER B 1 173 ? -0.298 4.164 20.062 1 97.06 173 SER B N 1
ATOM 6256 C CA . SER B 1 173 ? 1.031 4.754 20.203 1 97.06 173 SER B CA 1
ATOM 6257 C C . SER B 1 173 ? 1.068 6.168 19.625 1 97.06 173 SER B C 1
ATOM 6259 O O . SER B 1 173 ? 0.455 6.438 18.594 1 97.06 173 SER B O 1
ATOM 6261 N N . ILE B 1 174 ? 1.771 7.078 20.344 1 98.44 174 ILE B N 1
ATOM 6262 C CA . ILE B 1 174 ? 1.775 8.484 19.953 1 98.44 174 ILE B CA 1
ATOM 6263 C C . ILE B 1 174 ? 2.703 8.68 18.75 1 98.44 174 ILE B C 1
ATOM 6265 O O . ILE B 1 174 ? 3.838 8.195 18.75 1 98.44 174 ILE B O 1
ATOM 6269 N N . ALA B 1 175 ? 2.207 9.359 17.734 1 98.56 175 ALA B N 1
ATOM 6270 C CA . ALA B 1 175 ? 2.963 9.602 16.5 1 98.56 175 ALA B CA 1
ATOM 6271 C C . ALA B 1 175 ? 3.678 10.945 16.547 1 98.56 175 ALA B C 1
ATOM 6273 O O . ALA B 1 175 ? 4.777 11.094 16.016 1 98.56 175 ALA B O 1
ATOM 6274 N N . VAL B 1 176 ? 3.018 11.906 17.141 1 98.75 176 VAL B N 1
ATOM 6275 C CA . VAL B 1 176 ? 3.568 13.258 17.172 1 98.75 176 VAL B CA 1
ATOM 6276 C C . VAL B 1 176 ? 3.016 14.023 18.375 1 98.75 176 VAL B C 1
ATOM 6278 O O . VAL B 1 176 ? 1.896 13.766 18.812 1 98.75 176 VAL B O 1
ATOM 6281 N N . ILE B 1 177 ? 3.807 14.867 18.953 1 98.75 177 ILE B N 1
ATOM 6282 C CA . ILE B 1 177 ? 3.387 15.82 19.969 1 98.75 177 ILE B CA 1
ATOM 6283 C C . ILE B 1 177 ? 3.559 17.25 19.453 1 98.75 177 ILE B C 1
ATOM 6285 O O . ILE B 1 177 ? 4.66 17.641 19.078 1 98.75 177 ILE B O 1
ATOM 6289 N N . LEU B 1 178 ? 2.477 17.969 19.422 1 97.94 178 LEU B N 1
ATOM 6290 C CA . LEU B 1 178 ? 2.482 19.344 18.922 1 97.94 178 LEU B CA 1
ATOM 6291 C C . LEU B 1 178 ? 2.049 20.312 20.016 1 97.94 178 LEU B C 1
ATOM 6293 O O . LEU B 1 178 ? 0.974 20.172 20.594 1 97.94 178 LEU B O 1
ATOM 6297 N N . TYR B 1 179 ? 2.846 21.312 20.281 1 94.31 179 TYR B N 1
ATOM 6298 C CA . TYR B 1 179 ? 2.512 22.297 21.297 1 94.31 179 TYR B CA 1
ATOM 6299 C C . TYR B 1 179 ? 1.694 23.438 20.703 1 94.31 179 TYR B C 1
ATOM 6301 O O . TYR B 1 179 ? 2.02 23.953 19.625 1 94.31 179 TYR B O 1
ATOM 6309 N N . THR B 1 180 ? 0.627 23.734 21.344 1 88.25 180 THR B N 1
ATOM 6310 C CA . THR B 1 180 ? -0.274 24.812 20.984 1 88.25 180 THR B CA 1
ATOM 6311 C C . THR B 1 180 ? -0.362 25.844 22.094 1 88.25 180 THR B C 1
ATOM 6313 O O . THR B 1 180 ? 0.072 25.594 23.219 1 88.25 180 THR B O 1
ATOM 6316 N N . SER B 1 181 ? -0.866 27.078 21.734 1 80.56 181 SER B N 1
ATOM 6317 C CA . SER B 1 181 ? -1.069 28.094 22.75 1 80.56 181 SER B CA 1
ATOM 6318 C C . SER B 1 181 ? -2.145 27.672 23.75 1 80.56 181 SER B C 1
ATOM 6320 O O . SER B 1 181 ? -3.074 26.953 23.406 1 80.56 181 SER B O 1
ATOM 6322 N N . GLY B 1 182 ? -1.918 27.922 25.062 1 67.62 182 GLY B N 1
ATOM 6323 C CA . GLY B 1 182 ? -2.854 27.516 26.109 1 67.62 182 GLY B CA 1
ATOM 6324 C C . GLY B 1 182 ? -3.602 28.688 26.719 1 67.62 182 GLY B C 1
ATOM 6325 O O . GLY B 1 182 ? -3.113 29.812 26.719 1 67.62 182 GLY B O 1
ATOM 6326 N N . SER B 1 183 ? -4.797 28.406 27.125 1 60.94 183 SER B N 1
ATOM 6327 C CA . SER B 1 183 ? -5.645 29.391 27.781 1 60.94 183 SER B CA 1
ATOM 6328 C C . SER B 1 183 ? -5 29.922 29.062 1 60.94 183 SER B C 1
ATOM 6330 O O . SER B 1 183 ? -5.336 31.016 29.531 1 60.94 183 SER B O 1
ATOM 6332 N N . THR B 1 184 ? -4.066 29.188 29.547 1 62.56 184 THR B N 1
ATOM 6333 C CA . THR B 1 184 ? -3.404 29.594 30.781 1 62.56 184 THR B CA 1
ATOM 6334 C C . THR B 1 184 ? -2.156 30.422 30.469 1 62.56 184 THR B C 1
ATOM 6336 O O . THR B 1 184 ? -1.468 30.875 31.391 1 62.56 184 THR B O 1
ATOM 6339 N N . GLY B 1 185 ? -1.988 30.562 29.266 1 67.69 185 GLY B N 1
ATOM 6340 C CA . GLY B 1 185 ? -0.808 31.328 28.875 1 67.69 185 GLY B CA 1
ATOM 6341 C C . GLY B 1 185 ? 0.418 30.453 28.672 1 67.69 185 GLY B C 1
ATOM 6342 O O . GLY B 1 185 ? 1.457 30.938 28.219 1 67.69 185 GLY B O 1
ATOM 6343 N N . VAL B 1 186 ? 0.267 29.234 29.031 1 76.56 186 VAL B N 1
ATOM 6344 C CA . VAL B 1 186 ? 1.378 28.297 28.891 1 76.56 186 VAL B CA 1
ATOM 6345 C C . VAL B 1 186 ? 1.096 27.312 27.75 1 76.56 186 VAL B C 1
ATOM 6347 O O . VAL B 1 186 ? 0.029 26.688 27.703 1 76.56 186 VAL B O 1
ATOM 6350 N N . PRO B 1 187 ? 2.074 27.172 26.891 1 86.31 187 PRO B N 1
ATOM 6351 C CA . PRO B 1 187 ? 1.86 26.219 25.797 1 86.31 187 PRO B CA 1
ATOM 6352 C C . PRO B 1 187 ? 1.632 24.797 26.281 1 86.31 187 PRO B C 1
ATOM 6354 O O . PRO B 1 187 ? 2.238 24.375 27.266 1 86.31 187 PRO B O 1
ATOM 6357 N N . LYS B 1 188 ? 0.746 24.016 25.578 1 92.38 188 LYS B N 1
ATOM 6358 C CA . LYS B 1 188 ? 0.419 22.641 25.922 1 92.38 188 LYS B CA 1
ATOM 6359 C C . LYS B 1 188 ? 0.714 21.688 24.766 1 92.38 188 LYS B C 1
ATOM 6361 O O . LYS B 1 188 ? 0.494 22.031 23.609 1 92.38 188 LYS B O 1
ATOM 6366 N N . GLY B 1 189 ? 1.23 20.562 25.125 1 97.06 189 GLY B N 1
ATOM 6367 C CA . GLY B 1 189 ? 1.574 19.578 24.109 1 97.06 189 GLY B CA 1
ATOM 6368 C C . GLY B 1 189 ? 0.456 18.594 23.828 1 97.06 189 GLY B C 1
ATOM 6369 O O . GLY B 1 189 ? 0.084 17.797 24.703 1 97.06 189 GLY B O 1
ATOM 6370 N N . VAL B 1 190 ? -0.071 18.594 22.594 1 98.06 190 VAL B N 1
ATOM 6371 C CA . VAL B 1 190 ? -1.131 17.672 22.188 1 98.06 190 VAL B CA 1
ATOM 6372 C C . VAL B 1 190 ? -0.527 16.328 21.797 1 98.06 190 VAL B C 1
ATOM 6374 O O . VAL B 1 190 ? 0.348 16.266 20.938 1 98.06 190 VAL B O 1
ATOM 6377 N N . ARG B 1 191 ? -0.978 15.242 22.422 1 98.62 191 ARG B N 1
ATOM 6378 C CA . ARG B 1 191 ? -0.506 13.891 22.141 1 98.62 191 ARG B CA 1
ATOM 6379 C C . ARG B 1 191 ? -1.357 13.227 21.062 1 98.62 191 ARG B C 1
ATOM 6381 O O . ARG B 1 191 ? -2.436 12.703 21.344 1 98.62 191 ARG B O 1
ATOM 6388 N N . VAL B 1 192 ? -0.855 13.195 19.812 1 98.69 192 VAL B N 1
ATOM 6389 C CA . VAL B 1 192 ? -1.612 12.68 18.688 1 98.69 192 VAL B CA 1
ATOM 6390 C C . VAL B 1 192 ? -1.222 11.227 18.422 1 98.69 192 VAL B C 1
ATOM 6392 O O . VAL B 1 192 ? -0.076 10.938 18.062 1 98.69 192 VAL B O 1
ATOM 6395 N N . PRO B 1 193 ? -2.145 10.305 18.547 1 98.5 193 PRO B N 1
ATOM 6396 C CA . PRO B 1 193 ? -1.815 8.891 18.359 1 98.5 193 PRO B CA 1
ATOM 6397 C C . PRO B 1 193 ? -1.826 8.484 16.891 1 98.5 193 PRO B C 1
ATOM 6399 O O . PRO B 1 193 ? -2.367 9.203 16.047 1 98.5 193 PRO B O 1
ATOM 6402 N N . ASN B 1 194 ? -1.261 7.309 16.594 1 98.25 194 ASN B N 1
ATOM 6403 C CA . ASN B 1 194 ? -1.231 6.746 15.242 1 98.25 194 ASN B CA 1
ATOM 6404 C C . ASN B 1 194 ? -2.637 6.598 14.672 1 98.25 194 ASN B C 1
ATOM 6406 O O . ASN B 1 194 ? -2.871 6.91 13.5 1 98.25 194 ASN B O 1
ATOM 6410 N N . ARG B 1 195 ? -3.582 6.145 15.453 1 97.25 195 ARG B N 1
ATOM 6411 C CA . ARG B 1 195 ? -4.938 5.898 14.969 1 97.25 195 ARG B CA 1
ATOM 6412 C C . ARG B 1 195 ? -5.57 7.184 14.445 1 97.25 195 ARG B C 1
ATOM 6414 O O . ARG B 1 195 ? -6.305 7.156 13.453 1 97.25 195 ARG B O 1
ATOM 6421 N N . ALA B 1 196 ? -5.34 8.305 15.102 1 98.31 196 ALA B N 1
ATOM 6422 C CA . ALA B 1 196 ? -5.898 9.578 14.656 1 98.31 196 ALA B CA 1
ATOM 6423 C C . ALA B 1 196 ? -5.32 9.992 13.312 1 98.31 196 ALA B C 1
ATOM 6425 O O . ALA B 1 196 ? -6.051 10.453 12.43 1 98.31 196 ALA B O 1
ATOM 6426 N N . VAL B 1 197 ? -4.023 9.789 13.195 1 98.56 197 VAL B N 1
ATOM 6427 C CA . VAL B 1 197 ? -3.357 10.141 11.945 1 98.56 197 VAL B CA 1
ATOM 6428 C C . VAL B 1 197 ? -3.859 9.234 10.82 1 98.56 197 VAL B C 1
ATOM 6430 O O . VAL B 1 197 ? -4.215 9.711 9.742 1 98.56 197 VAL B O 1
ATOM 6433 N N . VAL B 1 198 ? -3.938 7.953 11.094 1 97.81 198 VAL B N 1
ATOM 6434 C CA . VAL B 1 198 ? -4.336 6.98 10.078 1 97.81 198 VAL B CA 1
ATOM 6435 C C . VAL B 1 198 ? -5.785 7.23 9.664 1 97.81 198 VAL B C 1
ATOM 6437 O O . VAL B 1 198 ? -6.125 7.141 8.484 1 97.81 198 VAL B O 1
ATOM 6440 N N . ASN B 1 199 ? -6.672 7.535 10.594 1 97.75 199 ASN B N 1
ATOM 6441 C CA . ASN B 1 199 ? -8.062 7.832 10.258 1 97.75 199 ASN B CA 1
ATOM 6442 C C . ASN B 1 199 ? -8.164 9.047 9.336 1 97.75 199 ASN B C 1
ATOM 6444 O O . ASN B 1 199 ? -8.898 9.016 8.344 1 97.75 199 ASN B O 1
ATOM 6448 N N . ARG B 1 200 ? -7.445 10.062 9.719 1 98.12 200 ARG B N 1
ATOM 6449 C CA . ARG B 1 200 ? -7.484 11.281 8.922 1 98.12 200 ARG B CA 1
ATOM 6450 C C . ARG B 1 200 ? -6.957 11.031 7.512 1 98.12 200 ARG B C 1
ATOM 6452 O O . ARG B 1 200 ? -7.512 11.547 6.539 1 98.12 200 ARG B O 1
ATOM 6459 N N . LEU B 1 201 ? -5.93 10.32 7.422 1 98.06 201 LEU B N 1
ATOM 6460 C CA . LEU B 1 201 ? -5.328 10.047 6.121 1 98.06 201 LEU B CA 1
ATOM 6461 C C . LEU B 1 201 ? -6.203 9.109 5.301 1 98.06 201 LEU B C 1
ATOM 6463 O O . LEU B 1 201 ? -6.387 9.312 4.102 1 98.06 201 LEU B O 1
ATOM 6467 N N . ALA B 1 202 ? -6.707 8.047 5.945 1 96.81 202 ALA B N 1
ATOM 6468 C CA . ALA B 1 202 ? -7.578 7.102 5.254 1 96.81 202 ALA B CA 1
ATOM 6469 C C . ALA B 1 202 ? -8.805 7.805 4.68 1 96.81 202 ALA B C 1
ATOM 6471 O O . ALA B 1 202 ? -9.211 7.531 3.547 1 96.81 202 ALA B O 1
ATOM 6472 N N . TRP B 1 203 ? -9.367 8.68 5.445 1 97.25 203 TRP B N 1
ATOM 6473 C CA . TRP B 1 203 ? -10.484 9.477 4.957 1 97.25 203 TRP B CA 1
ATOM 6474 C C . TRP B 1 203 ? -10.078 10.289 3.729 1 97.25 203 TRP B C 1
ATOM 6476 O O . TRP B 1 203 ? -10.812 10.336 2.736 1 97.25 203 TRP B O 1
ATOM 6486 N N . GLN B 1 204 ? -8.992 10.914 3.793 1 97.38 204 GLN B N 1
ATOM 6487 C CA . GLN B 1 204 ? -8.516 11.734 2.684 1 97.38 204 GLN B CA 1
ATOM 6488 C C . GLN B 1 204 ? -8.281 10.891 1.436 1 97.38 204 GLN B C 1
ATOM 6490 O O . GLN B 1 204 ? -8.594 11.32 0.323 1 97.38 204 GLN B O 1
ATOM 6495 N N . TRP B 1 205 ? -7.652 9.734 1.583 1 96.19 205 TRP B N 1
ATOM 6496 C CA . TRP B 1 205 ? -7.367 8.852 0.452 1 96.19 205 TRP B CA 1
ATOM 6497 C C . TRP B 1 205 ? -8.656 8.414 -0.232 1 96.19 205 TRP B C 1
ATOM 6499 O O . TRP B 1 205 ? -8.68 8.219 -1.449 1 96.19 205 TRP B O 1
ATOM 6509 N N . ARG B 1 206 ? -9.711 8.273 0.525 1 93.19 206 ARG B N 1
ATOM 6510 C CA . ARG B 1 206 ? -11.008 7.855 0.004 1 93.19 206 ARG B CA 1
ATOM 6511 C C . ARG B 1 206 ? -11.742 9.023 -0.647 1 93.19 206 ARG B C 1
ATOM 6513 O O . ARG B 1 206 ? -12.297 8.883 -1.737 1 93.19 206 ARG B O 1
ATOM 6520 N N . THR B 1 207 ? -11.742 10.148 0.05 1 95.94 207 THR B N 1
ATOM 6521 C CA . THR B 1 207 ? -12.562 11.281 -0.341 1 95.94 207 THR B CA 1
ATOM 6522 C C . THR B 1 207 ? -11.891 12.078 -1.458 1 95.94 207 THR B C 1
ATOM 6524 O O . THR B 1 207 ? -12.562 12.602 -2.348 1 95.94 207 THR B O 1
ATOM 6527 N N . PHE B 1 208 ? -10.602 12.203 -1.346 1 97 208 PHE B N 1
ATOM 6528 C CA . PHE B 1 208 ? -9.797 12.922 -2.328 1 97 208 PHE B CA 1
ATOM 6529 C C . PHE B 1 208 ? -8.656 12.047 -2.838 1 97 208 PHE B C 1
ATOM 6531 O O . PHE B 1 208 ? -7.484 12.352 -2.607 1 97 208 PHE B O 1
ATOM 6538 N N . PRO B 1 209 ? -8.953 11.102 -3.637 1 95.56 209 PRO B N 1
ATOM 6539 C CA . PRO B 1 209 ? -7.91 10.188 -4.098 1 95.56 209 PRO B CA 1
ATOM 6540 C C . PRO B 1 209 ? -6.809 10.891 -4.883 1 95.56 209 PRO B C 1
ATOM 6542 O O . PRO B 1 209 ? -7.086 11.812 -5.656 1 95.56 209 PRO B O 1
ATOM 6545 N N . TYR B 1 210 ? -5.586 10.398 -4.672 1 95.19 210 TYR B N 1
ATOM 6546 C CA . TYR B 1 210 ? -4.48 10.883 -5.492 1 95.19 210 TYR B CA 1
ATOM 6547 C C . TYR B 1 210 ? -4.598 10.359 -6.922 1 95.19 210 TYR B C 1
ATOM 6549 O O . TYR B 1 210 ? -4.977 9.211 -7.141 1 95.19 210 TYR B O 1
ATOM 6557 N N . ALA B 1 211 ? -4.258 11.227 -7.793 1 91.25 211 ALA B N 1
ATOM 6558 C CA . ALA B 1 211 ? -4.043 10.734 -9.148 1 91.25 211 ALA B CA 1
ATOM 6559 C C . ALA B 1 211 ? -2.785 9.875 -9.227 1 91.25 211 ALA B C 1
ATOM 6561 O O . ALA B 1 211 ? -1.872 10.023 -8.414 1 91.25 211 ALA B O 1
ATOM 6562 N N . PRO B 1 212 ? -2.586 8.82 -10.078 1 82.19 212 PRO B N 1
ATOM 6563 C CA . PRO B 1 212 ? -1.438 7.914 -10.156 1 82.19 212 PRO B CA 1
ATOM 6564 C C . PRO B 1 212 ? -0.102 8.656 -10.172 1 82.19 212 PRO B C 1
ATOM 6566 O O . PRO B 1 212 ? 0.854 8.227 -9.523 1 82.19 212 PRO B O 1
ATOM 6569 N N . SER B 1 213 ? 0.105 9.789 -10.703 1 85.81 213 SER B N 1
ATOM 6570 C CA . SER B 1 213 ? 1.366 10.516 -10.773 1 85.81 213 SER B CA 1
ATOM 6571 C C . SER B 1 213 ? 1.221 11.93 -10.211 1 85.81 213 SER B C 1
ATOM 6573 O O . SER B 1 213 ? 1.915 12.852 -10.648 1 85.81 213 SER B O 1
ATOM 6575 N N . GLU B 1 214 ? 0.365 11.938 -9.234 1 93.81 214 GLU B N 1
ATOM 6576 C CA . GLU B 1 214 ? 0.175 13.25 -8.633 1 93.81 214 GLU B CA 1
ATOM 6577 C C . GLU B 1 214 ? 1.405 13.68 -7.84 1 93.81 214 GLU B C 1
ATOM 6579 O O . GLU B 1 214 ? 1.994 12.867 -7.117 1 93.81 214 GLU B O 1
ATOM 6584 N N . MET B 1 215 ? 1.825 14.945 -8.086 1 97.19 215 MET B N 1
ATOM 6585 C CA . MET B 1 215 ? 2.918 15.531 -7.324 1 97.19 215 MET B CA 1
ATOM 6586 C C . MET B 1 215 ? 2.389 16.281 -6.102 1 97.19 215 MET B C 1
ATOM 6588 O O . MET B 1 215 ? 1.393 17 -6.195 1 97.19 215 MET B O 1
ATOM 6592 N N . CYS B 1 216 ? 3.02 16.031 -4.918 1 98.06 216 CYS B N 1
ATOM 6593 C CA . CYS B 1 216 ? 2.607 16.688 -3.686 1 98.06 216 CYS B CA 1
ATOM 6594 C C . CYS B 1 216 ? 3.725 17.578 -3.143 1 98.06 216 CYS B C 1
ATOM 6596 O O . CYS B 1 216 ? 4.855 17.531 -3.631 1 98.06 216 CYS B O 1
ATOM 6598 N N . CYS B 1 217 ? 3.365 18.422 -2.17 1 97 217 CYS B N 1
ATOM 6599 C CA . CYS B 1 217 ? 4.379 19.312 -1.601 1 97 217 CYS B CA 1
ATOM 6600 C C . CYS B 1 217 ? 4.223 19.406 -0.088 1 97 217 CYS B C 1
ATOM 6602 O O . CYS B 1 217 ? 3.113 19.297 0.436 1 97 217 CYS B O 1
ATOM 6604 N N . PHE B 1 218 ? 5.363 19.516 0.548 1 97.81 218 PHE B N 1
ATOM 6605 C CA . PHE B 1 218 ? 5.473 19.812 1.971 1 97.81 218 PHE B CA 1
ATOM 6606 C C . PHE B 1 218 ? 6.031 21.219 2.186 1 97.81 218 PHE B C 1
ATOM 6608 O O . PHE B 1 218 ? 7.207 21.469 1.922 1 97.81 218 PHE B O 1
ATOM 6615 N N . LYS B 1 219 ? 5.141 22.078 2.678 1 95.88 219 LYS B N 1
ATOM 6616 C CA . LYS B 1 219 ? 5.547 23.469 2.859 1 95.88 219 LYS B CA 1
ATOM 6617 C C . LYS B 1 219 ? 5.18 23.969 4.254 1 95.88 219 LYS B C 1
ATOM 6619 O O . LYS B 1 219 ? 5.75 24.953 4.734 1 95.88 219 LYS B O 1
ATOM 6624 N N . THR B 1 220 ? 4.254 23.359 4.898 1 93.94 220 THR B N 1
ATOM 6625 C CA . THR B 1 220 ? 3.744 23.797 6.191 1 93.94 220 THR B CA 1
ATOM 6626 C C . THR B 1 220 ? 4.785 23.578 7.285 1 93.94 220 THR B C 1
ATOM 6628 O O . THR B 1 220 ? 5.512 22.594 7.27 1 93.94 220 THR B O 1
ATOM 6631 N N . ALA B 1 221 ? 4.84 24.641 8.211 1 92.06 221 ALA B N 1
ATOM 6632 C CA . ALA B 1 221 ? 5.73 24.453 9.359 1 92.06 221 ALA B CA 1
ATOM 6633 C C . ALA B 1 221 ? 5.43 23.141 10.086 1 92.06 221 ALA B C 1
ATOM 6635 O O . ALA B 1 221 ? 4.266 22.781 10.258 1 92.06 221 ALA B O 1
ATOM 6636 N N . LEU B 1 222 ? 6.512 22.469 10.523 1 95.81 222 LEU B N 1
ATOM 6637 C CA . LEU B 1 222 ? 6.367 21.156 11.141 1 95.81 222 LEU B CA 1
ATOM 6638 C C . LEU B 1 222 ? 5.578 21.25 12.445 1 95.81 222 LEU B C 1
ATOM 6640 O O . LEU B 1 222 ? 5.031 20.25 12.922 1 95.81 222 LEU B O 1
ATOM 6644 N N . THR B 1 223 ? 5.516 22.422 13.023 1 93.69 223 THR B N 1
ATOM 6645 C CA . THR B 1 223 ? 4.84 22.625 14.297 1 93.69 223 THR B CA 1
ATOM 6646 C C . THR B 1 223 ? 3.33 22.719 14.102 1 93.69 223 THR B C 1
ATOM 6648 O O . THR B 1 223 ? 2.57 22.75 15.07 1 93.69 223 THR B O 1
ATOM 6651 N N . PHE B 1 224 ? 2.922 22.75 12.812 1 92.12 224 PHE B N 1
ATOM 6652 C CA . PHE B 1 224 ? 1.502 22.781 12.477 1 92.12 224 PHE B CA 1
ATOM 6653 C C . PHE B 1 224 ? 0.996 21.406 12.086 1 92.12 224 PHE B C 1
ATOM 6655 O O . PHE B 1 224 ? 1.669 20.672 11.359 1 92.12 224 PHE B O 1
ATOM 6662 N N . VAL B 1 225 ? -0.185 21.094 12.578 1 96.81 225 VAL B N 1
ATOM 6663 C CA . VAL B 1 225 ? -0.731 19.75 12.43 1 96.81 225 VAL B CA 1
ATOM 6664 C C . VAL B 1 225 ? -0.921 19.438 10.953 1 96.81 225 VAL B C 1
ATOM 6666 O O . VAL B 1 225 ? -0.832 18.266 10.547 1 96.81 225 VAL B O 1
ATOM 6669 N N . ASP B 1 226 ? -1.122 20.422 10.094 1 96.38 226 ASP B N 1
ATOM 6670 C CA . ASP B 1 226 ? -1.326 20.203 8.664 1 96.38 226 ASP B CA 1
ATOM 6671 C C . ASP B 1 226 ? -0.079 19.594 8.023 1 96.38 226 ASP B C 1
ATOM 6673 O O . ASP B 1 226 ? -0.154 19 6.941 1 96.38 226 ASP B O 1
ATOM 6677 N N . SER B 1 227 ? 1.08 19.781 8.688 1 97.62 227 SER B N 1
ATOM 6678 C CA . SER B 1 227 ? 2.307 19.172 8.172 1 97.62 227 SER B CA 1
ATOM 6679 C C . SER B 1 227 ? 2.199 17.656 8.117 1 97.62 227 SER B C 1
ATOM 6681 O O . SER B 1 227 ? 2.777 17.016 7.238 1 97.62 227 SER B O 1
ATOM 6683 N N . VAL B 1 228 ? 1.441 17.078 9.023 1 98.38 228 VAL B N 1
ATOM 6684 C CA . VAL B 1 228 ? 1.301 15.633 9.109 1 98.38 228 VAL B CA 1
ATOM 6685 C C . VAL B 1 228 ? 0.674 15.094 7.824 1 98.38 228 VAL B C 1
ATOM 6687 O O . VAL B 1 228 ? 1.18 14.141 7.23 1 98.38 228 VAL B O 1
ATOM 6690 N N . CYS B 1 229 ? -0.409 15.758 7.359 1 97.81 229 CYS B N 1
ATOM 6691 C CA . CYS B 1 229 ? -1.113 15.289 6.172 1 97.81 229 CYS B CA 1
ATOM 6692 C C . CYS B 1 229 ? -0.309 15.578 4.91 1 97.81 229 CYS B C 1
ATOM 6694 O O . CYS B 1 229 ? -0.369 14.82 3.943 1 97.81 229 CYS B O 1
ATOM 6696 N N . GLU B 1 230 ? 0.458 16.688 4.953 1 98.06 230 GLU B N 1
ATOM 6697 C CA . GLU B 1 230 ? 1.272 17.031 3.789 1 98.06 230 GLU B CA 1
ATOM 6698 C C . GLU B 1 230 ? 2.389 16 3.578 1 98.06 230 GLU B C 1
ATOM 6700 O O . GLU B 1 230 ? 2.707 15.648 2.441 1 98.06 230 GLU B O 1
ATOM 6705 N N . ILE B 1 231 ? 2.939 15.547 4.641 1 98.62 231 ILE B N 1
ATOM 6706 C CA . ILE B 1 231 ? 4.105 14.672 4.562 1 98.62 231 ILE B CA 1
ATOM 6707 C C . ILE B 1 231 ? 3.654 13.227 4.359 1 98.62 231 ILE B C 1
ATOM 6709 O O . ILE B 1 231 ? 4.043 12.578 3.389 1 98.62 231 ILE B O 1
ATOM 6713 N N . PHE B 1 232 ? 2.803 12.781 5.223 1 98.62 232 PHE B N 1
ATOM 6714 C CA . PHE B 1 232 ? 2.533 11.352 5.285 1 98.62 232 PHE B CA 1
ATOM 6715 C C . PHE B 1 232 ? 1.383 10.977 4.355 1 98.62 232 PHE B C 1
ATOM 6717 O O . PHE B 1 232 ? 1.251 9.82 3.961 1 98.62 232 PHE B O 1
ATOM 6724 N N . GLY B 1 233 ? 0.516 11.945 3.961 1 98.06 233 GLY B N 1
ATOM 6725 C CA . GLY B 1 233 ? -0.536 11.648 3 1 98.06 233 GLY B CA 1
ATOM 6726 C C . GLY B 1 233 ? -0.022 10.984 1.736 1 98.06 233 GLY B C 1
ATOM 6727 O O . GLY B 1 233 ? -0.416 9.867 1.412 1 98.06 233 GLY B O 1
ATOM 6728 N N . PRO B 1 234 ? 0.919 11.641 1.084 1 98 234 PRO B N 1
ATOM 6729 C CA . PRO B 1 234 ? 1.448 11.078 -0.16 1 98 234 PRO B CA 1
ATOM 6730 C C . PRO B 1 234 ? 2.465 9.961 0.083 1 98 234 PRO B C 1
ATOM 6732 O O . PRO B 1 234 ? 2.436 8.938 -0.599 1 98 234 PRO B O 1
ATOM 6735 N N . LEU B 1 235 ? 3.328 10.023 1.093 1 97.94 235 LEU B N 1
ATOM 6736 C CA . LEU B 1 235 ? 4.449 9.102 1.269 1 97.94 235 LEU B CA 1
ATOM 6737 C C . LEU B 1 235 ? 3.961 7.711 1.65 1 97.94 235 LEU B C 1
ATOM 6739 O O . LEU B 1 235 ? 4.625 6.715 1.354 1 97.94 235 LEU B O 1
ATOM 6743 N N . LEU B 1 236 ? 2.824 7.641 2.285 1 97.56 236 LEU B N 1
ATOM 6744 C CA . LEU B 1 236 ? 2.352 6.336 2.732 1 97.56 236 LEU B CA 1
ATOM 6745 C C . LEU B 1 236 ? 1.613 5.609 1.61 1 97.56 236 LEU B C 1
ATOM 6747 O O . LEU B 1 236 ? 1.228 4.449 1.765 1 97.56 236 LEU B O 1
ATOM 6751 N N . THR B 1 237 ? 1.435 6.254 0.445 1 95.12 237 THR B N 1
ATOM 6752 C CA . THR B 1 237 ? 0.686 5.641 -0.646 1 95.12 237 THR B CA 1
ATOM 6753 C C . THR B 1 237 ? 1.555 5.516 -1.896 1 95.12 237 THR B C 1
ATOM 6755 O O . THR B 1 237 ? 1.053 5.207 -2.979 1 95.12 237 THR B O 1
ATOM 6758 N N . GLY B 1 238 ? 2.824 5.84 -1.801 1 94.44 238 GLY B N 1
ATOM 6759 C CA . GLY B 1 238 ? 3.736 5.668 -2.922 1 94.44 238 GLY B CA 1
ATOM 6760 C C . GLY B 1 238 ? 3.791 6.879 -3.834 1 94.44 238 GLY B C 1
ATOM 6761 O O . GLY B 1 238 ? 4.25 6.785 -4.973 1 94.44 238 GLY B O 1
ATOM 6762 N N . HIS B 1 239 ? 3.328 8.055 -3.406 1 96.31 239 HIS B N 1
ATOM 6763 C CA . HIS B 1 239 ? 3.346 9.266 -4.215 1 96.31 239 HIS B CA 1
ATOM 6764 C C . HIS B 1 239 ? 4.551 10.141 -3.879 1 96.31 239 HIS B C 1
ATOM 6766 O O . HIS B 1 239 ? 5.164 9.977 -2.822 1 96.31 239 HIS B O 1
ATOM 6772 N N . SER B 1 240 ? 4.855 11.031 -4.762 1 97.12 240 SER B N 1
ATOM 6773 C CA . SER B 1 240 ? 6.066 11.836 -4.664 1 97.12 240 SER B CA 1
ATOM 6774 C C . SER B 1 240 ? 5.812 13.133 -3.898 1 97.12 240 SER B C 1
ATOM 6776 O O . SER B 1 240 ? 4.715 13.688 -3.961 1 97.12 240 SER B O 1
ATOM 6778 N N . LEU B 1 241 ? 6.832 13.539 -3.195 1 98.12 241 LEU B N 1
ATOM 6779 C CA . LEU B 1 241 ? 6.73 14.711 -2.332 1 98.12 241 LEU B CA 1
ATOM 6780 C C . LEU B 1 241 ? 7.902 15.664 -2.562 1 98.12 241 LEU B C 1
ATOM 6782 O O . LEU B 1 241 ? 9.062 15.258 -2.482 1 98.12 241 LEU B O 1
ATOM 6786 N N . VAL B 1 242 ? 7.594 16.922 -2.871 1 97.88 242 VAL B N 1
ATOM 6787 C CA . VAL B 1 242 ? 8.594 17.984 -2.977 1 97.88 242 VAL B CA 1
ATOM 6788 C C . VAL B 1 242 ? 8.617 18.797 -1.689 1 97.88 242 VAL B C 1
ATOM 6790 O O . VAL B 1 242 ? 7.582 19.312 -1.248 1 97.88 242 VAL B O 1
ATOM 6793 N N . VAL B 1 243 ? 9.773 18.953 -1.068 1 97.81 243 VAL B N 1
ATOM 6794 C CA . VAL B 1 243 ? 9.922 19.734 0.158 1 97.81 243 VAL B CA 1
ATOM 6795 C C . VAL B 1 243 ? 10.273 21.188 -0.186 1 97.81 243 VAL B C 1
ATOM 6797 O O . VAL B 1 243 ? 11.289 21.453 -0.833 1 97.81 243 VAL B O 1
ATOM 6800 N N . VAL B 1 244 ? 9.461 22.094 0.279 1 95.38 244 VAL B N 1
ATOM 6801 C CA . VAL B 1 244 ? 9.648 23.516 -0 1 95.38 244 VAL B CA 1
ATOM 6802 C C . VAL B 1 244 ? 10.344 24.172 1.182 1 95.38 244 VAL B C 1
ATOM 6804 O O . VAL B 1 244 ? 9.844 24.141 2.309 1 95.38 244 VAL B O 1
ATOM 6807 N N . PRO B 1 245 ? 11.398 24.781 0.975 1 90.19 245 PRO B N 1
ATOM 6808 C CA . PRO B 1 245 ? 12.094 25.453 2.07 1 90.19 245 PRO B CA 1
ATOM 6809 C C . PRO B 1 245 ? 11.312 26.656 2.605 1 90.19 245 PRO B C 1
ATOM 6811 O O . PRO B 1 245 ? 10.516 27.266 1.878 1 90.19 245 PRO B O 1
ATOM 6814 N N . LYS B 1 246 ? 11.609 27.062 3.797 1 82.5 246 LYS B N 1
ATOM 6815 C CA . LYS B 1 246 ? 10.898 28.125 4.492 1 82.5 246 LYS B CA 1
ATOM 6816 C C . LYS B 1 246 ? 11.039 29.453 3.748 1 82.5 246 LYS B C 1
ATOM 6818 O O . LYS B 1 246 ? 10.086 30.234 3.676 1 82.5 246 LYS B O 1
ATOM 6823 N N . ALA B 1 247 ? 12.125 29.672 3.225 1 70.62 247 ALA B N 1
ATOM 6824 C CA . ALA B 1 247 ? 12.398 30.938 2.521 1 70.62 247 ALA B CA 1
ATOM 6825 C C . ALA B 1 247 ? 11.461 31.109 1.335 1 70.62 247 ALA B C 1
ATOM 6827 O O . ALA B 1 247 ? 11.031 32.219 1.035 1 70.62 247 ALA B O 1
ATOM 6828 N N . MET B 1 248 ? 11.102 30.094 0.756 1 72 248 MET B N 1
ATOM 6829 C CA . MET B 1 248 ? 10.258 30.156 -0.431 1 72 248 MET B CA 1
ATOM 6830 C C . MET B 1 248 ? 8.789 30.281 -0.043 1 72 248 MET B C 1
ATOM 6832 O O . MET B 1 248 ? 7.977 30.781 -0.827 1 72 248 MET B O 1
ATOM 6836 N N . THR B 1 249 ? 8.438 29.906 1.115 1 73.75 249 THR B N 1
ATOM 6837 C CA . THR B 1 249 ? 7.047 29.969 1.555 1 73.75 249 THR B CA 1
ATOM 6838 C C . THR B 1 249 ? 6.695 31.391 2.02 1 73.75 249 THR B C 1
ATOM 6840 O O . THR B 1 249 ? 5.523 31.766 2.02 1 73.75 249 THR B O 1
ATOM 6843 N N . GLN B 1 250 ? 7.684 32.062 2.344 1 69.81 250 GLN B N 1
ATOM 6844 C CA . GLN B 1 250 ? 7.469 33.406 2.871 1 69.81 250 GLN B CA 1
ATOM 6845 C C . GLN B 1 250 ? 7.258 34.406 1.742 1 69.81 250 GLN B C 1
ATOM 6847 O O . GLN B 1 250 ? 6.641 35.469 1.944 1 69.81 250 GLN B O 1
ATOM 6852 N N . ALA B 1 251 ? 7.723 33.969 0.608 1 71 251 ALA B N 1
ATOM 6853 C CA . ALA B 1 251 ? 7.488 34.781 -0.592 1 71 251 ALA B CA 1
ATOM 6854 C C . ALA B 1 251 ? 6.473 34.094 -1.51 1 71 251 ALA B C 1
ATOM 6856 O O . ALA B 1 251 ? 6.75 33.062 -2.096 1 71 251 ALA B O 1
ATOM 6857 N N . VAL B 1 252 ? 5.387 34.719 -1.688 1 81.69 252 VAL B N 1
ATOM 6858 C CA . VAL B 1 252 ? 4.266 34.125 -2.395 1 81.69 252 VAL B CA 1
ATOM 6859 C C . VAL B 1 252 ? 4.664 33.812 -3.84 1 81.69 252 VAL B C 1
ATOM 6861 O O . VAL B 1 252 ? 4.246 32.812 -4.41 1 81.69 252 VAL B O 1
ATOM 6864 N N . ASP B 1 253 ? 5.484 34.75 -4.438 1 81.38 253 ASP B N 1
ATOM 6865 C CA . ASP B 1 253 ? 5.906 34.531 -5.82 1 81.38 253 ASP B CA 1
ATOM 6866 C C . ASP B 1 253 ? 6.758 33.281 -5.961 1 81.38 253 ASP B C 1
ATOM 6868 O O . ASP B 1 253 ? 6.574 32.5 -6.902 1 81.38 253 ASP B O 1
ATOM 6872 N N . ASP B 1 254 ? 7.656 33.156 -4.984 1 84.81 254 ASP B N 1
ATOM 6873 C CA . ASP B 1 254 ? 8.492 31.953 -4.984 1 84.81 254 ASP B CA 1
ATOM 6874 C C . ASP B 1 254 ? 7.652 30.703 -4.773 1 84.81 254 ASP B C 1
ATOM 6876 O O . ASP B 1 254 ? 7.887 29.672 -5.418 1 84.81 254 ASP B O 1
ATOM 6880 N N . LEU B 1 255 ? 6.754 30.812 -3.916 1 90.75 255 LEU B N 1
ATOM 6881 C CA . LEU B 1 255 ? 5.898 29.672 -3.635 1 90.75 255 LEU B CA 1
ATOM 6882 C C . LEU B 1 255 ? 5.102 29.266 -4.871 1 90.75 255 LEU B C 1
ATOM 6884 O O . LEU B 1 255 ? 5.043 28.094 -5.227 1 90.75 255 LEU B O 1
ATOM 6888 N N . VAL B 1 256 ? 4.5 30.219 -5.531 1 92.06 256 VAL B N 1
ATOM 6889 C CA . VAL B 1 256 ? 3.691 29.969 -6.719 1 92.06 256 VAL B CA 1
ATOM 6890 C C . VAL B 1 256 ? 4.559 29.344 -7.812 1 92.06 256 VAL B C 1
ATOM 6892 O O . VAL B 1 256 ? 4.125 28.438 -8.523 1 92.06 256 VAL B O 1
ATOM 6895 N N . SER B 1 257 ? 5.766 29.859 -7.895 1 90.88 257 SER B N 1
ATOM 6896 C CA . SER B 1 257 ? 6.691 29.328 -8.891 1 90.88 257 SER B CA 1
ATOM 6897 C C . SER B 1 257 ? 7.012 27.859 -8.625 1 90.88 257 SER B C 1
ATOM 6899 O O . SER B 1 257 ? 7.035 27.047 -9.555 1 90.88 257 SER B O 1
ATOM 6901 N N . VAL B 1 258 ? 7.262 27.547 -7.41 1 93.38 258 VAL B N 1
ATOM 6902 C CA . VAL B 1 258 ? 7.59 26.172 -7.043 1 93.38 258 VAL B CA 1
ATOM 6903 C C . VAL B 1 258 ? 6.395 25.266 -7.324 1 93.38 258 VAL B C 1
ATOM 6905 O O . VAL B 1 258 ? 6.551 24.172 -7.859 1 93.38 258 VAL B O 1
ATOM 6908 N N . LEU B 1 259 ? 5.223 25.703 -7.008 1 96.31 259 LEU B N 1
ATOM 6909 C CA . LEU B 1 259 ? 4.008 24.922 -7.211 1 96.31 259 LEU B CA 1
ATOM 6910 C C . LEU B 1 259 ? 3.773 24.656 -8.695 1 96.31 259 LEU B C 1
ATOM 6912 O O . LEU B 1 259 ? 3.391 23.547 -9.07 1 96.31 259 LEU B O 1
ATOM 6916 N N . ASP B 1 260 ? 4.004 25.672 -9.445 1 95.69 260 ASP B N 1
ATOM 6917 C CA . ASP B 1 260 ? 3.768 25.562 -10.875 1 95.69 260 ASP B CA 1
ATOM 6918 C C . ASP B 1 260 ? 4.812 24.688 -11.547 1 95.69 260 ASP B C 1
ATOM 6920 O O . ASP B 1 260 ? 4.477 23.812 -12.359 1 95.69 260 ASP B O 1
ATOM 6924 N N . GLU B 1 261 ? 6.07 24.906 -11.211 1 93.69 261 GLU B N 1
ATOM 6925 C CA . GLU B 1 261 ? 7.176 24.172 -11.805 1 93.69 261 GLU B CA 1
ATOM 6926 C C . GLU B 1 261 ? 7.105 22.688 -11.453 1 93.69 261 GLU B C 1
ATOM 6928 O O . GLU B 1 261 ? 7.367 21.828 -12.305 1 93.69 261 GLU B O 1
ATOM 6933 N N . ALA B 1 262 ? 6.758 22.406 -10.273 1 94.88 262 ALA B N 1
ATOM 6934 C CA . ALA B 1 262 ? 6.699 21.016 -9.812 1 94.88 262 ALA B CA 1
ATOM 6935 C C . ALA B 1 262 ? 5.375 20.375 -10.203 1 94.88 262 ALA B C 1
ATOM 6937 O O . ALA B 1 262 ? 5.203 19.156 -10.055 1 94.88 262 ALA B O 1
ATOM 6938 N N . LYS B 1 263 ? 4.434 21.141 -10.664 1 96.38 263 LYS B N 1
ATOM 6939 C CA . LYS B 1 263 ? 3.105 20.688 -11.055 1 96.38 263 LYS B CA 1
ATOM 6940 C C . LYS B 1 263 ? 2.387 20.016 -9.883 1 96.38 263 LYS B C 1
ATOM 6942 O O . LYS B 1 263 ? 1.881 18.906 -10.008 1 96.38 263 LYS B O 1
ATOM 6947 N N . VAL B 1 264 ? 2.402 20.703 -8.781 1 97.75 264 VAL B N 1
ATOM 6948 C CA . VAL B 1 264 ? 1.769 20.203 -7.566 1 97.75 264 VAL B CA 1
ATOM 6949 C C . VAL B 1 264 ? 0.261 20.078 -7.781 1 97.75 264 VAL B C 1
ATOM 6951 O O . VAL B 1 264 ? -0.355 20.953 -8.406 1 97.75 264 VAL B O 1
ATOM 6954 N N . GLY B 1 265 ? -0.328 19.031 -7.242 1 97.81 265 GLY B N 1
ATOM 6955 C CA . GLY B 1 265 ? -1.719 18.734 -7.547 1 97.81 265 GLY B CA 1
ATOM 6956 C C . GLY B 1 265 ? -2.674 19.156 -6.449 1 97.81 265 GLY B C 1
ATOM 6957 O O . GLY B 1 265 ? -3.875 19.312 -6.688 1 97.81 265 GLY B O 1
ATOM 6958 N N . ARG B 1 266 ? -2.211 19.375 -5.258 1 98.06 266 ARG B N 1
ATOM 6959 C CA . ARG B 1 266 ? -3.053 19.781 -4.141 1 98.06 266 ARG B CA 1
ATOM 6960 C C . ARG B 1 266 ? -2.273 20.656 -3.166 1 98.06 266 ARG B C 1
ATOM 6962 O O . ARG B 1 266 ? -1.049 20.562 -3.074 1 98.06 266 ARG B O 1
ATOM 6969 N N . LEU B 1 267 ? -2.992 21.5 -2.453 1 97.44 267 LEU B N 1
ATOM 6970 C CA . LEU B 1 267 ? -2.355 22.438 -1.529 1 97.44 267 LEU B CA 1
ATOM 6971 C C . LEU B 1 267 ? -3.254 22.703 -0.329 1 97.44 267 LEU B C 1
ATOM 6973 O O . LEU B 1 267 ? -4.434 23.031 -0.491 1 97.44 267 LEU B O 1
ATOM 6977 N N . VAL B 1 268 ? -2.691 22.516 0.843 1 96.88 268 VAL B N 1
ATOM 6978 C CA . VAL B 1 268 ? -3.334 22.938 2.086 1 96.88 268 VAL B CA 1
ATOM 6979 C C . VAL B 1 268 ? -2.789 24.297 2.52 1 96.88 268 VAL B C 1
ATOM 6981 O O . VAL B 1 268 ? -1.575 24.516 2.521 1 96.88 268 VAL B O 1
ATOM 6984 N N . LEU B 1 269 ? -3.705 25.203 2.811 1 93.62 269 LEU B N 1
ATOM 6985 C CA . LEU B 1 269 ? -3.242 26.531 3.195 1 93.62 269 LEU B CA 1
ATOM 6986 C C . LEU B 1 269 ? -4.281 27.234 4.059 1 93.62 269 LEU B C 1
ATOM 6988 O O . LEU B 1 269 ? -5.441 26.828 4.102 1 93.62 269 LEU B O 1
ATOM 6992 N N . VAL B 1 270 ? -3.83 28.234 4.727 1 88.88 270 VAL B N 1
ATOM 6993 C CA . VAL B 1 270 ? -4.742 29.094 5.469 1 88.88 270 VAL B CA 1
ATOM 6994 C C . VAL B 1 270 ? -5.328 30.156 4.539 1 88.88 270 VAL B C 1
ATOM 6996 O O . VAL B 1 270 ? -4.691 30.547 3.559 1 88.88 270 VAL B O 1
ATOM 6999 N N . PRO B 1 271 ? -6.508 30.594 4.82 1 89.44 271 PRO B N 1
ATOM 7000 C CA . PRO B 1 271 ? -7.152 31.609 3.98 1 89.44 271 PRO B CA 1
ATOM 7001 C C . PRO B 1 271 ? -6.281 32.844 3.781 1 89.44 271 PRO B C 1
ATOM 7003 O O . PRO B 1 271 ? -6.289 33.438 2.703 1 89.44 271 PRO B O 1
ATOM 7006 N N . SER B 1 272 ? -5.473 33.25 4.797 1 80.44 272 SER B N 1
ATOM 7007 C CA . SER B 1 272 ? -4.586 34.375 4.648 1 80.44 272 SER B CA 1
ATOM 7008 C C . SER B 1 272 ? -3.568 34.156 3.535 1 80.44 272 SER B C 1
ATOM 7010 O O . SER B 1 272 ? -3.268 35.062 2.766 1 80.44 272 SER B O 1
ATOM 7012 N N . LEU B 1 273 ? -3.045 32.969 3.461 1 85.69 273 LEU B N 1
ATOM 7013 C CA . LEU B 1 273 ? -2.115 32.656 2.387 1 85.69 273 LEU B CA 1
ATOM 7014 C C . LEU B 1 273 ? -2.84 32.594 1.046 1 85.69 273 LEU B C 1
ATOM 7016 O O . LEU B 1 273 ? -2.293 32.969 0.016 1 85.69 273 LEU B O 1
ATOM 7020 N N . LEU B 1 274 ? -4.031 32.031 1.049 1 91.88 274 LEU B N 1
ATOM 7021 C CA . LEU B 1 274 ? -4.832 32 -0.169 1 91.88 274 LEU B CA 1
ATOM 7022 C C . LEU B 1 274 ? -5.016 33.406 -0.741 1 91.88 274 LEU B C 1
ATOM 7024 O O . LEU B 1 274 ? -4.906 33.594 -1.952 1 91.88 274 LEU B O 1
ATOM 7028 N N . ARG B 1 275 ? -5.348 34.312 0.097 1 85.06 275 ARG B N 1
ATOM 7029 C CA . ARG B 1 275 ? -5.535 35.688 -0.328 1 85.06 275 ARG B CA 1
ATOM 7030 C C . ARG B 1 275 ? -4.293 36.219 -1.044 1 85.06 275 ARG B C 1
ATOM 7032 O O . ARG B 1 275 ? -4.402 36.844 -2.092 1 85.06 275 ARG B O 1
ATOM 7039 N N . SER B 1 276 ? -3.139 35.938 -0.444 1 81.19 276 SER B N 1
ATOM 7040 C CA . SER B 1 276 ? -1.877 36.375 -1.031 1 81.19 276 SER B CA 1
ATOM 7041 C C . SER B 1 276 ? -1.652 35.719 -2.398 1 81.19 276 SER B C 1
ATOM 7043 O O . SER B 1 276 ? -1.202 36.406 -3.334 1 81.19 276 SER B O 1
ATOM 7045 N N . ILE B 1 277 ? -1.99 34.5 -2.521 1 89.44 277 ILE B N 1
ATOM 7046 C CA . ILE B 1 277 ? -1.792 33.781 -3.771 1 89.44 277 ILE B CA 1
ATOM 7047 C C . ILE B 1 277 ? -2.744 34.312 -4.836 1 89.44 277 ILE B C 1
ATOM 7049 O O . ILE B 1 277 ? -2.352 34.5 -5.988 1 89.44 277 ILE B O 1
ATOM 7053 N N . LEU B 1 278 ? -3.959 34.594 -4.445 1 89.06 278 LEU B N 1
ATOM 7054 C CA . LEU B 1 278 ? -4.953 35.094 -5.379 1 89.06 278 LEU B CA 1
ATOM 7055 C C . LEU B 1 278 ? -4.547 36.469 -5.906 1 89.06 278 LEU B C 1
ATOM 7057 O O . LEU B 1 278 ? -4.711 36.75 -7.094 1 89.06 278 LEU B O 1
ATOM 7061 N N . LEU B 1 279 ? -4.066 37.25 -5.02 1 79.12 279 LEU B N 1
ATOM 7062 C CA . LEU B 1 279 ? -3.609 38.562 -5.43 1 79.12 279 LEU B CA 1
ATOM 7063 C C . LEU B 1 279 ? -2.49 38.469 -6.461 1 79.12 279 LEU B C 1
ATOM 7065 O O . LEU B 1 279 ? -2.477 39.219 -7.449 1 79.12 279 LEU B O 1
ATOM 7069 N N . HIS B 1 280 ? -1.601 37.562 -6.199 1 81.69 280 HIS B N 1
ATOM 7070 C CA . HIS B 1 280 ? -0.491 37.344 -7.121 1 81.69 280 HIS B CA 1
ATOM 7071 C C . HIS B 1 280 ? -0.98 36.781 -8.445 1 81.69 280 HIS B C 1
ATOM 7073 O O . HIS B 1 280 ? -0.591 37.25 -9.516 1 81.69 280 HIS B O 1
ATOM 7079 N N . CYS B 1 281 ? -1.843 35.844 -8.367 1 90.44 281 CYS B N 1
ATOM 7080 C CA . CYS B 1 281 ? -2.258 35.094 -9.547 1 90.44 281 CYS B CA 1
ATOM 7081 C C . CYS B 1 281 ? -3.332 35.844 -10.328 1 90.44 281 CYS B C 1
ATOM 7083 O O . CYS B 1 281 ? -3.672 35.438 -11.445 1 90.44 281 CYS B O 1
ATOM 7085 N N . SER B 1 282 ? -3.816 36.875 -9.719 1 82.25 282 SER B N 1
ATOM 7086 C CA . SER B 1 282 ? -4.84 37.656 -10.406 1 82.25 282 SER B CA 1
ATOM 7087 C C . SER B 1 282 ? -4.25 38.406 -11.602 1 82.25 282 SER B C 1
ATOM 7089 O O . SER B 1 282 ? -4.977 38.75 -12.523 1 82.25 282 SER B O 1
ATOM 7091 N N . SER B 1 283 ? -2.965 38.594 -11.547 1 80.31 283 SER B N 1
ATOM 7092 C CA . SER B 1 283 ? -2.305 39.188 -12.695 1 80.31 283 SER B CA 1
ATOM 7093 C C . SER B 1 283 ? -2.385 38.281 -13.922 1 80.31 283 SER B C 1
ATOM 7095 O O . SER B 1 283 ? -2.215 37.062 -13.805 1 80.31 283 SER B O 1
ATOM 7097 N N . PRO B 1 284 ? -2.66 38.875 -15.086 1 80.06 284 PRO B N 1
ATOM 7098 C CA . PRO B 1 284 ? -2.83 38.062 -16.297 1 80.06 284 PRO B CA 1
ATOM 7099 C C . PRO B 1 284 ? -1.586 37.25 -16.641 1 80.06 284 PRO B C 1
ATOM 7101 O O . PRO B 1 284 ? -1.697 36.125 -17.172 1 80.06 284 PRO B O 1
ATOM 7104 N N . ASP B 1 285 ? -0.416 37.719 -16.297 1 82.88 285 ASP B N 1
ATOM 7105 C CA . ASP B 1 285 ? 0.823 37.062 -16.688 1 82.88 285 ASP B CA 1
ATOM 7106 C C . ASP B 1 285 ? 1.291 36.094 -15.609 1 82.88 285 ASP B C 1
ATOM 7108 O O . ASP B 1 285 ? 2.266 35.375 -15.805 1 82.88 285 ASP B O 1
ATOM 7112 N N . ALA B 1 286 ? 0.568 36.062 -14.586 1 86.69 286 ALA B N 1
ATOM 7113 C CA . ALA B 1 286 ? 0.964 35.188 -13.492 1 86.69 286 ALA B CA 1
ATOM 7114 C C . ALA B 1 286 ? 0.518 33.75 -13.75 1 86.69 286 ALA B C 1
ATOM 7116 O O . ALA B 1 286 ? -0.458 33.5 -14.469 1 86.69 286 ALA B O 1
ATOM 7117 N N . PRO B 1 287 ? 1.304 32.75 -13.227 1 91.06 287 PRO B N 1
ATOM 7118 C CA . PRO B 1 287 ? 0.871 31.359 -13.352 1 91.06 287 PRO B CA 1
ATOM 7119 C C . PRO B 1 287 ? -0.531 31.125 -12.797 1 91.06 287 PRO B C 1
ATOM 7121 O O . PRO B 1 287 ? -0.891 31.703 -11.766 1 91.06 287 PRO B O 1
ATOM 7124 N N . LYS B 1 288 ? -1.294 30.281 -13.477 1 93.5 288 LYS B N 1
ATOM 7125 C CA . LYS B 1 288 ? -2.65 29.984 -13.031 1 93.5 288 LYS B CA 1
ATOM 7126 C C . LYS B 1 288 ? -2.717 28.625 -12.344 1 93.5 288 LYS B C 1
ATOM 7128 O O . LYS B 1 288 ? -3.801 28.156 -12 1 93.5 288 LYS B O 1
ATOM 7133 N N . LEU B 1 289 ? -1.612 27.969 -12.148 1 96.06 289 LEU B N 1
ATOM 7134 C CA . LEU B 1 289 ? -1.49 26.734 -11.375 1 96.06 289 LEU B CA 1
ATOM 7135 C C . LEU B 1 289 ? -2.488 25.688 -11.867 1 96.06 289 LEU B C 1
ATOM 7137 O O . LEU B 1 289 ? -3.244 25.125 -11.07 1 96.06 289 LEU B O 1
ATOM 7141 N N . HIS B 1 290 ? -2.465 25.312 -13.094 1 94.69 290 HIS B N 1
ATOM 7142 C CA . HIS B 1 290 ? -3.445 24.453 -13.75 1 94.69 290 HIS B CA 1
ATOM 7143 C C . HIS B 1 290 ? -3.375 23.031 -13.203 1 94.69 290 HIS B C 1
ATOM 7145 O O . HIS B 1 290 ? -4.375 22.312 -13.211 1 94.69 290 HIS B O 1
ATOM 7151 N N . SER B 1 291 ? -2.24 22.625 -12.695 1 96 291 SER B N 1
ATOM 7152 C CA . SER B 1 291 ? -2.088 21.281 -12.156 1 96 291 SER B CA 1
ATOM 7153 C C . SER B 1 291 ? -2.666 21.172 -10.75 1 96 291 SER B C 1
ATOM 7155 O O . SER B 1 291 ? -2.928 20.078 -10.258 1 96 291 SER B O 1
ATOM 7157 N N . LEU B 1 292 ? -2.783 22.328 -10.109 1 97.5 292 LEU B N 1
ATOM 7158 C CA . LEU B 1 292 ? -3.268 22.359 -8.734 1 97.5 292 LEU B CA 1
ATOM 7159 C C . LEU B 1 292 ? -4.789 22.266 -8.688 1 97.5 292 LEU B C 1
ATOM 7161 O O . LEU B 1 292 ? -5.477 23.281 -8.547 1 97.5 292 LEU B O 1
ATOM 7165 N N . ARG B 1 293 ? -5.277 21.078 -8.594 1 96.81 293 ARG B N 1
ATOM 7166 C CA . ARG B 1 293 ? -6.699 20.828 -8.773 1 96.81 293 ARG B CA 1
ATOM 7167 C C . ARG B 1 293 ? -7.449 20.938 -7.453 1 96.81 293 ARG B C 1
ATOM 7169 O O . ARG B 1 293 ? -8.633 21.281 -7.43 1 96.81 293 ARG B O 1
ATOM 7176 N N . LEU B 1 294 ? -6.793 20.562 -6.359 1 98.06 294 LEU B N 1
ATOM 7177 C CA . LEU B 1 294 ? -7.469 20.531 -5.066 1 98.06 294 LEU B CA 1
ATOM 7178 C C . LEU B 1 294 ? -6.836 21.531 -4.105 1 98.06 294 LEU B C 1
ATOM 7180 O O . LEU B 1 294 ? -5.652 21.438 -3.781 1 98.06 294 LEU B O 1
ATOM 7184 N N . TRP B 1 295 ? -7.609 22.531 -3.691 1 98.25 295 TRP B N 1
ATOM 7185 C CA . TRP B 1 295 ? -7.211 23.516 -2.684 1 98.25 295 TRP B CA 1
ATOM 7186 C C . TRP B 1 295 ? -7.938 23.266 -1.366 1 98.25 295 TRP B C 1
ATOM 7188 O O . TRP B 1 295 ? -9.156 23.078 -1.347 1 98.25 295 TRP B O 1
ATOM 7198 N N . VAL B 1 296 ? -7.191 23.234 -0.271 1 98.19 296 VAL B N 1
ATOM 7199 C CA . VAL B 1 296 ? -7.789 22.969 1.031 1 98.19 296 VAL B CA 1
ATOM 7200 C C . VAL B 1 296 ? -7.492 24.109 1.988 1 98.19 296 VAL B C 1
ATOM 7202 O O . VAL B 1 296 ? -6.344 24.312 2.389 1 98.19 296 VAL B O 1
ATOM 7205 N N . CYS B 1 297 ? -8.508 24.812 2.338 1 95.94 297 CYS B N 1
ATOM 7206 C CA . CYS B 1 297 ? -8.375 25.844 3.359 1 95.94 297 CYS B CA 1
ATOM 7207 C C . CYS B 1 297 ? -8.703 25.297 4.742 1 95.94 297 CYS B C 1
ATOM 7209 O O . CYS B 1 297 ? -9.664 24.547 4.906 1 95.94 297 CYS B O 1
ATOM 7211 N N . SER B 1 298 ? -7.879 25.625 5.66 1 93.69 298 SER B N 1
ATOM 7212 C CA . SER B 1 298 ? -8.055 25.234 7.051 1 93.69 298 SER B CA 1
ATOM 7213 C C . SER B 1 298 ? -7.359 26.203 7.996 1 93.69 298 SER B C 1
ATOM 7215 O O . SER B 1 298 ? -6.602 27.062 7.551 1 93.69 298 SER B O 1
ATOM 7217 N N . GLY B 1 299 ? -7.742 26.25 9.234 1 88 299 GLY B N 1
ATOM 7218 C CA . GLY B 1 299 ? -7 26.969 10.258 1 88 299 GLY B CA 1
ATOM 7219 C C . GLY B 1 299 ? -7.543 28.359 10.523 1 88 299 GLY B C 1
ATOM 7220 O O . GLY B 1 299 ? -7.254 28.953 11.562 1 88 299 GLY B O 1
ATOM 7221 N N . GLU B 1 300 ? -8.258 28.906 9.516 1 84.69 300 GLU B N 1
ATOM 7222 C CA . GLU B 1 300 ? -8.938 30.188 9.617 1 84.69 300 GLU B CA 1
ATOM 7223 C C . GLU B 1 300 ? -10.312 30.141 8.961 1 84.69 300 GLU B C 1
ATOM 7225 O O . GLU B 1 300 ? -10.609 29.219 8.195 1 84.69 300 GLU B O 1
ATOM 7230 N N . VAL B 1 301 ? -11.102 31.078 9.422 1 87.31 301 VAL B N 1
ATOM 7231 C CA . VAL B 1 301 ? -12.391 31.203 8.742 1 87.31 301 VAL B CA 1
ATOM 7232 C C . VAL B 1 301 ? -12.172 31.562 7.273 1 87.31 301 VAL B C 1
ATOM 7234 O O . VAL B 1 301 ? -11.359 32.438 6.957 1 87.31 301 VAL B O 1
ATOM 7237 N N . LEU B 1 302 ? -12.797 30.844 6.391 1 91.62 302 LEU B N 1
ATOM 7238 C CA . LEU B 1 302 ? -12.773 31.172 4.969 1 91.62 302 LEU B CA 1
ATOM 7239 C C . LEU B 1 302 ? -13.859 32.188 4.617 1 91.62 302 LEU B C 1
ATOM 7241 O O . LEU B 1 302 ? -15.047 31.844 4.637 1 91.62 302 LEU B O 1
ATOM 7245 N N . PRO B 1 303 ? -13.469 33.406 4.289 1 87.5 303 PRO B N 1
ATOM 7246 C CA . PRO B 1 303 ? -14.484 34.406 3.965 1 87.5 303 PRO B CA 1
ATOM 7247 C C . PRO B 1 303 ? -15.148 34.156 2.615 1 87.5 303 PRO B C 1
ATOM 7249 O O . PRO B 1 303 ? -14.5 33.656 1.684 1 87.5 303 PRO B O 1
ATOM 7252 N N . ALA B 1 304 ? -16.391 34.594 2.543 1 89.75 304 ALA B N 1
ATOM 7253 C CA . ALA B 1 304 ? -17.172 34.406 1.316 1 89.75 304 ALA B CA 1
ATOM 7254 C C . ALA B 1 304 ? -16.516 35.125 0.143 1 89.75 304 ALA B C 1
ATOM 7256 O O . ALA B 1 304 ? -16.516 34.625 -0.984 1 89.75 304 ALA B O 1
ATOM 7257 N N . ASP B 1 305 ? -16.031 36.25 0.375 1 87 305 ASP B N 1
ATOM 7258 C CA . ASP B 1 305 ? -15.406 37.031 -0.693 1 87 305 ASP B CA 1
ATOM 7259 C C . ASP B 1 305 ? -14.172 36.344 -1.241 1 87 305 ASP B C 1
ATOM 7261 O O . ASP B 1 305 ? -13.906 36.375 -2.443 1 87 305 ASP B O 1
ATOM 7265 N N . LEU B 1 306 ? -13.438 35.75 -0.354 1 90.81 306 LEU B N 1
ATOM 7266 C CA . LEU B 1 306 ? -12.258 35 -0.78 1 90.81 306 LEU B CA 1
ATOM 7267 C C . LEU B 1 306 ? -12.648 33.781 -1.623 1 90.81 306 LEU B C 1
ATOM 7269 O O . LEU B 1 306 ? -11.961 33.469 -2.596 1 90.81 306 LEU B O 1
ATOM 7273 N N . LEU B 1 307 ? -13.672 33.094 -1.249 1 95.19 307 LEU B N 1
ATOM 7274 C CA . LEU B 1 307 ? -14.195 31.969 -2.01 1 95.19 307 LEU B CA 1
ATOM 7275 C C . LEU B 1 307 ? -14.586 32.406 -3.418 1 95.19 307 LEU B C 1
ATOM 7277 O O . LEU B 1 307 ? -14.273 31.703 -4.395 1 95.19 307 LEU B O 1
ATOM 7281 N N . HIS B 1 308 ? -15.258 33.562 -3.533 1 91.69 308 HIS B N 1
ATOM 7282 C CA . HIS B 1 308 ? -15.648 34.094 -4.832 1 91.69 308 HIS B CA 1
ATOM 7283 C C . HIS B 1 308 ? -14.43 34.469 -5.668 1 91.69 308 HIS B C 1
ATOM 7285 O O . HIS B 1 308 ? -14.375 34.156 -6.863 1 91.69 308 HIS B O 1
ATOM 7291 N N . ALA B 1 309 ? -13.492 35.125 -4.996 1 90.94 309 ALA B N 1
ATOM 7292 C CA . ALA B 1 309 ? -12.266 35.5 -5.684 1 90.94 309 ALA B CA 1
ATOM 7293 C C . ALA B 1 309 ? -11.523 34.281 -6.227 1 90.94 309 ALA B C 1
ATOM 7295 O O . ALA B 1 309 ? -10.891 34.344 -7.285 1 90.94 309 ALA B O 1
ATOM 7296 N N . PHE B 1 310 ? -11.539 33.219 -5.535 1 96.5 310 PHE B N 1
ATOM 7297 C CA . PHE B 1 310 ? -10.898 31.969 -5.953 1 96.5 310 PHE B CA 1
ATOM 7298 C C . PHE B 1 310 ? -11.43 31.516 -7.309 1 96.5 310 PHE B C 1
ATOM 7300 O O . PHE B 1 310 ? -10.656 31.266 -8.234 1 96.5 310 PHE B O 1
ATOM 7307 N N . PHE B 1 311 ? -12.719 31.438 -7.434 1 95.94 311 PHE B N 1
ATOM 7308 C CA . PHE B 1 311 ? -13.32 30.906 -8.648 1 95.94 311 PHE B CA 1
ATOM 7309 C C . PHE B 1 311 ? -13.25 31.922 -9.781 1 95.94 311 PHE B C 1
ATOM 7311 O O . PHE B 1 311 ? -13.367 31.578 -10.953 1 95.94 311 PHE B O 1
ATOM 7318 N N . ALA B 1 312 ? -13.039 33.188 -9.414 1 91.81 312 ALA B N 1
ATOM 7319 C CA . ALA B 1 312 ? -12.812 34.188 -10.438 1 91.81 312 ALA B CA 1
ATOM 7320 C C . ALA B 1 312 ? -11.406 34.062 -11.023 1 91.81 312 ALA B C 1
ATOM 7322 O O . ALA B 1 312 ? -11.188 34.344 -12.203 1 91.81 312 ALA B O 1
ATOM 7323 N N . THR B 1 313 ? -10.492 33.688 -10.211 1 93.5 313 THR B N 1
ATOM 7324 C CA . THR B 1 313 ? -9.086 33.625 -10.602 1 93.5 313 THR B CA 1
ATOM 7325 C C . THR B 1 313 ? -8.766 32.281 -11.281 1 93.5 313 THR B C 1
ATOM 7327 O O . THR B 1 313 ? -8.039 32.25 -12.281 1 93.5 313 THR B O 1
ATOM 7330 N N . PHE B 1 314 ? -9.242 31.203 -10.75 1 95.06 314 PHE B N 1
ATOM 7331 C CA . PHE B 1 314 ? -8.953 29.875 -11.25 1 95.06 314 PHE B CA 1
ATOM 7332 C C . PHE B 1 314 ? -10.18 29.266 -11.93 1 95.06 314 PHE B C 1
ATOM 7334 O O . PHE B 1 314 ? -11.055 28.719 -11.266 1 95.06 314 PHE B O 1
ATOM 7341 N N . THR B 1 315 ? -10.172 29.125 -13.242 1 91.12 315 THR B N 1
ATOM 7342 C CA . THR B 1 315 ? -11.375 28.797 -14.008 1 91.12 315 THR B CA 1
ATOM 7343 C C . THR B 1 315 ? -11.195 27.469 -14.742 1 91.12 315 THR B C 1
ATOM 7345 O O . THR B 1 315 ? -11.977 27.141 -15.641 1 91.12 315 THR B O 1
ATOM 7348 N N . ASN B 1 316 ? -10.172 26.75 -14.406 1 92.69 316 ASN B N 1
ATOM 7349 C CA . ASN B 1 316 ? -9.875 25.531 -15.164 1 92.69 316 ASN B CA 1
ATOM 7350 C C . ASN B 1 316 ? -10.211 24.281 -14.359 1 92.69 316 ASN B C 1
ATOM 7352 O O . ASN B 1 316 ? -9.438 23.328 -14.336 1 92.69 316 ASN B O 1
ATOM 7356 N N . GLY B 1 317 ? -11.273 24.297 -13.578 1 93.12 317 GLY B N 1
ATOM 7357 C CA . GLY B 1 317 ? -11.766 23.109 -12.914 1 93.12 317 GLY B CA 1
ATOM 7358 C C . GLY B 1 317 ? -11.156 22.891 -11.539 1 93.12 317 GLY B C 1
ATOM 7359 O O . GLY B 1 317 ? -11.305 21.812 -10.953 1 93.12 317 GLY B O 1
ATOM 7360 N N . GLN B 1 318 ? -10.469 23.844 -11.016 1 96.44 318 GLN B N 1
ATOM 7361 C CA . GLN B 1 318 ? -9.93 23.75 -9.664 1 96.44 318 GLN B CA 1
ATOM 7362 C C . GLN B 1 318 ? -11.047 23.781 -8.625 1 96.44 318 GLN B C 1
ATOM 7364 O O . GLN B 1 318 ? -12.039 24.484 -8.789 1 96.44 318 GLN B O 1
ATOM 7369 N N . SER B 1 319 ? -10.945 22.953 -7.641 1 97.69 319 SER B N 1
ATOM 7370 C CA . SER B 1 319 ? -11.906 22.922 -6.543 1 97.69 319 SER B CA 1
ATOM 7371 C C . SER B 1 319 ? -11.266 23.359 -5.234 1 97.69 319 SER B C 1
ATOM 7373 O O . SER B 1 319 ? -10.039 23.312 -5.09 1 97.69 319 SER B O 1
ATOM 7375 N N . ILE B 1 320 ? -12.102 23.828 -4.277 1 98 320 ILE B N 1
ATOM 7376 C CA . ILE B 1 320 ? -11.602 24.328 -3.002 1 98 320 ILE B CA 1
ATOM 7377 C C . ILE B 1 320 ? -12.453 23.797 -1.859 1 98 320 ILE B C 1
ATOM 7379 O O . ILE B 1 320 ? -13.672 23.641 -2.008 1 98 320 ILE B O 1
ATOM 7383 N N . CYS B 1 321 ? -11.781 23.453 -0.757 1 98.31 321 CYS B N 1
ATOM 7384 C CA . CYS B 1 321 ? -12.453 22.938 0.432 1 98.31 321 CYS B CA 1
ATOM 7385 C C . CYS B 1 321 ? -12.273 23.891 1.612 1 98.31 321 CYS B C 1
ATOM 7387 O O . CYS B 1 321 ? -11.273 24.594 1.696 1 98.31 321 CYS B O 1
ATOM 7389 N N . ASN B 1 322 ? -13.258 23.906 2.486 1 97.75 322 ASN B N 1
ATOM 7390 C CA . ASN B 1 322 ? -13.164 24.469 3.826 1 97.75 322 ASN B CA 1
ATOM 7391 C C . ASN B 1 322 ? -13.164 23.391 4.902 1 97.75 322 ASN B C 1
ATOM 7393 O O . ASN B 1 322 ? -14.18 22.719 5.117 1 97.75 322 ASN B O 1
ATOM 7397 N N . PHE B 1 323 ? -12.031 23.219 5.508 1 98.06 323 PHE B N 1
ATOM 7398 C CA . PHE B 1 323 ? -11.867 22.219 6.562 1 98.06 323 PHE B CA 1
ATOM 7399 C C . PHE B 1 323 ? -11.922 22.875 7.938 1 98.06 323 PHE B C 1
ATOM 7401 O O . PHE B 1 323 ? -11.578 24.047 8.086 1 98.06 323 PHE B O 1
ATOM 7408 N N . TYR B 1 324 ? -12.422 22.156 8.938 1 97 324 TYR B N 1
ATOM 7409 C CA . TYR B 1 324 ? -12.469 22.641 10.305 1 97 324 TYR B CA 1
ATOM 7410 C C . TYR B 1 324 ? -11.891 21.625 11.273 1 97 324 TYR B C 1
ATOM 7412 O O . TYR B 1 324 ? -12.195 20.438 11.18 1 97 324 TYR B O 1
ATOM 7420 N N . GLY B 1 325 ? -11.086 22.125 12.117 1 95.94 325 GLY B N 1
ATOM 7421 C CA . GLY B 1 325 ? -10.516 21.297 13.164 1 95.94 325 GLY B CA 1
ATOM 7422 C C . GLY B 1 325 ? -9.461 22 13.992 1 95.94 325 GLY B C 1
ATOM 7423 O O . GLY B 1 325 ? -9.516 23.234 14.148 1 95.94 325 GLY B O 1
ATOM 7424 N N . SER B 1 326 ? -8.703 21.281 14.688 1 94.56 326 SER B N 1
ATOM 7425 C CA . SER B 1 326 ? -7.602 21.719 15.531 1 94.56 326 SER B CA 1
ATOM 7426 C C . SER B 1 326 ? -6.566 20.625 15.727 1 94.56 326 SER B C 1
ATOM 7428 O O . SER B 1 326 ? -6.746 19.5 15.242 1 94.56 326 SER B O 1
ATOM 7430 N N . THR B 1 327 ? -5.5 20.969 16.328 1 96.38 327 THR B N 1
ATOM 7431 C CA . THR B 1 327 ? -4.457 19.984 16.609 1 96.38 327 THR B CA 1
ATOM 7432 C C . THR B 1 327 ? -5 18.844 17.469 1 96.38 327 THR B C 1
ATOM 7434 O O . THR B 1 327 ? -4.625 17.688 17.266 1 96.38 327 THR B O 1
ATOM 7437 N N . GLU B 1 328 ? -5.945 19.141 18.359 1 97.19 328 GLU B N 1
ATOM 7438 C CA . GLU B 1 328 ? -6.488 18.188 19.328 1 97.19 328 GLU B CA 1
ATOM 7439 C C . GLU B 1 328 ? -7.32 17.109 18.641 1 97.19 328 GLU B C 1
ATOM 7441 O O . GLU B 1 328 ? -7.609 16.062 19.219 1 97.19 328 GLU B O 1
ATOM 7446 N N . VAL B 1 329 ? -7.711 17.344 17.391 1 97.94 329 VAL B N 1
ATOM 7447 C CA . VAL B 1 329 ? -8.484 16.359 16.641 1 97.94 329 VAL B CA 1
ATOM 7448 C C . VAL B 1 329 ? -7.746 16 15.344 1 97.94 329 VAL B C 1
ATOM 7450 O O . VAL B 1 329 ? -8.375 15.672 14.336 1 97.94 329 VAL B O 1
ATOM 7453 N N . MET B 1 330 ? -6.48 16.219 15.344 1 97.88 330 MET B N 1
ATOM 7454 C CA . MET B 1 330 ? -5.566 15.859 14.266 1 97.88 330 MET B CA 1
ATOM 7455 C C . MET B 1 330 ? -5.93 16.594 12.977 1 97.88 330 MET B C 1
ATOM 7457 O O . MET B 1 330 ? -6.098 15.961 11.93 1 97.88 330 MET B O 1
ATOM 7461 N N . GLY B 1 331 ? -6.156 17.891 13.117 1 94.88 331 GLY B N 1
ATOM 7462 C CA . GLY B 1 331 ? -6.258 18.766 11.953 1 94.88 331 GLY B CA 1
ATOM 7463 C C . GLY B 1 331 ? -7.688 19.047 11.539 1 94.88 331 GLY B C 1
ATOM 7464 O O . GLY B 1 331 ? -8.109 20.203 11.484 1 94.88 331 GLY B O 1
ATOM 7465 N N . ASP B 1 332 ? -8.508 17.922 11.219 1 96.69 332 ASP B N 1
ATOM 7466 C CA . ASP B 1 332 ? -9.82 18.188 10.648 1 96.69 332 ASP B CA 1
ATOM 7467 C C . ASP B 1 332 ? -10.844 17.156 11.117 1 96.69 332 ASP B C 1
ATOM 7469 O O . ASP B 1 332 ? -10.539 15.969 11.188 1 96.69 332 ASP B O 1
ATOM 7473 N N . VAL B 1 333 ? -12.094 17.703 11.383 1 97.81 333 VAL B N 1
ATOM 7474 C CA . VAL B 1 333 ? -13.18 16.781 11.75 1 97.81 333 VAL B CA 1
ATOM 7475 C C . VAL B 1 333 ? -14.383 17.031 10.852 1 97.81 333 VAL B C 1
ATOM 7477 O O . VAL B 1 333 ? -15.297 16.203 10.773 1 97.81 333 VAL B O 1
ATOM 7480 N N . THR B 1 334 ? -14.484 18.188 10.156 1 98.19 334 THR B N 1
ATOM 7481 C CA . THR B 1 334 ? -15.531 18.453 9.18 1 98.19 334 THR B CA 1
ATOM 7482 C C . THR B 1 334 ? -14.938 19.062 7.906 1 98.19 334 THR B C 1
ATOM 7484 O O . THR B 1 334 ? -13.797 19.531 7.91 1 98.19 334 THR B O 1
ATOM 7487 N N . PHE B 1 335 ? -15.703 19 6.82 1 98.19 335 PHE B N 1
ATOM 7488 C CA . PHE B 1 335 ? -15.227 19.562 5.566 1 98.19 335 PHE B CA 1
ATOM 7489 C C . PHE B 1 335 ? -16.391 19.891 4.641 1 98.19 335 PHE B C 1
ATOM 7491 O O . PHE B 1 335 ? -17.484 19.344 4.797 1 98.19 335 PHE B O 1
ATOM 7498 N N . LEU B 1 336 ? -16.188 20.797 3.795 1 97.44 336 LEU B N 1
ATOM 7499 C CA . LEU B 1 336 ? -17.094 21.109 2.695 1 97.44 336 LEU B CA 1
ATOM 7500 C C . LEU B 1 336 ? -16.328 21.484 1.441 1 97.44 336 LEU B C 1
ATOM 7502 O O . LEU B 1 336 ? -15.367 22.266 1.51 1 97.44 336 LEU B O 1
ATOM 7506 N N . GLN B 1 337 ? -16.703 20.906 0.317 1 97.25 337 GLN B N 1
ATOM 7507 C CA . GLN B 1 337 ? -16 21.141 -0.941 1 97.25 337 GLN B CA 1
ATOM 7508 C C . GLN B 1 337 ? -16.859 21.953 -1.906 1 97.25 337 GLN B C 1
ATOM 7510 O O . GLN B 1 337 ? -18.062 21.719 -2.004 1 97.25 337 GLN B O 1
ATOM 7515 N N . PHE B 1 338 ? -16.25 22.891 -2.613 1 97.31 338 PHE B N 1
ATOM 7516 C CA . PHE B 1 338 ? -16.859 23.672 -3.676 1 97.31 338 PHE B CA 1
ATOM 7517 C C . PHE B 1 338 ? -16.172 23.422 -5.008 1 97.31 338 PHE B C 1
ATOM 7519 O O . PHE B 1 338 ? -14.945 23.531 -5.105 1 97.31 338 PHE B O 1
ATOM 7526 N N . HIS B 1 339 ? -16.953 23.188 -6.059 1 96.06 339 HIS B N 1
ATOM 7527 C CA . HIS B 1 339 ? -16.359 22.797 -7.336 1 96.06 339 HIS B CA 1
ATOM 7528 C C . HIS B 1 339 ? -16.375 23.969 -8.32 1 96.06 339 HIS B C 1
ATOM 7530 O O . HIS B 1 339 ? -15.625 23.969 -9.297 1 96.06 339 HIS B O 1
ATOM 7536 N N . ASN B 1 340 ? -17.312 24.859 -8.094 1 94.44 340 ASN B N 1
ATOM 7537 C CA . ASN B 1 340 ? -17.469 26.016 -8.961 1 94.44 340 ASN B CA 1
ATOM 7538 C C . ASN B 1 340 ? -18.234 27.141 -8.273 1 94.44 340 ASN B C 1
ATOM 7540 O O . ASN B 1 340 ? -18.578 27.031 -7.098 1 94.44 340 ASN B O 1
ATOM 7544 N N . LEU B 1 341 ? -18.422 28.203 -8.961 1 91.38 341 LEU B N 1
ATOM 7545 C CA . LEU B 1 341 ? -19.062 29.391 -8.406 1 91.38 341 L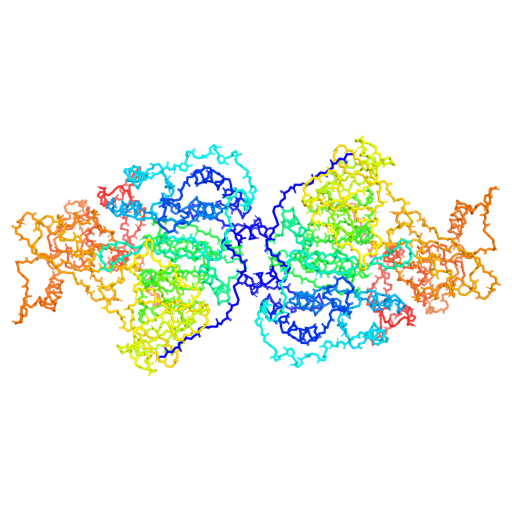EU B CA 1
ATOM 7546 C C . LEU B 1 341 ? -20.516 29.109 -8.047 1 91.38 341 LEU B C 1
ATOM 7548 O O . LEU B 1 341 ? -21.031 29.641 -7.059 1 91.38 341 LEU B O 1
ATOM 7552 N N . CYS B 1 342 ? -21.109 28.297 -8.82 1 90.75 342 CYS B N 1
ATOM 7553 C CA . CYS B 1 342 ? -22.5 27.938 -8.547 1 90.75 342 CYS B CA 1
ATOM 7554 C C . CYS B 1 342 ? -22.609 27.156 -7.246 1 90.75 342 CYS B C 1
ATOM 7556 O O . CYS B 1 342 ? -23.5 27.422 -6.434 1 90.75 342 CYS B O 1
ATOM 7558 N N . ASP B 1 343 ? -21.672 26.234 -7.086 1 89.69 343 ASP B N 1
ATOM 7559 C CA . ASP B 1 343 ? -21.609 25.484 -5.844 1 89.69 343 ASP B CA 1
ATOM 7560 C C . ASP B 1 343 ? -21.359 26.391 -4.648 1 89.69 343 ASP B C 1
ATOM 7562 O O . ASP B 1 343 ? -21.938 26.203 -3.576 1 89.69 343 ASP B O 1
ATOM 7566 N N . ALA B 1 344 ? -20.547 27.359 -4.859 1 91.38 344 ALA B N 1
ATOM 7567 C CA . ALA B 1 344 ? -20.188 28.297 -3.797 1 91.38 344 ALA B CA 1
ATOM 7568 C C . ALA B 1 344 ? -21.391 29.125 -3.369 1 91.38 344 ALA B C 1
ATOM 7570 O O . ALA B 1 344 ? -21.641 29.297 -2.174 1 91.38 344 ALA B O 1
ATOM 7571 N N . SER B 1 345 ? -22.125 29.578 -4.297 1 89.12 345 SER B N 1
ATOM 7572 C CA . SER B 1 345 ? -23.297 30.406 -4.008 1 89.12 345 SER B CA 1
ATOM 7573 C C . SER B 1 345 ? -24.391 29.594 -3.334 1 89.12 345 SER B C 1
ATOM 7575 O O . SER B 1 345 ? -25.047 30.078 -2.402 1 89.12 345 SER B O 1
ATOM 7577 N N . ALA B 1 346 ? -24.531 28.422 -3.77 1 88.38 346 ALA B N 1
ATOM 7578 C CA . ALA B 1 346 ? -25.578 27.547 -3.238 1 88.38 346 ALA B CA 1
ATOM 7579 C C . ALA B 1 346 ? -25.203 27.031 -1.855 1 88.38 346 ALA B C 1
ATOM 7581 O O . ALA B 1 346 ? -26.078 26.766 -1.025 1 88.38 346 ALA B O 1
ATOM 7582 N N . GLY B 1 347 ? -23.984 26.953 -1.667 1 87.69 347 GLY B N 1
ATOM 7583 C CA . GLY B 1 347 ? -23.516 26.297 -0.451 1 87.69 347 GLY B CA 1
ATOM 7584 C C . GLY B 1 347 ? -23.328 27.266 0.703 1 87.69 347 GLY B C 1
ATOM 7585 O O . GLY B 1 347 ? -23.156 26.844 1.851 1 87.69 347 GLY B O 1
ATOM 7586 N N . MET B 1 348 ? -23.406 28.5 0.514 1 90.12 348 MET B N 1
ATOM 7587 C CA . MET B 1 348 ? -23.219 29.516 1.557 1 90.12 348 MET B CA 1
ATOM 7588 C C . MET B 1 348 ? -24.484 29.656 2.398 1 90.12 348 MET B C 1
ATOM 7590 O O . MET B 1 348 ? -25.594 29.391 1.916 1 90.12 348 MET B O 1
ATOM 7594 N N . VAL B 1 349 ? -24.25 29.922 3.643 1 89 349 VAL B N 1
ATOM 7595 C CA . VAL B 1 349 ? -25.359 30.188 4.566 1 89 349 VAL B CA 1
ATOM 7596 C C . VAL B 1 349 ? -25.219 31.609 5.117 1 89 349 VAL B C 1
ATOM 7598 O O . VAL B 1 349 ? -24.281 31.906 5.844 1 89 349 VAL B O 1
ATOM 7601 N N . ASN B 1 350 ? -26.172 32.5 4.848 1 83.31 350 ASN B N 1
ATOM 7602 C CA . ASN B 1 350 ? -26.156 33.906 5.285 1 83.31 350 ASN B CA 1
ATOM 7603 C C . ASN B 1 350 ? -24.812 34.562 4.977 1 83.31 350 ASN B C 1
ATOM 7605 O O . ASN B 1 350 ? -24.172 35.125 5.863 1 83.31 350 ASN B O 1
ATOM 7609 N N . ASN B 1 351 ? -24.25 34.312 3.812 1 81.94 351 ASN B N 1
ATOM 7610 C CA . ASN B 1 351 ? -23.031 34.875 3.287 1 81.94 351 ASN B CA 1
ATOM 7611 C C . ASN B 1 351 ? -21.797 34.406 4.043 1 81.94 351 ASN B C 1
ATOM 7613 O O . ASN B 1 351 ? -20.781 35.094 4.102 1 81.94 351 ASN B O 1
ATOM 7617 N N . SER B 1 352 ? -21.938 33.312 4.695 1 90 352 SER B N 1
ATOM 7618 C CA . SER B 1 352 ? -20.812 32.656 5.375 1 90 352 SER B CA 1
ATOM 7619 C C . SER B 1 352 ? -20.547 31.281 4.816 1 90 352 SER B C 1
ATOM 7621 O O . SER B 1 352 ? -21.469 30.547 4.465 1 90 352 SER B O 1
ATOM 7623 N N . VAL B 1 353 ? -19.266 30.953 4.691 1 93.81 353 VAL B N 1
ATOM 7624 C CA . VAL B 1 353 ? -18.875 29.625 4.219 1 93.81 353 VAL B CA 1
ATOM 7625 C C . VAL B 1 353 ? -19.016 28.625 5.352 1 93.81 353 VAL B C 1
ATOM 7627 O O . VAL B 1 353 ? -18.312 28.734 6.371 1 93.81 353 VAL B O 1
ATOM 7630 N N . PRO B 1 354 ? -19.859 27.641 5.219 1 96.06 354 PRO B N 1
ATOM 7631 C CA . PRO B 1 354 ? -20.016 26.656 6.289 1 96.06 354 PRO B CA 1
ATOM 7632 C C . PRO B 1 354 ? -18.766 25.797 6.477 1 96.06 354 PRO B C 1
ATOM 7634 O O . PRO B 1 354 ? -17.922 25.719 5.586 1 96.06 354 PRO B O 1
ATOM 7637 N N . ILE B 1 355 ? -18.672 25.141 7.648 1 96.62 355 ILE B N 1
ATOM 7638 C CA . ILE B 1 355 ? -17.547 24.25 7.922 1 96.62 355 ILE B CA 1
ATOM 7639 C C . ILE B 1 355 ? -17.938 22.812 7.613 1 96.62 355 ILE B C 1
ATOM 7641 O O . ILE B 1 355 ? -17.141 21.891 7.801 1 96.62 355 ILE B O 1
ATOM 7645 N N . GLY B 1 356 ? -19.094 22.609 7.18 1 96.81 356 GLY B N 1
ATOM 7646 C CA . GLY B 1 356 ? -19.438 21.391 6.453 1 96.81 356 GLY B CA 1
ATOM 7647 C C . GLY B 1 356 ? -19.938 20.281 7.355 1 96.81 356 GLY B C 1
ATOM 7648 O O . GLY B 1 356 ? -20.719 20.516 8.281 1 96.81 356 GLY B O 1
ATOM 7649 N N . ARG B 1 357 ? -19.578 19.062 6.98 1 97.5 357 ARG B N 1
ATOM 7650 C CA . ARG B 1 357 ? -20.047 17.828 7.613 1 97.5 357 ARG B CA 1
ATOM 7651 C C . ARG B 1 357 ? -18.891 17.016 8.172 1 97.5 357 ARG B C 1
ATOM 7653 O O . ARG B 1 357 ? -17.766 17.141 7.691 1 97.5 357 ARG B O 1
ATOM 7660 N N . PRO B 1 358 ? -19.172 16.156 9.164 1 98.19 358 PRO B N 1
ATOM 7661 C CA . PRO B 1 358 ? -18.109 15.383 9.797 1 98.19 358 PRO B CA 1
ATOM 7662 C C . PRO B 1 358 ? -17.438 14.406 8.828 1 98.19 358 PRO B C 1
ATOM 7664 O O . PRO B 1 358 ? -18.109 13.805 7.992 1 98.19 358 PRO B O 1
ATOM 7667 N N . ILE B 1 359 ? -16.141 14.188 9.008 1 98.06 359 ILE B N 1
ATOM 7668 C CA . ILE B 1 359 ? -15.383 13.211 8.234 1 98.06 359 ILE B CA 1
ATOM 7669 C C . ILE B 1 359 ? -15.617 11.812 8.797 1 98.06 359 ILE B C 1
ATOM 7671 O O . ILE B 1 359 ? -16.391 11.633 9.734 1 98.06 359 ILE B O 1
ATOM 7675 N N . ASP B 1 360 ? -14.898 10.828 8.266 1 96.81 360 ASP B N 1
ATOM 7676 C CA . ASP B 1 360 ? -15.078 9.43 8.664 1 96.81 360 ASP B CA 1
ATOM 7677 C C . ASP B 1 360 ? -14.797 9.25 10.156 1 96.81 360 ASP B C 1
ATOM 7679 O O . ASP B 1 360 ? -13.844 9.828 10.688 1 96.81 360 ASP B O 1
ATOM 7683 N N . ASN B 1 361 ? -15.641 8.516 10.82 1 96.62 361 ASN B N 1
ATOM 7684 C CA . ASN B 1 361 ? -15.469 8.055 12.195 1 96.62 361 ASN B CA 1
ATOM 7685 C C . ASN B 1 361 ? -15.422 9.227 13.18 1 96.62 361 ASN B C 1
ATOM 7687 O O . ASN B 1 361 ? -14.727 9.164 14.188 1 96.62 361 ASN B O 1
ATOM 7691 N N . CYS B 1 362 ? -16.094 10.328 12.789 1 97.5 362 CYS B N 1
ATOM 7692 C CA . CYS B 1 362 ? -16.188 11.492 13.656 1 97.5 362 CYS B CA 1
ATOM 7693 C C . CYS B 1 362 ? -17.641 11.82 13.992 1 97.5 362 CYS B C 1
ATOM 7695 O O . CYS B 1 362 ? -18.531 11.656 13.148 1 97.5 362 CYS B O 1
ATOM 7697 N N . LEU B 1 363 ? -17.828 12.188 15.219 1 97.25 363 LEU B N 1
ATOM 7698 C CA . LEU B 1 363 ? -19.109 12.672 15.719 1 97.25 363 LEU B CA 1
ATOM 7699 C C . LEU B 1 363 ? -18.984 14.102 16.25 1 97.25 363 LEU B C 1
ATOM 7701 O O . LEU B 1 363 ? -18.031 14.43 16.953 1 97.25 363 LEU B O 1
ATOM 7705 N N . ILE B 1 364 ? -19.969 14.961 15.836 1 97.44 364 ILE B N 1
ATOM 7706 C CA . ILE B 1 364 ? -20 16.344 16.281 1 97.44 364 ILE B CA 1
ATOM 7707 C C . ILE B 1 364 ? -21.266 16.594 17.094 1 97.44 364 ILE B C 1
ATOM 7709 O O . ILE B 1 364 ? -22.359 16.266 16.656 1 97.44 364 ILE B O 1
ATOM 7713 N N . TYR B 1 365 ? -21.078 17.125 18.281 1 96.19 365 TYR B N 1
ATOM 7714 C CA . TYR B 1 365 ? -22.203 17.516 19.141 1 96.19 365 TYR B CA 1
ATOM 7715 C C . TYR B 1 365 ? -22.266 19.031 19.266 1 96.19 365 TYR B C 1
ATOM 7717 O O . TYR B 1 365 ? -21.234 19.703 19.344 1 96.19 365 TYR B O 1
ATOM 7725 N N . LEU B 1 366 ? -23.422 19.531 19.25 1 96.25 366 LEU B N 1
ATOM 7726 C CA . LEU B 1 366 ? -23.688 20.891 19.672 1 96.25 366 LEU B CA 1
ATOM 7727 C C . LEU B 1 366 ? -24.453 20.906 21 1 96.25 366 LEU B C 1
ATOM 7729 O O . LEU B 1 366 ? -25.594 20.438 21.062 1 96.25 366 LEU B O 1
ATOM 7733 N N . MET B 1 367 ? -23.75 21.469 21.953 1 94.5 367 MET B N 1
ATOM 7734 C CA . MET B 1 367 ? -24.328 21.422 23.297 1 94.5 367 MET B CA 1
ATOM 7735 C C . MET B 1 367 ? -24.688 22.828 23.781 1 94.5 367 MET B C 1
ATOM 7737 O O . MET B 1 367 ? -23.984 23.781 23.516 1 94.5 367 MET B O 1
ATOM 7741 N N . GLY B 1 368 ? -25.781 22.812 24.469 1 90.75 368 GLY B N 1
ATOM 7742 C CA . GLY B 1 368 ? -26.203 24.062 25.062 1 90.75 368 GLY B CA 1
ATOM 7743 C C . GLY B 1 368 ? -25.641 24.266 26.469 1 90.75 368 GLY B C 1
ATOM 7744 O O . GLY B 1 368 ? -24.875 23.438 26.969 1 90.75 368 GLY B O 1
ATOM 7745 N N . SER B 1 369 ? -26.031 25.406 27.109 1 86.06 369 SER B N 1
ATOM 7746 C CA . SER B 1 369 ? -25.547 25.797 28.422 1 86.06 369 SER B CA 1
ATOM 7747 C C . SER B 1 369 ? -26.031 24.812 29.5 1 86.06 369 SER B C 1
ATOM 7749 O O . SER B 1 369 ? -25.422 24.703 30.562 1 86.06 369 SER B O 1
ATOM 7751 N N . ASP B 1 370 ? -27.062 24.188 29.188 1 83.25 370 ASP B N 1
ATOM 7752 C CA . ASP B 1 370 ? -27.641 23.25 30.141 1 83.25 370 ASP B CA 1
ATOM 7753 C C . ASP B 1 370 ? -27 21.875 30.031 1 83.25 370 ASP B C 1
ATOM 7755 O O . ASP B 1 370 ? -27.328 20.953 30.781 1 83.25 370 ASP B O 1
ATOM 7759 N N . GLY B 1 371 ? -26.094 21.781 29.141 1 82.06 371 GLY B N 1
ATOM 7760 C CA . GLY B 1 371 ? -25.391 20.516 28.984 1 82.06 371 GLY B CA 1
ATOM 7761 C C . GLY B 1 371 ? -26.078 19.578 28 1 82.06 371 GLY B C 1
ATOM 7762 O O . GLY B 1 371 ? -25.531 18.531 27.656 1 82.06 371 GLY B O 1
ATOM 7763 N N . GLY B 1 372 ? -27.234 19.969 27.578 1 88.06 372 GLY B N 1
ATOM 7764 C CA . GLY B 1 372 ? -27.953 19.156 26.609 1 88.06 372 GLY B CA 1
ATOM 7765 C C . GLY B 1 372 ? -27.672 19.547 25.172 1 88.06 372 GLY B C 1
ATOM 7766 O O . GLY B 1 372 ? -27.109 20.609 24.906 1 88.06 372 GLY B O 1
ATOM 7767 N N . GLN B 1 373 ? -28 18.656 24.234 1 92.62 373 GLN B N 1
ATOM 7768 C CA . GLN B 1 373 ? -27.859 18.922 22.797 1 92.62 373 GLN B CA 1
ATOM 7769 C C . GLN B 1 373 ? -28.844 19.969 22.344 1 92.62 373 GLN B C 1
ATOM 7771 O O . GLN B 1 373 ? -30 20 22.781 1 92.62 373 GLN B O 1
ATOM 7776 N N . VAL B 1 374 ? -28.422 20.812 21.516 1 94.12 374 VAL B N 1
ATOM 7777 C CA . VAL B 1 374 ? -29.297 21.859 21.016 1 94.12 374 VAL B CA 1
ATOM 7778 C C . VAL B 1 374 ? -30.031 21.375 19.766 1 94.12 374 VAL B C 1
ATOM 7780 O O . VAL B 1 374 ? -29.609 20.422 19.125 1 94.12 374 VAL B O 1
ATOM 7783 N N . GLU B 1 375 ? -31.156 22.047 19.438 1 91.31 375 GLU B N 1
ATOM 7784 C CA . GLU B 1 375 ? -31.922 21.734 18.234 1 91.31 375 GLU B CA 1
ATOM 7785 C C . GLU B 1 375 ? -31.297 22.359 16.984 1 91.31 375 GLU B C 1
ATOM 7787 O O . GLU B 1 375 ? -30.453 23.266 17.109 1 91.31 375 GLU B O 1
ATOM 7792 N N . GLU B 1 376 ? -31.688 21.844 15.852 1 91.12 376 GLU B N 1
ATOM 7793 C CA . GLU B 1 376 ? -31.203 22.406 14.594 1 91.12 376 GLU B CA 1
ATOM 7794 C C . GLU B 1 376 ? -31.516 23.906 14.523 1 91.12 376 GLU B C 1
ATOM 7796 O O . GLU B 1 376 ? -32.594 24.344 14.922 1 91.12 376 GLU B O 1
ATOM 7801 N N . GLY B 1 377 ? -30.578 24.656 14.07 1 90.88 377 GLY B N 1
ATOM 7802 C CA . GLY B 1 377 ? -30.75 26.094 13.93 1 90.88 377 GLY B CA 1
ATOM 7803 C C . GLY B 1 377 ? -30.281 26.875 15.141 1 90.88 377 GLY B C 1
ATOM 7804 O O . GLY B 1 377 ? -30.031 28.078 15.047 1 90.88 377 GLY B O 1
ATOM 7805 N N . LYS B 1 378 ? -30.156 26.219 16.25 1 92.62 378 LYS B N 1
ATOM 7806 C CA . LYS B 1 378 ? -29.75 26.891 17.469 1 92.62 378 LYS B CA 1
ATOM 7807 C C . LYS B 1 378 ? -28.234 26.781 17.672 1 92.62 378 LYS B C 1
ATOM 7809 O O . LYS B 1 378 ? -27.625 25.766 17.344 1 92.62 378 LYS B O 1
ATOM 7814 N N . MET B 1 379 ? -27.734 27.844 18.219 1 92.62 379 MET B N 1
ATOM 7815 C CA . MET B 1 379 ? -26.297 27.891 18.484 1 92.62 379 MET B CA 1
ATOM 7816 C C . MET B 1 379 ? -25.938 27.047 19.703 1 92.62 379 MET B C 1
ATOM 7818 O O . MET B 1 379 ? -26.656 27.031 20.703 1 92.62 379 MET B O 1
ATOM 7822 N N . GLY B 1 380 ? -24.859 26.281 19.594 1 94.38 380 GLY B N 1
ATOM 7823 C CA . GLY B 1 380 ? -24.312 25.484 20.688 1 94.38 380 GLY B CA 1
ATOM 7824 C C . GLY B 1 380 ? -22.797 25.375 20.641 1 94.38 380 GLY B C 1
ATOM 7825 O O . GLY B 1 380 ? -22.172 25.734 19.641 1 94.38 380 GLY B O 1
ATOM 7826 N N . GLU B 1 381 ? -22.25 24.969 21.812 1 94.81 381 GLU B N 1
ATOM 7827 C CA . GLU B 1 381 ? -20.812 24.688 21.859 1 94.81 381 GLU B CA 1
ATOM 7828 C C . GLU B 1 381 ? -20.469 23.406 21.109 1 94.81 381 GLU B C 1
ATOM 7830 O O . GLU B 1 381 ? -21.172 22.406 21.234 1 94.81 381 GLU B O 1
ATOM 7835 N N . LEU B 1 382 ? -19.453 23.484 20.297 1 96.06 382 LEU B N 1
ATOM 7836 C CA . LEU B 1 382 ? -19.078 22.375 19.438 1 96.06 382 LEU B CA 1
ATOM 7837 C C . LEU B 1 382 ? -18.172 21.406 20.172 1 96.06 382 LEU B C 1
ATOM 7839 O O . LEU B 1 382 ? -17.141 21.812 20.734 1 96.06 382 LEU B O 1
ATOM 7843 N N . TYR B 1 383 ? -18.562 20.109 20.234 1 96.44 383 TYR B N 1
ATOM 7844 C CA . TYR B 1 383 ? -17.75 19 20.734 1 96.44 383 TYR B CA 1
ATOM 7845 C C . TYR B 1 383 ? -17.484 17.984 19.641 1 96.44 383 TYR B C 1
ATOM 7847 O O . TYR B 1 383 ? -18.344 17.734 18.781 1 96.44 383 TYR B O 1
ATOM 7855 N N . ALA B 1 384 ? -16.328 17.453 19.688 1 97.69 384 ALA B N 1
ATOM 7856 C CA . ALA B 1 384 ? -15.969 16.438 18.703 1 97.69 384 ALA B CA 1
ATOM 7857 C C . ALA B 1 384 ? -15.617 15.117 19.391 1 97.69 384 ALA B C 1
ATOM 7859 O O . ALA B 1 384 ? -14.977 15.109 20.438 1 97.69 384 ALA B O 1
ATOM 7860 N N . ALA B 1 385 ? -16.016 14.016 18.812 1 97.94 385 ALA B N 1
ATOM 7861 C CA . ALA B 1 385 ? -15.672 12.664 19.234 1 97.94 385 ALA B CA 1
ATOM 7862 C C . ALA B 1 385 ? -15.281 11.789 18.047 1 97.94 385 ALA B C 1
ATOM 7864 O O . ALA B 1 385 ? -15.68 12.062 16.922 1 97.94 385 ALA B O 1
ATOM 7865 N N . GLY B 1 386 ? -14.523 10.773 18.344 1 97.62 386 GLY B N 1
ATOM 7866 C CA . GLY B 1 386 ? -14.172 9.836 17.281 1 97.62 386 GLY B CA 1
ATOM 7867 C C . GLY B 1 386 ? -12.695 9.492 17.25 1 97.62 386 GLY B C 1
ATOM 7868 O O . GLY B 1 386 ? -11.969 9.766 18.203 1 97.62 386 GLY B O 1
ATOM 7869 N N . LEU B 1 387 ? -12.258 8.883 16.172 1 97 387 LEU B N 1
ATOM 7870 C CA . LEU B 1 387 ? -10.922 8.305 16.062 1 97 387 LEU B CA 1
ATOM 7871 C C . LEU B 1 387 ? -9.875 9.398 15.875 1 97 387 LEU B C 1
ATOM 7873 O O . LEU B 1 387 ? -8.68 9.156 16.062 1 97 387 LEU B O 1
ATOM 7877 N N . ASN B 1 388 ? -10.297 10.609 15.539 1 97.56 388 ASN B N 1
ATOM 7878 C CA . ASN B 1 388 ? -9.375 11.711 15.289 1 97.56 388 ASN B CA 1
ATOM 7879 C C . ASN B 1 388 ? -8.961 12.406 16.578 1 97.56 388 ASN B C 1
ATOM 7881 O O . ASN B 1 388 ? -8.07 13.25 16.578 1 97.56 388 ASN B O 1
ATOM 7885 N N . VAL B 1 389 ? -9.609 12.047 17.688 1 98.31 389 VAL B N 1
ATOM 7886 C CA . VAL B 1 389 ? -9.375 12.758 18.953 1 98.31 389 VAL B CA 1
ATOM 7887 C C . VAL B 1 389 ? -8.023 12.344 19.531 1 98.31 389 VAL B C 1
ATOM 7889 O O . VAL B 1 389 ? -7.707 11.148 19.594 1 98.31 389 VAL B O 1
ATOM 7892 N N . ALA B 1 390 ? -7.254 13.344 19.922 1 98.38 390 ALA B N 1
ATOM 7893 C CA . ALA B 1 390 ? -5.941 13.117 20.531 1 98.38 390 ALA B CA 1
ATOM 7894 C C . ALA B 1 390 ? -6.078 12.445 21.906 1 98.38 390 ALA B C 1
ATOM 7896 O O . ALA B 1 390 ? -7.184 12.312 22.422 1 98.38 390 ALA B O 1
ATOM 7897 N N . GLN B 1 391 ? -4.918 11.992 22.438 1 97.56 391 GLN B N 1
ATOM 7898 C CA . GLN B 1 391 ? -4.887 11.359 23.75 1 97.56 391 GLN B CA 1
ATOM 7899 C C . GLN B 1 391 ? -4.504 12.367 24.828 1 97.56 391 GLN B C 1
ATOM 7901 O O . GLN B 1 391 ? -3.574 12.125 25.609 1 97.56 391 GLN B O 1
ATOM 7906 N N . GLY B 1 392 ? -5.129 13.484 24.797 1 97.38 392 GLY B N 1
ATOM 7907 C CA . GLY B 1 392 ? -4.926 14.508 25.812 1 97.38 392 GLY B CA 1
ATOM 7908 C C . GLY B 1 392 ? -3.654 15.305 25.609 1 97.38 392 GLY B C 1
ATOM 7909 O O . GLY B 1 392 ? -3.102 15.336 24.516 1 97.38 392 GLY B O 1
ATOM 7910 N N . TYR B 1 393 ? -3.33 16.078 26.703 1 97.06 393 TYR B N 1
ATOM 7911 C CA . TYR B 1 393 ? -2.129 16.891 26.703 1 97.06 393 TYR B CA 1
ATOM 7912 C C . TYR B 1 393 ? -1.014 16.234 27.5 1 97.06 393 TYR B C 1
ATOM 7914 O O . TYR B 1 393 ? -1.277 15.414 28.391 1 97.06 393 TYR B O 1
ATOM 7922 N N . VAL B 1 394 ? 0.194 16.594 27.156 1 97.75 394 VAL B N 1
ATOM 7923 C CA . VAL B 1 394 ? 1.354 16.109 27.891 1 97.75 394 VAL B CA 1
ATOM 7924 C C . VAL B 1 394 ? 1.164 16.359 29.391 1 97.75 394 VAL B C 1
ATOM 7926 O O . VAL B 1 394 ? 0.772 17.453 29.797 1 97.75 394 VAL B O 1
ATOM 7929 N N . GLY B 1 395 ? 1.331 15.32 30.172 1 96.06 395 GLY B N 1
ATOM 7930 C CA . GLY B 1 395 ? 1.236 15.445 31.625 1 96.06 395 GLY B CA 1
ATOM 7931 C C . GLY B 1 395 ? -0.193 15.422 32.125 1 96.06 395 GLY B C 1
ATOM 7932 O O . GLY B 1 395 ? -0.432 15.555 33.344 1 96.06 395 GLY B O 1
ATOM 7933 N N . GLY B 1 396 ? -1.095 15.305 31.25 1 93.56 396 GLY B N 1
ATOM 7934 C CA . GLY B 1 396 ? -2.494 15.234 31.641 1 93.56 396 GLY B CA 1
ATOM 7935 C C . GLY B 1 396 ? -3.072 16.578 32.031 1 93.56 396 GLY B C 1
ATOM 7936 O O . GLY B 1 396 ? -3.982 16.641 32.875 1 93.56 396 GLY B O 1
ATOM 7937 N N . THR B 1 397 ? -2.541 17.547 31.5 1 89.38 397 THR B N 1
ATOM 7938 C CA . THR B 1 397 ? -3.025 18.875 31.828 1 89.38 397 THR B CA 1
ATOM 7939 C C . THR B 1 397 ? -4.379 19.141 31.172 1 89.38 397 THR B C 1
ATOM 7941 O O . THR B 1 397 ? -4.758 18.453 30.219 1 89.38 397 THR B O 1
ATOM 7944 N N . GLN B 1 398 ? -5.242 20 31.844 1 88.94 398 GLN B N 1
ATOM 7945 C CA . GLN B 1 398 ? -6.543 20.438 31.359 1 88.94 398 GLN B CA 1
ATOM 7946 C C . GLN B 1 398 ? -7.457 19.25 31.047 1 88.94 398 GLN B C 1
ATOM 7948 O O . GLN B 1 398 ? -8 19.156 29.953 1 88.94 398 GLN B O 1
ATOM 7953 N N . PRO B 1 399 ? -7.672 18.422 31.953 1 89.94 399 PRO B N 1
ATOM 7954 C CA . PRO B 1 399 ? -8.539 17.266 31.75 1 89.94 399 PRO B CA 1
ATOM 7955 C C . PRO B 1 399 ? -9.969 17.641 31.359 1 89.94 399 PRO B C 1
ATOM 7957 O O . PRO B 1 399 ? -10.711 16.812 30.844 1 89.94 399 PRO B O 1
ATOM 7960 N N . ASP B 1 400 ? -10.32 18.859 31.594 1 91.62 400 ASP B N 1
ATOM 7961 C CA . ASP B 1 400 ? -11.672 19.328 31.297 1 91.62 400 ASP B CA 1
ATOM 7962 C C . ASP B 1 400 ? -11.891 19.484 29.797 1 91.62 400 ASP B C 1
ATOM 7964 O O . ASP B 1 400 ? -13.023 19.609 29.344 1 91.62 400 ASP B O 1
ATOM 7968 N N . LYS B 1 401 ? -10.867 19.422 29.047 1 93.44 401 LYS B N 1
ATOM 7969 C CA . LYS B 1 401 ? -10.984 19.531 27.609 1 93.44 401 LYS B CA 1
ATOM 7970 C C . LYS B 1 401 ? -11.289 18.188 26.953 1 93.44 401 LYS B C 1
ATOM 7972 O O . LYS B 1 401 ? -11.859 18.141 25.859 1 93.44 401 LYS B O 1
ATOM 7977 N N . PHE B 1 402 ? -10.891 17.125 27.578 1 96.88 402 PHE B N 1
ATOM 7978 C CA . PHE B 1 402 ? -11.141 15.758 27.125 1 96.88 402 PHE B CA 1
ATOM 7979 C C . PHE B 1 402 ? -12.031 15.016 28.125 1 96.88 402 PHE B C 1
ATOM 7981 O O . PHE B 1 402 ? -11.539 14.477 29.125 1 96.88 402 PHE B O 1
ATOM 7988 N N . LEU B 1 403 ? -13.297 14.875 27.75 1 95.25 403 LEU B N 1
ATOM 7989 C CA . LEU B 1 403 ? -14.297 14.367 28.688 1 95.25 403 LEU B CA 1
ATOM 7990 C C . LEU B 1 403 ? -14.805 13 28.25 1 95.25 403 LEU B C 1
ATOM 7992 O O . LEU B 1 403 ? -14.812 12.695 27.047 1 95.25 403 LEU B O 1
ATOM 7996 N N . PRO B 1 404 ? -15.219 12.242 29.188 1 94.62 404 PRO B N 1
ATOM 7997 C CA . PRO B 1 404 ? -15.93 11.031 28.781 1 94.62 404 PRO B CA 1
ATOM 7998 C C . PRO B 1 404 ? -17.234 11.336 28.047 1 94.62 404 PRO B C 1
ATOM 8000 O O . PRO B 1 404 ? -17.969 12.234 28.438 1 94.62 404 PRO B O 1
ATOM 8003 N N . ASN B 1 405 ? -17.406 10.656 26.969 1 94.06 405 ASN B N 1
ATOM 8004 C CA . ASN B 1 405 ? -18.641 10.82 26.203 1 94.06 405 ASN B CA 1
ATOM 8005 C C . ASN B 1 405 ? -19.781 9.984 26.781 1 94.06 405 ASN B C 1
ATOM 8007 O O . ASN B 1 405 ? -19.781 8.758 26.641 1 94.06 405 ASN B O 1
ATOM 8011 N N . GLN B 1 406 ? -20.797 10.555 27.312 1 90.12 406 GLN B N 1
ATOM 8012 C CA . GLN B 1 406 ? -21.906 9.859 27.953 1 90.12 406 GLN B CA 1
ATOM 8013 C C . GLN B 1 406 ? -23.078 9.68 27 1 90.12 406 GLN B C 1
ATOM 8015 O O . GLN B 1 406 ? -24.062 9.047 27.344 1 90.12 406 GLN B O 1
ATOM 8020 N N . HIS B 1 407 ? -22.938 10.172 25.859 1 89.19 407 HIS B N 1
ATOM 8021 C CA . HIS B 1 407 ? -24.062 10.188 24.938 1 89.19 407 HIS B CA 1
ATOM 8022 C C . HIS B 1 407 ? -24.109 8.922 24.094 1 89.19 407 HIS B C 1
ATOM 8024 O O . HIS B 1 407 ? -25.125 8.617 23.469 1 89.19 407 HIS B O 1
ATOM 8030 N N . VAL B 1 408 ? -23 8.219 23.953 1 87.38 408 VAL B N 1
ATOM 8031 C CA . VAL B 1 408 ? -22.953 7.012 23.141 1 87.38 408 VAL B CA 1
ATOM 8032 C C . VAL B 1 408 ? -22.156 5.93 23.859 1 87.38 408 VAL B C 1
ATOM 8034 O O . VAL B 1 408 ? -21.219 6.234 24.609 1 87.38 408 VAL B O 1
ATOM 8037 N N . ASN B 1 409 ? -22.531 4.582 23.656 1 85.75 409 ASN B N 1
ATOM 8038 C CA . ASN B 1 409 ? -21.828 3.455 24.266 1 85.75 409 ASN B CA 1
ATOM 8039 C C . ASN B 1 409 ? -20.875 2.795 23.266 1 85.75 409 ASN B C 1
ATOM 8041 O O . ASN B 1 409 ? -20.5 1.638 23.438 1 85.75 409 ASN B O 1
ATOM 8045 N N . ASP B 1 410 ? -20.391 3.393 22.328 1 89.38 410 ASP B N 1
ATOM 8046 C CA . ASP B 1 410 ? -19.422 2.916 21.359 1 89.38 410 ASP B CA 1
ATOM 8047 C C . ASP B 1 410 ? -18.016 3.371 21.719 1 89.38 410 ASP B C 1
ATOM 8049 O O . ASP B 1 410 ? -17.75 4.57 21.797 1 89.38 410 ASP B O 1
ATOM 8053 N N . PRO B 1 411 ? -17.172 2.418 21.953 1 88.31 411 PRO B N 1
ATOM 8054 C CA . PRO B 1 411 ? -15.805 2.754 22.359 1 88.31 411 PRO B CA 1
ATOM 8055 C C . PRO B 1 411 ? -15.094 3.674 21.375 1 88.31 411 PRO B C 1
ATOM 8057 O O . PRO B 1 411 ? -14.195 4.426 21.766 1 88.31 411 PRO B O 1
ATOM 8060 N N . THR B 1 412 ? -15.453 3.707 20.141 1 90.06 412 THR B N 1
ATOM 8061 C CA . THR B 1 412 ? -14.867 4.555 19.109 1 90.06 412 THR B CA 1
ATOM 8062 C C . THR B 1 412 ? -15.055 6.031 19.453 1 90.06 412 THR B C 1
ATOM 8064 O O . THR B 1 412 ? -14.219 6.863 19.109 1 90.06 412 THR B O 1
ATOM 8067 N N . TYR B 1 413 ? -16.125 6.32 20.156 1 94.75 413 TYR B N 1
ATOM 8068 C CA . TYR B 1 413 ? -16.484 7.703 20.422 1 94.75 413 TYR B CA 1
ATOM 8069 C C . TYR B 1 413 ? -16.469 7.984 21.922 1 94.75 413 TYR B C 1
ATOM 8071 O O . TYR B 1 413 ? -17.219 8.836 22.406 1 94.75 413 TYR B O 1
ATOM 8079 N N . SER B 1 414 ? -15.664 7.309 22.688 1 94.38 414 SER B N 1
ATOM 8080 C CA . SER B 1 414 ? -15.711 7.316 24.141 1 94.38 414 SER B CA 1
ATOM 8081 C C . SER B 1 414 ? -15.211 8.641 24.703 1 94.38 414 SER B C 1
ATOM 8083 O O . SER B 1 414 ? -15.508 8.984 25.859 1 94.38 414 SER B O 1
ATOM 8085 N N . VAL B 1 415 ? -14.469 9.438 24 1 96.5 415 VAL B N 1
ATOM 8086 C CA . VAL B 1 415 ? -13.906 10.688 24.484 1 96.5 415 VAL B CA 1
ATOM 8087 C C . VAL B 1 415 ? -14.5 11.859 23.703 1 96.5 415 VAL B C 1
ATOM 8089 O O . VAL B 1 415 ? -14.609 11.812 22.484 1 96.5 415 VAL B O 1
ATOM 8092 N N . LEU B 1 416 ? -14.93 12.859 24.469 1 95.75 416 LEU B N 1
ATOM 8093 C CA . LEU B 1 416 ? -15.43 14.109 23.922 1 95.75 416 LEU B CA 1
ATOM 8094 C C . LEU B 1 416 ? -14.398 15.227 24.078 1 95.75 416 LEU B C 1
ATOM 8096 O O . LEU B 1 416 ? -13.953 15.508 25.188 1 95.75 416 LEU B O 1
ATOM 8100 N N . TYR B 1 417 ? -14.047 15.797 22.953 1 97.25 417 TYR B N 1
ATOM 8101 C CA . TYR B 1 417 ? -13.172 16.969 23 1 97.25 417 TYR B CA 1
ATOM 8102 C C . TYR B 1 417 ? -13.984 18.25 22.969 1 97.25 417 TYR B C 1
ATOM 8104 O O . TYR B 1 417 ? -14.758 18.484 22.031 1 97.25 417 TYR B O 1
ATOM 8112 N N . ARG B 1 418 ? -13.789 19 23.953 1 94.94 418 ARG B N 1
ATOM 8113 C CA . ARG B 1 418 ? -14.438 20.297 24.047 1 94.94 418 ARG B CA 1
ATOM 8114 C C . ARG B 1 418 ? -13.641 21.359 23.281 1 94.94 418 ARG B C 1
ATOM 8116 O O . ARG B 1 418 ? -12.656 21.891 23.797 1 94.94 418 ARG B O 1
ATOM 8123 N N . THR B 1 419 ? -14.133 21.812 22.125 1 92.88 419 THR B N 1
ATOM 8124 C CA . THR B 1 419 ? -13.336 22.641 21.234 1 92.88 419 THR B CA 1
ATOM 8125 C C . THR B 1 419 ? -13.289 24.094 21.719 1 92.88 419 THR B C 1
ATOM 8127 O O . THR B 1 419 ? -12.336 24.812 21.422 1 92.88 419 THR B O 1
ATOM 8130 N N . GLY B 1 420 ? -14.352 24.547 22.422 1 90.25 420 GLY B N 1
ATOM 8131 C CA . GLY B 1 420 ? -14.484 25.953 22.781 1 90.25 420 GLY B CA 1
ATOM 8132 C C . GLY B 1 420 ? -15.102 26.797 21.688 1 90.25 420 GLY B C 1
ATOM 8133 O O . GLY B 1 420 ? -15.367 27.984 21.891 1 90.25 420 GLY B O 1
ATOM 8134 N N . ASP B 1 421 ? -15.391 26.203 20.578 1 91.38 421 ASP B N 1
ATOM 8135 C CA . ASP B 1 421 ? -16.031 26.891 19.453 1 91.38 421 ASP B CA 1
ATOM 8136 C C . ASP B 1 421 ? -17.547 26.719 19.5 1 91.38 421 ASP B C 1
ATOM 8138 O O . ASP B 1 421 ? -18.062 25.766 20.078 1 91.38 421 ASP B O 1
ATOM 8142 N N . TYR B 1 422 ? -18.25 27.688 18.906 1 92.75 422 TYR B N 1
ATOM 8143 C CA . TYR B 1 422 ? -19.703 27.625 18.797 1 92.75 422 TYR B CA 1
ATOM 8144 C C . TYR B 1 422 ? -20.141 27.516 17.344 1 92.75 422 TYR B C 1
ATOM 8146 O O . TYR B 1 422 ? -19.484 28.047 16.453 1 92.75 422 TYR B O 1
ATOM 8154 N N . ALA B 1 423 ? -21.188 26.766 17.125 1 95 423 ALA B N 1
ATOM 8155 C CA . ALA B 1 423 ? -21.703 26.547 15.773 1 95 423 ALA B CA 1
ATOM 8156 C C . ALA B 1 423 ? -23.203 26.297 15.789 1 95 423 ALA B C 1
ATOM 8158 O O . ALA B 1 423 ? -23.812 26.203 16.859 1 95 423 ALA B O 1
ATOM 8159 N N . ARG B 1 424 ? -23.797 26.328 14.656 1 95 424 ARG B N 1
ATOM 8160 C CA . ARG B 1 424 ? -25.188 25.938 14.43 1 95 424 ARG B CA 1
ATOM 8161 C C . ARG B 1 424 ? -25.312 25.047 13.203 1 95 424 ARG B C 1
ATOM 8163 O O . ARG B 1 424 ? -24.484 25.125 12.297 1 95 424 ARG B O 1
ATOM 8170 N N . VAL B 1 425 ? -26.297 24.234 13.203 1 95.38 425 VAL B N 1
ATOM 8171 C CA . VAL B 1 425 ? -26.562 23.375 12.047 1 95.38 425 VAL B CA 1
ATOM 8172 C C . VAL B 1 425 ? -27.688 23.984 11.211 1 95.38 425 VAL B C 1
ATOM 8174 O O . VAL B 1 425 ? -28.766 24.312 11.734 1 95.38 425 VAL B O 1
ATOM 8177 N N . VAL B 1 426 ? -27.422 24.203 9.969 1 93.75 426 VAL B N 1
ATOM 8178 C CA . VAL B 1 426 ? -28.422 24.672 9.016 1 93.75 426 VAL B CA 1
ATOM 8179 C C . VAL B 1 426 ? -28.5 23.719 7.832 1 93.75 426 VAL B C 1
ATOM 8181 O O . VAL B 1 426 ? -27.516 23.547 7.102 1 93.75 426 VAL B O 1
ATOM 8184 N N . ASP B 1 427 ? -29.641 23.062 7.582 1 90.56 427 ASP B N 1
ATOM 8185 C CA . ASP B 1 427 ? -29.844 22.109 6.496 1 90.56 427 ASP B CA 1
ATOM 8186 C C . ASP B 1 427 ? -28.781 21.016 6.512 1 90.56 427 ASP B C 1
ATOM 8188 O O . ASP B 1 427 ? -28.188 20.703 5.477 1 90.56 427 ASP B O 1
ATOM 8192 N N . GLY B 1 428 ? -28.344 20.656 7.648 1 91.44 428 GLY B N 1
ATOM 8193 C CA . GLY B 1 428 ? -27.453 19.516 7.809 1 91.44 428 GLY B CA 1
ATOM 8194 C C . GLY B 1 428 ? -25.984 19.891 7.711 1 91.44 428 GLY B C 1
ATOM 8195 O O . GLY B 1 428 ? -25.125 19.016 7.723 1 91.44 428 GLY B O 1
ATOM 8196 N N . VAL B 1 429 ? -25.734 21.188 7.617 1 94.56 429 VAL B N 1
ATOM 8197 C CA . VAL B 1 429 ? -24.344 21.625 7.504 1 94.56 429 VAL B CA 1
ATOM 8198 C C . VAL B 1 429 ? -23.984 22.516 8.688 1 94.56 429 VAL B C 1
ATOM 8200 O O . VAL B 1 429 ? -24.812 23.281 9.172 1 94.56 429 VAL B O 1
ATOM 8203 N N . LEU B 1 430 ? -22.75 22.406 9.156 1 96.5 430 LEU B N 1
ATOM 8204 C CA . LEU B 1 430 ? -22.297 23.188 10.297 1 96.5 430 LEU B CA 1
ATOM 8205 C C . LEU B 1 430 ? -21.844 24.578 9.859 1 96.5 430 LEU B C 1
ATOM 8207 O O . LEU B 1 430 ? -21.094 24.719 8.898 1 96.5 430 LEU B O 1
ATOM 8211 N N . VAL B 1 431 ? -22.281 25.516 10.602 1 94.81 431 VAL B N 1
ATOM 8212 C CA . VAL B 1 431 ? -21.859 26.891 10.406 1 94.81 431 VAL B CA 1
ATOM 8213 C C . VAL B 1 431 ? -21.141 27.391 11.648 1 94.81 431 VAL B C 1
ATOM 8215 O O . VAL B 1 431 ? -21.672 27.312 12.766 1 94.81 431 VAL B O 1
ATOM 8218 N N . PHE B 1 432 ? -19.984 27.891 11.477 1 92.62 432 PHE B N 1
ATOM 8219 C CA . PHE B 1 432 ? -19.172 28.391 12.57 1 92.62 432 PHE B CA 1
ATOM 8220 C C . PHE B 1 432 ? -19.719 29.719 13.086 1 92.62 432 PHE B C 1
ATOM 8222 O O . PHE B 1 432 ? -20.047 30.609 12.297 1 92.62 432 PHE B O 1
ATOM 8229 N N . GLU B 1 433 ? -19.797 29.859 14.391 1 87.62 433 GLU B N 1
ATOM 8230 C CA . GLU B 1 433 ? -20.391 31.062 14.969 1 87.62 433 GLU B CA 1
ATOM 8231 C C . GLU B 1 433 ? -19.375 31.844 15.805 1 87.62 433 GLU B C 1
ATOM 8233 O O . GLU B 1 433 ? -19.672 32.938 16.281 1 87.62 433 GLU B O 1
ATOM 8238 N N . GLY B 1 434 ? -18.266 31.359 15.961 1 84.31 434 GLY B N 1
ATOM 8239 C CA . GLY B 1 434 ? -17.25 32.062 16.719 1 84.31 434 GLY B CA 1
ATOM 8240 C C . GLY B 1 434 ? -16.734 31.266 17.906 1 84.31 434 GLY B C 1
ATOM 8241 O O . GLY B 1 434 ? -17 30.078 18.031 1 84.31 434 GLY B O 1
ATOM 8242 N N . ARG B 1 435 ? -15.844 31.906 18.75 1 80.31 435 ARG B N 1
ATOM 8243 C CA . ARG B 1 435 ? -15.266 31.266 19.922 1 80.31 435 ARG B CA 1
ATOM 8244 C C . ARG B 1 435 ? -15.648 31.984 21.203 1 80.31 435 ARG B C 1
ATOM 8246 O O . ARG B 1 435 ? -15.883 33.188 21.188 1 80.31 435 ARG B O 1
ATOM 8253 N N . ALA B 1 436 ? -15.734 31.156 22.203 1 67.25 436 ALA B N 1
ATOM 8254 C CA . ALA B 1 436 ? -16.078 31.672 23.516 1 67.25 436 ALA B CA 1
ATOM 8255 C C . ALA B 1 436 ? -14.859 32.281 24.203 1 67.25 436 ALA B C 1
ATOM 8257 O O . ALA B 1 436 ? -14.977 33.188 25.031 1 67.25 436 ALA B O 1
ATOM 8258 N N . ASP B 1 437 ? -13.727 31.75 23.922 1 66.88 437 ASP B N 1
ATOM 8259 C CA . ASP B 1 437 ? -12.555 32.125 24.703 1 66.88 437 ASP B CA 1
ATOM 8260 C C . ASP B 1 437 ? -11.719 33.188 23.984 1 66.88 437 ASP B C 1
ATOM 8262 O O . ASP B 1 437 ? -12.18 33.781 23.016 1 66.88 437 ASP B O 1
ATOM 8266 N N . SER B 1 438 ? -10.664 33.5 24.688 1 70.88 438 SER B N 1
ATOM 8267 C CA . SER B 1 438 ? -9.789 34.594 24.25 1 70.88 438 SER B CA 1
ATOM 8268 C C . SER B 1 438 ? -8.82 34.125 23.156 1 70.88 438 SER B C 1
ATOM 8270 O O . SER B 1 438 ? -7.84 34.781 22.859 1 70.88 438 SER B O 1
ATOM 8272 N N . GLN B 1 439 ? -9.195 33.031 22.641 1 79.62 439 GLN B N 1
ATOM 8273 C CA . GLN B 1 439 ? -8.273 32.5 21.641 1 79.62 439 GLN B CA 1
ATOM 8274 C C . GLN B 1 439 ? -8.695 32.938 20.234 1 79.62 439 GLN B C 1
ATOM 8276 O O . GLN B 1 439 ? -9.891 33.031 19.922 1 79.62 439 GLN B O 1
ATOM 8281 N N . ILE B 1 440 ? -7.738 33.312 19.438 1 80.56 440 ILE B N 1
ATOM 8282 C CA . ILE B 1 440 ? -7.969 33.719 18.062 1 80.56 440 ILE B CA 1
ATOM 8283 C C . ILE B 1 440 ? -6.961 33.031 17.141 1 80.56 440 ILE B C 1
ATOM 8285 O O . ILE B 1 440 ? -5.949 32.5 17.609 1 80.56 440 ILE B O 1
ATOM 8289 N N . LYS B 1 441 ? -7.305 32.906 15.906 1 79.06 441 LYS B N 1
ATOM 8290 C CA . LYS B 1 441 ? -6.348 32.375 14.93 1 79.06 441 LYS B CA 1
ATOM 8291 C C . LYS B 1 441 ? -5.641 33.531 14.203 1 79.06 441 LYS B C 1
ATOM 8293 O O . LYS B 1 441 ? -6.281 34.469 13.75 1 79.06 441 LYS B O 1
ATOM 8298 N N . VAL B 1 442 ? -4.309 33.531 14.281 1 78.94 442 VAL B N 1
ATOM 8299 C CA . VAL B 1 442 ? -3.463 34.469 13.562 1 78.94 442 VAL B CA 1
ATOM 8300 C C . VAL B 1 442 ? -2.625 33.719 12.523 1 78.94 442 VAL B C 1
ATOM 8302 O O . VAL B 1 442 ? -1.682 33.031 12.875 1 78.94 442 VAL B O 1
ATOM 8305 N N . ARG B 1 443 ? -2.986 33.906 11.297 1 75.69 443 ARG B N 1
ATOM 8306 C CA . ARG B 1 443 ? -2.285 33.219 10.211 1 75.69 443 ARG B CA 1
ATOM 8307 C C . ARG B 1 443 ? -2.26 31.719 10.438 1 75.69 443 ARG B C 1
ATOM 8309 O O . ARG B 1 443 ? -1.199 31.094 10.367 1 75.69 443 ARG B O 1
ATOM 8316 N N . GLY B 1 444 ? -3.326 31.328 10.938 1 77.62 444 GLY B N 1
ATOM 8317 C CA . GLY B 1 444 ? -3.516 29.891 11.07 1 77.62 444 GLY B CA 1
ATOM 8318 C C . GLY B 1 444 ? -3.086 29.359 12.422 1 77.62 444 GLY B C 1
ATOM 8319 O O . GLY B 1 444 ? -3.391 28.219 12.773 1 77.62 444 GLY B O 1
ATOM 8320 N N . HIS B 1 445 ? -2.387 30.203 13.117 1 77.94 445 HIS B N 1
ATOM 8321 C CA . HIS B 1 445 ? -1.916 29.766 14.43 1 77.94 445 HIS B CA 1
ATOM 8322 C C . HIS B 1 445 ? -2.904 30.156 15.523 1 77.94 445 HIS B C 1
ATOM 8324 O O . HIS B 1 445 ? -3.484 31.25 15.484 1 77.94 445 HIS B O 1
ATOM 8330 N N . ARG B 1 446 ? -3.059 29.203 16.328 1 80.5 446 ARG B N 1
ATOM 8331 C CA . ARG B 1 446 ? -3.871 29.531 17.5 1 80.5 446 ARG B CA 1
ATOM 8332 C C . ARG B 1 446 ? -3.084 30.375 18.484 1 80.5 446 ARG B C 1
ATOM 8334 O O . ARG B 1 446 ? -1.952 30.047 18.844 1 80.5 446 ARG B O 1
ATOM 8341 N N . VAL B 1 447 ? -3.711 31.547 18.828 1 84.69 447 VAL B N 1
ATOM 8342 C CA . VAL B 1 447 ? -3.066 32.469 19.766 1 84.69 447 VAL B CA 1
ATOM 8343 C C . VAL B 1 447 ? -4.012 32.781 20.922 1 84.69 447 VAL B C 1
ATOM 8345 O O . VAL B 1 447 ? -5.168 33.156 20.703 1 84.69 447 VAL B O 1
ATOM 8348 N N . ASP B 1 448 ? -3.59 32.469 22.109 1 85.88 448 ASP B N 1
ATOM 8349 C CA . ASP B 1 448 ? -4.348 32.875 23.281 1 85.88 448 ASP B CA 1
ATOM 8350 C C . ASP B 1 448 ? -3.967 34.281 23.719 1 85.88 448 ASP B C 1
ATOM 8352 O O . ASP B 1 448 ? -2.828 34.5 24.125 1 85.88 448 ASP B O 1
ATOM 8356 N N . MET B 1 449 ? -4.93 35.156 23.688 1 85.88 449 MET B N 1
ATOM 8357 C CA . MET B 1 449 ? -4.656 36.531 24.016 1 85.88 449 MET B CA 1
ATOM 8358 C C . MET B 1 449 ? -4.164 36.656 25.469 1 85.88 449 MET B C 1
ATOM 8360 O O . MET B 1 449 ? -3.383 37.562 25.781 1 85.88 449 MET B O 1
ATOM 8364 N N . THR B 1 450 ? -4.484 35.625 26.266 1 83.12 450 THR B N 1
ATOM 8365 C CA . THR B 1 450 ? -3.986 35.625 27.625 1 83.12 450 THR B CA 1
ATOM 8366 C C . THR B 1 450 ? -2.48 35.406 27.656 1 83.12 450 THR B C 1
ATOM 8368 O O . THR B 1 450 ? -1.769 35.969 28.484 1 83.12 450 THR B O 1
ATOM 8371 N N . GLU B 1 451 ? -2.086 34.562 26.812 1 84.81 451 GLU B N 1
ATOM 8372 C CA . GLU B 1 451 ? -0.649 34.312 26.703 1 84.81 451 GLU B CA 1
ATOM 8373 C C . GLU B 1 451 ? 0.09 35.594 26.297 1 84.81 451 GLU B C 1
ATOM 8375 O O . GLU B 1 451 ? 1.155 35.906 26.844 1 84.81 451 GLU B O 1
ATOM 8380 N N . VAL B 1 452 ? -0.464 36.281 25.422 1 89.38 452 VAL B N 1
ATOM 8381 C CA . VAL B 1 452 ? 0.132 37.531 24.969 1 89.38 452 VAL B CA 1
ATOM 8382 C C . VAL B 1 452 ? 0.104 38.562 26.094 1 89.38 452 VAL B C 1
ATOM 8384 O O . VAL B 1 452 ? 1.088 39.25 26.312 1 89.38 452 VAL B O 1
ATOM 8387 N N . GLU B 1 453 ? -0.981 38.625 26.766 1 89.38 453 GLU B N 1
ATOM 8388 C CA . GLU B 1 453 ? -1.133 39.562 27.875 1 89.38 453 GLU B CA 1
ATOM 8389 C C . GLU B 1 453 ? -0.084 39.312 28.953 1 89.38 453 GLU B C 1
ATOM 8391 O O . GLU B 1 453 ? 0.542 40.25 29.453 1 89.38 453 GLU B O 1
ATOM 8396 N N . MET B 1 454 ? 0.067 38.062 29.25 1 86.44 454 MET B N 1
ATOM 8397 C CA . MET B 1 454 ? 1.03 37.688 30.281 1 86.44 454 MET B CA 1
ATOM 8398 C C . MET B 1 454 ? 2.449 38.062 29.859 1 86.44 454 MET B C 1
ATOM 8400 O O . MET B 1 454 ? 3.262 38.5 30.672 1 86.44 454 MET B O 1
ATOM 8404 N N . ALA B 1 455 ? 2.729 37.844 28.656 1 88.75 455 ALA B N 1
ATOM 8405 C CA . ALA B 1 455 ? 4.051 38.188 28.141 1 88.75 455 ALA B CA 1
ATOM 8406 C C . ALA B 1 455 ? 4.309 39.688 28.25 1 88.75 455 ALA B C 1
ATOM 8408 O O . ALA B 1 455 ? 5.398 40.125 28.641 1 88.75 455 ALA B O 1
ATOM 8409 N N . VAL B 1 456 ? 3.332 40.531 27.891 1 91.44 456 VAL B N 1
ATOM 8410 C CA . VAL B 1 456 ? 3.471 41.969 27.938 1 91.44 456 VAL B CA 1
ATOM 8411 C C . VAL B 1 456 ? 3.629 42.438 29.391 1 91.44 456 VAL B C 1
ATOM 8413 O O . VAL B 1 456 ? 4.445 43.312 29.688 1 91.44 456 VAL B O 1
ATOM 8416 N N . LYS B 1 457 ? 2.947 41.781 30.234 1 89.69 457 LYS B N 1
ATOM 8417 C CA . LYS B 1 457 ? 2.986 42.156 31.656 1 89.69 457 LYS B CA 1
ATOM 8418 C C . LYS B 1 457 ? 4.348 41.812 32.281 1 89.69 457 LYS B C 1
ATOM 8420 O O . LYS B 1 457 ? 4.758 42.438 33.25 1 89.69 457 LYS B O 1
ATOM 8425 N N . LYS B 1 458 ? 4.953 40.906 31.734 1 87.94 458 LYS B N 1
ATOM 8426 C CA . LYS B 1 458 ? 6.246 40.469 32.25 1 87.94 458 LYS B CA 1
ATOM 8427 C C . LYS B 1 458 ? 7.332 41.5 31.969 1 87.94 458 LYS B C 1
ATOM 8429 O O . LYS B 1 458 ? 8.383 41.5 32.594 1 87.94 458 LYS B O 1
ATOM 8434 N N . VAL B 1 459 ? 7.082 42.312 31.016 1 90.44 459 VAL B N 1
ATOM 8435 C CA . VAL B 1 459 ? 8.078 43.312 30.641 1 90.44 459 VAL B CA 1
ATOM 8436 C C . VAL B 1 459 ? 8.133 44.406 31.719 1 90.44 459 VAL B C 1
ATOM 8438 O O . VAL B 1 459 ? 7.102 44.969 32.094 1 90.44 459 VAL B O 1
ATOM 8441 N N . LYS B 1 460 ? 9.344 44.719 32.156 1 89.25 460 LYS B N 1
ATOM 8442 C CA . LYS B 1 460 ? 9.523 45.719 33.188 1 89.25 460 LYS B CA 1
ATOM 8443 C C . LYS B 1 460 ? 9.07 47.094 32.688 1 89.25 460 LYS B C 1
ATOM 8445 O O . LYS B 1 460 ? 9.453 47.531 31.609 1 89.25 460 LYS B O 1
ATOM 8450 N N . GLY B 1 461 ? 8.273 47.75 33.531 1 89.81 461 GLY B N 1
ATOM 8451 C CA . GLY B 1 461 ? 7.828 49.094 33.188 1 89.81 461 GLY B CA 1
ATOM 8452 C C . GLY B 1 461 ? 6.379 49.156 32.75 1 89.81 461 GLY B C 1
ATOM 8453 O O . GLY B 1 461 ? 5.773 50.219 32.719 1 89.81 461 GLY B O 1
ATOM 8454 N N . VAL B 1 462 ? 5.824 48 32.406 1 93.06 462 VAL B N 1
ATOM 8455 C CA . VAL B 1 462 ? 4.418 47.969 32.031 1 93.06 462 VAL B CA 1
ATOM 8456 C C . VAL B 1 462 ? 3.537 48 33.281 1 93.06 462 VAL B C 1
ATOM 8458 O O . VAL B 1 462 ? 3.717 47.188 34.188 1 93.06 462 VAL B O 1
ATOM 8461 N N . ASP B 1 463 ? 2.652 48.906 33.312 1 89.75 463 ASP B N 1
ATOM 8462 C CA . ASP B 1 463 ? 1.732 49.031 34.438 1 89.75 463 ASP B CA 1
ATOM 8463 C C . ASP B 1 463 ? 0.436 48.281 34.188 1 89.75 463 ASP B C 1
ATOM 8465 O O . ASP B 1 463 ? 0.124 47.312 34.875 1 89.75 463 ASP B O 1
ATOM 8469 N N . LYS B 1 464 ? -0.251 48.688 33.156 1 90.75 464 LYS B N 1
ATOM 8470 C CA . LYS B 1 464 ? -1.479 48 32.719 1 90.75 464 LYS B CA 1
ATOM 8471 C C . LYS B 1 464 ? -1.409 47.625 31.25 1 90.75 464 LYS B C 1
ATOM 8473 O O . LYS B 1 464 ? -0.71 48.281 30.469 1 90.75 464 LYS B O 1
ATOM 8478 N N . VAL B 1 465 ? -2.051 46.5 30.953 1 93.12 465 VAL B N 1
ATOM 8479 C CA . VAL B 1 465 ? -2.061 46.062 29.562 1 93.12 465 VAL B CA 1
ATOM 8480 C C . VAL B 1 465 ? -3.42 45.469 29.234 1 93.12 465 VAL B C 1
ATOM 8482 O O . VAL B 1 465 ? -4.07 44.844 30.078 1 93.12 465 VAL B O 1
ATOM 8485 N N . MET B 1 466 ? -3.895 45.688 28 1 90.81 466 MET B N 1
ATOM 8486 C CA . MET B 1 466 ? -5.086 45.062 27.438 1 90.81 466 MET B CA 1
ATOM 8487 C C . MET B 1 466 ? -4.844 44.625 26 1 90.81 466 MET B C 1
ATOM 8489 O O . MET B 1 466 ? -4.398 45.406 25.156 1 90.81 466 MET B O 1
ATOM 8493 N N . ILE B 1 467 ? -5.105 43.25 25.797 1 90.75 467 ILE B N 1
ATOM 8494 C CA . ILE B 1 467 ? -4.941 42.719 24.453 1 90.75 467 ILE B CA 1
ATOM 8495 C C . ILE B 1 467 ? -6.297 42.656 23.75 1 90.75 467 ILE B C 1
ATOM 8497 O O . ILE B 1 467 ? -7.262 42.125 24.297 1 90.75 467 ILE B O 1
ATOM 8501 N N . ILE B 1 468 ? -6.387 43.219 22.531 1 86.56 468 ILE B N 1
ATOM 8502 C CA . ILE B 1 468 ? -7.613 43.188 21.75 1 86.56 468 ILE B CA 1
ATOM 8503 C C . ILE B 1 468 ? -7.301 42.719 20.328 1 86.56 468 ILE B C 1
ATOM 8505 O O . ILE B 1 468 ? -6.281 43.125 19.75 1 86.56 468 ILE B O 1
ATOM 8509 N N . CYS B 1 469 ? -8.094 41.844 19.875 1 86.62 469 CYS B N 1
ATOM 8510 C CA . CYS B 1 469 ? -8.008 41.5 18.453 1 86.62 469 CYS B CA 1
ATOM 8511 C C . CYS B 1 469 ? -8.914 42.375 17.625 1 86.62 469 CYS B C 1
ATOM 8513 O O . CYS B 1 469 ? -10.133 42.375 17.797 1 86.62 469 CYS B O 1
ATOM 8515 N N . TYR B 1 470 ? -8.227 43.188 16.781 1 81.88 470 TYR B N 1
ATOM 8516 C CA . TYR B 1 470 ? -8.969 44.031 15.867 1 81.88 470 TYR B CA 1
ATOM 8517 C C . TYR B 1 470 ? -9.461 43.25 14.656 1 81.88 470 TYR B C 1
ATOM 8519 O O . TYR B 1 470 ? -8.68 42.594 13.984 1 81.88 470 TYR B O 1
ATOM 8527 N N . LYS B 1 471 ? -10.773 43.25 14.32 1 75.81 471 LYS B N 1
ATOM 8528 C CA . LYS B 1 471 ? -11.438 42.625 13.18 1 75.81 471 LYS B CA 1
ATOM 8529 C C . LYS B 1 471 ? -11.023 41.188 13.023 1 75.81 471 LYS B C 1
ATOM 8531 O O . LYS B 1 471 ? -10.484 40.781 11.984 1 75.81 471 LYS B O 1
ATOM 8536 N N . PRO B 1 472 ? -11.305 40.469 14.117 1 72.56 472 PRO B N 1
ATOM 8537 C CA . PRO B 1 472 ? -10.93 39.031 14.07 1 72.56 472 PRO B CA 1
ATOM 8538 C C . PRO B 1 472 ? -11.484 38.312 12.852 1 72.56 472 PRO B C 1
ATOM 8540 O O . PRO B 1 472 ? -12.68 38.406 12.562 1 72.56 472 PRO B O 1
ATOM 8543 N N . GLY B 1 473 ? -10.57 37.625 12.172 1 65.56 473 GLY B N 1
ATOM 8544 C CA . GLY B 1 473 ? -11 36.812 11.047 1 65.56 473 GLY B CA 1
ATOM 8545 C C . GLY B 1 473 ? -11.023 37.562 9.734 1 65.56 473 GLY B C 1
ATOM 8546 O O . GLY B 1 473 ? -11.227 36.969 8.672 1 65.56 473 GLY B O 1
ATOM 8547 N N . GLU B 1 474 ? -10.828 38.812 9.812 1 65.38 474 GLU B N 1
ATOM 8548 C CA . GLU B 1 474 ? -10.836 39.656 8.617 1 65.38 474 GLU B CA 1
ATOM 8549 C C . GLU B 1 474 ? -9.414 39.906 8.109 1 65.38 474 GLU B C 1
ATOM 8551 O O . GLU B 1 474 ? -8.445 39.5 8.75 1 65.38 474 GLU B O 1
ATOM 8556 N N . VAL B 1 475 ? -9.422 40.438 6.926 1 61.62 475 VAL B N 1
ATOM 8557 C CA . VAL B 1 475 ? -8.148 40.688 6.246 1 61.62 475 VAL B CA 1
ATOM 8558 C C . VAL B 1 475 ? -7.293 41.625 7.082 1 61.62 475 VAL B C 1
ATOM 8560 O O . VAL B 1 475 ? -6.074 41.469 7.156 1 61.62 475 VAL B O 1
ATOM 8563 N N . ASP B 1 476 ? -7.941 42.469 7.68 1 63.84 476 ASP B N 1
ATOM 8564 C CA . ASP B 1 476 ? -7.219 43.5 8.414 1 63.84 476 ASP B CA 1
ATOM 8565 C C . ASP B 1 476 ? -7.105 43.156 9.898 1 63.84 476 ASP B C 1
ATOM 8567 O O . ASP B 1 476 ? -6.91 44.031 10.742 1 63.84 476 ASP B O 1
ATOM 8571 N N . GLN B 1 477 ? -7.223 41.906 10.125 1 78.25 477 GLN B N 1
ATOM 8572 C CA . GLN B 1 477 ? -7.09 41.469 11.516 1 78.25 477 GLN B CA 1
ATOM 8573 C C . GLN B 1 477 ? -5.75 41.906 12.102 1 78.25 477 GLN B C 1
ATOM 8575 O O . GLN B 1 477 ? -4.719 41.844 11.43 1 78.25 477 GLN B O 1
ATOM 8580 N N . ALA B 1 478 ? -5.781 42.5 13.328 1 80.94 478 ALA B N 1
ATOM 8581 C CA . ALA B 1 478 ? -4.559 42.875 14.016 1 80.94 478 ALA B CA 1
ATOM 8582 C C . ALA B 1 478 ? -4.656 42.594 15.516 1 80.94 478 ALA B C 1
ATOM 8584 O O . ALA B 1 478 ? -5.715 42.781 16.125 1 80.94 478 ALA B O 1
ATOM 8585 N N . LEU B 1 479 ? -3.615 42.031 16.016 1 87 479 LEU B N 1
ATOM 8586 C CA . LEU B 1 479 ? -3.498 41.875 17.453 1 87 479 LEU B CA 1
ATOM 8587 C C . LEU B 1 479 ? -2.926 43.125 18.094 1 87 479 LEU B C 1
ATOM 8589 O O . LEU B 1 479 ? -1.83 43.562 17.734 1 87 479 LEU B O 1
ATOM 8593 N N . LEU B 1 480 ? -3.713 43.75 19.047 1 88.12 480 LEU B N 1
ATOM 8594 C CA . LEU B 1 480 ? -3.342 45.031 19.625 1 88.12 480 LEU B CA 1
ATOM 8595 C C . LEU B 1 480 ? -3.045 44.875 21.109 1 88.12 480 LEU B C 1
ATOM 8597 O O . LEU B 1 480 ? -3.766 44.188 21.828 1 88.12 480 LEU B O 1
ATOM 8601 N N . ALA B 1 481 ? -1.957 45.438 21.484 1 92.69 481 ALA B N 1
ATOM 8602 C CA . ALA B 1 481 ? -1.639 45.531 22.906 1 92.69 481 ALA B CA 1
ATOM 8603 C C . ALA B 1 481 ? -1.636 47 23.359 1 92.69 481 ALA B C 1
ATOM 8605 O O . ALA B 1 481 ? -0.678 47.719 23.094 1 92.69 481 ALA B O 1
ATOM 8606 N N . PHE B 1 482 ? -2.691 47.344 24.016 1 91.81 482 PHE B N 1
ATOM 8607 C CA . PHE B 1 482 ? -2.727 48.656 24.656 1 91.81 482 PHE B CA 1
ATOM 8608 C C . PHE B 1 482 ? -2.053 48.594 26.031 1 91.81 482 PHE B C 1
ATOM 8610 O O . PHE B 1 482 ? -2.303 47.688 26.812 1 91.81 482 PHE B O 1
ATOM 8617 N N . TYR B 1 483 ? -1.144 49.594 26.297 1 92.81 483 TYR B N 1
ATOM 8618 C CA . TYR B 1 483 ? -0.453 49.5 27.578 1 92.81 483 TYR B CA 1
ATOM 8619 C C . TYR B 1 483 ? -0.191 50.906 28.141 1 92.81 483 TYR B C 1
ATOM 8621 O O . TYR B 1 483 ? -0.207 51.906 27.406 1 92.81 483 TYR B O 1
ATOM 8629 N N . THR B 1 484 ? -0.042 50.969 29.484 1 91.06 484 THR B N 1
ATOM 8630 C CA . THR B 1 484 ? 0.431 52.156 30.188 1 91.06 484 THR B CA 1
ATOM 8631 C C . THR B 1 484 ? 1.756 51.875 30.891 1 91.06 484 THR B C 1
ATOM 8633 O O . THR B 1 484 ? 2.1 50.688 31.141 1 91.06 484 THR B O 1
ATOM 8636 N N . THR B 1 485 ? 2.523 52.812 31.016 1 89.88 485 THR B N 1
ATOM 8637 C CA . THR B 1 485 ? 3.824 52.625 31.641 1 89.88 485 THR B CA 1
ATOM 8638 C C . THR B 1 485 ? 4.098 53.75 32.656 1 89.88 485 THR B C 1
ATOM 8640 O O . THR B 1 485 ? 3.625 54.875 32.5 1 89.88 485 THR B O 1
ATOM 8643 N N . ASP B 1 486 ? 4.73 53.406 33.75 1 79.69 486 ASP B N 1
ATOM 8644 C CA . ASP B 1 486 ? 5.215 54.375 34.719 1 79.69 486 ASP B CA 1
ATOM 8645 C C . ASP B 1 486 ? 6.668 54.75 34.438 1 79.69 486 ASP B C 1
ATOM 8647 O O . ASP B 1 486 ? 7.254 55.562 35.156 1 79.69 486 ASP B O 1
ATOM 8651 N N . ASN B 1 487 ? 7.184 54.094 33.5 1 80.5 487 ASN B N 1
ATOM 8652 C CA . ASN B 1 487 ? 8.562 54.312 33.094 1 80.5 487 ASN B CA 1
ATOM 8653 C C . ASN B 1 487 ? 8.617 55.031 31.734 1 80.5 487 ASN B C 1
ATOM 8655 O O . ASN B 1 487 ? 8.305 54.438 30.703 1 80.5 487 ASN B O 1
ATOM 8659 N N . ASP B 1 488 ? 9.031 56.219 31.719 1 71.06 488 ASP B N 1
ATOM 8660 C CA . ASP B 1 488 ? 9.062 57.031 30.516 1 71.06 488 ASP B CA 1
ATOM 8661 C C . ASP B 1 488 ? 10.016 56.438 29.484 1 71.06 488 ASP B C 1
ATOM 8663 O O . ASP B 1 488 ? 9.922 56.75 28.297 1 71.06 488 ASP B O 1
ATOM 8667 N N . ASP B 1 489 ? 10.781 55.531 29.891 1 77.19 489 ASP B N 1
ATOM 8668 C CA . ASP B 1 489 ? 11.789 55 28.984 1 77.19 489 ASP B CA 1
ATOM 8669 C C . ASP B 1 489 ? 11.227 53.812 28.188 1 77.19 489 ASP B C 1
ATOM 8671 O O . ASP B 1 489 ? 11.828 53.375 27.203 1 77.19 489 ASP B O 1
ATOM 8675 N N . LEU B 1 490 ? 10.078 53.406 28.516 1 84.69 490 LEU B N 1
ATOM 8676 C CA . LEU B 1 490 ? 9.523 52.25 27.812 1 84.69 490 LEU B CA 1
ATOM 8677 C C . LEU B 1 490 ? 8.758 52.688 26.578 1 84.69 490 LEU B C 1
ATOM 8679 O O . LEU B 1 490 ? 7.527 52.781 26.594 1 84.69 490 LEU B O 1
ATOM 8683 N N . THR B 1 491 ? 9.461 52.812 25.453 1 79.75 491 THR B N 1
ATOM 8684 C CA . THR B 1 491 ? 8.875 53.188 24.172 1 79.75 491 THR B CA 1
ATOM 8685 C C . THR B 1 491 ? 8.242 51.938 23.516 1 79.75 491 THR B C 1
ATOM 8687 O O . THR B 1 491 ? 8.562 50.812 23.859 1 79.75 491 THR B O 1
ATOM 8690 N N . PRO B 1 492 ? 7.285 52.219 22.625 1 82 492 PRO B N 1
ATOM 8691 C CA . PRO B 1 492 ? 6.723 51.094 21.875 1 82 492 PRO B CA 1
ATOM 8692 C C . PRO B 1 492 ? 7.793 50.219 21.234 1 82 492 PRO B C 1
ATOM 8694 O O . PRO B 1 492 ? 7.668 48.969 21.203 1 82 492 PRO B O 1
ATOM 8697 N N . GLY B 1 493 ? 8.797 50.812 20.75 1 79.69 493 GLY B N 1
ATOM 8698 C CA . GLY B 1 493 ? 9.891 50.062 20.141 1 79.69 493 GLY B CA 1
ATOM 8699 C C . GLY B 1 493 ? 10.609 49.156 21.125 1 79.69 493 GLY B C 1
ATOM 8700 O O . GLY B 1 493 ? 10.93 48.031 20.812 1 79.69 493 GLY B O 1
ATOM 8701 N N . HIS B 1 494 ? 10.852 49.688 22.219 1 82.19 494 HIS B N 1
ATOM 8702 C CA . HIS B 1 494 ? 11.516 48.906 23.266 1 82.19 494 HIS B CA 1
ATOM 8703 C C . HIS B 1 494 ? 10.641 47.75 23.719 1 82.19 494 HIS B C 1
ATOM 8705 O O . HIS B 1 494 ? 11.141 46.656 23.953 1 82.19 494 HIS B O 1
ATOM 8711 N N . LEU B 1 495 ? 9.43 48.062 23.938 1 87.5 495 LEU B N 1
ATOM 8712 C CA . LEU B 1 495 ? 8.5 47 24.344 1 87.5 495 LEU B CA 1
ATOM 8713 C C . LEU B 1 495 ? 8.438 45.906 23.281 1 87.5 495 LEU B C 1
ATOM 8715 O O . LEU B 1 495 ? 8.484 44.719 23.625 1 87.5 495 LEU B O 1
ATOM 8719 N N . LYS B 1 496 ? 8.383 46.281 22.047 1 85 496 LYS B N 1
ATOM 8720 C CA . LYS B 1 496 ? 8.344 45.312 20.969 1 85 496 LYS B CA 1
ATOM 8721 C C . LYS B 1 496 ? 9.602 44.438 20.953 1 85 496 LYS B C 1
ATOM 8723 O O . LYS B 1 496 ? 9.523 43.219 20.75 1 85 496 LYS B O 1
ATOM 8728 N N . HIS B 1 497 ? 10.602 45.031 21.141 1 81.69 497 HIS B N 1
ATOM 8729 C CA . HIS B 1 497 ? 11.875 44.312 21.172 1 81.69 497 HIS B CA 1
ATOM 8730 C C . HIS B 1 497 ? 11.898 43.281 22.312 1 81.69 497 HIS B C 1
ATOM 8732 O O . HIS B 1 497 ? 12.367 42.156 22.109 1 81.69 497 HIS B O 1
ATOM 8738 N N . GLN B 1 498 ? 11.422 43.656 23.406 1 84.94 498 GLN B N 1
ATOM 8739 C CA . GLN B 1 498 ? 11.398 42.75 24.547 1 84.94 498 GLN B CA 1
ATOM 8740 C C . GLN B 1 498 ? 10.43 41.594 24.297 1 84.94 498 GLN B C 1
ATOM 8742 O O . GLN B 1 498 ? 10.68 40.469 24.734 1 84.94 498 GLN B O 1
ATOM 8747 N N . LEU B 1 499 ? 9.414 41.875 23.609 1 88.06 499 LEU B N 1
ATOM 8748 C CA . LEU B 1 499 ? 8.391 40.844 23.359 1 88.06 499 LEU B CA 1
ATOM 8749 C C . LEU B 1 499 ? 8.898 39.812 22.375 1 88.06 499 LEU B C 1
ATOM 8751 O O . LEU B 1 499 ? 8.398 38.688 22.344 1 88.06 499 LEU B O 1
ATOM 8755 N N . THR B 1 500 ? 9.891 40.156 21.578 1 81.94 500 THR B N 1
ATOM 8756 C CA . THR B 1 500 ? 10.453 39.219 20.625 1 81.94 500 THR B CA 1
ATOM 8757 C C . THR B 1 500 ? 11.094 38.031 21.344 1 81.94 500 THR B C 1
ATOM 8759 O O . THR B 1 500 ? 11.156 36.938 20.797 1 81.94 500 THR B O 1
ATOM 8762 N N . SER B 1 501 ? 11.414 38.219 22.516 1 82.38 501 SER B N 1
ATOM 8763 C CA . SER B 1 501 ? 12.047 37.156 23.297 1 82.38 501 SER B CA 1
ATOM 8764 C C . SER B 1 501 ? 11.016 36.344 24.062 1 82.38 501 SER B C 1
ATOM 8766 O O . SER B 1 501 ? 11.328 35.281 24.562 1 82.38 501 SER B O 1
ATOM 8768 N N . LEU B 1 502 ? 9.844 36.812 24.078 1 83.88 502 LEU B N 1
ATOM 8769 C CA . LEU B 1 502 ? 8.836 36.188 24.906 1 83.88 502 LEU B CA 1
ATOM 8770 C C . LEU B 1 502 ? 7.754 35.531 24.047 1 83.88 502 LEU B C 1
ATOM 8772 O O . LEU B 1 502 ? 7.109 34.562 24.484 1 83.88 502 LEU B O 1
ATOM 8776 N N . LEU B 1 503 ? 7.547 36.094 22.906 1 85.88 503 LEU B N 1
ATOM 8777 C CA . LEU B 1 503 ? 6.445 35.625 22.062 1 85.88 503 LEU B CA 1
ATOM 8778 C C . LEU B 1 503 ? 6.949 35.219 20.688 1 85.88 503 LEU B C 1
ATOM 8780 O O . LEU B 1 503 ? 7.918 35.781 20.188 1 85.88 503 LEU B O 1
ATOM 8784 N N . GLN B 1 504 ? 6.246 34.219 20.156 1 82.56 504 GLN B N 1
ATOM 8785 C CA . GLN B 1 504 ? 6.504 33.844 18.766 1 82.56 504 GLN B CA 1
ATOM 8786 C C . GLN B 1 504 ? 6.148 34.969 17.812 1 82.56 504 GLN B C 1
ATOM 8788 O O . GLN B 1 504 ? 5.348 35.844 18.156 1 82.56 504 GLN B O 1
ATOM 8793 N N . PRO B 1 505 ? 6.773 34.906 16.625 1 75.06 505 PRO B N 1
ATOM 8794 C CA . PRO B 1 505 ? 6.551 36 15.68 1 75.06 505 PRO B CA 1
ATOM 8795 C C . PRO B 1 505 ? 5.074 36.219 15.352 1 75.06 505 PRO B C 1
ATOM 8797 O O . PRO B 1 505 ? 4.594 37.344 15.32 1 75.06 505 PRO B O 1
ATOM 8800 N N . TYR B 1 506 ? 4.355 35.156 15.258 1 77.5 506 TYR B N 1
ATOM 8801 C CA . TYR B 1 506 ? 2.959 35.312 14.867 1 77.5 506 TYR B CA 1
ATOM 8802 C C . TYR B 1 506 ? 2.109 35.781 16.031 1 77.5 506 TYR B C 1
ATOM 8804 O O . TYR B 1 506 ? 0.977 36.25 15.844 1 77.5 506 TYR B O 1
ATOM 8812 N N . MET B 1 507 ? 2.646 35.781 17.156 1 83.94 507 MET B N 1
ATOM 8813 C CA . MET B 1 507 ? 1.934 36.188 18.375 1 83.94 507 MET B CA 1
ATOM 8814 C C . MET B 1 507 ? 2.227 37.625 18.719 1 83.94 507 MET B C 1
ATOM 8816 O O . MET B 1 507 ? 1.604 38.188 19.609 1 83.94 507 MET B O 1
ATOM 8820 N N . GLN B 1 508 ? 3.117 38.281 18 1 84.19 508 GLN B N 1
ATOM 8821 C CA . GLN B 1 508 ? 3.545 39.625 18.344 1 84.19 508 GLN B CA 1
ATOM 8822 C C . GLN B 1 508 ? 2.426 40.656 18.094 1 84.19 508 GLN B C 1
ATOM 8824 O O . GLN B 1 508 ? 1.945 40.781 16.969 1 84.19 508 GLN B O 1
ATOM 8829 N N . PRO B 1 509 ? 1.973 41.406 19.094 1 88.62 509 PRO B N 1
ATOM 8830 C CA . PRO B 1 509 ? 0.928 42.406 18.906 1 88.62 509 PRO B CA 1
ATOM 8831 C C . PRO B 1 509 ? 1.485 43.75 18.484 1 88.62 509 PRO B C 1
ATOM 8833 O O . PRO B 1 509 ? 2.672 44.031 18.688 1 88.62 509 PRO B O 1
ATOM 8836 N N . GLN B 1 510 ? 0.661 44.531 17.828 1 83.56 510 GLN B N 1
ATOM 8837 C CA . GLN B 1 510 ? 0.943 45.969 17.734 1 83.56 510 GLN B CA 1
ATOM 8838 C C . GLN B 1 510 ? 0.82 46.625 19.109 1 83.56 510 GLN B C 1
ATOM 8840 O O . GLN B 1 510 ? -0.154 46.406 19.828 1 83.56 510 GLN B O 1
ATOM 8845 N N . VAL B 1 511 ? 1.861 47.375 19.5 1 88.5 511 VAL B N 1
ATOM 8846 C CA . VAL B 1 511 ? 1.864 47.938 20.828 1 88.5 511 VAL B CA 1
ATOM 8847 C C . VAL B 1 511 ? 1.452 49.406 20.766 1 88.5 511 VAL B C 1
ATOM 8849 O O . VAL B 1 511 ? 1.97 50.156 19.938 1 88.5 511 VAL B O 1
ATOM 8852 N N . ILE B 1 512 ? 0.463 49.75 21.547 1 86.69 512 ILE B N 1
ATOM 8853 C CA . ILE B 1 512 ? -0.088 51.125 21.562 1 86.69 512 ILE B CA 1
ATOM 8854 C C . ILE B 1 512 ? -0.014 51.688 22.969 1 86.69 512 ILE B C 1
ATOM 8856 O O . ILE B 1 512 ? -0.733 51.25 23.859 1 86.69 512 ILE B O 1
ATOM 8860 N N . PRO B 1 513 ? 0.865 52.656 23.188 1 88.44 513 PRO B N 1
ATOM 8861 C CA . PRO B 1 513 ? 0.953 53.281 24.516 1 88.44 513 PRO B CA 1
ATOM 8862 C C . PRO B 1 513 ? -0.223 54.219 24.828 1 88.44 513 PRO B C 1
ATOM 8864 O O . PRO B 1 513 ? -0.698 54.906 23.938 1 88.44 513 PRO B O 1
ATOM 8867 N N . LEU B 1 514 ? -0.682 54.156 26.047 1 87.44 514 LEU B N 1
ATOM 8868 C CA . LEU B 1 514 ? -1.74 55.031 26.547 1 87.44 514 LEU B CA 1
ATOM 8869 C C . LEU B 1 514 ? -1.302 55.719 27.812 1 87.44 514 LEU B C 1
ATOM 8871 O O . LEU B 1 514 ? -0.466 55.219 28.562 1 87.44 514 LEU B O 1
ATOM 8875 N N . GLN B 1 515 ? -1.775 56.969 27.906 1 85.12 515 GLN B N 1
ATOM 8876 C CA . GLN B 1 515 ? -1.554 57.625 29.172 1 85.12 515 GLN B CA 1
ATOM 8877 C C . GLN B 1 515 ? -2.387 57 30.281 1 85.12 515 GLN B C 1
ATOM 8879 O O . GLN B 1 515 ? -1.896 56.781 31.391 1 85.12 515 GLN B O 1
ATOM 8884 N N . ASP B 1 516 ? -3.625 56.781 30 1 85 516 ASP B N 1
ATOM 8885 C CA . ASP B 1 516 ? -4.547 56.094 30.875 1 85 516 ASP B CA 1
ATOM 8886 C C . ASP B 1 516 ? -5.574 55.281 30.078 1 85 516 ASP B C 1
ATOM 8888 O O . ASP B 1 516 ? -5.93 55.688 28.953 1 85 516 ASP B O 1
ATOM 8892 N N . PHE B 1 517 ? -6.09 54.281 30.688 1 91.25 517 PHE B N 1
ATOM 8893 C CA . PHE B 1 517 ? -7.109 53.469 30.016 1 91.25 517 PHE B CA 1
ATOM 8894 C C . PHE B 1 517 ? -8.477 54.156 30.125 1 91.25 517 PHE B C 1
ATOM 8896 O O . PHE B 1 517 ? -8.852 54.625 31.203 1 91.25 517 PHE B O 1
ATOM 8903 N N . PRO B 1 518 ? -9.086 54.25 29 1 88.94 518 PRO B N 1
ATOM 8904 C CA . PRO B 1 518 ? -10.469 54.75 29.109 1 88.94 518 PRO B CA 1
ATOM 8905 C C . PRO B 1 518 ? -11.367 53.75 29.859 1 88.94 518 PRO B C 1
ATOM 8907 O O . PRO B 1 518 ? -11.312 52.562 29.625 1 88.94 518 PRO B O 1
ATOM 8910 N N . LEU B 1 519 ? -12.117 54.281 30.766 1 84.06 519 LEU B N 1
ATOM 8911 C CA . LEU B 1 519 ? -12.961 53.438 31.594 1 84.06 519 LEU B CA 1
ATOM 8912 C C . LEU B 1 519 ? -14.438 53.719 31.328 1 84.06 519 LEU B C 1
ATOM 8914 O O . LEU B 1 519 ? -14.812 54.812 30.969 1 84.06 519 LEU B O 1
ATOM 8918 N N . LEU B 1 520 ? -15.172 52.719 31.359 1 77.31 520 LEU B N 1
ATOM 8919 C CA . LEU B 1 520 ? -16.625 52.844 31.375 1 77.31 520 LEU B CA 1
ATOM 8920 C C . LEU B 1 520 ? -17.094 53.406 32.719 1 77.31 520 LEU B C 1
ATOM 8922 O O . LEU B 1 520 ? -16.328 53.469 33.688 1 77.31 520 LEU B O 1
ATOM 8926 N N . VAL B 1 521 ? -18.391 53.75 32.781 1 74.19 521 VAL B N 1
ATOM 8927 C CA . VAL B 1 521 ? -18.984 54.312 33.969 1 74.19 521 VAL B CA 1
ATOM 8928 C C . VAL B 1 521 ? -18.828 53.344 35.156 1 74.19 521 VAL B C 1
ATOM 8930 O O . VAL B 1 521 ? -18.625 53.781 36.281 1 74.19 521 VAL B O 1
ATOM 8933 N N . ASN B 1 522 ? -18.859 52.062 34.875 1 73.19 522 ASN B N 1
ATOM 8934 C CA . ASN B 1 522 ? -18.766 51.031 35.906 1 73.19 522 ASN B CA 1
ATOM 8935 C C . ASN B 1 522 ? -17.312 50.719 36.25 1 73.19 522 ASN B C 1
ATOM 8937 O O . ASN B 1 522 ? -17.047 49.844 37.062 1 73.19 522 ASN B O 1
ATOM 8941 N N . GLY B 1 523 ? -16.312 51.312 35.688 1 73.06 523 GLY B N 1
ATOM 8942 C CA . GLY B 1 523 ? -14.914 51.188 36.031 1 73.06 523 GLY B CA 1
ATOM 8943 C C . GLY B 1 523 ? -14.156 50.219 35.156 1 73.06 523 GLY B C 1
ATOM 8944 O O . GLY B 1 523 ? -12.945 50.062 35.281 1 73.06 523 GLY B O 1
ATOM 8945 N N . LYS B 1 524 ? -14.891 49.438 34.281 1 78.88 524 LYS B N 1
ATOM 8946 C CA . LYS B 1 524 ? -14.227 48.5 33.375 1 78.88 524 LYS B CA 1
ATOM 8947 C C . LYS B 1 524 ? -13.586 49.25 32.219 1 78.88 524 LYS B C 1
ATOM 8949 O O . LYS B 1 524 ? -13.984 50.375 31.891 1 78.88 524 LYS B O 1
ATOM 8954 N N . ILE B 1 525 ? -12.57 48.656 31.688 1 85.12 525 ILE B N 1
ATOM 8955 C CA . ILE B 1 525 ? -11.883 49.25 30.547 1 85.12 525 ILE B CA 1
ATOM 8956 C C . ILE B 1 525 ? -12.844 49.312 29.359 1 85.12 525 ILE B C 1
ATOM 8958 O O . ILE B 1 525 ? -13.578 48.375 29.078 1 85.12 525 ILE B O 1
ATOM 8962 N N . ASP B 1 526 ? -12.984 50.438 28.688 1 82.75 526 ASP B N 1
ATOM 8963 C CA . ASP B 1 526 ? -13.805 50.656 27.5 1 82.75 526 ASP B CA 1
ATOM 8964 C C . ASP B 1 526 ? -13.117 50.125 26.234 1 82.75 526 ASP B C 1
ATOM 8966 O O . ASP B 1 526 ? -12.383 50.875 25.578 1 82.75 526 ASP B O 1
ATOM 8970 N N . ARG B 1 527 ? -13.406 48.969 25.891 1 86.12 527 ARG B N 1
ATOM 8971 C CA . ARG B 1 527 ? -12.789 48.312 24.734 1 86.12 527 ARG B CA 1
ATOM 8972 C C . ARG B 1 527 ? -13.133 49.031 23.438 1 86.12 527 ARG B C 1
ATOM 8974 O O . ARG B 1 527 ? -12.305 49.125 22.531 1 86.12 527 ARG B O 1
ATOM 8981 N N . GLN B 1 528 ? -14.312 49.5 23.344 1 84.06 528 GLN B N 1
ATOM 8982 C CA . GLN B 1 528 ? -14.742 50.188 22.125 1 84.06 528 GLN B CA 1
ATOM 8983 C C . GLN B 1 528 ? -13.945 51.469 21.922 1 84.06 528 GLN B C 1
ATOM 8985 O O . GLN B 1 528 ? -13.594 51.812 20.781 1 84.06 528 GLN B O 1
ATOM 8990 N N . GLU B 1 529 ? -13.805 52.125 23 1 83.81 529 GLU B N 1
ATOM 8991 C CA . GLU B 1 529 ? -13 53.344 22.922 1 83.81 529 GLU B CA 1
ATOM 8992 C C . GLU B 1 529 ? -11.562 53.031 22.516 1 83.81 529 GLU B C 1
ATOM 8994 O O . GLU B 1 529 ? -10.938 53.812 21.781 1 83.81 529 GLU B O 1
ATOM 8999 N N . LEU B 1 530 ? -11.031 51.969 23 1 87.44 530 LEU B N 1
ATOM 9000 C CA . LEU B 1 530 ? -9.688 51.562 22.625 1 87.44 530 LEU B CA 1
ATOM 9001 C C . LEU B 1 530 ? -9.602 51.312 21.125 1 87.44 530 LEU B C 1
ATOM 9003 O O . LEU B 1 530 ? -8.633 51.688 20.469 1 87.44 530 LEU B O 1
ATOM 9007 N N . LEU B 1 531 ? -10.555 50.656 20.562 1 87.38 531 LEU B N 1
ATOM 9008 C CA . LEU B 1 531 ? -10.586 50.344 19.141 1 87.38 531 LEU B CA 1
ATOM 9009 C C . LEU B 1 531 ? -10.703 51.625 18.312 1 87.38 531 LEU B C 1
ATOM 9011 O O . LEU B 1 531 ? -10.094 51.719 17.234 1 87.38 531 LEU B O 1
ATOM 9015 N N . LYS B 1 532 ? -11.5 52.5 18.844 1 80.81 532 LYS B N 1
ATOM 9016 C CA . LYS B 1 532 ? -11.609 53.812 18.188 1 80.81 532 LYS B CA 1
ATOM 9017 C C . LYS B 1 532 ? -10.273 54.531 18.156 1 80.81 532 LYS B C 1
ATOM 9019 O O . LYS B 1 532 ? -9.93 55.188 17.172 1 80.81 532 LYS B O 1
ATOM 9024 N N . ILE B 1 533 ? -9.602 54.438 19.266 1 80.69 533 ILE B N 1
ATOM 9025 C CA . ILE B 1 533 ? -8.281 55.062 19.359 1 80.69 533 ILE B CA 1
ATOM 9026 C C . ILE B 1 533 ? -7.367 54.469 18.281 1 80.69 533 ILE B C 1
ATOM 9028 O O . ILE B 1 533 ? -6.637 55.188 17.609 1 80.69 533 ILE B O 1
ATOM 9032 N N . TYR B 1 534 ? -7.418 53.219 18.141 1 83.56 534 TYR B N 1
ATOM 9033 C CA . TYR B 1 534 ? -6.605 52.562 17.141 1 83.56 534 TYR B CA 1
ATOM 9034 C C . TYR B 1 534 ? -7.031 52.969 15.734 1 83.56 534 TYR B C 1
ATOM 9036 O O . TYR B 1 534 ? -6.184 53.281 14.891 1 83.56 534 TYR B O 1
ATOM 9044 N N . GLU B 1 535 ? -8.305 52.969 15.477 1 77.19 535 GLU B N 1
ATOM 9045 C CA . GLU B 1 535 ? -8.82 53.344 14.164 1 77.19 535 GLU B CA 1
ATOM 9046 C C . GLU B 1 535 ? -8.492 54.812 13.844 1 77.19 535 GLU B C 1
ATOM 9048 O O . GLU B 1 535 ? -8.234 55.156 12.688 1 77.19 535 GLU B O 1
ATOM 9053 N N . GLY B 1 536 ? -8.711 55.625 14.828 1 64.44 536 GLY B N 1
ATOM 9054 C CA . GLY B 1 536 ? -8.391 57.062 14.672 1 64.44 536 GLY B CA 1
ATOM 9055 C C . GLY B 1 536 ? -6.926 57.312 14.375 1 64.44 536 GLY B C 1
ATOM 9056 O O . GLY B 1 536 ? -6.586 58.281 13.703 1 64.44 536 GLY B O 1
ATOM 9057 N N . ARG B 1 537 ? -6.125 56.562 15.016 1 59.25 537 ARG B N 1
ATOM 9058 C CA . ARG B 1 537 ? -4.695 56.688 14.766 1 59.25 537 ARG B CA 1
ATOM 9059 C C . ARG B 1 537 ? -4.363 56.312 13.32 1 59.25 537 ARG B C 1
ATOM 9061 O O . ARG B 1 537 ? -3.41 56.844 12.742 1 59.25 537 ARG B O 1
ATOM 9068 N N . GLY B 1 538 ? -5.066 55.438 12.789 1 51.81 538 GLY B N 1
ATOM 9069 C CA . GLY B 1 538 ? -4.914 54.969 11.422 1 51.81 538 GLY B CA 1
ATOM 9070 C C . GLY B 1 538 ? -5.359 56 10.398 1 51.81 538 GLY B C 1
ATOM 9071 O O . GLY B 1 538 ? -4.93 55.969 9.242 1 51.81 538 GLY B O 1
ATOM 9072 N N . ALA B 1 539 ? -6.461 56.781 10.648 1 44.72 539 ALA B N 1
ATOM 9073 C CA . ALA B 1 539 ? -6.969 57.844 9.766 1 44.72 539 ALA B CA 1
ATOM 9074 C C . ALA B 1 539 ? -5.996 59 9.688 1 44.72 539 ALA B C 1
ATOM 9076 O O . ALA B 1 539 ? -6.336 60.062 9.164 1 44.72 539 ALA B O 1
ATOM 9077 N N . GLY B 1 540 ? -5.062 58.906 10.359 1 40.69 540 GLY B N 1
ATOM 9078 C CA . GLY B 1 540 ? -4.164 60.031 10.164 1 40.69 540 GLY B CA 1
ATOM 9079 C C . GLY B 1 540 ? -3.762 60.219 8.711 1 40.69 540 GLY B C 1
ATOM 9080 O O . GLY B 1 540 ? -3.805 59.281 7.918 1 40.69 540 GLY B O 1
ATOM 9081 N N . ASP B 1 541 ? -3.871 61.438 8.281 1 39.44 541 ASP B N 1
ATOM 9082 C CA . ASP B 1 541 ? -3.635 61.969 6.945 1 39.44 541 ASP B CA 1
ATOM 9083 C C . ASP B 1 541 ? -2.322 61.469 6.367 1 39.44 541 ASP B C 1
ATOM 9085 O O . ASP B 1 541 ? -1.349 61.25 7.102 1 39.44 541 ASP B O 1
ATOM 9089 N N . VAL B 1 542 ? -2.258 60.812 5.211 1 46.59 542 VAL B N 1
ATOM 9090 C CA . VAL B 1 542 ? -1.097 60.594 4.355 1 46.59 542 VAL B CA 1
ATOM 9091 C C . VAL B 1 542 ? 0.023 61.531 4.75 1 46.59 542 VAL B C 1
ATOM 9093 O O . VAL B 1 542 ? 1.2 61.281 4.5 1 46.59 542 VAL B O 1
ATOM 9096 N N . GLN B 1 543 ? -0.361 62.625 5.324 1 47.16 543 GLN B N 1
ATOM 9097 C CA . GLN B 1 543 ? 0.549 63.719 5.59 1 47.16 543 GLN B CA 1
ATOM 9098 C C . GLN B 1 543 ? 1.437 63.438 6.797 1 47.16 543 GLN B C 1
ATOM 9100 O O . GLN B 1 543 ? 2.471 64.062 6.98 1 47.16 543 GLN B O 1
ATOM 9105 N N . ASP B 1 544 ? 1.178 62.375 7.527 1 51.34 544 ASP B N 1
ATOM 9106 C CA . ASP B 1 544 ? 1.911 62.156 8.773 1 51.34 544 ASP B CA 1
ATOM 9107 C C . ASP B 1 544 ? 2.945 61.031 8.602 1 51.34 544 ASP B C 1
ATOM 9109 O O . ASP B 1 544 ? 3.559 60.594 9.578 1 51.34 544 ASP B O 1
ATOM 9113 N N . ILE B 1 545 ? 3.068 60.406 7.586 1 60.97 545 ILE B N 1
ATOM 9114 C CA . ILE B 1 545 ? 4.129 59.438 7.332 1 60.97 545 ILE B CA 1
ATOM 9115 C C . ILE B 1 545 ? 5.465 60.156 7.188 1 60.97 545 ILE B C 1
ATOM 9117 O O . ILE B 1 545 ? 5.629 61 6.309 1 60.97 545 ILE B O 1
ATOM 9121 N N . GLN B 1 546 ? 6.273 60 8.133 1 66.81 546 GLN B N 1
ATOM 9122 C CA . GLN B 1 546 ? 7.617 60.562 8.039 1 66.81 546 GLN B CA 1
ATOM 9123 C C . GLN B 1 546 ? 8.539 59.656 7.223 1 66.81 546 GLN B C 1
ATOM 9125 O O . GLN B 1 546 ? 8.664 58.469 7.516 1 66.81 546 GLN B O 1
ATOM 9130 N N . ILE B 1 547 ? 8.812 60.062 6.113 1 72.31 547 ILE B N 1
ATOM 9131 C CA . ILE B 1 547 ? 9.75 59.312 5.285 1 72.31 547 ILE B CA 1
ATOM 9132 C C . ILE B 1 547 ? 11.078 60.062 5.199 1 72.31 547 ILE B C 1
ATOM 9134 O O . ILE B 1 547 ? 11.109 61.281 5.297 1 72.31 547 ILE B O 1
ATOM 9138 N N . ASP B 1 548 ? 12.164 59.406 5.266 1 75.06 548 ASP B N 1
ATOM 9139 C CA . ASP B 1 548 ? 13.508 59.906 5.027 1 75.06 548 ASP B CA 1
ATOM 9140 C C . ASP B 1 548 ? 14.133 59.281 3.789 1 75.06 548 ASP B C 1
ATOM 9142 O O . ASP B 1 548 ? 14.469 58.094 3.797 1 75.06 548 ASP B O 1
ATOM 9146 N N . VAL B 1 549 ? 14.164 60.062 2.783 1 74.75 549 VAL B N 1
ATOM 9147 C CA . VAL B 1 549 ? 14.68 59.531 1.521 1 74.75 549 VAL B CA 1
ATOM 9148 C C . VAL B 1 549 ? 16.141 59.938 1.358 1 74.75 549 VAL B C 1
ATOM 9150 O O . VAL B 1 549 ? 16.688 59.906 0.25 1 74.75 549 VAL B O 1
ATOM 9153 N N . SER B 1 550 ? 16.75 60.438 2.443 1 74.88 550 SER B N 1
ATOM 9154 C CA . SER B 1 550 ? 18.125 60.938 2.381 1 74.88 550 SER B CA 1
ATOM 9155 C C . SER B 1 550 ? 19.078 59.812 1.954 1 74.88 550 SER B C 1
ATOM 9157 O O . SER B 1 550 ? 20.141 60.094 1.388 1 74.88 550 SER B O 1
ATOM 9159 N N . GLY B 1 551 ? 18.672 58.594 2.174 1 69.69 551 GLY B N 1
ATOM 9160 C CA . GLY B 1 551 ? 19.516 57.469 1.804 1 69.69 551 GLY B CA 1
ATOM 9161 C C . GLY B 1 551 ? 19.391 57.094 0.339 1 69.69 551 GLY B C 1
ATOM 9162 O O . GLY B 1 551 ? 20.141 56.25 -0.151 1 69.69 551 GLY B O 1
ATOM 9163 N N . ALA B 1 552 ? 18.578 57.719 -0.291 1 67.12 552 ALA B N 1
ATOM 9164 C CA . ALA B 1 552 ? 18.391 57.406 -1.707 1 67.12 552 ALA B CA 1
ATOM 9165 C C . ALA B 1 552 ? 19.422 58.125 -2.566 1 67.12 552 ALA B C 1
ATOM 9167 O O . ALA B 1 552 ? 19.859 59.25 -2.23 1 67.12 552 ALA B O 1
ATOM 9168 N N . ALA B 1 553 ? 19.953 57.469 -3.533 1 66.88 553 ALA B N 1
ATOM 9169 C CA . ALA B 1 553 ? 20.875 58.094 -4.48 1 66.88 553 ALA B CA 1
ATOM 9170 C C . ALA B 1 553 ? 20.25 59.312 -5.129 1 66.88 553 ALA B C 1
ATOM 9172 O O . ALA B 1 553 ? 19.016 59.406 -5.227 1 66.88 553 ALA B O 1
ATOM 9173 N N . PRO B 1 554 ? 21.109 60.25 -5.531 1 65.75 554 PRO B N 1
ATOM 9174 C CA . PRO B 1 554 ? 20.594 61.406 -6.262 1 65.75 554 PRO B CA 1
ATOM 9175 C C . PRO B 1 554 ? 19.797 61 -7.508 1 65.75 554 PRO B C 1
ATOM 9177 O O . PRO B 1 554 ? 20.234 60.125 -8.266 1 65.75 554 PRO B O 1
ATOM 9180 N N . GLY B 1 555 ? 18.547 61.438 -7.828 1 65.88 555 GLY B N 1
ATOM 9181 C CA . GLY B 1 555 ? 17.688 61.125 -8.953 1 65.88 555 GLY B CA 1
ATOM 9182 C C . GLY B 1 555 ? 16.656 60.031 -8.633 1 65.88 555 GLY B C 1
ATOM 9183 O O . GLY B 1 555 ? 15.719 59.812 -9.398 1 65.88 555 GLY B O 1
ATOM 9184 N N . GLN B 1 556 ? 16.938 59.344 -7.547 1 66.06 556 GLN B N 1
ATOM 9185 C CA . GLN B 1 556 ? 16.016 58.25 -7.211 1 66.06 556 GLN B CA 1
ATOM 9186 C C . GLN B 1 556 ? 15.133 58.656 -6.031 1 66.06 556 GLN B C 1
ATOM 9188 O O . GLN B 1 556 ? 14.445 57.812 -5.461 1 66.06 556 GLN B O 1
ATOM 9193 N N . GLN B 1 557 ? 15.25 59.781 -5.664 1 71.38 557 GLN B N 1
ATOM 9194 C CA . GLN B 1 557 ? 14.508 60.25 -4.496 1 71.38 557 GLN B CA 1
ATOM 9195 C C . GLN B 1 557 ? 13 60.125 -4.719 1 71.38 557 GLN B C 1
ATOM 9197 O O . GLN B 1 557 ? 12.25 59.844 -3.793 1 71.38 557 GLN B O 1
ATOM 9202 N N . GLY B 1 558 ? 12.664 60.312 -5.902 1 72.62 558 GLY B N 1
ATOM 9203 C CA . GLY B 1 558 ? 11.25 60.188 -6.223 1 72.62 558 GLY B CA 1
ATOM 9204 C C . GLY B 1 558 ? 10.734 58.75 -6.055 1 72.62 558 GLY B C 1
ATOM 9205 O O . GLY B 1 558 ? 9.68 58.531 -5.453 1 72.62 558 GLY B O 1
ATOM 9206 N N . ALA B 1 559 ? 11.453 57.906 -6.555 1 73.38 559 ALA B N 1
ATOM 9207 C CA . ALA B 1 559 ? 11.07 56.5 -6.449 1 73.38 559 ALA B CA 1
ATOM 9208 C C . ALA B 1 559 ? 11.078 56.031 -4.996 1 73.38 559 ALA B C 1
ATOM 9210 O O . ALA B 1 559 ? 10.18 55.281 -4.57 1 73.38 559 ALA B O 1
ATOM 9211 N N . ALA B 1 560 ? 12.078 56.5 -4.328 1 74.62 560 ALA B N 1
ATOM 9212 C CA . ALA B 1 560 ? 12.18 56.156 -2.908 1 74.62 560 ALA B CA 1
ATOM 9213 C C . ALA B 1 560 ? 10.977 56.688 -2.135 1 74.62 560 ALA B C 1
ATOM 9215 O O . ALA B 1 560 ? 10.438 56 -1.265 1 74.62 560 ALA B O 1
ATOM 9216 N N . ARG B 1 561 ? 10.648 57.781 -2.467 1 74.88 561 ARG B N 1
ATOM 9217 C CA . ARG B 1 561 ? 9.5 58.375 -1.819 1 74.88 561 ARG B CA 1
ATOM 9218 C C . ARG B 1 561 ? 8.227 57.594 -2.102 1 74.88 561 ARG B C 1
ATOM 9220 O O . ARG B 1 561 ? 7.453 57.312 -1.186 1 74.88 561 ARG B O 1
ATOM 9227 N N . ASP B 1 562 ? 8.07 57.25 -3.264 1 73.12 562 ASP B N 1
ATOM 9228 C CA . ASP B 1 562 ? 6.895 56.469 -3.643 1 73.12 562 ASP B CA 1
ATOM 9229 C C . ASP B 1 562 ? 6.867 55.125 -2.926 1 73.12 562 ASP B C 1
ATOM 9231 O O . ASP B 1 562 ? 5.816 54.688 -2.459 1 73.12 562 ASP B O 1
ATOM 9235 N N . LEU B 1 563 ? 7.926 54.594 -2.885 1 74.94 563 LEU B N 1
ATOM 9236 C CA . LEU B 1 563 ? 8.047 53.312 -2.199 1 74.94 563 LEU B CA 1
ATOM 9237 C C . LEU B 1 563 ? 7.68 53.438 -0.725 1 74.94 563 LEU B C 1
ATOM 9239 O O . LEU B 1 563 ? 6.824 52.688 -0.224 1 74.94 563 LEU B O 1
ATOM 9243 N N . LEU B 1 564 ? 8.352 54.375 -0.103 1 74.81 564 LEU B N 1
ATOM 9244 C CA . LEU B 1 564 ? 8.188 54.531 1.339 1 74.81 564 LEU B CA 1
ATOM 9245 C C . LEU B 1 564 ? 6.773 54.969 1.681 1 74.81 564 LEU B C 1
ATOM 9247 O O . LEU B 1 564 ? 6.195 54.531 2.678 1 74.81 564 LEU B O 1
ATOM 9251 N N . LEU B 1 565 ? 6.316 55.719 0.824 1 71.94 565 LEU B N 1
ATOM 9252 C CA . LEU B 1 565 ? 4.949 56.188 1.054 1 71.94 565 LEU B CA 1
ATOM 9253 C C . LEU B 1 565 ? 3.957 55.031 0.85 1 71.94 565 LEU B C 1
ATOM 9255 O O . LEU B 1 565 ? 2.996 54.906 1.61 1 71.94 565 LEU B O 1
ATOM 9259 N N . THR B 1 566 ? 4.176 54.25 -0.186 1 71 566 THR B N 1
ATOM 9260 C CA . THR B 1 566 ? 3.324 53.094 -0.43 1 71 566 THR B CA 1
ATOM 9261 C C . THR B 1 566 ? 3.369 52.125 0.753 1 71 566 THR B C 1
ATOM 9263 O O . THR B 1 566 ? 2.328 51.656 1.228 1 71 566 THR B O 1
ATOM 9266 N N . VAL B 1 567 ? 4.523 51.875 1.154 1 71.88 567 VAL B N 1
ATOM 9267 C CA . VAL B 1 567 ? 4.719 50.969 2.297 1 71.88 567 VAL B CA 1
ATOM 9268 C C . VAL B 1 567 ? 4.055 51.594 3.535 1 71.88 567 VAL B C 1
ATOM 9270 O O . VAL B 1 567 ? 3.367 50.875 4.277 1 71.88 567 VAL B O 1
ATOM 9273 N N . GLY B 1 568 ? 4.34 52.781 3.676 1 68.31 568 GLY B N 1
ATOM 9274 C CA . GLY B 1 568 ? 3.756 53.469 4.82 1 68.31 568 GLY B CA 1
ATOM 9275 C C . GLY B 1 568 ? 2.238 53.438 4.836 1 68.31 568 GLY B C 1
ATOM 9276 O O . GLY B 1 568 ? 1.63 53.219 5.883 1 68.31 568 GLY B O 1
ATOM 9277 N N . ARG B 1 569 ? 1.752 53.562 3.627 1 65.38 569 ARG B N 1
ATOM 9278 C CA . ARG B 1 569 ? 0.299 53.531 3.49 1 65.38 569 ARG B CA 1
ATOM 9279 C C . ARG B 1 569 ? -0.248 52.125 3.795 1 65.38 569 ARG B C 1
ATOM 9281 O O . ARG B 1 569 ? -1.296 52 4.43 1 65.38 569 ARG B O 1
ATOM 9288 N N . LEU B 1 570 ? 0.412 51.156 3.262 1 63.69 570 LEU B N 1
ATOM 9289 C CA . LEU B 1 570 ? -0.023 49.781 3.396 1 63.69 570 LEU B CA 1
ATOM 9290 C C . LEU B 1 570 ? 0.079 49.312 4.844 1 63.69 570 LEU B C 1
ATOM 9292 O O . LEU B 1 570 ? -0.755 48.531 5.312 1 63.69 570 LEU B O 1
ATOM 9296 N N . LEU B 1 571 ? 1.195 49.688 5.383 1 62.34 571 LEU B N 1
ATOM 9297 C CA . LEU B 1 571 ? 1.432 49.25 6.754 1 62.34 571 LEU B CA 1
ATOM 9298 C C . LEU B 1 571 ? 0.596 50.062 7.738 1 62.34 571 LEU B C 1
ATOM 9300 O O . LEU B 1 571 ? 0.413 49.656 8.891 1 62.34 571 LEU B O 1
ATOM 9304 N N . GLY B 1 572 ? -0.087 50.938 7.301 1 52.16 572 GLY B N 1
ATOM 9305 C CA . GLY B 1 572 ? -1.04 51.75 8.055 1 52.16 572 GLY B CA 1
ATOM 9306 C C . GLY B 1 572 ? -0.379 52.688 9.039 1 52.16 572 GLY B C 1
ATOM 9307 O O . GLY B 1 572 ? 0.846 52.844 9.047 1 52.16 572 GLY B O 1
ATOM 9308 N N . PRO B 1 573 ? -1.244 53.469 9.719 1 45.88 573 PRO B N 1
ATOM 9309 C CA . PRO B 1 573 ? -0.801 54.469 10.688 1 45.88 573 PRO B CA 1
ATOM 9310 C C . PRO B 1 573 ? 0.092 53.875 11.781 1 45.88 573 PRO B C 1
ATOM 9312 O O . PRO B 1 573 ? 0.835 54.625 12.438 1 45.88 573 PRO B O 1
ATOM 9315 N N . ALA B 1 574 ? 0.022 52.812 12.008 1 43.84 574 ALA B N 1
ATOM 9316 C CA . ALA B 1 574 ? 0.803 52.219 13.094 1 43.84 574 ALA B CA 1
ATOM 9317 C C . ALA B 1 574 ? 2.299 52.375 12.836 1 43.84 574 ALA B C 1
ATOM 9319 O O . ALA B 1 574 ? 3.086 52.531 13.773 1 43.84 574 ALA B O 1
ATOM 9320 N N . VAL B 1 575 ? 2.699 52.188 11.641 1 46.62 575 VAL B N 1
ATOM 9321 C CA . VAL B 1 575 ? 4.102 52.375 11.289 1 46.62 575 VAL B CA 1
ATOM 9322 C C . VAL B 1 575 ? 4.383 53.875 11.094 1 46.62 575 VAL B C 1
ATOM 9324 O O . VAL B 1 575 ? 5.52 54.312 11.273 1 46.62 575 VAL B O 1
ATOM 9327 N N . ALA B 1 576 ? 3.371 54.562 10.828 1 43.28 576 ALA B N 1
ATOM 9328 C CA . ALA B 1 576 ? 3.598 55.938 10.406 1 43.28 576 ALA B CA 1
ATOM 9329 C C . ALA B 1 576 ? 3.969 56.812 11.586 1 43.28 576 ALA B C 1
ATOM 9331 O O . ALA B 1 576 ? 4.762 57.75 11.445 1 43.28 576 ALA B O 1
ATOM 9332 N N . ARG B 1 577 ? 3.34 56.562 12.781 1 42.66 577 ARG B N 1
ATOM 9333 C CA . ARG B 1 577 ? 3.535 57.562 13.812 1 42.66 577 ARG B CA 1
ATOM 9334 C C . ARG B 1 577 ? 4.711 57.219 14.719 1 42.66 577 ARG B C 1
ATOM 9336 O O . ARG B 1 577 ? 4.719 56.156 15.352 1 42.66 577 ARG B O 1
ATOM 9343 N N . GLY B 1 578 ? 5.969 57.75 14.383 1 50 578 GLY B N 1
ATOM 9344 C CA . GLY B 1 578 ? 7.195 57.812 15.164 1 50 578 GLY B CA 1
ATOM 9345 C C . GLY B 1 578 ? 8.383 57.188 14.469 1 50 578 GLY B C 1
ATOM 9346 O O . GLY B 1 578 ? 9.523 57.344 14.906 1 50 578 GLY B O 1
ATOM 9347 N N . THR B 1 579 ? 8.023 56.312 13.594 1 55.5 579 THR B N 1
ATOM 9348 C CA . THR B 1 579 ? 9.172 55.719 12.891 1 55.5 579 THR B CA 1
ATOM 9349 C C . THR B 1 579 ? 9.305 56.312 11.492 1 55.5 579 THR B C 1
ATOM 9351 O O . THR B 1 579 ? 8.344 56.312 10.719 1 55.5 579 THR B O 1
ATOM 9354 N N . THR B 1 580 ? 10.32 57 11.359 1 67.88 580 THR B N 1
ATOM 9355 C CA . THR B 1 580 ? 10.656 57.5 10.023 1 67.88 580 THR B CA 1
ATOM 9356 C C . THR B 1 580 ? 11.055 56.344 9.109 1 67.88 580 THR B C 1
ATOM 9358 O O . THR B 1 580 ? 11.969 55.562 9.43 1 67.88 580 THR B O 1
ATOM 9361 N N . LEU B 1 581 ? 10.219 56.031 8.086 1 72.81 581 LEU B N 1
ATOM 9362 C CA . LEU B 1 581 ? 10.539 55 7.109 1 72.81 581 LEU B CA 1
ATOM 9363 C C . LEU B 1 581 ? 11.727 55.438 6.242 1 72.81 581 LEU B C 1
ATOM 9365 O O . LEU B 1 581 ? 11.75 56.562 5.723 1 72.81 581 LEU B O 1
ATOM 9369 N N . THR B 1 582 ? 12.641 54.719 6.332 1 72.81 582 THR B N 1
ATOM 9370 C CA . THR B 1 582 ? 13.805 54.938 5.469 1 72.81 582 THR B CA 1
ATOM 9371 C C . THR B 1 582 ? 14 53.75 4.527 1 72.81 582 THR B C 1
ATOM 9373 O O . THR B 1 582 ? 13.305 52.719 4.645 1 72.81 582 THR B O 1
ATOM 9376 N N . LEU B 1 583 ? 14.805 53.875 3.623 1 71.44 583 LEU B N 1
ATOM 9377 C CA . LEU B 1 583 ? 15.094 52.781 2.686 1 71.44 583 LEU B CA 1
ATOM 9378 C C . LEU B 1 583 ? 15.742 51.625 3.402 1 71.44 583 LEU B C 1
ATOM 9380 O O . LEU B 1 583 ? 15.758 50.5 2.877 1 71.44 583 LEU B O 1
ATOM 9384 N N . ASP B 1 584 ? 16.078 51.875 4.625 1 63.56 584 ASP B N 1
ATOM 9385 C CA . ASP B 1 584 ? 16.719 50.812 5.41 1 63.56 584 ASP B CA 1
ATOM 9386 C C . ASP B 1 584 ? 15.719 50.156 6.363 1 63.56 584 ASP B C 1
ATOM 9388 O O . ASP B 1 584 ? 16.062 49.188 7.066 1 63.56 584 ASP B O 1
ATOM 9392 N N . THR B 1 585 ? 14.602 50.656 6.289 1 64.69 585 THR B N 1
ATOM 9393 C CA . THR B 1 585 ? 13.57 50.094 7.172 1 64.69 585 THR B CA 1
ATOM 9394 C C . THR B 1 585 ? 13.18 48.688 6.742 1 64.69 585 THR B C 1
ATOM 9396 O O . THR B 1 585 ? 12.898 48.469 5.566 1 64.69 585 THR B O 1
ATOM 9399 N N . ASN B 1 586 ? 13.312 47.75 7.617 1 60.69 586 ASN B N 1
ATOM 9400 C CA . ASN B 1 586 ? 12.82 46.406 7.355 1 60.69 586 ASN B CA 1
ATOM 9401 C C . ASN B 1 586 ? 11.297 46.344 7.348 1 60.69 586 ASN B C 1
ATOM 9403 O O . ASN B 1 586 ? 10.656 46.625 8.367 1 60.69 586 ASN B O 1
ATOM 9407 N N . PHE B 1 587 ? 10.828 45.969 6.156 1 63.78 587 PHE B N 1
ATOM 9408 C CA . PHE B 1 587 ? 9.391 45.969 5.895 1 63.78 587 PHE B CA 1
ATOM 9409 C C . PHE B 1 587 ? 8.656 45.125 6.953 1 63.78 587 PHE B C 1
ATOM 9411 O O . PHE B 1 587 ? 7.633 45.562 7.48 1 63.78 587 PHE B O 1
ATOM 9418 N N . PHE B 1 588 ? 9.242 44.094 7.328 1 58.91 588 PHE B N 1
ATOM 9419 C CA . PHE B 1 588 ? 8.547 43.156 8.203 1 58.91 588 PHE B CA 1
ATOM 9420 C C . PHE B 1 588 ? 8.594 43.625 9.648 1 58.91 588 PHE B C 1
ATOM 9422 O O . PHE B 1 588 ? 7.699 43.312 10.445 1 58.91 588 PHE B O 1
ATOM 9429 N N . HIS B 1 589 ? 9.586 44.531 9.875 1 56.38 589 HIS B N 1
ATOM 9430 C CA . HIS B 1 589 ? 9.742 45 11.234 1 56.38 589 HIS B CA 1
ATOM 9431 C C . HIS B 1 589 ? 8.734 46.125 11.531 1 56.38 589 HIS B C 1
ATOM 9433 O O . HIS B 1 589 ? 8.391 46.344 12.695 1 56.38 589 HIS B O 1
ATOM 9439 N N . VAL B 1 590 ? 8.375 46.625 10.445 1 57.66 590 VAL B N 1
ATOM 9440 C CA . VAL B 1 590 ? 7.488 47.781 10.68 1 57.66 590 VAL B CA 1
ATOM 9441 C C . VAL B 1 590 ? 6.043 47.375 10.414 1 57.66 590 VAL B C 1
ATOM 9443 O O . VAL B 1 590 ? 5.188 48.219 10.148 1 57.66 590 VAL B O 1
ATOM 9446 N N . GLY B 1 591 ? 5.898 46.094 10.414 1 56.59 591 GLY B N 1
ATOM 9447 C CA . GLY B 1 591 ? 4.527 45.625 10.32 1 56.59 591 GLY B CA 1
ATOM 9448 C C . GLY B 1 591 ? 4.215 44.969 8.984 1 56.59 591 GLY B C 1
ATOM 9449 O O . GLY B 1 591 ? 3.061 44.625 8.703 1 56.59 591 GLY B O 1
ATOM 9450 N N . GLY B 1 592 ? 5.266 44.906 8.266 1 56.94 592 GLY B N 1
ATOM 9451 C CA . GLY B 1 592 ? 5.082 44.281 6.977 1 56.94 592 GLY B CA 1
ATOM 9452 C C . GLY B 1 592 ? 4.793 42.781 7.094 1 56.94 592 GLY B C 1
ATOM 9453 O O . GLY B 1 592 ? 5.273 42.125 8.016 1 56.94 592 GLY B O 1
ATOM 9454 N N . ASN B 1 593 ? 3.826 42.312 6.387 1 53.38 593 ASN B N 1
ATOM 9455 C CA . ASN B 1 593 ? 3.523 40.906 6.242 1 53.38 593 ASN B CA 1
ATOM 9456 C C . ASN B 1 593 ? 3.395 40.5 4.773 1 53.38 593 ASN B C 1
ATOM 9458 O O . ASN B 1 593 ? 3.543 41.344 3.883 1 53.38 593 ASN B O 1
ATOM 9462 N N . SER B 1 594 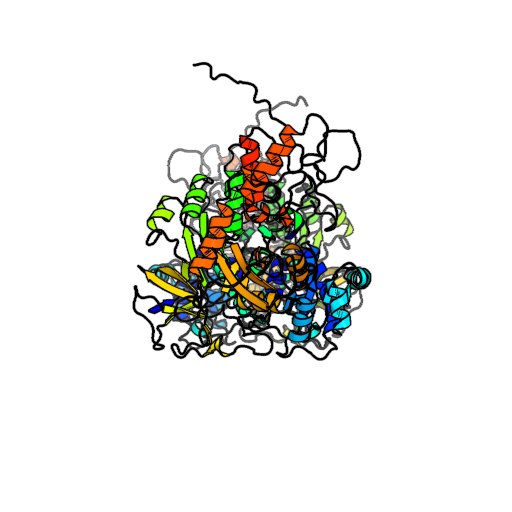? 3.301 39.188 4.645 1 54.34 594 SER B N 1
ATOM 9463 C CA . SER B 1 594 ? 3.275 38.656 3.287 1 54.34 594 SER B CA 1
ATOM 9464 C C . SER B 1 594 ? 2.15 39.281 2.469 1 54.34 594 SER B C 1
ATOM 9466 O O . SER B 1 594 ? 2.334 39.594 1.291 1 54.34 594 SER B O 1
ATOM 9468 N N . LEU B 1 595 ? 1.142 39.5 3.125 1 53.25 595 LEU B N 1
ATOM 9469 C CA . LEU B 1 595 ? 0.008 40.062 2.395 1 53.25 595 LEU B CA 1
ATOM 9470 C C . LEU B 1 595 ? 0.282 41.5 1.979 1 53.25 595 LEU B C 1
ATOM 9472 O O . LEU B 1 595 ? 0.089 41.875 0.817 1 53.25 595 LEU B O 1
ATOM 9476 N N . ASN B 1 596 ? 0.751 42.25 2.938 1 60.47 596 ASN B N 1
ATOM 9477 C CA . ASN B 1 596 ? 0.959 43.656 2.598 1 60.47 596 ASN B CA 1
ATOM 9478 C C . ASN B 1 596 ? 2.176 43.844 1.695 1 60.47 596 ASN B C 1
ATOM 9480 O O . ASN B 1 596 ? 2.285 44.844 0.991 1 60.47 596 ASN B O 1
ATOM 9484 N N . SER B 1 597 ? 2.959 42.812 1.714 1 61.62 597 SER B N 1
ATOM 9485 C CA . SER B 1 597 ? 4.051 42.875 0.746 1 61.62 597 SER B CA 1
ATOM 9486 C C . SER B 1 597 ? 3.527 42.75 -0.683 1 61.62 597 SER B C 1
ATOM 9488 O O . SER B 1 597 ? 3.957 43.5 -1.566 1 61.62 597 SER B O 1
ATOM 9490 N N . VAL B 1 598 ? 2.607 41.875 -0.795 1 60.44 598 VAL B N 1
ATOM 9491 C CA . VAL B 1 598 ? 2.041 41.719 -2.129 1 60.44 598 VAL B CA 1
ATOM 9492 C C . VAL B 1 598 ? 1.284 42.969 -2.533 1 60.44 598 VAL B C 1
ATOM 9494 O O . VAL B 1 598 ? 1.402 43.438 -3.668 1 60.44 598 VAL B O 1
ATOM 9497 N N . LEU B 1 599 ? 0.601 43.469 -1.523 1 62.72 599 LEU B N 1
ATOM 9498 C CA . LEU B 1 599 ? -0.146 44.688 -1.796 1 62.72 599 LEU B CA 1
ATOM 9499 C C . LEU B 1 599 ? 0.799 45.844 -2.127 1 62.72 599 LEU B C 1
ATOM 9501 O O . LEU B 1 599 ? 0.5 46.656 -2.996 1 62.72 599 LEU B O 1
ATOM 9505 N N . ALA B 1 600 ? 1.944 45.844 -1.483 1 64.94 600 ALA B N 1
ATOM 9506 C CA . ALA B 1 600 ? 2.943 46.875 -1.763 1 64.94 600 ALA B CA 1
ATOM 9507 C C . ALA B 1 600 ? 3.465 46.75 -3.191 1 64.94 600 ALA B C 1
ATOM 9509 O O . ALA B 1 600 ? 3.547 47.75 -3.912 1 64.94 600 ALA B O 1
ATOM 9510 N N . VAL B 1 601 ? 3.648 45.531 -3.51 1 62.94 601 VAL B N 1
ATOM 9511 C CA . VAL B 1 601 ? 4.176 45.281 -4.848 1 62.94 601 VAL B CA 1
ATOM 9512 C C . VAL B 1 601 ? 3.131 45.688 -5.895 1 62.94 601 VAL B C 1
ATOM 9514 O O . VAL B 1 601 ? 3.445 46.344 -6.879 1 62.94 601 VAL B O 1
ATOM 9517 N N . THR B 1 602 ? 1.952 45.281 -5.625 1 63.69 602 THR B N 1
ATOM 9518 C CA . THR B 1 602 ? 0.881 45.562 -6.566 1 63.69 602 THR B CA 1
ATOM 9519 C C . THR B 1 602 ? 0.635 47.094 -6.641 1 63.69 602 THR B C 1
ATOM 9521 O O . THR B 1 602 ? 0.465 47.625 -7.727 1 63.69 602 THR B O 1
ATOM 9524 N N . SER B 1 603 ? 0.646 47.719 -5.492 1 65.5 603 SER B N 1
ATOM 9525 C CA . SER B 1 603 ? 0.433 49.156 -5.441 1 65.5 603 SER B CA 1
ATOM 9526 C C . SER B 1 603 ? 1.549 49.906 -6.16 1 65.5 603 SER B C 1
ATOM 9528 O O . SER B 1 603 ? 1.298 50.906 -6.832 1 65.5 603 SER B O 1
ATOM 9530 N N . LEU B 1 604 ? 2.697 49.375 -6.07 1 66.25 604 LEU B N 1
ATOM 9531 C CA . LEU B 1 604 ? 3.838 50 -6.727 1 66.25 604 LEU B CA 1
ATOM 9532 C C . LEU B 1 604 ? 3.803 49.75 -8.234 1 66.25 604 LEU B C 1
ATOM 9534 O O . LEU B 1 604 ? 4.23 50.594 -9.016 1 66.25 604 LEU B O 1
ATOM 9538 N N . LYS B 1 605 ? 3.283 48.625 -8.555 1 63.5 605 LYS B N 1
ATOM 9539 C CA . LYS B 1 605 ? 3.074 48.375 -9.977 1 63.5 605 LYS B CA 1
ATOM 9540 C C . LYS B 1 605 ? 2.084 49.375 -10.57 1 63.5 605 LYS B C 1
ATOM 9542 O O . LYS B 1 605 ? 2.275 49.875 -11.688 1 63.5 605 LYS B O 1
ATOM 9547 N N . ASP B 1 606 ? 1.119 49.656 -9.82 1 63.72 606 ASP B N 1
ATOM 9548 C CA . ASP B 1 606 ? 0.137 50.656 -10.258 1 63.72 606 ASP B CA 1
ATOM 9549 C C . ASP B 1 606 ? 0.782 52.031 -10.445 1 63.72 606 ASP B C 1
ATOM 9551 O O . ASP B 1 606 ? 0.3 52.844 -11.227 1 63.72 606 ASP B O 1
ATOM 9555 N N . LEU B 1 607 ? 1.859 52.281 -9.711 1 60.03 607 LEU B N 1
ATOM 9556 C CA . LEU B 1 607 ? 2.613 53.531 -9.852 1 60.03 607 LEU B CA 1
ATOM 9557 C C . LEU B 1 607 ? 3.701 53.375 -10.914 1 60.03 607 LEU B C 1
ATOM 9559 O O . LEU B 1 607 ? 4.609 54.219 -10.992 1 60.03 607 LEU B O 1
ATOM 9563 N N . SER B 1 608 ? 3.494 52.188 -11.641 1 58.31 608 SER B N 1
ATOM 9564 C CA . SER B 1 608 ? 4.305 51.875 -12.812 1 58.31 608 SER B CA 1
ATOM 9565 C C . SER B 1 608 ? 5.719 51.469 -12.422 1 58.31 608 SER B C 1
ATOM 9567 O O . SER B 1 608 ? 6.68 51.781 -13.141 1 58.31 608 SER B O 1
ATOM 9569 N N . TYR B 1 609 ? 5.848 51.031 -11.195 1 59.78 609 TYR B N 1
ATOM 9570 C CA . TYR B 1 609 ? 7.133 50.469 -10.789 1 59.78 609 TYR B CA 1
ATOM 9571 C C . TYR B 1 609 ? 7.145 48.938 -10.961 1 59.78 609 TYR B C 1
ATOM 9573 O O . TYR B 1 609 ? 6.105 48.281 -10.82 1 59.78 609 TYR B O 1
ATOM 9581 N N . THR B 1 610 ? 8.094 48.375 -11.648 1 55.81 610 THR B N 1
ATOM 9582 C CA . THR B 1 610 ? 8.312 46.938 -11.656 1 55.81 610 THR B CA 1
ATOM 9583 C C . THR B 1 610 ? 9.258 46.5 -10.531 1 55.81 610 THR B C 1
ATOM 9585 O O . THR B 1 610 ? 10.359 47.062 -10.406 1 55.81 610 THR B O 1
ATOM 9588 N N . ILE B 1 611 ? 8.75 45.875 -9.602 1 48.56 611 ILE B N 1
ATOM 9589 C CA . ILE B 1 611 ? 9.578 45.438 -8.492 1 48.56 611 ILE B CA 1
ATOM 9590 C C . ILE B 1 611 ? 9.953 43.969 -8.695 1 48.56 611 ILE B C 1
ATOM 9592 O O . ILE B 1 611 ? 9.094 43.125 -8.984 1 48.56 611 ILE B O 1
ATOM 9596 N N . VAL B 1 612 ? 11.188 43.656 -9.109 1 41.09 612 VAL B N 1
ATOM 9597 C CA . VAL B 1 612 ? 11.656 42.281 -9.094 1 41.09 612 VAL B CA 1
ATOM 9598 C C . VAL B 1 612 ? 12.023 41.875 -7.664 1 41.09 612 VAL B C 1
ATOM 9600 O O . VAL B 1 612 ? 12.898 42.5 -7.047 1 41.09 612 VAL B O 1
ATOM 9603 N N . VAL B 1 613 ? 11.148 41.375 -7.055 1 37.75 613 VAL B N 1
ATOM 9604 C CA . VAL B 1 613 ? 11.406 40.875 -5.711 1 37.75 613 VAL B CA 1
ATOM 9605 C C . VAL B 1 613 ? 12.516 39.812 -5.762 1 37.75 613 VAL B C 1
ATOM 9607 O O . VAL B 1 613 ? 12.344 38.75 -6.34 1 37.75 613 VAL B O 1
ATOM 9610 N N . THR B 1 614 ? 13.781 40.094 -6.176 1 32.69 614 THR B N 1
ATOM 9611 C CA . THR B 1 614 ? 14.836 39.094 -6.141 1 32.69 614 THR B CA 1
ATOM 9612 C C . THR B 1 614 ? 14.875 38.375 -4.785 1 32.69 614 THR B C 1
ATOM 9614 O O . THR B 1 614 ? 14.211 38.812 -3.838 1 32.69 614 THR B O 1
ATOM 9617 N N . GLU B 1 615 ? 16.25 37.844 -4.453 1 31.28 615 GLU B N 1
ATOM 9618 C CA . GLU B 1 615 ? 16.688 36.969 -3.344 1 31.28 615 GLU B CA 1
ATOM 9619 C C . GLU B 1 615 ? 16.375 37.625 -1.998 1 31.28 615 GLU B C 1
ATOM 9621 O O . GLU B 1 615 ? 17.016 38.625 -1.624 1 31.28 615 GLU B O 1
ATOM 9626 N N . LEU B 1 616 ? 15.273 37.906 -1.802 1 29.22 616 LEU B N 1
ATOM 9627 C CA . LEU B 1 616 ? 15.102 38.281 -0.399 1 29.22 616 LEU B CA 1
ATOM 9628 C C . LEU B 1 616 ? 15.922 37.344 0.504 1 29.22 616 LEU B C 1
ATOM 9630 O O . LEU B 1 616 ? 15.547 36.219 0.745 1 29.22 616 LEU B O 1
ATOM 9634 N N . LYS B 1 617 ? 17.188 37.219 0.222 1 30.39 617 LYS B N 1
ATOM 9635 C CA . LYS B 1 617 ? 18.047 36.562 1.209 1 30.39 617 LYS B CA 1
ATOM 9636 C C . LYS B 1 617 ? 17.812 37.156 2.602 1 30.39 617 LYS B C 1
ATOM 9638 O O . LYS B 1 617 ? 18.016 38.344 2.826 1 30.39 617 LYS B O 1
ATOM 9643 N N . VAL B 1 618 ? 16.859 36.719 3.139 1 30.05 618 VAL B N 1
ATOM 9644 C CA . VAL B 1 618 ? 16.766 36.969 4.574 1 30.05 618 VAL B CA 1
ATOM 9645 C C . VAL B 1 618 ? 18.125 36.75 5.227 1 30.05 618 VAL B C 1
ATOM 9647 O O . VAL B 1 618 ? 18.578 35.594 5.34 1 30.05 618 VAL B O 1
ATOM 9650 N N . THR B 1 619 ? 19.25 37.5 4.883 1 27.44 619 THR B N 1
ATOM 9651 C CA . THR B 1 619 ? 20.422 37.469 5.742 1 27.44 619 THR B CA 1
ATOM 9652 C C . THR B 1 619 ? 20.031 37.656 7.207 1 27.44 619 THR B C 1
ATOM 9654 O O . THR B 1 619 ? 18.875 38 7.508 1 27.44 619 THR B O 1
ATOM 9657 N N . THR B 1 620 ? 21.125 37.812 8.203 1 27.25 620 THR B N 1
ATOM 9658 C CA . THR B 1 620 ? 20.953 38 9.641 1 27.25 620 THR B CA 1
ATOM 9659 C C . THR B 1 620 ? 20.031 39.188 9.906 1 27.25 620 THR B C 1
ATOM 9661 O O . THR B 1 620 ? 19.922 40.094 9.078 1 27.25 620 THR B O 1
ATOM 9664 N N . PRO B 1 621 ? 19.156 39.094 10.945 1 27.83 621 PRO B N 1
ATOM 9665 C CA . PRO B 1 621 ? 18.281 40.188 11.438 1 27.83 621 PRO B CA 1
ATOM 9666 C C . PRO B 1 621 ? 18.875 41.562 11.219 1 27.83 621 PRO B C 1
ATOM 9668 O O . PRO B 1 621 ? 18.156 42.562 11.273 1 27.83 621 PRO B O 1
ATOM 9671 N N . SER B 1 622 ? 20.234 41.781 11.133 1 27.89 622 SER B N 1
ATOM 9672 C CA . SER B 1 622 ? 20.797 43.125 11.219 1 27.89 622 SER B CA 1
ATOM 9673 C C . SER B 1 622 ? 20.906 43.75 9.844 1 27.89 622 SER B C 1
ATOM 9675 O O . SER B 1 622 ? 21.422 44.875 9.703 1 27.89 622 SER B O 1
ATOM 9677 N N . ASP B 1 623 ? 20.859 43.031 8.727 1 28.12 623 ASP B N 1
ATOM 9678 C CA . ASP B 1 623 ? 21.344 43.75 7.566 1 28.12 623 ASP B CA 1
ATOM 9679 C C . ASP B 1 623 ? 20.234 44.656 6.984 1 28.12 623 ASP B C 1
ATOM 9681 O O . ASP B 1 623 ? 19.078 44.25 6.914 1 28.12 623 ASP B O 1
ATOM 9685 N N . PRO B 1 624 ? 20.469 46 6.844 1 26.58 624 PRO B N 1
ATOM 9686 C CA . PRO B 1 624 ? 19.578 47.031 6.34 1 26.58 624 PRO B CA 1
ATOM 9687 C C . PRO B 1 624 ? 19.016 46.719 4.953 1 26.58 624 PRO B C 1
ATOM 9689 O O . PRO B 1 624 ? 19.625 45.938 4.199 1 26.58 624 PRO B O 1
ATOM 9692 N N . LEU B 1 625 ? 17.766 46.812 4.738 1 29.64 625 LEU B N 1
ATOM 9693 C CA . LEU B 1 625 ? 17.047 46.781 3.469 1 29.64 625 LEU B CA 1
ATOM 9694 C C . LEU B 1 625 ? 17.797 47.594 2.408 1 29.64 625 LEU B C 1
ATOM 9696 O O . LEU B 1 625 ? 17.906 48.812 2.506 1 29.64 625 LEU B O 1
ATOM 9700 N N . GLN B 1 626 ? 19.109 47.25 1.91 1 28.27 626 GLN B N 1
ATOM 9701 C CA . GLN B 1 626 ? 19.734 48.094 0.918 1 28.27 626 GLN B CA 1
ATOM 9702 C C . GLN B 1 626 ? 18.984 48.062 -0.41 1 28.27 626 GLN B C 1
ATOM 9704 O O . GLN B 1 626 ? 18.75 46.969 -0.947 1 28.27 626 GLN B O 1
ATOM 9709 N N . LEU B 1 627 ? 18.125 48.938 -0.679 1 28.69 627 LEU B N 1
ATOM 9710 C CA . LEU B 1 627 ? 17.516 49.281 -1.962 1 28.69 627 LEU B CA 1
ATOM 9711 C C . LEU B 1 627 ? 18.578 49.375 -3.059 1 28.69 627 LEU B C 1
ATOM 9713 O O . LEU B 1 627 ? 19.531 50.156 -2.953 1 28.69 627 LEU B O 1
ATOM 9717 N N . MET B 1 628 ? 19.141 48.219 -3.715 1 29.62 628 MET B N 1
ATOM 9718 C CA . MET B 1 628 ? 20.234 48.094 -4.664 1 29.62 628 MET B CA 1
ATOM 9719 C C . MET B 1 628 ? 20 49 -5.883 1 29.62 628 MET B C 1
ATOM 9721 O O . MET B 1 628 ? 18.922 48.969 -6.473 1 29.62 628 MET B O 1
ATOM 9725 N N . GLN B 1 629 ? 20.609 50.125 -5.996 1 26.36 629 GLN B N 1
ATOM 9726 C CA . GLN B 1 629 ? 20.891 50.906 -7.203 1 26.36 629 GLN B CA 1
ATOM 9727 C C . GLN B 1 629 ? 21.641 50.062 -8.227 1 26.36 629 GLN B C 1
ATOM 9729 O O . GLN B 1 629 ? 22.438 49.188 -7.859 1 26.36 629 GLN B O 1
ATOM 9734 N N . GLY B 1 630 ? 21.203 49.906 -9.508 1 28.58 630 GLY B N 1
ATOM 9735 C CA . GLY B 1 630 ? 21.672 49.281 -10.727 1 28.58 630 GLY B CA 1
ATOM 9736 C C . GLY B 1 630 ? 23.172 49.312 -10.891 1 28.58 630 GLY B C 1
ATOM 9737 O O . GLY B 1 630 ? 23.688 49.125 -11.992 1 28.58 630 GLY B O 1
ATOM 9738 N N . GLY B 1 631 ? 24.031 49.75 -9.93 1 25.91 631 GLY B N 1
ATOM 9739 C CA . GLY B 1 631 ? 25.375 49.781 -10.508 1 25.91 631 GLY B CA 1
ATOM 9740 C C . GLY B 1 631 ? 25.953 48.406 -10.797 1 25.91 631 GLY B C 1
ATOM 9741 O O . GLY B 1 631 ? 25.312 47.406 -10.523 1 25.91 631 GLY B O 1
ATOM 9742 N N . ALA B 1 632 ? 27.344 48.281 -10.922 1 26.39 632 ALA B N 1
ATOM 9743 C CA . ALA B 1 632 ? 28.25 47.312 -11.508 1 26.39 632 ALA B CA 1
ATOM 9744 C C . ALA B 1 632 ? 28.078 45.938 -10.875 1 26.39 632 ALA B C 1
ATOM 9746 O O . ALA B 1 632 ? 27.844 44.938 -11.578 1 26.39 632 ALA B O 1
ATOM 9747 N N . ALA B 1 633 ? 29.188 45.375 -10.344 1 26.42 633 ALA B N 1
ATOM 9748 C CA . ALA B 1 633 ? 29.828 44.062 -10.344 1 26.42 633 ALA B CA 1
ATOM 9749 C C . ALA B 1 633 ? 29.109 43.094 -9.414 1 26.42 633 ALA B C 1
ATOM 9751 O O . ALA B 1 633 ? 28.75 42 -9.82 1 26.42 633 ALA B O 1
ATOM 9752 N N . GLU B 1 634 ? 29.75 42.75 -8.281 1 26.39 634 GLU B N 1
ATOM 9753 C CA . GLU B 1 634 ? 29.922 41.5 -7.523 1 26.39 634 GLU B CA 1
ATOM 9754 C C . GLU B 1 634 ? 28.656 41.156 -6.734 1 26.39 634 GLU B C 1
ATOM 9756 O O . GLU B 1 634 ? 28.031 40.125 -6.98 1 26.39 634 GLU B O 1
ATOM 9761 N N . GLU B 1 635 ? 28.859 40.906 -5.422 1 28.2 635 GLU B N 1
ATOM 9762 C CA . GLU B 1 635 ? 28.188 40.094 -4.402 1 28.2 635 GLU B CA 1
ATOM 9763 C C . GLU B 1 635 ? 26.875 40.719 -3.982 1 28.2 635 GLU B C 1
ATOM 9765 O O . GLU B 1 635 ? 26.812 41.469 -3 1 28.2 635 GLU B O 1
ATOM 9770 N N . LEU B 1 636 ? 26.172 41.281 -4.992 1 27.16 636 LEU B N 1
ATOM 9771 C CA . LEU B 1 636 ? 25.203 42.281 -4.527 1 27.16 636 LEU B CA 1
ATOM 9772 C C . LEU B 1 636 ? 24.016 41.594 -3.854 1 27.16 636 LEU B C 1
ATOM 9774 O O . LEU B 1 636 ? 23.5 40.594 -4.363 1 27.16 636 LEU B O 1
ATOM 9778 N N . PRO B 1 637 ? 23.766 41.969 -2.592 1 28.33 637 PRO B N 1
ATOM 9779 C CA . PRO B 1 637 ? 22.641 41.531 -1.752 1 28.33 637 PRO B CA 1
ATOM 9780 C C . PRO B 1 637 ? 21.281 41.688 -2.449 1 28.33 637 PRO B C 1
ATOM 9782 O O . PRO B 1 637 ? 21.188 42.375 -3.461 1 28.33 637 PRO B O 1
ATOM 9785 N N . ALA B 1 638 ? 20.188 41.219 -1.925 1 29.44 638 ALA B N 1
ATOM 9786 C CA . ALA B 1 638 ? 18.781 41.094 -2.332 1 29.44 638 ALA B CA 1
ATOM 9787 C C . ALA B 1 638 ? 18.234 42.438 -2.82 1 29.44 638 ALA B C 1
ATOM 9789 O O . ALA B 1 638 ? 18.141 43.406 -2.049 1 29.44 638 ALA B O 1
ATOM 9790 N N . ARG B 1 639 ? 18.531 43 -4.102 1 31.7 639 ARG B N 1
ATOM 9791 C CA . ARG B 1 639 ? 18.25 44.312 -4.695 1 31.7 639 ARG B CA 1
ATOM 9792 C C . ARG B 1 639 ? 16.812 44.344 -5.238 1 31.7 639 ARG B C 1
ATOM 9794 O O . ARG B 1 639 ? 16.391 43.438 -5.93 1 31.7 639 ARG B O 1
ATOM 9801 N N . ILE B 1 640 ? 16.016 45 -4.477 1 28.34 640 ILE B N 1
ATOM 9802 C CA . ILE B 1 640 ? 14.734 45.312 -5.074 1 28.34 640 ILE B CA 1
ATOM 9803 C C . ILE B 1 640 ? 14.938 46.281 -6.238 1 28.34 640 ILE B C 1
ATOM 9805 O O . ILE B 1 640 ? 15.516 47.375 -6.066 1 28.34 640 ILE B O 1
ATOM 9809 N N . ILE B 1 641 ? 15.227 45.844 -7.496 1 30.84 641 ILE B N 1
ATOM 9810 C CA . ILE B 1 641 ? 15.406 46.656 -8.68 1 30.84 641 ILE B CA 1
ATOM 9811 C C . ILE B 1 641 ? 14.047 47.125 -9.195 1 30.84 641 ILE B C 1
ATOM 9813 O O . ILE B 1 641 ? 13.172 46.312 -9.484 1 30.84 641 ILE B O 1
ATOM 9817 N N . LEU B 1 642 ? 13.68 48.344 -8.875 1 27.97 642 LEU B N 1
ATOM 9818 C CA . LEU B 1 642 ? 12.492 48.969 -9.43 1 27.97 642 LEU B CA 1
ATOM 9819 C C . LEU B 1 642 ? 12.711 49.375 -10.891 1 27.97 642 LEU B C 1
ATOM 9821 O O . LEU B 1 642 ? 13.68 50.062 -11.203 1 27.97 642 LEU B O 1
ATOM 9825 N N . ARG B 1 643 ? 12.406 48.469 -11.797 1 29.34 643 ARG B N 1
ATOM 9826 C CA . ARG B 1 643 ? 12.516 48.875 -13.195 1 29.34 643 ARG B CA 1
ATOM 9827 C C . ARG B 1 643 ? 11.211 49.5 -13.688 1 29.34 643 ARG B C 1
ATOM 9829 O O . ARG B 1 643 ? 10.133 48.969 -13.383 1 29.34 643 ARG B O 1
ATOM 9836 N N . GLN B 1 644 ? 11.305 50.75 -14 1 24.97 644 GLN B N 1
ATOM 9837 C CA . GLN B 1 644 ? 10.203 51.406 -14.68 1 24.97 644 GLN B CA 1
ATOM 9838 C C . GLN B 1 644 ? 9.938 50.781 -16.047 1 24.97 644 GLN B C 1
ATOM 9840 O O . GLN B 1 644 ? 10.852 50.625 -16.844 1 24.97 644 GLN B O 1
ATOM 9845 N N . GLN B 1 645 ? 9.078 49.812 -16.031 1 27.33 645 GLN B N 1
ATOM 9846 C CA . GLN B 1 645 ? 8.75 49.312 -17.359 1 27.33 645 GLN B CA 1
ATOM 9847 C C . GLN B 1 645 ? 8.172 50.438 -18.234 1 27.33 645 GLN B C 1
ATOM 9849 O O . GLN B 1 645 ? 7.199 51.094 -17.844 1 27.33 645 GLN B O 1
ATOM 9854 N N . ARG B 1 646 ? 9.086 51.062 -18.953 1 27.08 646 ARG B N 1
ATOM 9855 C CA . ARG B 1 646 ? 8.508 51.875 -20.031 1 27.08 646 ARG B CA 1
ATOM 9856 C C . ARG B 1 646 ? 7.641 51 -20.953 1 27.08 646 ARG B C 1
ATOM 9858 O O . ARG B 1 646 ? 8.102 50 -21.484 1 27.08 646 ARG B O 1
ATOM 9865 N N . TYR B 1 647 ? 6.348 51 -20.641 1 23.08 647 TYR B N 1
ATOM 9866 C CA . TYR B 1 647 ? 5.355 50.469 -21.562 1 23.08 647 TYR B CA 1
ATOM 9867 C C . TYR B 1 647 ? 5.516 51.094 -22.953 1 23.08 647 TYR B C 1
ATOM 9869 O O . TYR B 1 647 ? 5.57 52.312 -23.094 1 23.08 647 TYR B O 1
ATOM 9877 N N . ALA B 1 648 ? 6.336 50.562 -23.75 1 26.28 648 ALA B N 1
ATOM 9878 C CA . ALA B 1 648 ? 6.09 50.938 -25.141 1 26.28 648 ALA B CA 1
ATOM 9879 C C . ALA B 1 648 ? 4.594 50.969 -25.438 1 26.28 648 ALA B C 1
ATOM 9881 O O . ALA B 1 648 ? 3.83 50.156 -24.938 1 26.28 648 ALA B O 1
ATOM 9882 N N . SER B 1 649 ? 4.141 52.156 -25.828 1 20.5 649 SER B N 1
ATOM 9883 C CA . SER B 1 649 ? 2.867 52.594 -26.406 1 20.5 649 SER B CA 1
ATOM 9884 C C . SER B 1 649 ? 2.34 51.594 -27.406 1 20.5 649 SER B C 1
ATOM 9886 O O . SER B 1 649 ? 2.855 51.469 -28.531 1 20.5 649 SER B O 1
ATOM 9888 N N . ILE B 1 650 ? 2.232 50.25 -27.188 1 24.36 650 ILE B N 1
ATOM 9889 C CA . ILE B 1 650 ? 1.433 49.594 -28.219 1 24.36 650 ILE B CA 1
ATOM 9890 C C . ILE B 1 650 ? 0.046 50.25 -28.281 1 24.36 650 ILE B C 1
ATOM 9892 O O . ILE B 1 650 ? -0.695 50.219 -27.297 1 24.36 650 ILE B O 1
ATOM 9896 N N . LEU B 1 651 ? -0.177 51.312 -29.141 1 20.84 651 LEU B N 1
ATOM 9897 C CA . LEU B 1 651 ? -1.413 51.906 -29.625 1 20.84 651 LEU B CA 1
ATOM 9898 C C . LEU B 1 651 ? -2.492 50.844 -29.828 1 20.84 651 LEU B C 1
ATOM 9900 O O . LEU B 1 651 ? -2.186 49.688 -30.125 1 20.84 651 LEU B O 1
ATOM 9904 N N . PRO B 1 652 ? -3.873 51.156 -29.391 1 20.88 652 PRO B N 1
ATOM 9905 C CA . PRO B 1 652 ? -4.98 50.375 -29.953 1 20.88 652 PRO B CA 1
ATOM 9906 C C . PRO B 1 652 ? -4.719 49.906 -31.391 1 20.88 652 PRO B C 1
ATOM 9908 O O . PRO B 1 652 ? -4.023 50.625 -32.125 1 20.88 652 PRO B O 1
ATOM 9911 N N . LEU B 1 653 ? -4.68 49.125 -32.094 1 21.28 653 LEU B N 1
ATOM 9912 C CA . LEU B 1 653 ? -5.781 49.312 -33 1 21.28 653 LEU B CA 1
ATOM 9913 C C . LEU B 1 653 ? -7.121 49.312 -32.281 1 21.28 653 LEU B C 1
ATOM 9915 O O . LEU B 1 653 ? -7.422 48.375 -31.531 1 21.28 653 LEU B O 1
ATOM 9919 N N . LEU B 1 654 ? -7.98 50.125 -31.75 1 18.09 654 LEU B N 1
ATOM 9920 C CA . LEU B 1 654 ? -8.164 50.062 -30.312 1 18.09 654 LEU B CA 1
ATOM 9921 C C . LEU B 1 654 ? -7.898 48.625 -29.797 1 18.09 654 LEU B C 1
ATOM 9923 O O . LEU B 1 654 ? -8.258 47.656 -30.453 1 18.09 654 LEU B O 1
#

Secondary structure (DSSP, 8-state):
-EEEPPP-PPPS--HHHHHHHHHHHSTTSEEEEETT--PPEEHHHHHHHHHHHHHHHHHHHSSS---STT---EEEEE--SSHHHHHHHHHHHHTTPEEEE--TTS-HHHHHHHHHHH--SEEEE-TT-HHHHHHHHTT-EEEEGGGGHHHHHHS--SPPPHHHHT----TTSEEEEEEE--TTSS-EEEEEEHHHHHHHHHHHHHHSPPPTT-EEEE-S-TTSTHHHHHHHHHHTTT-EEEEPPHHHHHSHHHHHHHHHHHTB-EEEE-HHHHHHHHHHHTSTTS---TT--EEEE-SS---HHHHHHHHHH--SS-EEEEEE--GGGTT-SEEEEE-SHHHHHHH-BTTB---BEE-TTEEEEEE-TTSSBPPTTS-EEEEEEETT----BGGG--GGGEEE--S---GGG-EEEEEEEEEEEETTEEEEEEESSSEEEETTEEEEHHHHHHHHHHSTTEEEEEEEEESTTSTT-EEEEEEEES-TT--HHHHHHHHTTTS-GGGPPEEEE-SS--B-TTSSB-HHHHHHHHHHHHT--GGG--EE-TTSPTT-HHHHHHHHHHHHHHH-HHHHTT--EETT--TTTTT--HHHHHHHHHHHHHTTEEEE--------TTS------S--SS---S--EEEE----------/-EEEPPP-PPPS--HHHHHHHHHHHSTTSEEEEETT--PPEEHHHHHHHHHHHHHHHHHHHSSS---STT---EEEEE--SSHHHHHHHHHHHHTTPEEEE--TTS-HHHHHHHHHHH--SEEEE-TT-HHHHHHHHTT-EEEEGGGGHHHHHHS--SPPPHHHHT----TTSEEEEEEE--TTSS-EEEEEEHHHHHHHHHHHHHHSPPPTT-EEEE-S-TTSTHHHHHHHHHHTTT-EEEEPPHHHHHSHHHHHHHHHHHTB-EEEE-HHHHHHHHHHHTSTTS---TT--EEEE-SS---HHHHHHHHHH--SS-EEEEEE--GGGTT-SEEEEE-SHHHHHHH-BTTB---BEE-TTEEEEEE-TTSSBPPTTS-EEEEEEETT----BGGG--GGGEEE--S---GGG-EEEEEEEEEEEETTEEEEEEESSSEEEETTEEEEHHHHHHHHHHSTTEEEEEEEEESTTSTT-EEEEEEEES-TT--HHHHHHHHTTTS-GGGPPEEEE-SS--B-TTSSB-HHHHHHHHHHHHT--GGG--EE-TTSPTT-HHHHHHHHHHHHHHH-HHHHTT--EETT--TTTTT--HHHHHHHHHHHHHTTEEEE--------TTS------S--SS---S--EEEE----------

Solvent-accessible surface area (backbone atoms only — not comparable to full-atom values): 69162 Å² total; per-residue (Å²): 58,77,44,69,23,59,83,68,89,72,76,90,61,42,67,50,58,38,32,50,50,21,25,40,52,29,30,79,40,56,29,40,24,30,65,92,48,90,62,66,34,25,22,41,56,45,50,27,53,16,27,9,45,17,55,56,49,39,71,66,53,65,81,46,79,70,67,16,76,77,64,53,50,32,36,28,36,36,65,69,61,36,56,64,41,56,37,47,53,50,11,38,36,59,50,60,19,14,43,29,59,52,57,67,79,49,21,63,64,57,52,45,48,51,46,70,59,49,30,39,66,30,33,43,26,50,90,83,38,60,56,53,60,49,33,52,73,74,69,32,48,72,45,43,60,79,76,39,50,68,59,28,71,70,37,61,54,57,83,78,48,53,76,76,52,70,55,85,83,46,50,75,40,48,47,34,39,40,64,40,59,19,86,82,40,48,71,41,36,32,33,30,23,28,38,14,53,48,46,51,42,52,40,40,31,65,76,58,54,64,56,99,78,40,28,35,49,34,66,59,57,74,62,37,55,63,26,54,55,40,51,48,49,36,45,43,56,53,28,27,36,34,26,40,40,66,75,36,64,64,33,59,69,50,35,51,49,52,40,47,75,63,40,24,28,49,48,79,43,28,41,66,57,49,54,38,45,48,61,54,35,57,40,87,86,35,71,70,45,79,51,39,36,41,37,36,32,31,56,43,69,55,51,46,67,57,56,53,50,47,46,70,59,41,78,80,70,38,28,42,31,34,36,32,62,38,65,58,29,56,36,50,46,23,37,34,79,29,62,46,63,67,46,46,65,69,60,38,54,94,75,33,54,39,33,23,39,43,37,62,39,21,36,38,37,26,29,34,95,84,69,42,64,27,57,80,65,40,72,13,41,36,30,42,24,19,48,31,49,35,72,50,29,56,72,59,50,70,56,84,38,59,33,79,31,84,85,53,94,45,79,66,38,38,46,29,34,56,70,55,33,29,28,28,36,56,97,82,29,32,31,76,68,50,60,78,59,66,54,45,60,45,88,44,36,64,39,23,43,50,28,48,42,52,50,54,59,68,40,87,49,47,70,47,77,47,67,45,68,41,55,75,75,44,93,74,42,40,49,35,32,40,31,26,58,84,36,90,79,66,41,57,67,54,51,51,57,58,42,54,54,68,37,45,80,77,59,60,51,49,66,43,84,38,91,67,79,56,58,40,97,87,64,47,74,33,63,66,60,52,51,46,51,55,52,54,49,42,64,52,58,85,82,56,52,43,66,44,48,81,82,41,56,92,90,38,39,62,59,45,44,52,50,47,48,43,43,39,59,67,40,28,29,75,36,20,72,84,43,64,41,36,64,46,48,48,57,58,77,49,59,39,41,64,53,48,45,51,49,39,51,51,54,35,35,75,72,44,33,35,69,46,79,47,55,73,61,81,64,68,96,78,67,60,38,57,65,41,70,87,69,83,88,68,90,69,69,41,32,49,43,68,41,62,63,77,72,74,78,77,69,77,78,132,56,75,45,70,23,58,83,67,88,70,76,92,63,43,66,50,57,38,32,50,50,20,24,41,52,29,28,79,40,55,29,40,24,30,65,93,50,89,61,66,35,24,22,42,56,45,48,27,52,15,27,10,44,18,55,56,47,39,70,66,53,66,82,46,79,69,68,14,77,78,63,52,49,33,35,28,35,35,64,68,63,36,56,64,42,56,38,48,54,51,10,37,35,58,50,62,20,13,43,29,60,51,56,68,79,49,22,64,64,56,51,44,49,50,47,68,60,49,31,38,65,30,33,42,26,50,88,83,38,60,55,52,59,48,33,51,74,72,70,32,47,72,44,42,60,78,76,40,48,69,61,28,72,71,38,61,55,57,82,77,47,53,76,77,52,70,54,85,83,46,49,76,39,49,46,34,39,40,65,40,62,20,86,82,41,49,71,42,35,32,31,32,23,28,38,16,53,49,46,49,42,53,40,40,30,64,77,58,55,64,57,96,80,41,28,35,48,35,66,59,57,74,62,37,55,63,27,54,54,40,51,48,50,37,47,42,56,53,28,28,35,32,24,39,41,65,75,36,64,62,32,59,69,50,35,52,48,51,40,47,74,63,40,25,28,48,47,79,42,30,41,66,56,48,52,40,46,48,63,56,34,57,40,88,87,37,72,70,46,82,51,38,36,41,36,36,31,30,55,44,70,56,52,44,66,56,56,53,49,46,48,70,58,40,78,80,71,37,27,42,30,34,37,33,63,39,66,58,30,55,36,50,44,23,39,35,78,31,64,45,63,67,47,46,64,70,59,38,53,95,76,33,53,39,32,23,40,45,38,61,39,22,35,38,39,25,29,35,96,83,70,43,65,28,58,82,64,39,71,14,42,34,30,41,25,18,50,31,49,35,72,48,30,58,73,60,49,69,55,82,38,57,33,79,31,85,87,52,94,46,79,64,38,39,47,29,35,56,69,55,33,30,26,28,37,56,97,81,28,32,32,76,70,49,60,77,57,67,55,45,60,46,91,44,36,65,39,24,43,49,26,48,42,52,50,54,58,67,39,87,50,48,69,48,75,48,66,46,69,42,57,75,77,43,93,73,42,41,48,34,31,39,32,26,57,86,37,90,80,67,40,58,66,55,51,51,57,57,40,55,53,67,35,45,79,77,59,60,51,49,65,42,83,38,93,66,81,57,56,40,96,87,66,47,74,32,62,67,58,52,52,45,52,54,52,55,49,41,64,51,56,86,80,55,52,42,65,43,48,81,82,41,56,92,89,39,40,63,59,44,44,51,49,46,48,43,44,39,58,66,42,29,29,76,36,17,71,85,43,65,41,35,65,46,49,48,57,60,78,49,59,38,41,64,52,48,46,51,48,39,50,53,55,37,35,74,73,48,34,35,70,45,80,51,57,73,62,78,63,67,97,76,68,60,40,56,68,41,72,89,72,86,84,79,86,73,69,48,29,48,42,67,42,64,65,76,72,74,79,78,69,60,75,121